Protein AF-0000000079003294 (afdb_homodimer)

Sequence (968 aa):
MRILIVTSISAKKIVEEEIEKVKKSIDPNTIIDVLPLPISVIALAPKEFIKHHLLKHDLRKYDYIVLPGTIKYDLRDLSDELGIKIVKSPSRIELLKTMFLIGLEKFSPSISGDKIVEQSVEQIYAKANKYFMEKTEWLRINNKKLIPLKPPPIILGLLYDHVWGDEFLEQYIRVFKPDIIYLTENSTEKTIKKLVKLGYSGRLAVPPSILDTHILEHVSIIYGIRIDEINNYLKYNKILQIQTQTINNKLLGQLRNYREKIIIDPILPTLSSQKILDKLNEYKSITNYAKAGWITNISYSIDADTHGLYPFLLELLIEAGVSLLIIHESEEKLVWSLQETIEARKLLTISRYLGTNPRDLGIDLLYLKSKTYVYPEYEKPEEIVVATKDPTYQIDPMGIFKIRVNHKEQVIEVFYIGRKGKILIKGRNCEEIRDTILRLKLVSLMSHAFYLGGEICKAYEALRIGKNYEQEKPLLPQRWSKNKMRILIVTSISAKKIVEEEIEKVKKSIDPNTIIDVLPLPISVIALAPKEFIKHHLLKHDLRKYDYIVLPGTIKYDLRDLSDELGIKIVKSPSRIELLKTMFLIGLEKFSPSISGDKIVEQSVEQIYAKANKYFMEKTEWLRINNKKLIPLKPPPIILGLLYDHVWGDEFLEQYIRVFKPDIIYLTENSTEKTIKKLVKLGYSGRLAVPPSILDTHILEHVSIIYGIRIDEINNYLKYNKILQIQTQTINNKLLGQLRNYREKIIIDPILPTLSSQKILDKLNEYKSITNYAKAGWITNISYSIDADTHGLYPFLLELLIEAGVSLLIIHESEEKLVWSLQETIEARKLLTISRYLGTNPRDLGIDLLYLKSKTYVYPEYEKPEEIVVATKDPTYQIDPMGIFKIRVNHKEQVIEVFYIGRKGKILIKGRNCEEIRDTILRLKLVSLMSHAFYLGGEICKAYEALRIGKNYEQEKPLLPQRWSKNK

Secondary structure (DSSP, 8-state):
-EEEEEEEGGGHHHHHHHHHHHHTTS-TT-EEEEEEES-S-GGG--HHHHHHHHTTS-GGG-SEEEE-TT--S--HHHHHHHTSEEEEPPSSGGGTHHHHHH-GGG--SSS-HHHHHHHTHHHHHHHHHHHHHHHSPEEEETTEEEEESSSPPEEEE---TTSS-HHHHHHHHHHH--SEEE--TT--HHHHHHHIIIIITT-EEE-GGG--TTTGGGEEEEEEE-GGGHHHHGGG--EEEEEES---HHHHHHHGGGGGGEEEEE-PPPTTTS-HHHHHHHHHH--SSEEEEEHHHHHHTS-S-HHHHHHHHHHHHHHTT--EEEEE--SGGGTTHHHHHHHHHHHHHHHHHHTS-S-SSS--------SS---PPPPPPSEEEE----S-----TTEEEEEEEETTTTEEEEEEEETTEEEEEEESSHHHHHHHHHHTT----HHHHHHHHHHHHHHHHHHHHT----TTS-SSPPP--TT-/-EEEEEEEGGGHHHHHHHHHHHHTTS-TT-EEEEEEES-S-GGG--HHHHHHHHTTS-GGG-SEEEE-TT--S--HHHHHHHTSEEEEPPSSGGGHHHHHHH-GGG--SSS-HHHHHHHTHHHHHHHHHHHHHHHSPEEEETTEEEEESSSPPEEEE---TTSS-HHHHHHHHHHH--SEEE--TT--HHHHHHHIIIIITT-EEE-GGG--TTTGGGEEEEEEE-GGGHHHHGGG--EEEEEES---HHHHHHHGGGGGGEEEEE-PPPTTTS-HHHHHHHHHH--SSEEEEEHHHHHHTS-S-HHHHHHHHHHHHHHTT--EEEEE--SGGGTTHHHHHHHHHHHHHHHHHHTS-S-SSS--------SS---PPPPPPSEEEE----S-----TTEEEEEEEETTTTEEEEEEEETTEEEEEEESSHHHHHHHHHHTT----HHHHHHHHHHHHHHHHHHHHT----TTS-SSPPP--TT-

Organism: Staphylothermus marinus (strain ATCC 43588 / DSM 3639 / JCM 9404 / F1) (NCBI:txid399550)

pLDDT: mean 87.26, std 11.04, range [43.03, 98.12]

Nearest PDB structures (foldseek):
  6ofu-assembly1_D  TM=4.880E-01  e=3.585E-04  Escherichia coli K-12
  5ud0-assembly1_A  TM=3.659E-01  e=1.271E-04  Helicobacter pylori 26695
  4nux-assembly1_A  TM=3.267E-01  e=2.406E+00  Homo sapiens
  7trr-assembly1_A  TM=2.067E-01  e=4.275E-01  Neisseria gonorrhoeae FA 1090
  7tjb-assembly1_A  TM=2.013E-01  e=5.383E-01  Neisseria gonorrhoeae FA 1090

Solvent-accessible surface area (backbone atoms only — not comparable to full-atom values): 52241 Å² total; per-residue (Å²): 94,31,35,37,37,45,45,15,51,72,44,40,65,62,51,54,54,46,46,58,58,36,54,74,76,48,66,83,71,50,44,78,45,78,46,58,37,100,40,75,56,53,56,71,56,52,68,67,59,52,49,58,58,52,69,75,46,82,60,81,74,38,64,36,36,37,36,54,20,59,40,78,66,68,36,53,65,58,21,61,72,69,70,46,51,41,26,21,33,30,64,50,68,75,48,51,55,52,43,71,74,74,35,66,83,73,43,32,31,62,46,41,18,48,57,52,43,34,73,38,38,69,60,51,38,52,53,29,50,53,54,31,57,73,69,38,71,42,50,50,55,92,88,33,72,51,36,33,39,65,68,44,40,39,27,38,36,61,73,54,72,70,84,42,55,72,70,52,48,53,53,50,44,70,72,67,52,60,66,27,40,31,47,46,87,82,59,48,70,66,54,49,53,52,41,41,74,72,66,36,59,44,26,24,29,34,38,72,88,67,64,42,84,84,49,49,75,28,40,37,30,40,38,76,37,46,84,90,48,50,77,78,50,55,83,71,71,44,35,34,29,34,59,37,82,74,88,47,69,67,58,50,62,73,40,57,90,42,41,83,40,38,28,41,28,52,61,63,55,37,74,54,77,36,63,63,67,59,52,42,47,54,41,42,70,49,79,81,50,45,23,38,37,50,62,44,48,46,50,68,29,34,57,39,51,54,39,19,29,43,45,57,51,50,51,52,39,52,70,18,50,31,26,32,36,38,38,51,51,74,43,61,69,31,55,62,46,66,59,46,46,52,53,30,48,50,42,50,47,36,16,59,66,63,68,32,42,40,44,87,61,52,66,84,50,73,59,62,64,36,63,66,82,72,79,84,82,76,80,84,59,78,39,78,42,76,38,43,69,59,87,77,78,79,80,47,84,39,40,50,75,48,62,44,47,39,73,89,78,60,29,38,40,38,38,34,43,41,77,89,41,39,38,32,36,39,23,77,44,45,62,21,37,51,35,36,41,58,74,68,59,54,65,78,39,57,66,57,30,19,50,46,18,25,52,45,35,50,37,35,52,20,59,56,29,46,36,62,58,56,79,98,50,78,82,62,60,65,55,93,49,87,90,103,95,30,35,36,37,46,45,14,50,72,45,40,65,63,52,54,54,47,47,57,58,37,54,74,74,46,65,82,73,50,43,78,45,78,47,58,37,99,39,76,56,55,55,72,56,52,69,67,58,53,50,58,59,53,68,74,46,81,59,82,74,37,64,35,36,35,37,54,20,59,39,75,66,69,36,52,64,58,20,61,73,70,71,46,52,41,25,20,35,31,64,50,67,76,45,53,53,51,42,70,73,75,34,65,82,75,44,32,30,61,46,41,20,49,58,50,44,33,74,37,38,69,60,52,38,53,54,32,50,52,55,30,58,73,70,36,70,41,51,52,54,91,89,34,73,55,34,33,33,71,70,46,42,39,30,38,35,60,72,52,71,71,82,41,56,71,68,51,48,52,53,50,45,68,70,67,52,61,67,26,39,32,48,47,88,82,58,47,70,67,54,50,54,52,40,39,75,72,64,36,58,45,28,25,28,36,37,73,87,68,64,42,85,83,51,49,76,28,41,36,32,38,38,77,38,46,84,91,48,48,77,78,50,55,82,71,70,44,35,35,29,33,58,37,81,74,88,47,69,68,57,51,62,72,40,56,88,41,39,82,39,39,27,40,28,52,60,63,54,38,74,53,78,38,63,62,67,59,52,43,48,53,41,42,70,48,79,81,50,44,22,39,35,50,62,42,48,46,51,69,28,34,59,41,51,54,40,19,30,43,45,59,52,49,52,53,39,50,72,18,50,38,27,30,36,37,38,50,50,72,43,62,68,30,56,61,48,65,60,46,46,52,52,31,49,50,43,50,46,37,17,59,65,62,68,33,43,41,44,89,61,54,67,82,49,76,60,61,64,37,64,68,83,71,80,84,80,77,80,87,59,78,39,79,44,77,38,44,69,59,88,78,79,78,82,47,82,39,40,49,75,47,63,44,46,38,75,91,77,61,31,37,38,40,37,35,44,42,76,89,42,40,38,32,35,39,23,75,45,45,61,21,38,50,36,37,42,58,75,67,58,55,66,80,39,57,68,55,30,19,50,47,19,25,53,44,35,50,37,35,51,20,59,57,29,47,35,61,58,58,80,98,49,76,82,62,60,64,56,93,48,90,90,104

Structure (mmCIF, N/CA/C/O backbone):
data_AF-0000000079003294-model_v1
#
loop_
_entity.id
_entity.type
_entity.pdbx_description
1 polymer 'Dihydropteroate synthase-like protein'
#
loop_
_atom_site.group_PDB
_atom_site.id
_atom_site.type_symbol
_atom_site.label_atom_id
_atom_site.label_alt_id
_atom_site.label_comp_id
_atom_site.label_asym_id
_atom_site.label_entity_id
_atom_site.label_seq_id
_atom_site.pdbx_PDB_ins_code
_atom_site.Cartn_x
_atom_site.Cartn_y
_atom_site.Cartn_z
_atom_site.occupancy
_atom_site.B_iso_or_equiv
_atom_site.auth_seq_id
_atom_site.auth_comp_id
_atom_site.auth_asym_id
_atom_site.auth_atom_id
_atom_site.pdbx_PDB_model_num
ATOM 1 N N . MET A 1 1 ? 1.076 40.75 16 1 91.88 1 MET A N 1
ATOM 2 C CA . MET A 1 1 ? 0.132 39.719 16.469 1 91.88 1 MET A CA 1
ATOM 3 C C . MET A 1 1 ? 0.687 38.969 17.688 1 91.88 1 MET A C 1
ATOM 5 O O . MET A 1 1 ? 1.884 38.688 17.75 1 91.88 1 MET A O 1
ATOM 9 N N . ARG A 1 2 ? -0.177 38.781 18.719 1 95.94 2 ARG A N 1
ATOM 10 C CA . ARG A 1 2 ? 0.243 38.062 19.922 1 95.94 2 ARG A CA 1
ATOM 11 C C . ARG A 1 2 ? -0.579 36.812 20.125 1 95.94 2 ARG A C 1
ATOM 13 O O . ARG A 1 2 ? -1.811 36.844 20.109 1 95.94 2 ARG A O 1
ATOM 20 N N . ILE A 1 3 ? 0.13 35.688 20.312 1 97 3 ILE A N 1
ATOM 21 C CA . ILE A 1 3 ? -0.519 34.375 20.391 1 97 3 ILE A CA 1
ATOM 22 C C . ILE A 1 3 ? -0.098 33.656 21.672 1 97 3 ILE A C 1
ATOM 24 O O . ILE A 1 3 ? 1.068 33.719 22.062 1 97 3 ILE A O 1
ATOM 28 N N . LEU A 1 4 ? -1.097 33.062 22.359 1 97.69 4 LEU A N 1
ATOM 29 C CA . LEU A 1 4 ? -0.825 32.219 23.516 1 97.69 4 LEU A CA 1
ATOM 30 C C . LEU A 1 4 ? -1.053 30.734 23.188 1 97.69 4 LEU A C 1
ATOM 32 O O . LEU A 1 4 ? -2.172 30.344 22.859 1 97.69 4 LEU A O 1
ATOM 36 N N . ILE A 1 5 ? -0.008 29.984 23.266 1 97.62 5 ILE A N 1
ATOM 37 C CA . ILE A 1 5 ? -0.125 28.547 23.047 1 97.62 5 ILE A CA 1
ATOM 38 C C . ILE A 1 5 ? -0.218 27.828 24.391 1 97.62 5 ILE A C 1
ATOM 40 O O . ILE A 1 5 ? 0.677 27.953 25.234 1 97.62 5 ILE A O 1
ATOM 44 N N . VAL A 1 6 ? -1.34 27.078 24.531 1 97.62 6 VAL A N 1
ATOM 45 C CA . VAL A 1 6 ? -1.572 26.328 25.766 1 97.62 6 VAL A CA 1
ATOM 46 C C . VAL A 1 6 ? -1.156 24.859 25.562 1 97.62 6 VAL A C 1
ATOM 48 O O . VAL A 1 6 ? -1.479 24.25 24.547 1 97.62 6 VAL A O 1
ATOM 51 N N . THR A 1 7 ? -0.373 24.297 26.484 1 96.19 7 THR A N 1
ATOM 52 C CA . THR A 1 7 ? 0.1 22.906 26.375 1 96.19 7 THR A CA 1
ATOM 53 C C . THR A 1 7 ? 0.238 22.297 27.766 1 96.19 7 THR A C 1
ATOM 55 O O . THR A 1 7 ? -0.164 22.891 28.766 1 96.19 7 THR A O 1
ATOM 58 N N . SER A 1 8 ? 0.526 21.062 27.828 1 94.69 8 SER A N 1
ATOM 59 C CA . SER A 1 8 ? 0.802 20.391 29.094 1 94.69 8 SER A CA 1
ATOM 60 C C . SER A 1 8 ? 2.227 20.672 29.562 1 94.69 8 SER A C 1
ATOM 62 O O . SER A 1 8 ? 3.086 21.047 28.766 1 94.69 8 SER A O 1
ATOM 64 N N . ILE A 1 9 ? 2.438 20.469 30.812 1 94.06 9 ILE A N 1
ATOM 65 C CA . ILE A 1 9 ? 3.76 20.703 31.375 1 94.06 9 ILE A CA 1
ATOM 66 C C . ILE A 1 9 ? 4.766 19.734 30.75 1 94.06 9 ILE A C 1
ATOM 68 O O . ILE A 1 9 ? 5.93 20.094 30.562 1 94.06 9 ILE A O 1
ATOM 72 N N . SER A 1 10 ? 4.363 18.594 30.359 1 92.38 10 SER A N 1
ATOM 73 C CA . SER A 1 10 ? 5.23 17.578 29.781 1 92.38 10 SER A CA 1
ATOM 74 C C . SER A 1 10 ? 5.645 17.953 28.375 1 92.38 10 SER A C 1
ATOM 76 O O . SER A 1 10 ? 6.711 17.531 27.906 1 92.38 10 SER A O 1
ATOM 78 N N . ALA A 1 11 ? 4.859 18.797 27.719 1 92.56 11 ALA A N 1
ATOM 79 C CA . ALA A 1 11 ? 5.113 19.125 26.312 1 92.56 11 ALA A CA 1
ATOM 80 C C . ALA A 1 11 ? 5.742 20.5 26.156 1 92.56 11 ALA A C 1
ATOM 82 O O . ALA A 1 11 ? 6.035 20.938 25.047 1 92.56 11 ALA A O 1
ATOM 83 N N . LYS A 1 12 ? 5.957 21.141 27.266 1 95.12 12 LYS A N 1
ATOM 84 C CA . LYS A 1 12 ? 6.426 22.531 27.25 1 95.12 12 LYS A CA 1
ATOM 85 C C . LYS A 1 12 ? 7.699 22.672 26.422 1 95.12 12 LYS A C 1
ATOM 87 O O . LYS A 1 12 ? 7.773 23.5 25.516 1 95.12 12 LYS A O 1
ATOM 92 N N . LYS A 1 13 ? 8.602 21.828 26.656 1 94 13 LYS A N 1
ATOM 93 C CA . LYS A 1 13 ? 9.906 21.938 26.016 1 94 13 LYS A CA 1
ATOM 94 C C . LYS A 1 13 ? 9.797 21.734 24.5 1 94 13 LYS A C 1
ATOM 96 O O . LYS A 1 13 ? 10.352 22.5 23.719 1 94 13 LYS A O 1
ATOM 101 N N . ILE A 1 14 ? 9.117 20.766 24.094 1 92.19 14 ILE A N 1
ATOM 102 C CA . ILE A 1 14 ? 8.984 20.422 22.688 1 92.19 14 ILE A CA 1
ATOM 103 C C . ILE A 1 14 ? 8.242 21.547 21.953 1 92.19 14 ILE A C 1
ATOM 105 O O . ILE A 1 14 ? 8.578 21.891 20.828 1 92.19 14 ILE A O 1
ATOM 109 N N . VAL A 1 15 ? 7.266 22.125 22.609 1 94.5 15 VAL A N 1
ATOM 110 C CA . VAL A 1 15 ? 6.492 23.203 22.016 1 94.5 15 VAL A CA 1
ATOM 111 C C . VAL A 1 15 ? 7.383 24.438 21.828 1 94.5 15 VAL A C 1
ATOM 113 O O . VAL A 1 15 ? 7.363 25.062 20.766 1 94.5 15 VAL A O 1
ATOM 116 N N . GLU A 1 16 ? 8.156 24.703 22.797 1 95 16 GLU A N 1
ATOM 117 C CA . GLU A 1 16 ? 9.062 25.844 22.719 1 95 16 GLU A CA 1
ATOM 118 C C . GLU A 1 16 ? 10.094 25.656 21.609 1 95 16 GLU A C 1
ATOM 120 O O . GLU A 1 16 ? 10.422 26.609 20.891 1 95 16 GLU A O 1
ATOM 125 N N . GLU A 1 17 ? 10.531 24.484 21.453 1 92.5 17 GLU A N 1
ATOM 126 C CA . GLU A 1 17 ? 11.484 24.188 20.391 1 92.5 17 GLU A CA 1
ATOM 127 C C . GLU A 1 17 ? 10.852 24.391 19.016 1 92.5 17 GLU A C 1
ATOM 129 O O . GLU A 1 17 ? 11.484 24.953 18.109 1 92.5 17 GLU A O 1
ATOM 134 N N . GLU A 1 18 ? 9.688 23.922 18.922 1 91.25 18 GLU A N 1
ATOM 135 C CA . GLU A 1 18 ? 9.008 24.062 17.641 1 91.25 18 GLU A CA 1
ATOM 136 C C . GLU A 1 18 ? 8.703 25.531 17.328 1 91.25 18 GLU A C 1
ATOM 138 O O . GLU A 1 18 ? 8.773 25.953 16.172 1 91.25 18 GLU A O 1
ATOM 143 N N . ILE A 1 19 ? 8.398 26.312 18.344 1 93.69 19 ILE A N 1
ATOM 144 C CA . ILE A 1 19 ? 8.102 27.734 18.172 1 93.69 19 ILE A CA 1
ATOM 145 C C . ILE A 1 19 ? 9.344 28.453 17.672 1 93.69 19 ILE A C 1
ATOM 147 O O . ILE A 1 19 ? 9.234 29.359 16.828 1 93.69 19 ILE A O 1
ATOM 151 N N . GLU A 1 20 ? 10.453 28.016 18.125 1 91.5 20 GLU A N 1
ATOM 152 C CA . GLU A 1 20 ? 11.695 28.641 17.656 1 91.5 20 GLU A CA 1
ATOM 153 C C . GLU A 1 20 ? 11.898 28.422 16.172 1 91.5 20 GLU A C 1
ATOM 155 O O . GLU A 1 20 ? 12.375 29.312 15.461 1 91.5 20 GLU A O 1
ATOM 160 N N . LYS A 1 21 ? 11.492 27.312 15.766 1 87.25 21 LYS A N 1
ATOM 161 C CA . LYS A 1 21 ? 11.586 27.031 14.336 1 87.25 21 LYS A CA 1
ATOM 162 C C . LYS A 1 21 ? 10.602 27.891 13.539 1 87.25 21 LYS A C 1
ATOM 164 O O . LYS A 1 21 ? 10.938 28.375 12.461 1 87.25 21 LYS A O 1
ATOM 169 N N . VAL A 1 22 ? 9.469 28.031 14.078 1 89.94 22 VAL A N 1
ATOM 170 C CA . VAL A 1 22 ? 8.391 28.75 13.414 1 89.94 22 VAL A CA 1
ATOM 171 C C . VAL A 1 22 ? 8.742 30.234 13.336 1 89.94 22 VAL A C 1
ATOM 173 O O . VAL A 1 22 ? 8.469 30.891 12.32 1 89.94 22 VAL A O 1
ATOM 176 N N . LYS A 1 23 ? 9.312 30.734 14.359 1 90.31 23 LYS A N 1
ATOM 177 C CA . LYS A 1 23 ? 9.633 32.156 14.453 1 90.31 23 LYS A CA 1
ATOM 178 C C . LYS A 1 23 ? 10.562 32.594 13.32 1 90.31 23 LYS A C 1
ATOM 180 O O . LYS A 1 23 ? 10.516 33.719 12.867 1 90.31 23 LYS A O 1
ATOM 185 N N . LYS A 1 24 ? 11.258 31.688 12.797 1 84.81 24 LYS A N 1
ATOM 186 C CA . LYS A 1 24 ? 12.203 31.969 11.727 1 84.81 24 LYS A CA 1
ATOM 187 C C . LYS A 1 24 ? 11.484 32.219 10.398 1 84.81 24 LYS A C 1
ATOM 189 O O . LYS A 1 24 ? 12.039 32.812 9.484 1 84.81 24 LYS A O 1
ATOM 194 N N . SER A 1 25 ? 10.242 31.812 10.352 1 80.62 25 SER A N 1
ATOM 195 C CA . SER A 1 25 ? 9.562 31.812 9.055 1 80.62 25 SER A CA 1
ATOM 196 C C . SER A 1 25 ? 8.344 32.719 9.07 1 80.62 25 SER A C 1
ATOM 198 O O . SER A 1 25 ? 7.578 32.75 8.109 1 80.62 25 SER A O 1
ATOM 200 N N . ILE A 1 26 ? 8.211 33.406 10.203 1 87.12 26 ILE A N 1
ATOM 201 C CA . ILE A 1 26 ? 7.016 34.25 10.281 1 87.12 26 ILE A CA 1
ATOM 202 C C . ILE A 1 26 ? 7.422 35.688 10.555 1 87.12 26 ILE A C 1
ATOM 204 O O . ILE A 1 26 ? 8.609 36 10.68 1 87.12 26 ILE A O 1
ATOM 208 N N . ASP A 1 27 ? 6.391 36.5 10.586 1 85.88 27 ASP A N 1
ATOM 209 C CA . ASP A 1 27 ? 6.602 37.906 10.883 1 85.88 27 ASP A CA 1
ATOM 210 C C . ASP A 1 27 ? 7.32 38.094 12.219 1 85.88 27 ASP A C 1
ATOM 212 O O . ASP A 1 27 ? 6.867 37.594 13.242 1 85.88 27 ASP A O 1
ATOM 216 N N . PRO A 1 28 ? 8.461 38.781 12.164 1 87.88 28 PRO A N 1
ATOM 217 C CA . PRO A 1 28 ? 9.242 39 13.383 1 87.88 28 PRO A CA 1
ATOM 218 C C . PRO A 1 28 ? 8.461 39.719 14.477 1 87.88 28 PRO A C 1
ATOM 220 O O . PRO A 1 28 ? 8.82 39.656 15.648 1 87.88 28 PRO A O 1
ATOM 223 N N . ASN A 1 29 ? 7.426 40.344 14.062 1 91.12 29 ASN A N 1
ATOM 224 C CA . ASN A 1 29 ? 6.645 41.125 15.031 1 91.12 29 ASN A CA 1
ATOM 225 C C . ASN A 1 29 ? 5.625 40.25 15.75 1 91.12 29 ASN A C 1
ATOM 227 O O . ASN A 1 29 ? 4.953 40.688 16.672 1 91.12 29 ASN A O 1
ATOM 231 N N . THR A 1 30 ? 5.594 39.031 15.344 1 93.06 30 THR A N 1
ATOM 232 C CA . THR A 1 30 ? 4.664 38.094 15.984 1 93.06 30 THR A CA 1
ATOM 233 C C . THR A 1 30 ? 5.234 37.594 17.297 1 93.06 30 THR A C 1
ATOM 235 O O . THR A 1 30 ? 6.363 37.094 17.344 1 93.06 30 THR A O 1
ATOM 238 N N . ILE A 1 31 ? 4.449 37.75 18.391 1 94.81 31 ILE A N 1
ATOM 239 C CA . ILE A 1 31 ? 4.863 37.281 19.719 1 94.81 31 ILE A CA 1
ATOM 240 C C . ILE A 1 31 ? 4.094 36.031 20.062 1 94.81 31 ILE A C 1
ATOM 242 O O . ILE A 1 31 ? 2.865 35.969 19.953 1 94.81 31 ILE A O 1
ATOM 246 N N . ILE A 1 32 ? 4.848 35 20.438 1 96.19 32 ILE A N 1
ATOM 247 C CA . ILE A 1 32 ? 4.234 33.719 20.812 1 96.19 32 ILE A CA 1
ATOM 248 C C . ILE A 1 32 ? 4.641 33.375 22.25 1 96.19 32 ILE A C 1
ATOM 250 O O . ILE A 1 32 ? 5.824 33.156 22.531 1 96.19 32 ILE A O 1
ATOM 254 N N . ASP A 1 33 ? 3.664 33.312 23.125 1 95.69 33 ASP A N 1
ATOM 255 C CA . ASP A 1 33 ? 3.879 32.844 24.5 1 95.69 33 ASP A CA 1
ATOM 256 C C . ASP A 1 33 ? 3.355 31.438 24.719 1 95.69 33 ASP A C 1
ATOM 258 O O . ASP A 1 33 ? 2.484 30.984 23.969 1 95.69 33 ASP A O 1
ATOM 262 N N . VAL A 1 34 ? 3.992 30.734 25.672 1 96.88 34 VAL A N 1
ATOM 263 C CA . VAL A 1 34 ? 3.576 29.359 25.969 1 96.88 34 VAL A CA 1
ATOM 264 C C . VAL A 1 34 ? 3.066 29.281 27.406 1 96.88 34 VAL A C 1
ATOM 266 O O . VAL A 1 34 ? 3.711 29.781 28.328 1 96.88 34 VAL A O 1
ATOM 269 N N . LEU A 1 35 ? 1.874 28.719 27.594 1 97.06 35 LEU A N 1
ATOM 270 C CA . LEU A 1 35 ? 1.302 28.469 28.906 1 97.06 35 LEU A CA 1
ATOM 271 C C . LEU A 1 35 ? 1.212 26.969 29.203 1 97.06 35 LEU A C 1
ATOM 273 O O . LEU A 1 35 ? 0.284 26.312 28.734 1 97.06 35 LEU A O 1
ATOM 277 N N . PRO A 1 36 ? 2.156 26.406 29.938 1 96.75 36 PRO A N 1
ATOM 278 C CA . PRO A 1 36 ? 2.066 25 30.344 1 96.75 36 PRO A CA 1
ATOM 279 C C . PRO A 1 36 ? 1.102 24.781 31.5 1 96.75 36 PRO A C 1
ATOM 281 O O . PRO A 1 36 ? 1.256 25.391 32.562 1 96.75 36 PRO A O 1
ATOM 284 N N . LEU A 1 37 ? 0.116 24.016 31.297 1 96.5 37 LEU A N 1
ATOM 285 C CA . LEU A 1 37 ? -0.82 23.656 32.344 1 96.5 37 LEU A CA 1
ATOM 286 C C . LEU A 1 37 ? -0.261 22.531 33.219 1 96.5 37 LEU A C 1
ATOM 288 O O . LEU A 1 37 ? 0.51 21.688 32.719 1 96.5 37 LEU A O 1
ATOM 292 N N . PRO A 1 38 ? -0.623 22.5 34.438 1 94.19 38 PRO A N 1
ATOM 293 C CA . PRO A 1 38 ? -0.126 21.453 35.344 1 94.19 38 PRO A CA 1
ATOM 294 C C . PRO A 1 38 ? -0.834 20.109 35.125 1 94.19 38 PRO A C 1
ATOM 296 O O . PRO A 1 38 ? -1.447 19.578 36.062 1 94.19 38 PRO A O 1
ATOM 299 N N . ILE A 1 39 ? -0.717 19.625 33.969 1 92.19 39 ILE A N 1
ATOM 300 C CA . ILE A 1 39 ? -1.265 18.328 33.594 1 92.19 39 ILE A CA 1
ATOM 301 C C . ILE A 1 39 ? -0.303 17.609 32.625 1 92.19 39 ILE A C 1
ATOM 303 O O . ILE A 1 39 ? 0.473 18.266 31.922 1 92.19 39 ILE A O 1
ATOM 307 N N . SER A 1 40 ? -0.3 16.328 32.688 1 88.44 40 SER A N 1
ATOM 308 C CA . SER A 1 40 ? 0.626 15.562 31.859 1 88.44 40 SER A CA 1
ATOM 309 C C . SER A 1 40 ? 0.077 15.375 30.453 1 88.44 40 SER A C 1
ATOM 311 O O . SER A 1 40 ? 0.837 15.344 29.484 1 88.44 40 SER A O 1
ATOM 313 N N . VAL A 1 41 ? -1.262 15.18 30.328 1 88.12 41 VAL A N 1
ATOM 314 C CA . VAL A 1 41 ? -1.902 14.969 29.031 1 88.12 41 VAL A CA 1
ATOM 315 C C . VAL A 1 41 ? -3.062 15.945 28.875 1 88.12 41 VAL A C 1
ATOM 317 O O . VAL A 1 41 ? -4.148 15.734 29.422 1 88.12 41 VAL A O 1
ATOM 320 N N . ILE A 1 42 ? -2.879 16.844 28.078 1 90 42 ILE A N 1
ATOM 321 C CA . ILE A 1 42 ? -3.846 17.938 27.953 1 90 42 ILE A CA 1
ATOM 322 C C . ILE A 1 42 ? -5.09 17.438 27.219 1 90 42 ILE A C 1
ATOM 324 O O . ILE A 1 42 ? -6.168 18.016 27.344 1 90 42 ILE A O 1
ATOM 328 N N . ALA A 1 43 ? -4.934 16.422 26.391 1 87.19 43 ALA A N 1
ATOM 329 C CA . ALA A 1 43 ? -6.066 15.867 25.672 1 87.19 43 ALA A CA 1
ATOM 330 C C . ALA A 1 43 ? -7.168 15.414 26.625 1 87.19 43 ALA A C 1
ATOM 332 O O . ALA A 1 43 ? -8.344 15.359 26.25 1 87.19 43 ALA A O 1
ATOM 333 N N . LEU A 1 44 ? -6.785 15.188 27.812 1 88.44 44 LEU A N 1
ATOM 334 C CA . LEU A 1 44 ? -7.723 14.656 28.797 1 88.44 44 LEU A CA 1
ATOM 335 C C . LEU A 1 44 ? -8.188 15.75 29.75 1 88.44 44 LEU A C 1
ATOM 337 O O . LEU A 1 44 ? -9.023 15.508 30.625 1 88.44 44 LEU A O 1
ATOM 341 N N . ALA A 1 45 ? -7.746 16.922 29.641 1 91 45 ALA A N 1
ATOM 342 C CA . ALA A 1 45 ? -8.094 18.016 30.531 1 91 45 ALA A CA 1
ATOM 343 C C . ALA A 1 45 ? -9.547 18.438 30.344 1 91 45 ALA A C 1
ATOM 345 O O . ALA A 1 45 ? -9.977 18.734 29.219 1 91 45 ALA A O 1
ATOM 346 N N . PRO A 1 46 ? -10.297 18.5 31.438 1 92.75 46 PRO A N 1
ATOM 347 C CA . PRO A 1 46 ? -11.648 19.062 31.328 1 92.75 46 PRO A CA 1
ATOM 348 C C . PRO A 1 46 ? -11.648 20.531 30.969 1 92.75 46 PRO A C 1
ATOM 350 O O . PRO A 1 46 ? -10.727 21.266 31.328 1 92.75 46 PRO A O 1
ATOM 353 N N . LYS A 1 47 ? -12.68 20.922 30.375 1 94.5 47 LYS A N 1
ATOM 354 C CA . LYS A 1 47 ? -12.82 22.297 29.922 1 94.5 47 LYS A CA 1
ATOM 355 C C . LYS A 1 47 ? -12.719 23.281 31.094 1 94.5 47 LYS A C 1
ATOM 357 O O . LYS A 1 47 ? -12.078 24.328 30.969 1 94.5 47 LYS A O 1
ATOM 362 N N . GLU A 1 48 ? -13.305 22.875 32.188 1 94.75 48 GLU A N 1
ATOM 363 C CA . GLU A 1 48 ? -13.312 23.734 33.375 1 94.75 48 GLU A CA 1
ATOM 364 C C . GLU A 1 48 ? -11.906 23.906 33.938 1 94.75 48 GLU A C 1
ATOM 366 O O . GLU A 1 48 ? -11.57 24.969 34.469 1 94.75 48 GLU A O 1
ATOM 371 N N . PHE A 1 49 ? -11.18 22.906 33.812 1 96.06 49 PHE A N 1
ATOM 372 C CA . PHE A 1 49 ? -9.797 22.953 34.25 1 96.06 49 PHE A CA 1
ATOM 373 C C . PHE A 1 49 ? -9 23.953 33.438 1 96.06 49 PHE A C 1
ATOM 375 O O . PHE A 1 49 ? -8.25 24.766 33.969 1 96.06 49 PHE A O 1
ATOM 382 N N . ILE A 1 50 ? -9.18 23.922 32.188 1 96.81 50 ILE A N 1
ATOM 383 C CA . ILE A 1 50 ? -8.492 24.828 31.25 1 96.81 50 ILE A CA 1
ATOM 384 C C . ILE A 1 50 ? -8.93 26.266 31.531 1 96.81 50 ILE A C 1
ATOM 386 O O . ILE A 1 50 ? -8.094 27.156 31.625 1 96.81 50 ILE A O 1
ATOM 390 N N . LYS A 1 51 ? -10.203 26.406 31.688 1 96.44 51 LYS A N 1
ATOM 391 C CA . LYS A 1 51 ? -10.773 27.719 31.969 1 96.44 51 LYS A CA 1
ATOM 392 C C . LYS A 1 51 ? -10.172 28.328 33.25 1 96.44 51 LYS A C 1
ATOM 394 O O . LYS A 1 51 ? -9.766 29.484 33.25 1 96.44 51 LYS A O 1
ATOM 399 N N . HIS A 1 52 ? -10.102 27.5 34.219 1 96.38 52 HIS A N 1
ATOM 400 C CA . HIS A 1 52 ? -9.578 27.938 35.5 1 96.38 52 HIS A CA 1
ATOM 401 C C . HIS A 1 52 ? -8.156 28.469 35.375 1 96.38 52 HIS A C 1
ATOM 403 O O . HIS A 1 52 ? -7.824 29.5 35.938 1 96.38 52 HIS A O 1
ATOM 409 N N . HIS A 1 53 ? -7.395 27.859 34.656 1 96.44 53 HIS A N 1
ATOM 410 C CA . HIS A 1 53 ? -5.992 28.25 34.531 1 96.44 53 HIS A CA 1
ATOM 411 C C . HIS A 1 53 ? -5.82 29.422 33.562 1 96.44 53 HIS A C 1
ATOM 413 O O . HIS A 1 53 ? -4.926 30.25 33.75 1 96.44 53 HIS A O 1
ATOM 419 N N . LEU A 1 54 ? -6.637 29.5 32.562 1 96.38 54 LEU A N 1
ATOM 420 C CA . LEU A 1 54 ? -6.578 30.609 31.625 1 96.38 54 LEU A CA 1
ATOM 421 C C . LEU A 1 54 ? -6.957 31.922 32.312 1 96.38 54 LEU A C 1
ATOM 423 O O . LEU A 1 54 ? -6.359 32.969 32.031 1 96.38 54 LEU A O 1
ATOM 427 N N . LEU A 1 55 ? -7.852 31.828 33.25 1 94.88 55 LEU A N 1
ATOM 428 C CA . LEU A 1 55 ? -8.367 33 33.906 1 94.88 55 LEU A CA 1
ATOM 429 C C . LEU A 1 55 ? -7.316 33.625 34.812 1 94.88 55 LEU A C 1
ATOM 431 O O . LEU A 1 55 ? -7.434 34.781 35.219 1 94.88 55 LEU A O 1
ATOM 435 N N . LYS A 1 56 ? -6.32 32.906 35.062 1 94.44 56 LYS A N 1
ATOM 436 C CA . LYS A 1 56 ? -5.246 33.406 35.906 1 94.44 56 LYS A CA 1
ATOM 437 C C . LYS A 1 56 ? -4.281 34.281 35.125 1 94.44 56 LYS A C 1
ATOM 439 O O . LYS A 1 56 ? -3.4 34.938 35.719 1 94.44 56 LYS A O 1
ATOM 444 N N . HIS A 1 57 ? -4.465 34.375 33.938 1 92.69 57 HIS A N 1
ATOM 445 C CA . HIS A 1 57 ? -3.574 35.156 33.062 1 92.69 57 HIS A CA 1
ATOM 446 C C . HIS A 1 57 ? -4.316 36.281 32.406 1 92.69 57 HIS A C 1
ATOM 448 O O . HIS A 1 57 ? -5.539 36.25 32.25 1 92.69 57 HIS A O 1
ATOM 454 N N . ASP A 1 58 ? -3.578 37.375 32 1 93.12 58 ASP A N 1
ATOM 455 C CA . ASP A 1 58 ? -4.16 38.469 31.234 1 93.12 58 ASP A CA 1
ATOM 456 C C . ASP A 1 58 ? -4.336 38.062 29.766 1 93.12 58 ASP A C 1
ATOM 458 O O . ASP A 1 58 ? -3.412 38.219 28.969 1 93.12 58 ASP A O 1
ATOM 462 N N . LEU A 1 59 ? -5.492 37.688 29.422 1 93 59 LEU A N 1
ATOM 463 C CA . LEU A 1 59 ? -5.766 37.125 28.094 1 93 59 LEU A CA 1
ATOM 464 C C . LEU A 1 59 ? -6 38.219 27.078 1 93 59 LEU A C 1
ATOM 466 O O . LEU A 1 59 ? -5.941 38 25.859 1 93 59 LEU A O 1
ATOM 470 N N . ARG A 1 60 ? -6.258 39.406 27.422 1 89.56 60 ARG A N 1
ATOM 471 C CA . ARG A 1 60 ? -6.59 40.531 26.562 1 89.56 60 ARG A CA 1
ATOM 472 C C . ARG A 1 60 ? -5.395 40.938 25.703 1 89.56 60 ARG A C 1
ATOM 474 O O . ARG A 1 60 ? -5.559 41.562 24.641 1 89.56 60 ARG A O 1
ATOM 481 N N . LYS A 1 61 ? -4.363 40.625 26.156 1 94.38 61 LYS A N 1
ATOM 482 C CA . LYS A 1 61 ? -3.168 41 25.406 1 94.38 61 LYS A CA 1
ATOM 483 C C . LYS A 1 61 ? -2.965 40.094 24.188 1 94.38 61 LYS A C 1
ATOM 485 O O . LYS A 1 61 ? -2.143 40.375 23.328 1 94.38 61 LYS A O 1
ATOM 490 N N . TYR A 1 62 ? -3.68 39.031 24.156 1 96.81 62 TYR A N 1
ATOM 491 C CA . TYR A 1 62 ? -3.473 38.094 23.078 1 96.81 62 TYR A CA 1
ATOM 492 C C . TYR A 1 62 ? -4.566 38.219 22.016 1 96.81 62 TYR A C 1
ATOM 494 O O . TYR A 1 62 ? -5.719 38.5 22.344 1 96.81 62 TYR A O 1
ATOM 502 N N . ASP A 1 63 ? -4.195 37.969 20.812 1 96.44 63 ASP A N 1
ATOM 503 C CA . ASP A 1 63 ? -5.152 37.938 19.703 1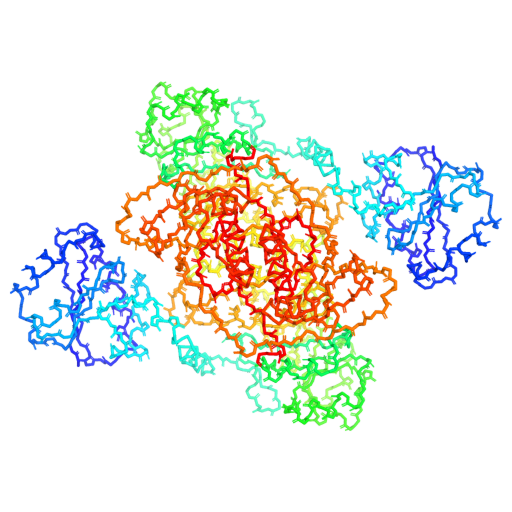 96.44 63 ASP A CA 1
ATOM 504 C C . ASP A 1 63 ? -5.773 36.562 19.562 1 96.44 63 ASP A C 1
ATOM 506 O O . ASP A 1 63 ? -6.93 36.438 19.156 1 96.44 63 ASP A O 1
ATOM 510 N N . TYR A 1 64 ? -4.953 35.531 19.781 1 97.5 64 TYR A N 1
ATOM 511 C CA . TYR A 1 64 ? -5.391 34.156 19.688 1 97.5 64 TYR A CA 1
ATOM 512 C C . TYR A 1 64 ? -4.875 33.344 20.859 1 97.5 64 TYR A C 1
ATOM 514 O O . TYR A 1 64 ? -3.766 33.562 21.344 1 97.5 64 TYR A O 1
ATOM 522 N N . ILE A 1 65 ? -5.746 32.406 21.25 1 98.06 65 ILE A N 1
ATOM 523 C CA . ILE A 1 65 ? -5.316 31.328 22.125 1 98.06 65 ILE A CA 1
ATOM 524 C C . ILE A 1 65 ? -5.367 30 21.359 1 98.06 65 ILE A C 1
ATOM 526 O O . ILE A 1 65 ? -6.391 29.672 20.766 1 98.06 65 ILE A O 1
ATOM 530 N N . VAL A 1 66 ? -4.258 29.312 21.375 1 97.94 66 VAL A N 1
ATOM 531 C CA . VAL A 1 66 ? -4.164 28.078 20.625 1 97.94 66 VAL A CA 1
ATOM 532 C C . VAL A 1 66 ? -4.105 26.891 21.578 1 97.94 66 VAL A C 1
ATOM 534 O O . VAL A 1 66 ? -3.219 26.812 22.422 1 97.94 66 VAL A O 1
ATOM 537 N N . LEU A 1 67 ? -5.082 26 21.469 1 97.75 67 LEU A N 1
ATOM 538 C CA . LEU A 1 67 ? -5.098 24.734 22.203 1 97.75 67 LEU A CA 1
ATOM 539 C C . LEU A 1 67 ? -4.832 23.562 21.266 1 97.75 67 LEU A C 1
ATOM 541 O O . LEU A 1 67 ? -5.109 23.641 20.062 1 97.75 67 LEU A O 1
ATOM 545 N N . PRO A 1 68 ? -4.25 22.453 21.781 1 95.44 68 PRO A N 1
ATOM 546 C CA . PRO A 1 68 ? -3.916 21.328 20.922 1 95.44 68 PRO A CA 1
ATOM 547 C C . PRO A 1 68 ? -5.148 20.672 20.297 1 95.44 68 PRO A C 1
ATOM 549 O O . PRO A 1 68 ? -6.184 20.547 20.953 1 95.44 68 PRO A O 1
ATOM 552 N N . GLY A 1 69 ? -4.93 20.188 19.062 1 94.31 69 GLY A N 1
ATOM 553 C CA . GLY A 1 69 ? -6.004 19.531 18.328 1 94.31 69 GLY A CA 1
ATOM 554 C C . GLY A 1 69 ? -6.371 18.172 18.891 1 94.31 69 GLY A C 1
ATOM 555 O O . GLY A 1 69 ? -7.383 17.594 18.5 1 94.31 69 GLY A O 1
ATOM 556 N N . THR A 1 70 ? -5.633 17.688 19.812 1 91.62 70 THR A N 1
ATOM 557 C CA . THR A 1 70 ? -5.906 16.391 20.453 1 91.62 70 THR A CA 1
ATOM 558 C C . THR A 1 70 ? -7.145 16.5 21.344 1 91.62 70 THR A C 1
ATOM 560 O O . THR A 1 70 ? -7.703 15.469 21.734 1 91.62 70 THR A O 1
ATOM 563 N N . ILE A 1 71 ? -7.484 17.75 21.703 1 91.56 71 ILE A N 1
ATOM 564 C CA . ILE A 1 71 ? -8.719 17.969 22.453 1 91.56 71 ILE A CA 1
ATOM 565 C C . ILE A 1 71 ? -9.922 17.688 21.562 1 91.56 71 ILE A C 1
ATOM 567 O O . ILE A 1 71 ? -10.117 18.344 20.531 1 91.56 71 ILE A O 1
ATOM 571 N N . LYS A 1 72 ? -10.711 16.828 22.031 1 87.5 72 LYS A N 1
ATOM 572 C CA . LYS A 1 72 ? -11.75 16.312 21.156 1 87.5 72 LYS A CA 1
ATOM 573 C C . LYS A 1 72 ? -13.047 17.094 21.312 1 87.5 72 LYS A C 1
ATOM 575 O O . LYS A 1 72 ? -13.875 17.125 20.406 1 87.5 72 LYS A O 1
ATOM 580 N N . TYR A 1 73 ? -13.25 17.719 22.469 1 89.12 73 TYR A N 1
ATOM 581 C CA . TYR A 1 73 ? -14.516 18.422 22.672 1 89.12 73 TYR A CA 1
ATOM 582 C C . TYR A 1 73 ? -14.453 19.844 22.125 1 89.12 73 TYR A C 1
ATOM 584 O O . TYR A 1 73 ? -13.367 20.359 21.828 1 89.12 73 TYR A O 1
ATOM 592 N N . ASP A 1 74 ? -15.586 20.453 21.938 1 94.25 74 ASP A N 1
ATOM 593 C CA . ASP A 1 74 ? -15.734 21.781 21.344 1 94.25 74 ASP A CA 1
ATOM 594 C C . ASP A 1 74 ? -15.359 22.875 22.359 1 94.25 74 ASP A C 1
ATOM 596 O O . ASP A 1 74 ? -15.75 22.812 23.516 1 94.25 74 ASP A O 1
ATOM 600 N N . LEU A 1 75 ? -14.555 23.844 21.891 1 96.12 75 LEU A N 1
ATOM 601 C CA . LEU A 1 75 ? -14.062 24.891 22.766 1 96.12 75 LEU A CA 1
ATOM 602 C C . LEU A 1 75 ? -14.75 26.219 22.453 1 96.12 75 LEU A C 1
ATOM 604 O O . LEU A 1 75 ? -14.336 27.281 22.938 1 96.12 75 LEU A O 1
ATOM 608 N N . ARG A 1 76 ? -15.781 26.266 21.625 1 94.88 76 ARG A N 1
ATOM 609 C CA . ARG A 1 76 ? -16.484 27.484 21.219 1 94.88 76 ARG A CA 1
ATOM 610 C C . ARG A 1 76 ? -17.062 28.219 22.422 1 94.88 76 ARG A C 1
ATOM 612 O O . ARG A 1 76 ? -16.969 29.438 22.516 1 94.88 76 ARG A O 1
ATOM 619 N N . ASP A 1 77 ? -17.641 27.453 23.312 1 96.06 77 ASP A N 1
ATOM 620 C CA . ASP A 1 77 ? -18.234 28.047 24.5 1 96.06 77 ASP A CA 1
ATOM 621 C C . ASP A 1 77 ? -17.172 28.719 25.375 1 96.06 77 ASP A C 1
ATOM 623 O O . ASP A 1 77 ? -17.422 29.781 25.953 1 96.06 77 ASP A O 1
ATOM 627 N N . LEU A 1 78 ? -16.109 28.062 25.469 1 96.69 78 LEU A N 1
ATOM 628 C CA . LEU A 1 78 ? -15.008 28.641 26.234 1 96.69 78 LEU A CA 1
ATOM 629 C C . LEU A 1 78 ? -14.508 29.938 25.594 1 96.69 78 LEU A C 1
ATOM 631 O O . LEU A 1 78 ? -14.211 30.906 26.297 1 96.69 78 LEU A O 1
ATOM 635 N N . SER A 1 79 ? -14.359 29.906 24.328 1 96.81 79 SER A N 1
ATOM 636 C CA . SER A 1 79 ? -13.953 31.078 23.578 1 96.81 79 SER A CA 1
ATOM 637 C C . SER A 1 79 ? -14.914 32.25 23.812 1 96.81 79 SER A C 1
ATOM 639 O O . SER A 1 79 ? -14.477 33.375 24.062 1 96.81 79 SER A O 1
ATOM 641 N N . ASP A 1 80 ? -16.172 31.969 23.766 1 95.94 80 ASP A N 1
ATOM 642 C CA . ASP A 1 80 ? -17.203 33 23.969 1 95.94 80 ASP A CA 1
ATOM 643 C C . ASP A 1 80 ? -17.172 33.531 25.406 1 95.94 80 ASP A C 1
ATOM 645 O O . ASP A 1 80 ? -17.266 34.719 25.625 1 95.94 80 ASP A O 1
ATOM 649 N N . GLU A 1 81 ? -17.047 32.656 26.25 1 95.62 81 GLU A N 1
ATOM 650 C CA . GLU A 1 81 ? -17.047 33.031 27.656 1 95.62 81 GLU A CA 1
ATOM 651 C C . GLU A 1 81 ? -15.867 33.906 28 1 95.62 81 GLU A C 1
ATOM 653 O O . GLU A 1 81 ? -16 34.844 28.781 1 95.62 81 GLU A O 1
ATOM 658 N N . LEU A 1 82 ? -14.797 33.656 27.469 1 95.75 82 LEU A N 1
ATOM 659 C CA . LEU A 1 82 ? -13.578 34.375 27.797 1 95.75 82 LEU A CA 1
ATOM 660 C C . LEU A 1 82 ? -13.43 35.625 26.906 1 95.75 82 LEU A C 1
ATOM 662 O O . LEU A 1 82 ? -12.625 36.5 27.203 1 95.75 82 LEU A O 1
ATOM 666 N N . GLY A 1 83 ? -14.195 35.688 25.828 1 94.25 83 GLY A N 1
ATOM 667 C CA . GLY A 1 83 ? -14.164 36.844 24.922 1 94.25 83 GLY A CA 1
ATOM 668 C C . GLY A 1 83 ? -12.891 36.906 24.109 1 94.25 83 GLY A C 1
ATOM 669 O O . GLY A 1 83 ? -12.391 38 23.828 1 94.25 83 GLY A O 1
ATOM 670 N N . ILE A 1 84 ? -12.281 35.844 23.906 1 95.25 84 ILE A N 1
ATOM 671 C CA . ILE A 1 84 ? -11.039 35.781 23.141 1 95.25 84 ILE A CA 1
ATOM 672 C C . ILE A 1 84 ? -11.133 34.656 22.109 1 95.25 84 ILE A C 1
ATOM 674 O O . ILE A 1 84 ? -11.82 33.656 22.328 1 95.25 84 ILE A O 1
ATOM 678 N N . LYS A 1 85 ? -10.477 34.781 20.969 1 96.75 85 LYS A N 1
ATOM 679 C CA . LYS A 1 85 ? -10.5 33.781 19.906 1 96.75 85 LYS A CA 1
ATOM 680 C C . LYS A 1 85 ? -9.648 32.562 20.281 1 96.75 85 LYS A C 1
ATOM 682 O O . LYS A 1 85 ? -8.43 32.656 20.391 1 96.75 85 LYS A O 1
ATOM 687 N N . ILE A 1 86 ? -10.344 31.5 20.422 1 98 86 ILE A N 1
ATOM 688 C CA . ILE A 1 86 ? -9.68 30.219 20.688 1 98 86 ILE A CA 1
ATOM 689 C C . ILE A 1 86 ? -9.703 29.359 19.438 1 98 86 ILE A C 1
ATOM 691 O O . ILE A 1 86 ? -10.734 29.25 18.766 1 98 86 ILE A O 1
ATOM 695 N N . VAL A 1 87 ? -8.539 28.812 19.078 1 98.12 87 VAL A N 1
ATOM 696 C CA . VAL A 1 87 ? -8.477 27.891 17.953 1 98.12 87 VAL A CA 1
ATOM 697 C C . VAL A 1 87 ? -7.688 26.641 18.344 1 98.12 87 VAL A C 1
ATOM 699 O O . VAL A 1 87 ? -6.898 26.672 19.297 1 98.12 87 VAL A O 1
ATOM 702 N N . LYS A 1 88 ? -7.922 25.594 17.594 1 97.62 88 LYS A N 1
ATOM 703 C CA . LYS A 1 88 ? -7.207 24.344 17.828 1 97.62 88 LYS A CA 1
ATOM 704 C C . LYS A 1 88 ? -6.074 24.156 16.828 1 97.62 88 LYS A C 1
ATOM 706 O O . LYS A 1 88 ? -6.258 24.391 15.625 1 97.62 88 LYS A O 1
ATOM 711 N N . SER A 1 89 ? -4.965 23.797 17.328 1 97.06 89 SER A N 1
ATOM 712 C CA . SER A 1 89 ? -3.834 23.469 16.469 1 97.06 89 SER A CA 1
ATOM 713 C C . SER A 1 89 ? -3.947 22.047 15.93 1 97.06 89 SER A C 1
ATOM 715 O O . SER A 1 89 ? -4.82 21.281 16.344 1 97.06 89 SER A O 1
ATOM 717 N N . PRO A 1 90 ? -3.076 21.703 14.906 1 94.94 90 PRO A N 1
ATOM 718 C CA . PRO A 1 90 ? -2.941 20.281 14.586 1 94.94 90 PRO A CA 1
ATOM 719 C C . PRO A 1 90 ? -2.484 19.453 15.781 1 94.94 90 PRO A C 1
ATOM 721 O O . PRO A 1 90 ? -1.891 19.984 16.719 1 94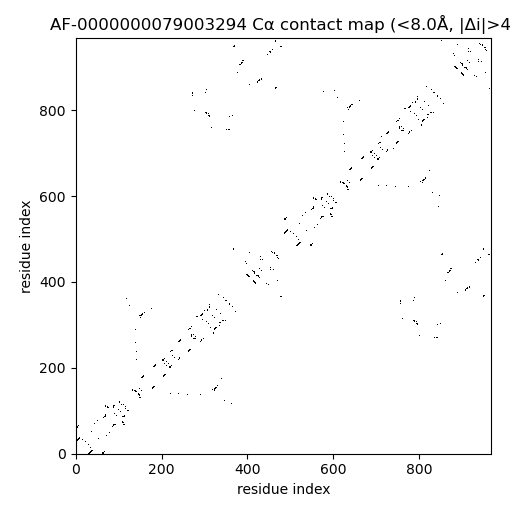.94 90 PRO A O 1
ATOM 724 N N . SER A 1 91 ? -2.766 18.203 15.766 1 92.88 91 SER A N 1
ATOM 725 C CA . SER A 1 91 ? -2.439 17.312 16.875 1 92.88 91 SER A CA 1
ATOM 726 C C . SER A 1 91 ? -0.931 17.156 17.031 1 92.88 91 SER A C 1
ATOM 728 O O . SER A 1 91 ? -0.424 17.078 18.156 1 92.88 91 SER A O 1
ATOM 730 N N . ARG A 1 92 ? -0.275 17.188 15.898 1 91.44 92 ARG A N 1
ATOM 731 C CA . ARG A 1 92 ? 1.181 17.078 15.945 1 91.44 92 ARG A CA 1
ATOM 732 C C . ARG A 1 92 ? 1.823 18.453 16.047 1 91.44 92 ARG A C 1
ATOM 734 O O . ARG A 1 92 ? 1.602 19.312 15.18 1 91.44 92 ARG A O 1
ATOM 741 N N . ILE A 1 93 ? 2.617 18.547 16.984 1 90.75 93 ILE A N 1
ATOM 742 C CA . ILE A 1 93 ? 3.201 19.859 17.281 1 90.75 93 ILE A CA 1
ATOM 743 C C . ILE A 1 93 ? 4.129 20.266 16.125 1 90.75 93 ILE A C 1
ATOM 745 O O . ILE A 1 93 ? 4.281 21.453 15.844 1 90.75 93 ILE A O 1
ATOM 749 N N . GLU A 1 94 ? 4.641 19.359 15.414 1 89.69 94 GLU A N 1
ATOM 750 C CA . GLU A 1 94 ? 5.547 19.641 14.305 1 89.69 94 GLU A CA 1
ATOM 751 C C . GLU A 1 94 ? 4.828 20.359 13.172 1 89.69 94 GLU A C 1
ATOM 753 O O . GLU A 1 94 ? 5.473 20.938 12.289 1 89.69 94 GLU A O 1
ATOM 758 N N . LEU A 1 95 ? 3.496 20.375 13.258 1 93.94 95 LEU A N 1
ATOM 759 C CA . LEU A 1 95 ? 2.709 20.984 12.188 1 93.94 95 LEU A CA 1
ATOM 760 C C . LEU A 1 95 ? 2.23 22.375 12.586 1 93.94 95 LEU A C 1
ATOM 762 O O . LEU A 1 95 ? 1.434 22.984 11.875 1 93.94 95 LEU A O 1
ATOM 766 N N . LEU A 1 96 ? 2.754 22.844 13.68 1 93.94 96 LEU A N 1
ATOM 767 C CA . LEU A 1 96 ? 2.354 24.156 14.164 1 93.94 96 LEU A CA 1
ATOM 768 C C . LEU A 1 96 ? 2.602 25.234 13.109 1 93.94 96 LEU A C 1
ATOM 770 O O . LEU A 1 96 ? 1.815 26.172 12.977 1 93.94 96 LEU A O 1
ATOM 774 N N . LYS A 1 97 ? 3.604 25.094 12.359 1 92.06 97 LYS A N 1
ATOM 775 C CA . LYS A 1 97 ? 3.994 26.031 11.32 1 92.06 97 LYS A CA 1
ATOM 776 C C . LYS A 1 97 ? 2.877 26.219 10.297 1 92.06 97 LYS A C 1
ATOM 778 O O . LYS A 1 97 ? 2.719 27.297 9.727 1 92.06 97 LYS A O 1
ATOM 783 N N . THR A 1 98 ? 2.104 25.172 10.078 1 95.19 98 THR A N 1
ATOM 784 C CA . THR A 1 98 ? 1.053 25.219 9.07 1 95.19 98 THR A CA 1
ATOM 785 C C . THR A 1 98 ? -0.002 26.266 9.43 1 95.19 98 THR A C 1
ATOM 787 O O . THR A 1 98 ? -0.654 26.828 8.547 1 95.19 98 THR A O 1
ATOM 790 N N . MET A 1 99 ? -0.16 26.578 10.695 1 95.12 99 MET A N 1
ATOM 791 C CA . MET A 1 99 ? -1.164 27.547 11.133 1 95.12 99 MET A CA 1
ATOM 792 C C . MET A 1 99 ? -0.838 28.938 10.625 1 95.12 99 MET A C 1
ATOM 794 O O . MET A 1 99 ? -1.74 29.703 10.273 1 95.12 99 MET A O 1
ATOM 798 N N . PHE A 1 100 ? 0.376 29.156 10.523 1 92.81 100 PHE A N 1
ATOM 799 C CA . PHE A 1 100 ? 0.81 30.484 10.094 1 92.81 100 PHE A CA 1
ATOM 800 C C . PHE A 1 100 ? 0.847 30.562 8.57 1 92.81 100 PHE A C 1
ATOM 802 O O . PHE A 1 100 ? 0.678 31.641 7.996 1 92.81 100 PHE A O 1
ATOM 809 N N . LEU A 1 101 ? 1.07 29.453 7.969 1 92.44 101 LEU A N 1
ATOM 810 C CA . LEU A 1 101 ? 1.05 29.391 6.512 1 92.44 101 LEU A CA 1
ATOM 811 C C . LEU A 1 101 ? -0.373 29.547 5.98 1 92.44 101 LEU A C 1
ATOM 813 O O . LEU A 1 101 ? -0.595 30.203 4.961 1 92.44 101 LEU A O 1
ATOM 817 N N . ILE A 1 102 ? -1.28 28.922 6.664 1 94.69 102 ILE A N 1
ATOM 818 C CA . ILE A 1 102 ? -2.68 28.906 6.25 1 94.69 102 ILE A CA 1
ATOM 819 C C . ILE A 1 102 ? -3.375 30.172 6.719 1 94.69 102 ILE A C 1
ATOM 821 O O . ILE A 1 102 ? -4.164 30.766 5.977 1 94.69 102 ILE A O 1
ATOM 825 N N . GLY A 1 103 ? -3.02 30.641 7.879 1 94.19 103 GLY A N 1
ATOM 826 C CA . GLY A 1 103 ? -3.693 31.734 8.555 1 94.19 103 GLY A CA 1
ATOM 827 C C . GLY A 1 103 ? -4.516 31.281 9.75 1 94.19 103 GLY A C 1
ATOM 828 O O . GLY A 1 103 ? -5.402 30.438 9.617 1 94.19 103 GLY A O 1
ATOM 829 N N . LEU A 1 104 ? -4.254 31.906 10.883 1 95.31 104 LEU A N 1
ATOM 830 C CA . LEU A 1 104 ? -4.883 31.516 12.141 1 95.31 104 LEU A CA 1
ATOM 831 C C . LEU A 1 104 ? -6.395 31.703 12.078 1 95.31 104 LEU A C 1
ATOM 833 O O . LEU A 1 104 ? -7.145 31 12.758 1 95.31 104 LEU A O 1
ATOM 837 N N . GLU A 1 105 ? -6.793 32.562 11.227 1 95.31 105 GLU A N 1
ATOM 838 C CA . GLU A 1 105 ? -8.211 32.906 11.125 1 95.31 105 GLU A CA 1
ATOM 839 C C . GLU A 1 105 ? -9.016 31.75 10.547 1 95.31 105 GLU A C 1
ATOM 841 O O . GLU A 1 105 ? -10.234 31.688 10.719 1 95.31 105 GLU A O 1
ATOM 846 N N . LYS A 1 106 ? -8.336 30.875 9.891 1 96.38 106 LYS A N 1
ATOM 847 C CA . LYS A 1 106 ? -9.023 29.75 9.266 1 96.38 106 LYS A CA 1
ATOM 848 C C . LYS A 1 106 ? -9.227 28.609 10.266 1 96.38 106 LYS A C 1
ATOM 850 O O . LYS A 1 106 ? -9.992 27.688 10.008 1 96.38 106 LYS A O 1
ATOM 855 N N . PHE A 1 107 ? -8.57 28.656 11.359 1 97 107 PHE A N 1
ATOM 856 C CA . PHE A 1 107 ? -8.695 27.609 12.375 1 97 107 PHE A CA 1
ATOM 857 C C . PHE A 1 107 ? -9.875 27.891 13.297 1 97 107 PHE A C 1
ATOM 859 O O . PHE A 1 107 ? -10.383 29.016 13.344 1 97 107 PHE A O 1
ATOM 866 N N . SER A 1 108 ? -10.359 26.781 13.961 1 95.56 108 SER A N 1
ATOM 867 C CA . SER A 1 108 ? -11.625 26.812 14.688 1 95.56 108 SER A CA 1
ATOM 868 C C . SER A 1 108 ? -11.484 26.219 16.078 1 95.56 108 SER A C 1
ATOM 870 O O . SER A 1 108 ? -10.594 25.391 16.312 1 95.56 108 SER A O 1
ATOM 872 N N . PRO A 1 109 ? -12.281 26.688 16.984 1 96.19 109 PRO A N 1
ATOM 873 C CA . PRO A 1 109 ? -12.297 26.062 18.312 1 96.19 109 PRO A CA 1
ATOM 874 C C . PRO A 1 109 ? -13.008 24.719 18.328 1 96.19 109 PRO A C 1
ATOM 876 O O . PRO A 1 109 ? -12.875 23.953 19.281 1 96.19 109 PRO A O 1
ATOM 879 N N . SER A 1 110 ? -13.719 24.422 17.266 1 94.75 110 SER A N 1
ATOM 880 C CA . SER A 1 110 ? -14.586 23.25 17.25 1 94.75 110 SER A CA 1
ATOM 881 C C . SER A 1 110 ? -13.945 22.094 16.469 1 94.75 110 SER A C 1
ATOM 883 O O . SER A 1 110 ? -14.125 20.922 16.828 1 94.75 110 SER A O 1
ATOM 885 N N . ILE A 1 111 ? -13.195 22.484 15.453 1 93.19 111 ILE A N 1
ATOM 886 C CA . ILE A 1 111 ? -12.617 21.484 14.547 1 93.19 111 ILE A CA 1
ATOM 887 C C . ILE A 1 111 ? -11.109 21.422 14.75 1 93.19 111 ILE A C 1
ATOM 889 O O . ILE A 1 111 ? -10.445 22.453 14.898 1 93.19 111 ILE A O 1
ATOM 893 N N . SER A 1 112 ? -10.641 20.188 14.789 1 93.19 112 SER A N 1
ATOM 894 C CA . SER A 1 112 ? -9.203 20 14.961 1 93.19 112 SER A CA 1
ATOM 895 C C . SER A 1 112 ? -8.422 20.688 13.836 1 93.19 112 SER A C 1
ATOM 897 O O . SER A 1 112 ? -8.875 20.719 12.695 1 93.19 112 SER A O 1
ATOM 899 N N . GLY A 1 113 ? -7.293 21.188 14.172 1 95.56 113 GLY A N 1
ATOM 900 C CA . GLY A 1 113 ? -6.418 21.781 13.172 1 95.56 113 GLY A CA 1
ATOM 901 C C . GLY A 1 113 ? -6.012 20.797 12.086 1 95.56 113 GLY A C 1
ATOM 902 O O . GLY A 1 113 ? -5.652 21.203 10.984 1 95.56 113 GLY A O 1
ATOM 903 N N . ASP A 1 114 ? -6.07 19.531 12.352 1 93.44 114 ASP A N 1
ATOM 904 C CA . ASP A 1 114 ? -5.738 18.5 11.367 1 93.44 114 ASP A CA 1
ATOM 905 C C . ASP A 1 114 ? -6.66 18.578 10.148 1 93.44 114 ASP A C 1
ATOM 907 O O . ASP A 1 114 ? -6.215 18.422 9.016 1 93.44 114 ASP A O 1
ATOM 911 N N . LYS A 1 115 ? -7.871 18.859 10.445 1 92 115 LYS A N 1
ATOM 912 C CA . LYS A 1 115 ? -8.852 18.969 9.375 1 92 115 LYS A CA 1
ATOM 913 C C . LYS A 1 115 ? -8.602 20.203 8.516 1 92 115 LYS A C 1
ATOM 915 O O . LYS A 1 115 ? -8.773 20.156 7.297 1 92 115 LYS A O 1
ATOM 920 N N . ILE A 1 116 ? -8.227 21.25 9.172 1 95.31 116 ILE A N 1
ATOM 921 C CA . ILE A 1 116 ? -7.945 22.484 8.445 1 95.31 116 ILE A CA 1
ATOM 922 C C . ILE A 1 116 ? -6.719 22.297 7.555 1 95.31 116 ILE A C 1
ATOM 924 O O . ILE A 1 116 ? -6.695 22.75 6.414 1 95.31 116 ILE A O 1
ATOM 928 N N . VAL A 1 117 ? -5.754 21.609 8.086 1 94.75 117 VAL A N 1
ATOM 929 C CA . VAL A 1 117 ? -4.562 21.297 7.297 1 94.75 117 VAL A CA 1
ATOM 930 C C . VAL A 1 117 ? -4.945 20.469 6.078 1 94.75 117 VAL A C 1
ATOM 932 O O . VAL A 1 117 ? -4.508 20.75 4.961 1 94.75 117 VAL A O 1
ATOM 935 N N . GLU A 1 118 ? -5.758 19.531 6.262 1 92.44 118 GLU A N 1
ATOM 936 C CA . GLU A 1 118 ? -6.23 18.672 5.188 1 92.44 118 GLU A CA 1
ATOM 937 C C . GLU A 1 118 ? -6.93 19.469 4.098 1 92.44 118 GLU A C 1
ATOM 939 O O . GLU A 1 118 ? -6.734 19.219 2.906 1 92.44 118 GLU A O 1
ATOM 944 N N . GLN A 1 119 ? -7.641 20.453 4.52 1 93.44 119 GLN A N 1
ATOM 945 C CA . GLN A 1 119 ? -8.406 21.266 3.588 1 93.44 119 GLN A CA 1
ATOM 946 C C . GLN A 1 119 ? -7.52 22.281 2.885 1 93.44 119 GLN A C 1
ATOM 948 O O . GLN A 1 119 ? -7.918 22.875 1.88 1 93.44 119 GLN A O 1
ATOM 953 N N . SER A 1 120 ? -6.328 22.453 3.391 1 95.56 120 SER A N 1
ATOM 954 C CA . SER A 1 120 ? -5.465 23.5 2.877 1 95.56 120 SER A CA 1
ATOM 955 C C . SER A 1 120 ? -4.211 22.938 2.232 1 95.56 120 SER A C 1
ATOM 957 O O . SER A 1 120 ? -3.195 23.625 2.115 1 95.56 120 SER A O 1
ATOM 959 N N . VAL A 1 121 ? -4.273 21.75 1.841 1 94.5 121 VAL A N 1
ATOM 960 C CA . VAL A 1 121 ? -3.109 21.031 1.323 1 94.5 121 VAL A CA 1
ATOM 961 C C . VAL A 1 121 ? -2.574 21.75 0.085 1 94.5 121 VAL A C 1
ATOM 963 O O . VAL A 1 121 ? -1.367 21.969 -0.042 1 94.5 121 VAL A O 1
ATOM 966 N N . GLU A 1 122 ? -3.475 22.141 -0.826 1 92.94 122 GLU A N 1
ATOM 967 C CA . GLU A 1 122 ? -3.059 22.766 -2.078 1 92.94 122 GLU A CA 1
ATOM 968 C C . GLU A 1 122 ? -2.363 24.109 -1.822 1 92.94 122 GLU A C 1
ATOM 970 O O . GLU A 1 122 ? -1.397 24.453 -2.506 1 92.94 122 GLU A O 1
ATOM 975 N N . GLN A 1 123 ? -2.859 24.75 -0.852 1 94.5 123 GLN A N 1
ATOM 976 C CA . GLN A 1 123 ? -2.244 26.031 -0.479 1 94.5 123 GLN A CA 1
ATOM 977 C C . GLN A 1 123 ? -0.835 25.812 0.065 1 94.5 123 GLN A C 1
ATOM 979 O O . GLN A 1 123 ? 0.097 26.531 -0.319 1 94.5 123 GLN A O 1
ATOM 984 N N . ILE A 1 124 ? -0.692 24.891 0.932 1 95 124 ILE A N 1
ATOM 985 C CA . ILE A 1 124 ? 0.604 24.594 1.532 1 95 124 ILE A CA 1
ATOM 986 C C . ILE A 1 124 ? 1.572 24.109 0.456 1 95 124 ILE A C 1
ATOM 988 O O . ILE A 1 124 ? 2.734 24.516 0.426 1 95 124 ILE A O 1
ATOM 992 N N . TYR A 1 125 ? 1.083 23.312 -0.467 1 92.94 125 TYR A N 1
ATOM 993 C CA . TYR A 1 125 ? 1.9 22.766 -1.546 1 92.94 125 TYR A CA 1
ATOM 994 C C . TYR A 1 125 ? 2.4 23.875 -2.463 1 92.94 125 TYR A C 1
ATOM 996 O O . TYR A 1 125 ? 3.559 23.875 -2.889 1 92.94 125 TYR A O 1
ATOM 1004 N N . ALA A 1 126 ? 1.546 24.766 -2.799 1 91.19 126 ALA A N 1
ATOM 1005 C CA . ALA A 1 126 ? 1.927 25.891 -3.652 1 91.19 126 ALA A CA 1
ATOM 1006 C C . ALA A 1 126 ? 3.066 26.688 -3.029 1 91.19 126 ALA A C 1
ATOM 1008 O O . ALA A 1 126 ? 4.02 27.062 -3.717 1 91.19 126 ALA A O 1
ATOM 1009 N N . LYS A 1 127 ? 2.98 26.938 -1.758 1 90.19 127 LYS A N 1
ATOM 1010 C CA . LYS A 1 127 ? 4.031 27.656 -1.054 1 90.19 127 LYS A CA 1
ATOM 1011 C C . LYS A 1 127 ? 5.328 26.859 -1.021 1 90.19 127 LYS A C 1
ATOM 1013 O O . LYS A 1 127 ? 6.41 27.406 -1.24 1 90.19 127 LYS A O 1
ATOM 1018 N N . ALA A 1 128 ? 5.172 25.578 -0.744 1 89.06 128 ALA A N 1
ATOM 1019 C CA . ALA A 1 128 ? 6.336 24.703 -0.716 1 89.06 128 ALA A CA 1
ATOM 1020 C C . ALA A 1 128 ? 7.02 24.656 -2.08 1 89.06 128 ALA A C 1
ATOM 1022 O O . ALA A 1 128 ? 8.25 24.75 -2.172 1 89.06 128 ALA A O 1
ATOM 1023 N N . ASN A 1 129 ? 6.227 24.5 -3.09 1 84.44 129 ASN A N 1
ATOM 1024 C CA . ASN A 1 129 ? 6.75 24.438 -4.449 1 84.44 129 ASN A CA 1
ATOM 1025 C C . ASN A 1 129 ? 7.492 25.719 -4.824 1 84.44 129 ASN A C 1
ATOM 1027 O O . ASN A 1 129 ? 8.57 25.656 -5.426 1 84.44 129 ASN A O 1
ATOM 1031 N N . LYS A 1 130 ? 6.891 26.797 -4.527 1 84 130 LYS A N 1
ATOM 1032 C CA . LYS A 1 130 ? 7.535 28.078 -4.797 1 84 130 LYS A CA 1
ATOM 1033 C C . LYS A 1 130 ? 8.875 28.188 -4.07 1 84 130 LYS A C 1
ATOM 1035 O O . LYS A 1 130 ? 9.859 28.641 -4.645 1 84 130 LYS A O 1
ATOM 1040 N N . TYR A 1 131 ? 8.891 27.766 -2.873 1 83.5 131 TYR A N 1
ATOM 1041 C CA . TYR A 1 131 ? 10.102 27.781 -2.059 1 83.5 131 TYR A CA 1
ATOM 1042 C C . TYR A 1 131 ? 11.211 26.969 -2.711 1 83.5 131 TYR A C 1
ATOM 1044 O O . TYR A 1 131 ? 12.352 27.438 -2.814 1 83.5 131 TYR A O 1
ATOM 1052 N N . PHE A 1 132 ? 10.984 25.797 -3.168 1 81.12 132 PHE A N 1
ATOM 1053 C CA . PHE A 1 132 ? 12.008 24.922 -3.717 1 81.12 132 PHE A CA 1
ATOM 1054 C C . PHE A 1 132 ? 12.391 25.344 -5.125 1 81.12 132 PHE A C 1
ATOM 1056 O O . PHE A 1 132 ? 13.547 25.188 -5.531 1 81.12 132 PHE A O 1
ATOM 1063 N N . MET A 1 133 ? 11.492 25.875 -5.863 1 75.19 133 MET A N 1
ATOM 1064 C CA . MET A 1 133 ? 11.789 26.359 -7.207 1 75.19 133 MET A CA 1
ATOM 1065 C C . MET A 1 133 ? 12.789 27.516 -7.164 1 75.19 133 MET A C 1
ATOM 1067 O O . MET A 1 133 ? 13.609 27.656 -8.07 1 75.19 133 MET A O 1
ATOM 1071 N N . GLU A 1 134 ? 12.727 28.219 -6.164 1 75.81 134 GLU A N 1
ATOM 1072 C CA . GLU A 1 134 ? 13.617 29.375 -6.02 1 75.81 134 GLU A CA 1
ATOM 1073 C C . GLU A 1 134 ? 15 28.953 -5.539 1 75.81 134 GLU A C 1
ATOM 1075 O O . GLU A 1 134 ? 15.984 29.641 -5.773 1 75.81 134 GLU A O 1
ATOM 1080 N N . LYS A 1 135 ? 15.18 27.828 -4.906 1 71.56 135 LYS A N 1
ATOM 1081 C CA . LYS A 1 135 ? 16.438 27.422 -4.281 1 71.56 135 LYS A CA 1
ATOM 1082 C C . LYS A 1 135 ? 17.172 26.391 -5.141 1 71.56 135 LYS A C 1
ATOM 1084 O O . LYS A 1 135 ? 18.359 26.141 -4.934 1 71.56 135 LYS A O 1
ATOM 1089 N N . THR A 1 136 ? 16.562 25.703 -5.832 1 64.5 136 THR A N 1
ATOM 1090 C CA . THR A 1 136 ? 17.203 24.562 -6.48 1 64.5 136 THR A CA 1
ATOM 1091 C C . THR A 1 136 ? 17.656 24.922 -7.895 1 64.5 136 THR A C 1
ATOM 1093 O O . THR A 1 136 ? 17.062 25.781 -8.539 1 64.5 136 THR A O 1
ATOM 1096 N N . GLU A 1 137 ? 18.953 24.359 -8.133 1 59.06 137 GLU A N 1
ATOM 1097 C CA . GLU A 1 137 ? 19.562 24.484 -9.461 1 59.06 137 GLU A CA 1
ATOM 1098 C C . GLU A 1 137 ? 18.766 23.703 -10.5 1 59.06 137 GLU A C 1
ATOM 1100 O O . GLU A 1 137 ? 18.234 22.625 -10.203 1 59.06 137 GLU A O 1
ATOM 1105 N N . TRP A 1 138 ? 18.312 24.469 -11.484 1 53.22 138 TRP A N 1
ATOM 1106 C CA . TRP A 1 138 ? 17.5 23.906 -12.562 1 53.22 138 TRP A CA 1
ATOM 1107 C C . TRP A 1 138 ? 18.391 23.422 -13.703 1 53.22 138 TRP A C 1
ATOM 1109 O O . TRP A 1 138 ? 19.484 23.953 -13.922 1 53.22 138 TRP A O 1
ATOM 1119 N N . LEU A 1 139 ? 18.219 22.188 -14.023 1 53.53 139 LEU A N 1
ATOM 1120 C CA . LEU A 1 139 ? 18.719 21.859 -15.359 1 53.53 139 LEU A CA 1
ATOM 1121 C C . LEU A 1 139 ? 18.078 22.766 -16.406 1 53.53 139 LEU A C 1
ATOM 1123 O O . LEU A 1 139 ? 16.859 22.984 -16.375 1 53.53 139 LEU A O 1
ATOM 1127 N N . ARG A 1 140 ? 18.891 23.703 -16.938 1 53 140 ARG A N 1
ATOM 1128 C CA . ARG A 1 140 ? 18.422 24.609 -17.969 1 53 140 ARG A CA 1
ATOM 1129 C C . ARG A 1 140 ? 18.328 23.906 -19.328 1 53 140 ARG A C 1
ATOM 1131 O O . ARG A 1 140 ? 19.25 23.203 -19.719 1 53 140 ARG A O 1
ATOM 1138 N N . ILE A 1 141 ? 17.172 23.547 -19.672 1 45.97 141 ILE A N 1
ATOM 1139 C CA . ILE A 1 141 ? 16.984 23.141 -21.047 1 45.97 141 ILE A CA 1
ATOM 1140 C C . ILE A 1 141 ? 16.484 24.328 -21.875 1 45.97 141 ILE A C 1
ATOM 1142 O O . ILE A 1 141 ? 15.438 24.906 -21.578 1 45.97 141 ILE A O 1
ATOM 1146 N N . ASN A 1 142 ? 17.156 24.656 -23 1 43.97 142 ASN A N 1
ATOM 1147 C CA . ASN A 1 142 ? 16.938 25.797 -23.891 1 43.97 142 ASN A CA 1
ATOM 1148 C C . ASN A 1 142 ? 16.672 27.078 -23.125 1 43.97 142 ASN A C 1
ATOM 1150 O O . ASN A 1 142 ? 15.711 27.797 -23.406 1 43.97 142 ASN A O 1
ATOM 1154 N N . ASN A 1 143 ? 17.5 27.5 -22.109 1 46.75 143 ASN A N 1
ATOM 1155 C CA . ASN A 1 143 ? 17.516 28.719 -21.281 1 46.75 143 ASN A CA 1
ATOM 1156 C C . ASN A 1 143 ? 16.328 28.75 -20.312 1 46.75 143 ASN A C 1
ATOM 1158 O O . ASN A 1 143 ? 16.031 29.781 -19.734 1 46.75 143 ASN A O 1
ATOM 1162 N N . LYS A 1 144 ? 15.57 27.734 -20.359 1 48.53 144 LYS A N 1
ATOM 1163 C CA . LYS A 1 144 ? 14.461 27.609 -19.422 1 48.53 144 LYS A CA 1
ATOM 1164 C C . LYS A 1 144 ? 14.836 26.719 -18.234 1 48.53 144 LYS A C 1
ATOM 1166 O O . LYS A 1 144 ? 15.523 25.703 -18.422 1 48.53 144 LYS A O 1
ATOM 1171 N N . LYS A 1 145 ? 14.758 27.359 -17.188 1 49.34 145 LYS A N 1
ATOM 1172 C CA . LYS A 1 145 ? 14.945 26.688 -15.906 1 49.34 145 LYS A CA 1
ATOM 1173 C C . LYS A 1 145 ? 14.062 25.453 -15.805 1 49.34 145 LYS A C 1
ATOM 1175 O O . LYS A 1 145 ? 12.836 25.547 -15.914 1 49.34 145 LYS A O 1
ATOM 1180 N N . LEU A 1 146 ? 14.531 24.406 -16.422 1 44.53 146 LEU A N 1
ATOM 1181 C CA . LEU A 1 146 ? 13.664 23.234 -16.469 1 44.53 146 LEU A CA 1
ATOM 1182 C C . LEU A 1 146 ? 13.414 22.688 -15.07 1 44.53 146 LEU A C 1
ATOM 1184 O O . LEU A 1 146 ? 12.266 22.609 -14.633 1 44.53 146 LEU A O 1
ATOM 1188 N N . ILE A 1 147 ? 14.203 21.547 -14.828 1 47.97 147 ILE A N 1
ATOM 1189 C CA . ILE A 1 147 ? 13.812 20.516 -13.867 1 47.97 147 ILE A CA 1
ATOM 1190 C C . ILE A 1 147 ? 14.258 20.922 -12.469 1 47.97 147 ILE A C 1
ATOM 1192 O O . ILE A 1 147 ? 15.453 21.062 -12.211 1 47.97 147 ILE A O 1
ATOM 1196 N N . PRO A 1 148 ? 13.391 21.625 -11.852 1 51.47 148 PRO A N 1
ATOM 1197 C CA . PRO A 1 148 ? 13.773 21.688 -10.438 1 51.47 148 PRO A CA 1
ATOM 1198 C C . PRO A 1 148 ? 14.195 20.344 -9.883 1 51.47 148 PRO A C 1
ATOM 1200 O O . PRO A 1 148 ? 13.633 19.312 -10.266 1 51.47 148 PRO A O 1
ATOM 1203 N N . LEU A 1 149 ? 15.445 20.156 -9.391 1 52.97 149 LEU A N 1
ATOM 1204 C CA . LEU A 1 149 ? 15.938 18.922 -8.812 1 52.97 149 LEU A CA 1
ATOM 1205 C C . LEU A 1 149 ? 15.055 18.469 -7.648 1 52.97 149 LEU A C 1
ATOM 1207 O O . LEU A 1 149 ? 14.891 17.281 -7.41 1 52.97 149 LEU A O 1
ATOM 1211 N N . LYS A 1 150 ? 14.5 19.328 -6.75 1 60.91 150 LYS A N 1
ATOM 1212 C CA . LYS A 1 150 ? 13.734 18.844 -5.602 1 60.91 150 LYS A CA 1
ATOM 1213 C C . LYS A 1 150 ? 12.391 19.562 -5.508 1 60.91 150 LYS A C 1
ATOM 1215 O O . LYS A 1 150 ? 12.344 20.766 -5.246 1 60.91 150 LYS A O 1
ATOM 1220 N N . PRO A 1 151 ? 11.203 18.922 -5.953 1 72.38 151 PRO A N 1
ATOM 1221 C CA . PRO A 1 151 ? 11.078 17.516 -6.34 1 72.38 151 PRO A CA 1
ATOM 1222 C C . PRO A 1 151 ? 11.328 17.281 -7.828 1 72.38 151 PRO A C 1
ATOM 1224 O O . PRO A 1 151 ? 11.172 18.203 -8.633 1 72.38 151 PRO A O 1
ATOM 1227 N N . PRO A 1 152 ? 11.656 16.094 -8.141 1 81.94 152 PRO A N 1
ATOM 1228 C CA . PRO A 1 152 ? 11.953 15.797 -9.547 1 81.94 152 PRO A CA 1
ATOM 1229 C C . PRO A 1 152 ? 10.711 15.844 -10.438 1 81.94 152 PRO A C 1
ATOM 1231 O O . PRO A 1 152 ? 9.625 15.43 -10.008 1 81.94 152 PRO A O 1
ATOM 1234 N N . PRO A 1 153 ? 10.883 16.453 -11.602 1 85.88 153 PRO A N 1
ATOM 1235 C CA . PRO A 1 153 ? 9.766 16.391 -12.555 1 85.88 153 PRO A CA 1
ATOM 1236 C C . PRO A 1 153 ? 9.414 14.953 -12.945 1 85.88 153 PRO A C 1
ATOM 1238 O O . PRO A 1 153 ? 10.258 14.055 -12.844 1 85.88 153 PRO A O 1
ATOM 1241 N N . ILE A 1 154 ? 8.195 14.859 -13.414 1 88.06 154 ILE A N 1
ATOM 1242 C CA . ILE A 1 154 ? 7.676 13.539 -13.75 1 88.06 154 ILE A CA 1
ATOM 1243 C C . ILE A 1 154 ? 7.523 13.406 -15.258 1 88.06 154 ILE A C 1
ATOM 1245 O O . ILE A 1 154 ? 6.938 14.281 -15.906 1 88.06 154 ILE A O 1
ATOM 1249 N N . ILE A 1 155 ? 8.078 12.398 -15.773 1 84.5 155 ILE A N 1
ATOM 1250 C CA . ILE A 1 155 ? 7.91 12.023 -17.172 1 84.5 155 ILE A CA 1
ATOM 1251 C C . ILE A 1 155 ? 6.953 10.836 -17.281 1 84.5 155 ILE A C 1
ATOM 1253 O O . ILE A 1 155 ? 7.168 9.805 -16.641 1 84.5 155 ILE A O 1
ATOM 1257 N N . LEU A 1 156 ? 5.93 11.016 -18.047 1 86.62 156 LEU A N 1
ATOM 1258 C CA . LEU A 1 156 ? 4.992 9.922 -18.281 1 86.62 156 LEU A CA 1
ATOM 1259 C C . LEU A 1 156 ? 5.258 9.25 -19.625 1 86.62 156 LEU A C 1
ATOM 1261 O O . LEU A 1 156 ? 5.188 9.906 -20.672 1 86.62 156 LEU A O 1
ATOM 1265 N N . GLY A 1 157 ? 5.598 8.039 -19.531 1 83.38 157 GLY A N 1
ATOM 1266 C CA . GLY A 1 157 ? 5.719 7.258 -20.75 1 83.38 157 GLY A CA 1
ATOM 1267 C C . GLY A 1 157 ? 4.383 6.77 -21.281 1 83.38 157 GLY A C 1
ATOM 1268 O O . GLY A 1 157 ? 3.625 6.113 -20.562 1 83.38 157 GLY A O 1
ATOM 1269 N N . LEU A 1 158 ? 4.035 7.227 -22.516 1 73.25 158 LEU A N 1
ATOM 1270 C CA . LEU A 1 158 ? 2.809 6.754 -23.141 1 73.25 158 LEU A CA 1
ATOM 1271 C C . LEU A 1 158 ? 3.055 5.465 -23.922 1 73.25 158 LEU A C 1
ATOM 1273 O O . LEU A 1 158 ? 3.377 5.5 -25.109 1 73.25 158 LEU A O 1
ATOM 1277 N N . LEU A 1 159 ? 3.441 4.516 -23.312 1 58.06 159 LEU A N 1
ATOM 1278 C CA . LEU A 1 159 ? 3.857 3.299 -24 1 58.06 159 LEU A CA 1
ATOM 1279 C C . LEU A 1 159 ? 2.676 2.643 -24.703 1 58.06 159 LEU A C 1
ATOM 1281 O O . LEU A 1 159 ? 2.814 2.143 -25.828 1 58.06 159 LEU A O 1
ATOM 1285 N N . TYR A 1 160 ? 1.492 2.244 -23.953 1 54.25 160 TYR A N 1
ATOM 1286 C CA . TYR A 1 160 ? 0.488 1.396 -24.578 1 54.25 160 TYR A CA 1
ATOM 1287 C C . TYR A 1 160 ? -0.881 2.066 -24.562 1 54.25 160 TYR A C 1
ATOM 1289 O O . TYR A 1 160 ? -1.289 2.633 -23.547 1 54.25 160 TYR A O 1
ATOM 1297 N N . ASP A 1 161 ? -1.369 2.557 -25.797 1 49.19 161 ASP A N 1
ATOM 1298 C CA . ASP A 1 161 ? -2.699 3.064 -26.125 1 49.19 161 ASP A CA 1
ATOM 1299 C C . ASP A 1 161 ? -3.775 2.328 -25.328 1 49.19 161 ASP A C 1
ATOM 1301 O O . ASP A 1 161 ? -4.848 2.877 -25.078 1 49.19 161 ASP A O 1
ATOM 1305 N N . HIS A 1 162 ? -3.43 1.062 -25.031 1 49.62 162 HIS A N 1
ATOM 1306 C CA . HIS A 1 162 ? -4.547 0.129 -24.938 1 49.62 162 HIS A CA 1
ATOM 1307 C C . HIS A 1 162 ? -5.254 0.238 -23.594 1 49.62 162 HIS A C 1
ATOM 1309 O O . HIS A 1 162 ? -6.395 -0.2 -23.453 1 49.62 162 HIS A O 1
ATOM 1315 N N . VAL A 1 163 ? -4.43 0.608 -22.562 1 52.19 163 VAL A N 1
ATOM 1316 C CA . VAL A 1 163 ? -5.199 0.301 -21.375 1 52.19 163 VAL A CA 1
ATOM 1317 C C . VAL A 1 163 ? -6.336 1.308 -21.203 1 52.19 163 VAL A C 1
ATOM 1319 O O . VAL A 1 163 ? -7.445 0.944 -20.812 1 52.19 163 VAL A O 1
ATOM 1322 N N . TRP A 1 164 ? -5.949 2.578 -21.688 1 57.81 164 TRP A N 1
ATOM 1323 C CA . TRP A 1 164 ? -6.973 3.602 -21.516 1 57.81 164 TRP A CA 1
ATOM 1324 C C . TRP A 1 164 ? -7.5 4.086 -22.859 1 57.81 164 TRP A C 1
ATOM 1326 O O . TRP A 1 164 ? -6.762 4.113 -23.844 1 57.81 164 TRP A O 1
ATOM 1336 N N . GLY A 1 165 ? -8.641 3.66 -23.281 1 62.25 165 GLY A N 1
ATOM 1337 C CA . GLY A 1 165 ? -9.164 4.305 -24.469 1 62.25 165 GLY A CA 1
ATOM 1338 C C . GLY A 1 165 ? -8.641 5.715 -24.672 1 62.25 165 GLY A C 1
ATOM 1339 O O . GLY A 1 165 ? -8.148 6.34 -23.734 1 62.25 165 GLY A O 1
ATOM 1340 N N . ASP A 1 166 ? -8.391 6.289 -25.875 1 64.5 166 ASP A N 1
ATOM 1341 C CA . ASP A 1 166 ? -7.848 7.586 -26.266 1 64.5 166 ASP A CA 1
ATOM 1342 C C . ASP A 1 166 ? -8.469 8.711 -25.422 1 64.5 166 ASP A C 1
ATOM 1344 O O . ASP A 1 166 ? -7.758 9.602 -24.953 1 64.5 166 ASP A O 1
ATOM 1348 N N . GLU A 1 167 ? -9.68 8.641 -25.266 1 66.19 167 GLU A N 1
ATOM 1349 C CA . GLU A 1 167 ? -10.383 9.703 -24.547 1 66.19 167 GLU A CA 1
ATOM 1350 C C . GLU A 1 167 ? -9.977 9.734 -23.078 1 66.19 167 GLU A C 1
ATOM 1352 O O . GLU A 1 167 ? -9.781 10.812 -22.516 1 66.19 167 GLU A O 1
ATOM 1357 N N . PHE A 1 168 ? -9.734 8.656 -22.578 1 70.12 168 PHE A N 1
ATOM 1358 C CA . PHE A 1 168 ? -9.375 8.578 -21.172 1 70.12 168 PHE A CA 1
ATOM 1359 C C . PHE A 1 168 ? -7.973 9.133 -20.938 1 70.12 168 PHE A C 1
ATOM 1361 O O . PHE A 1 168 ? -7.742 9.875 -19.984 1 70.12 168 PHE A O 1
ATOM 1368 N N . LEU A 1 169 ? -7.191 8.859 -21.859 1 73.25 169 LEU A N 1
ATOM 1369 C CA . LEU A 1 169 ? -5.809 9.305 -21.703 1 73.25 169 LEU A CA 1
ATOM 1370 C C . LEU A 1 169 ? -5.719 10.828 -21.75 1 73.25 169 LEU A C 1
ATOM 1372 O O . LEU A 1 169 ? -4.984 11.43 -20.969 1 73.25 169 LEU A O 1
ATOM 1376 N N . GLU A 1 170 ? -6.496 11.43 -22.609 1 79.06 170 GLU A N 1
ATOM 1377 C CA . GLU A 1 170 ? -6.508 12.891 -22.719 1 79.06 170 GLU A CA 1
ATOM 1378 C C . GLU A 1 170 ? -6.957 13.531 -21.406 1 79.06 170 GLU A C 1
ATOM 1380 O O . GLU A 1 170 ? -6.328 14.484 -20.938 1 79.06 170 GLU A O 1
ATOM 1385 N N . GLN A 1 171 ? -7.965 13.023 -20.922 1 80.19 171 GLN A N 1
ATOM 1386 C CA . GLN A 1 171 ? -8.492 13.562 -19.672 1 80.19 171 GLN A CA 1
ATOM 1387 C C . GLN A 1 171 ? -7.508 13.344 -18.531 1 80.19 171 GLN A C 1
ATOM 1389 O O . GLN A 1 171 ? -7.328 14.227 -17.688 1 80.19 171 GLN A O 1
ATOM 1394 N N . TYR A 1 172 ? -6.969 12.25 -18.609 1 80.81 172 TYR A N 1
ATOM 1395 C CA . TYR A 1 172 ? -6 11.883 -17.578 1 80.81 172 TYR A CA 1
ATOM 1396 C C . TYR A 1 172 ? -4.816 12.844 -17.578 1 80.81 172 TYR A C 1
ATOM 1398 O O . TYR A 1 172 ? -4.402 13.328 -16.516 1 80.81 172 TYR A O 1
ATOM 1406 N N . ILE A 1 173 ? -4.383 13.219 -18.688 1 84.19 173 ILE A N 1
ATOM 1407 C CA . ILE A 1 173 ? -3.244 14.117 -18.844 1 84.19 173 ILE A CA 1
ATOM 1408 C C . ILE A 1 173 ? -3.656 15.539 -18.469 1 84.19 173 ILE A C 1
ATOM 1410 O O . ILE A 1 173 ? -2.869 16.281 -17.891 1 84.19 173 ILE A O 1
ATOM 1414 N N . ARG A 1 174 ? -4.832 15.875 -18.719 1 85.75 174 ARG A N 1
ATOM 1415 C CA . ARG A 1 174 ? -5.332 17.219 -18.406 1 85.75 174 ARG A CA 1
ATOM 1416 C C . ARG A 1 174 ? -5.422 17.422 -16.906 1 85.75 174 ARG A C 1
ATOM 1418 O O . ARG A 1 174 ? -5.176 18.531 -16.406 1 85.75 174 ARG A O 1
ATOM 1425 N N . VAL A 1 175 ? -5.688 16.359 -16.297 1 85.19 175 VAL A N 1
ATOM 1426 C CA . VAL A 1 175 ? -5.938 16.469 -14.867 1 85.19 175 VAL A CA 1
ATOM 1427 C C . VAL A 1 175 ? -4.613 16.438 -14.109 1 85.19 175 VAL A C 1
ATOM 1429 O O . VAL A 1 175 ? -4.379 17.266 -13.227 1 85.19 175 VAL A O 1
ATOM 1432 N N . PHE A 1 176 ? -3.768 15.539 -14.453 1 87 176 PHE A N 1
ATOM 1433 C CA . PHE A 1 176 ? -2.586 15.32 -13.625 1 87 176 PHE A CA 1
ATOM 1434 C C . PHE A 1 176 ? -1.377 16.047 -14.211 1 87 176 PHE A C 1
ATOM 1436 O O . PHE A 1 176 ? -0.387 16.281 -13.508 1 87 176 PHE A O 1
ATOM 1443 N N . LYS A 1 177 ? -1.347 16.328 -15.406 1 88.06 177 LYS A N 1
ATOM 1444 C CA . LYS A 1 177 ? -0.419 17.234 -16.078 1 88.06 177 LYS A CA 1
ATOM 1445 C C . LYS A 1 177 ? 1.029 16.828 -15.82 1 88.06 177 LYS A C 1
ATOM 1447 O O . LYS A 1 177 ? 1.794 17.594 -15.227 1 88.06 177 LYS A O 1
ATOM 1452 N N . PRO A 1 178 ? 1.434 15.656 -16.25 1 90.5 178 PRO A N 1
ATOM 1453 C CA . PRO A 1 178 ? 2.861 15.344 -16.156 1 90.5 178 PRO A CA 1
ATOM 1454 C C . PRO A 1 178 ? 3.746 16.422 -16.781 1 90.5 178 PRO A C 1
ATOM 1456 O O . PRO A 1 178 ? 3.295 17.156 -17.656 1 90.5 178 PRO A O 1
ATOM 1459 N N . ASP A 1 179 ? 4.969 16.516 -16.312 1 87.5 179 ASP A N 1
ATOM 1460 C CA . ASP A 1 179 ? 5.859 17.578 -16.766 1 87.5 179 ASP A CA 1
ATOM 1461 C C . ASP A 1 179 ? 6.32 17.359 -18.203 1 87.5 179 ASP A C 1
ATOM 1463 O O . ASP A 1 179 ? 6.457 18.297 -18.969 1 87.5 179 ASP A O 1
ATOM 1467 N N . ILE A 1 180 ? 6.594 16.125 -18.5 1 90.06 180 ILE A N 1
ATOM 1468 C CA . ILE A 1 180 ? 7.086 15.727 -19.812 1 90.06 180 ILE A CA 1
ATOM 1469 C C . ILE A 1 180 ? 6.398 14.438 -20.25 1 90.06 180 ILE A C 1
ATOM 1471 O O . ILE A 1 180 ? 6.023 13.609 -19.406 1 90.06 180 ILE A O 1
ATOM 1475 N N . ILE A 1 181 ? 6.203 14.312 -21.578 1 91.5 181 ILE A N 1
ATOM 1476 C CA . ILE A 1 181 ? 5.598 13.094 -22.094 1 91.5 181 ILE A CA 1
ATOM 1477 C C . ILE A 1 181 ? 6.609 12.344 -22.953 1 91.5 181 ILE A C 1
ATOM 1479 O O . ILE A 1 181 ? 7.227 12.922 -23.859 1 91.5 181 ILE A O 1
ATOM 1483 N N . TYR A 1 182 ? 6.746 11.133 -22.578 1 90.94 182 TYR A N 1
ATOM 1484 C CA . TYR A 1 182 ? 7.617 10.211 -23.312 1 90.94 182 TYR A CA 1
ATOM 1485 C C . TYR A 1 182 ? 6.84 9.469 -24.391 1 90.94 182 TYR A C 1
ATOM 1487 O O . TYR A 1 182 ? 5.879 8.758 -24.094 1 90.94 182 TYR A O 1
ATOM 1495 N N . LEU A 1 183 ? 7.301 9.656 -25.625 1 89.44 183 LEU A N 1
ATOM 1496 C CA . LEU A 1 183 ? 6.672 8.992 -26.766 1 89.44 183 LEU A CA 1
ATOM 1497 C C . LEU A 1 183 ? 7.512 7.805 -27.219 1 89.44 183 LEU A C 1
ATOM 1499 O O . LEU A 1 183 ? 8.734 7.809 -27.078 1 89.44 183 LEU A O 1
ATOM 1503 N N . THR A 1 184 ? 6.789 6.84 -27.734 1 86.19 184 THR A N 1
ATOM 1504 C CA . THR A 1 184 ? 7.484 5.664 -28.25 1 86.19 184 THR A CA 1
ATOM 1505 C C . THR A 1 184 ? 7.531 5.684 -29.766 1 86.19 184 THR A C 1
ATOM 1507 O O . THR A 1 184 ? 6.988 6.59 -30.406 1 86.19 184 THR A O 1
ATOM 1510 N N . GLU A 1 185 ? 8.172 4.695 -30.266 1 84.19 185 GLU A N 1
ATOM 1511 C CA . GLU A 1 185 ? 8.289 4.566 -31.719 1 84.19 185 GLU A CA 1
ATOM 1512 C C . GLU A 1 185 ? 6.93 4.336 -32.375 1 84.19 185 GLU A C 1
ATOM 1514 O O . GLU A 1 185 ? 6.754 4.594 -33.562 1 84.19 185 GLU A O 1
ATOM 1519 N N . ASN A 1 186 ? 5.98 4.012 -31.547 1 79.25 186 ASN A N 1
ATOM 1520 C CA . ASN A 1 186 ? 4.652 3.691 -32.062 1 79.25 186 ASN A CA 1
ATOM 1521 C C . ASN A 1 186 ? 3.719 4.895 -31.984 1 79.25 186 ASN A C 1
ATOM 1523 O O . ASN A 1 186 ? 2.559 4.809 -32.406 1 79.25 186 ASN A O 1
ATOM 1527 N N . SER A 1 187 ? 4.266 5.98 -31.578 1 83.62 187 SER A N 1
ATOM 1528 C CA . SER A 1 187 ? 3.426 7.168 -31.453 1 83.62 187 SER A CA 1
ATOM 1529 C C . SER A 1 187 ? 3.1 7.758 -32.812 1 83.62 187 SER A C 1
ATOM 1531 O O . SER A 1 187 ? 3.965 7.82 -33.688 1 83.62 187 SER A O 1
ATOM 1533 N N . THR A 1 188 ? 1.89 8.125 -33.031 1 83 188 THR A N 1
ATOM 1534 C CA . THR A 1 188 ? 1.422 8.641 -34.312 1 83 188 THR A CA 1
ATOM 1535 C C . THR A 1 188 ? 1.468 10.164 -34.312 1 83 188 THR A C 1
ATOM 1537 O O . THR A 1 188 ? 1.58 10.805 -33.281 1 83 188 THR A O 1
ATOM 1540 N N . GLU A 1 189 ? 1.383 10.711 -35.531 1 85 189 GLU A N 1
ATOM 1541 C CA . GLU A 1 189 ? 1.302 12.156 -35.719 1 85 189 GLU A CA 1
ATOM 1542 C C . GLU A 1 189 ? 0.064 12.727 -35.031 1 85 189 GLU A C 1
ATOM 1544 O O . GLU A 1 189 ? 0.098 13.836 -34.5 1 85 189 GLU A O 1
ATOM 1549 N N . LYS A 1 190 ? -0.923 11.938 -35.094 1 85.31 190 LYS A N 1
ATOM 1550 C CA . LYS A 1 190 ? -2.164 12.352 -34.438 1 85.31 190 LYS A CA 1
ATOM 1551 C C . LYS A 1 190 ? -1.968 12.531 -32.938 1 85.31 190 LYS A C 1
ATOM 1553 O O . LYS A 1 190 ? -2.463 13.5 -32.344 1 85.31 190 LYS A O 1
ATOM 1558 N N . THR A 1 191 ? -1.248 11.641 -32.375 1 85.69 191 THR A N 1
ATOM 1559 C CA . THR A 1 191 ? -0.965 11.719 -30.938 1 85.69 191 THR A CA 1
ATOM 1560 C C . THR A 1 191 ? -0.129 12.953 -30.625 1 85.69 191 THR A C 1
ATOM 1562 O O . THR A 1 191 ? -0.405 13.656 -29.641 1 85.69 191 THR A O 1
ATOM 1565 N N . ILE A 1 192 ? 0.763 13.266 -31.406 1 89.62 192 ILE A N 1
ATOM 1566 C CA . ILE A 1 192 ? 1.656 14.398 -31.188 1 89.62 192 ILE A CA 1
ATOM 1567 C C . ILE A 1 192 ? 0.87 15.703 -31.297 1 89.62 192 ILE A C 1
ATOM 1569 O O . ILE A 1 192 ? 1.009 16.578 -30.453 1 89.62 192 ILE A O 1
ATOM 1573 N N . LYS A 1 193 ? 0.096 15.773 -32.312 1 89.56 193 LYS A N 1
ATOM 1574 C CA . LYS A 1 193 ? -0.731 16.969 -32.5 1 89.56 193 LYS A CA 1
ATOM 1575 C C . LYS A 1 193 ? -1.646 17.188 -31.297 1 89.56 193 LYS A C 1
ATOM 1577 O O . LYS A 1 193 ? -1.819 18.312 -30.844 1 89.56 193 LYS A O 1
ATOM 1582 N N . LYS A 1 194 ? -2.162 16.125 -30.875 1 88.69 194 LYS A N 1
ATOM 1583 C CA . LYS A 1 194 ? -3.043 16.188 -29.703 1 88.69 194 LYS A CA 1
ATOM 1584 C C . LYS A 1 194 ? -2.289 16.688 -28.469 1 88.69 194 LYS A C 1
ATOM 1586 O O . LYS A 1 194 ? -2.801 17.516 -27.719 1 88.69 194 LYS A O 1
ATOM 1591 N N . LEU A 1 195 ? -1.154 16.203 -28.266 1 90.69 195 LEU A N 1
ATOM 1592 C CA . LEU A 1 195 ? -0.35 16.578 -27.109 1 90.69 195 LEU A CA 1
ATOM 1593 C C . LEU A 1 195 ? 0.09 18.047 -27.203 1 90.69 195 LEU A C 1
ATOM 1595 O O . LEU A 1 195 ? 0.128 18.75 -26.188 1 90.69 195 LEU A O 1
ATOM 1599 N N . VAL A 1 196 ? 0.394 18.469 -28.375 1 92.25 196 VAL A N 1
ATOM 1600 C CA . VAL A 1 196 ? 0.766 19.875 -28.594 1 92.25 196 VAL A CA 1
ATOM 1601 C C . VAL A 1 196 ? -0.412 20.781 -28.25 1 92.25 196 VAL A C 1
ATOM 1603 O O . VAL A 1 196 ? -0.238 21.812 -27.578 1 92.25 196 VAL A O 1
ATOM 1606 N N . LYS A 1 197 ? -1.531 20.328 -28.656 1 91.81 197 LYS A N 1
ATOM 1607 C CA . LYS A 1 197 ? -2.74 21.094 -28.344 1 91.81 197 LYS A CA 1
ATOM 1608 C C . LYS A 1 197 ? -2.984 21.125 -26.844 1 91.81 197 LYS A C 1
ATOM 1610 O O . LYS A 1 197 ? -3.537 22.109 -26.312 1 91.81 197 LYS A O 1
ATOM 1615 N N . LEU A 1 198 ? -2.516 20.109 -26.172 1 90.94 198 LEU A N 1
ATOM 1616 C CA . LEU A 1 198 ? -2.691 20.031 -24.719 1 90.94 198 LEU A CA 1
ATOM 1617 C C . LEU A 1 198 ? -1.604 20.812 -24 1 90.94 198 LEU A C 1
ATOM 1619 O O . LEU A 1 198 ? -1.551 20.812 -22.766 1 90.94 198 LEU A O 1
ATOM 1623 N N . GLY A 1 199 ? -0.674 21.391 -24.719 1 91.25 199 GLY A N 1
ATOM 1624 C CA . GLY A 1 199 ? 0.297 22.281 -24.109 1 91.25 199 GLY A CA 1
ATOM 1625 C C . GLY A 1 199 ? 1.659 21.641 -23.922 1 91.25 199 GLY A C 1
ATOM 1626 O O . GLY A 1 199 ? 2.473 22.125 -23.125 1 91.25 199 GLY A O 1
ATOM 1627 N N . TYR A 1 200 ? 1.961 20.562 -24.672 1 91.69 200 TYR A N 1
ATOM 1628 C CA . TYR A 1 200 ? 3.209 19.859 -24.422 1 91.69 200 TYR A CA 1
ATOM 1629 C C . TYR A 1 200 ? 4.242 20.156 -25.5 1 91.69 200 TYR A C 1
ATOM 1631 O O . TYR A 1 200 ? 5.238 19.453 -25.625 1 91.69 200 TYR A O 1
ATOM 1639 N N . SER A 1 201 ? 3.953 21.25 -26.234 1 92.62 201 SER A N 1
ATOM 1640 C CA . SER A 1 201 ? 5.008 21.703 -27.141 1 92.62 201 SER A CA 1
ATOM 1641 C C . SER A 1 201 ? 6.273 22.062 -26.375 1 92.62 201 SER A C 1
ATOM 1643 O O . SER A 1 201 ? 6.227 22.844 -25.422 1 92.62 201 SER A O 1
ATOM 1645 N N . GLY A 1 202 ? 7.383 21.438 -26.719 1 90.25 202 GLY A N 1
ATOM 1646 C CA . GLY A 1 202 ? 8.648 21.672 -26.031 1 90.25 202 GLY A CA 1
ATOM 1647 C C . GLY A 1 202 ? 8.828 20.797 -24.812 1 90.25 202 GLY A C 1
ATOM 1648 O O . GLY A 1 202 ? 9.766 20.984 -24.031 1 90.25 202 GLY A O 1
ATOM 1649 N N . ARG A 1 203 ? 7.887 19.859 -24.625 1 91.75 203 ARG A N 1
ATOM 1650 C CA . ARG A 1 203 ? 7.922 19.016 -23.438 1 91.75 203 ARG A CA 1
ATOM 1651 C C . ARG A 1 203 ? 7.754 17.547 -23.797 1 91.75 203 ARG A C 1
ATOM 1653 O O . ARG A 1 203 ? 7.172 16.781 -23.031 1 91.75 203 ARG A O 1
ATOM 1660 N N . LEU A 1 204 ? 8.18 17.25 -25.016 1 92.31 204 LEU A N 1
ATOM 1661 C CA . LEU A 1 204 ? 8.125 15.859 -25.453 1 92.31 204 LEU A CA 1
ATOM 1662 C C . LEU A 1 204 ? 9.508 15.227 -25.438 1 92.31 204 LEU A C 1
ATOM 1664 O O . LEU A 1 204 ? 10.508 15.883 -25.734 1 92.31 204 LEU A O 1
ATOM 1668 N N . ALA A 1 205 ? 9.555 14 -25 1 92.5 205 ALA A N 1
ATOM 1669 C CA . ALA A 1 205 ? 10.734 13.148 -25.109 1 92.5 205 ALA A CA 1
ATOM 1670 C C . ALA A 1 205 ? 10.539 12.07 -26.172 1 92.5 205 ALA A C 1
ATOM 1672 O O . ALA A 1 205 ? 9.539 11.352 -26.156 1 92.5 205 ALA A O 1
ATOM 1673 N N . VAL A 1 206 ? 11.492 11.977 -27.109 1 93.19 206 VAL A N 1
ATOM 1674 C CA . VAL A 1 206 ? 11.297 11.055 -28.219 1 93.19 206 VAL A CA 1
ATOM 1675 C C . VAL A 1 206 ? 12.57 10.258 -28.484 1 93.19 206 VAL A C 1
ATOM 1677 O O . VAL A 1 206 ? 13.664 10.703 -28.125 1 93.19 206 VAL A O 1
ATOM 1680 N N . PRO A 1 207 ? 12.398 9.062 -29.016 1 92 207 PRO A N 1
ATOM 1681 C CA . PRO A 1 207 ? 13.578 8.344 -29.5 1 92 207 PRO A CA 1
ATOM 1682 C C . PRO A 1 207 ? 14.07 8.859 -30.844 1 92 207 PRO A C 1
ATOM 1684 O O . PRO A 1 207 ? 13.336 9.547 -31.562 1 92 207 PRO A O 1
ATOM 1687 N N . PRO A 1 208 ? 15.281 8.484 -31.172 1 91.88 208 PRO A N 1
ATOM 1688 C CA . PRO A 1 208 ? 15.836 8.93 -32.438 1 91.88 208 PRO A CA 1
ATOM 1689 C C . PRO A 1 208 ? 15.016 8.461 -33.656 1 91.88 208 PRO A C 1
ATOM 1691 O O . PRO A 1 208 ? 14.953 9.148 -34.656 1 91.88 208 PRO A O 1
ATOM 1694 N N . SER A 1 209 ? 14.305 7.469 -33.5 1 89.44 209 SER A N 1
ATOM 1695 C CA . SER A 1 209 ? 13.609 6.828 -34.594 1 89.44 209 SER A CA 1
ATOM 1696 C C . SER A 1 209 ? 12.438 7.684 -35.094 1 89.44 209 SER A C 1
ATOM 1698 O O . SER A 1 209 ? 12.023 7.57 -36.25 1 89.44 209 SER A O 1
ATOM 1700 N N . ILE A 1 210 ? 11.938 8.539 -34.25 1 88.19 210 ILE A N 1
ATOM 1701 C CA . ILE A 1 210 ? 10.789 9.32 -34.719 1 88.19 210 ILE A CA 1
ATOM 1702 C C . ILE A 1 210 ? 11.156 10.797 -34.75 1 88.19 210 ILE A C 1
ATOM 1704 O O . ILE A 1 210 ? 10.289 11.656 -34.938 1 88.19 210 ILE A O 1
ATOM 1708 N N . LEU A 1 211 ? 12.398 10.984 -34.594 1 88.56 211 LEU A N 1
ATOM 1709 C CA . LEU A 1 211 ? 12.852 12.367 -34.625 1 88.56 211 LEU A CA 1
ATOM 1710 C C . LEU A 1 211 ? 12.867 12.906 -36.062 1 88.56 211 LEU A C 1
ATOM 1712 O O . LEU A 1 211 ? 13.547 12.359 -36.938 1 88.56 211 LEU A O 1
ATOM 1716 N N . ASP A 1 212 ? 11.984 13.719 -36.406 1 84.38 212 ASP A N 1
ATOM 1717 C CA . ASP A 1 212 ? 12.031 14.398 -37.688 1 84.38 212 ASP A CA 1
ATOM 1718 C C . ASP A 1 212 ? 11.891 15.906 -37.5 1 84.38 212 ASP A C 1
ATOM 1720 O O . ASP A 1 212 ? 11.688 16.391 -36.406 1 84.38 212 ASP A O 1
ATOM 1724 N N . THR A 1 213 ? 12.016 16.625 -38.625 1 78 213 THR A N 1
ATOM 1725 C CA . THR A 1 213 ? 12.078 18.094 -38.594 1 78 213 THR A CA 1
ATOM 1726 C C . THR A 1 213 ? 10.75 18.672 -38.125 1 78 213 THR A C 1
ATOM 1728 O O . THR A 1 213 ? 10.727 19.734 -37.469 1 78 213 THR A O 1
ATOM 1731 N N . HIS A 1 214 ? 9.719 17.984 -38.25 1 84.44 214 HIS A N 1
ATOM 1732 C CA . HIS A 1 214 ? 8.414 18.531 -37.906 1 84.44 214 HIS A CA 1
ATOM 1733 C C . HIS A 1 214 ? 8.125 18.406 -36.438 1 84.44 214 HIS A C 1
ATOM 1735 O O . HIS A 1 214 ? 7.375 19.219 -35.875 1 84.44 214 HIS A O 1
ATOM 1741 N N . ILE A 1 215 ? 8.789 17.469 -35.781 1 90.62 215 ILE A N 1
ATOM 1742 C CA . ILE A 1 215 ? 8.477 17.203 -34.375 1 90.62 215 ILE A CA 1
ATOM 1743 C C . ILE A 1 215 ? 9.523 17.875 -33.5 1 90.62 215 ILE A C 1
ATOM 1745 O O . ILE A 1 215 ? 9.281 18.094 -32.312 1 90.62 215 ILE A O 1
ATOM 1749 N N . LEU A 1 216 ? 10.609 18.297 -34.062 1 91.56 216 LEU A N 1
ATOM 1750 C CA . LEU A 1 216 ? 11.773 18.797 -33.344 1 91.56 216 LEU A CA 1
ATOM 1751 C C . LEU A 1 216 ? 11.398 19.984 -32.469 1 91.56 216 LEU A C 1
ATOM 1753 O O . LEU A 1 216 ? 11.914 20.125 -31.359 1 91.56 216 LEU A O 1
ATOM 1757 N N . GLU A 1 217 ? 10.562 20.797 -32.938 1 90.94 217 GLU A N 1
ATOM 1758 C CA . GLU A 1 217 ? 10.203 22 -32.219 1 90.94 217 GLU A CA 1
ATOM 1759 C C . GLU A 1 217 ? 9.453 21.656 -30.922 1 90.94 217 GLU A C 1
ATOM 1761 O O . GLU A 1 217 ? 9.445 22.438 -29.969 1 90.94 217 GLU A O 1
ATOM 1766 N N . HIS A 1 218 ? 8.883 20.484 -30.906 1 93.56 218 HIS A N 1
ATOM 1767 C CA . HIS A 1 218 ? 8.062 20.078 -29.766 1 93.56 218 HIS A CA 1
ATOM 1768 C C . HIS A 1 218 ? 8.844 19.219 -28.797 1 93.56 218 HIS A C 1
ATOM 1770 O O . HIS A 1 218 ? 8.344 18.859 -27.719 1 93.56 218 HIS A O 1
ATOM 1776 N N . VAL A 1 219 ? 10.094 18.953 -29.125 1 92.75 219 VAL A N 1
ATOM 1777 C CA . VAL A 1 219 ? 10.883 17.984 -28.391 1 92.75 219 VAL A CA 1
ATOM 1778 C C . VAL A 1 219 ? 11.844 18.703 -27.453 1 92.75 219 VAL A C 1
ATOM 1780 O O . VAL A 1 219 ? 12.461 19.703 -27.828 1 92.75 219 VAL A O 1
ATOM 1783 N N . SER A 1 220 ? 11.93 18.188 -26.188 1 90.56 220 SER A N 1
ATOM 1784 C CA . SER A 1 220 ? 12.898 18.703 -25.234 1 90.56 220 SER A CA 1
ATOM 1785 C C . SER A 1 220 ? 13.984 17.672 -24.938 1 90.56 220 SER A C 1
ATOM 1787 O O . SER A 1 220 ? 15.117 18.047 -24.594 1 90.56 220 SER A O 1
ATOM 1789 N N . ILE A 1 221 ? 13.602 16.391 -25.062 1 92.12 221 ILE A N 1
ATOM 1790 C CA . ILE A 1 221 ? 14.539 15.328 -24.719 1 92.12 221 ILE A CA 1
ATOM 1791 C C . ILE A 1 221 ? 14.57 14.273 -25.828 1 92.12 221 ILE A C 1
ATOM 1793 O O . ILE A 1 221 ? 13.523 13.883 -26.344 1 92.12 221 ILE A O 1
ATOM 1797 N N . ILE A 1 222 ? 15.766 13.945 -26.219 1 94.38 222 ILE A N 1
ATOM 1798 C CA . ILE A 1 222 ? 15.977 12.758 -27.047 1 94.38 222 ILE A CA 1
ATOM 1799 C C . ILE A 1 222 ? 16.531 11.617 -26.188 1 94.38 222 ILE A C 1
ATOM 1801 O O . ILE A 1 222 ? 17.594 11.75 -25.594 1 94.38 222 ILE A O 1
ATOM 1805 N N . TYR A 1 223 ? 15.711 10.547 -26.125 1 92.56 223 TYR A N 1
ATOM 1806 C CA . TYR A 1 223 ? 16.125 9.516 -25.172 1 92.56 223 TYR A CA 1
ATOM 1807 C C . TYR A 1 223 ? 16.625 8.273 -25.891 1 92.56 223 TYR A C 1
ATOM 1809 O O . TYR A 1 223 ? 16.438 8.133 -27.109 1 92.56 223 TYR A O 1
ATOM 1817 N N . GLY A 1 224 ? 17.359 7.457 -25.125 1 89.81 224 GLY A N 1
ATOM 1818 C CA . GLY A 1 224 ? 17.859 6.195 -25.656 1 89.81 224 GLY A CA 1
ATOM 1819 C C . GLY A 1 224 ? 19.156 6.348 -26.438 1 89.81 224 GLY A C 1
ATOM 1820 O O . GLY A 1 224 ? 19.438 5.547 -27.328 1 89.81 224 GLY A O 1
ATOM 1821 N N . ILE A 1 225 ? 19.906 7.289 -26.125 1 92.62 225 ILE A N 1
ATOM 1822 C CA . ILE A 1 225 ? 21.125 7.57 -26.875 1 92.62 225 ILE A CA 1
ATOM 1823 C C . ILE A 1 225 ? 22.297 6.781 -26.281 1 92.62 225 ILE A C 1
ATOM 1825 O O . ILE A 1 225 ? 22.469 6.746 -25.062 1 92.62 225 ILE A O 1
ATOM 1829 N N . ARG A 1 226 ? 23.062 6.188 -27.141 1 90.06 226 ARG A N 1
ATOM 1830 C CA . ARG A 1 226 ? 24.297 5.535 -26.719 1 90.06 226 ARG A CA 1
ATOM 1831 C C . ARG A 1 226 ? 25.438 6.539 -26.578 1 90.06 226 ARG A C 1
ATOM 1833 O O . ARG A 1 226 ? 25.438 7.582 -27.25 1 90.06 226 ARG A O 1
ATOM 1840 N N . ILE A 1 227 ? 26.375 6.137 -25.812 1 88.44 227 ILE A N 1
ATOM 1841 C CA . ILE A 1 227 ? 27.469 7.047 -25.516 1 88.44 227 ILE A CA 1
ATOM 1842 C C . ILE A 1 227 ? 28.203 7.406 -26.797 1 88.44 227 ILE A C 1
ATOM 1844 O O . ILE A 1 227 ? 28.609 8.555 -26.984 1 88.44 227 ILE A O 1
ATOM 1848 N N . ASP A 1 228 ? 28.297 6.469 -27.703 1 88.56 228 ASP A N 1
ATOM 1849 C CA . ASP A 1 228 ? 29.062 6.668 -28.938 1 88.56 228 ASP A CA 1
ATOM 1850 C C . ASP A 1 228 ? 28.266 7.465 -29.953 1 88.56 228 ASP A C 1
ATOM 1852 O O . ASP A 1 228 ? 28.812 7.922 -30.969 1 88.56 228 ASP A O 1
ATOM 1856 N N . GLU A 1 229 ? 27.016 7.77 -29.75 1 92.12 229 GLU A N 1
ATOM 1857 C CA . GLU A 1 229 ? 26.156 8.453 -30.703 1 92.12 229 GLU A CA 1
ATOM 1858 C C . GLU A 1 229 ? 25.875 9.891 -30.266 1 92.12 229 GLU A C 1
ATOM 1860 O O . GLU A 1 229 ? 25.188 10.641 -30.953 1 92.12 229 GLU A O 1
ATOM 1865 N N . ILE A 1 230 ? 26.438 10.32 -29.203 1 93.31 230 ILE A N 1
ATOM 1866 C CA . ILE A 1 230 ? 26.109 11.602 -28.578 1 93.31 230 ILE A CA 1
ATOM 1867 C C . ILE A 1 230 ? 26.344 12.727 -29.594 1 93.31 230 ILE A C 1
ATOM 1869 O O . ILE A 1 230 ? 25.484 13.594 -29.781 1 93.31 230 ILE A O 1
ATOM 1873 N N . ASN A 1 231 ? 27.406 12.656 -30.297 1 92.62 231 ASN A N 1
ATOM 1874 C CA . ASN A 1 231 ? 27.797 13.734 -31.203 1 92.62 231 ASN A CA 1
ATOM 1875 C C . ASN A 1 231 ? 26.797 13.883 -32.344 1 92.62 231 ASN A C 1
ATOM 1877 O O . ASN A 1 231 ? 26.609 14.977 -32.875 1 92.62 231 ASN A O 1
ATOM 1881 N N . ASN A 1 232 ? 26.141 12.781 -32.656 1 94.06 232 ASN A N 1
ATOM 1882 C CA . ASN A 1 232 ? 25.188 12.797 -33.75 1 94.06 232 ASN A CA 1
ATOM 1883 C C . ASN A 1 232 ? 23.938 13.617 -33.406 1 94.06 232 ASN A C 1
ATOM 1885 O O . ASN A 1 232 ? 23.234 14.078 -34.312 1 94.06 232 ASN A O 1
ATOM 1889 N N . TYR A 1 233 ? 23.797 13.852 -32.156 1 93.81 233 TYR A N 1
ATOM 1890 C CA . TYR A 1 233 ? 22.5 14.414 -31.766 1 93.81 233 TYR A CA 1
ATOM 1891 C C . TYR A 1 233 ? 22.672 15.773 -31.109 1 93.81 233 TYR A C 1
ATOM 1893 O O . TYR A 1 233 ? 21.688 16.453 -30.812 1 93.81 233 TYR A O 1
ATOM 1901 N N . LEU A 1 234 ? 23.906 16.266 -30.969 1 91 234 LEU A N 1
ATOM 1902 C CA . LEU A 1 234 ? 24.172 17.547 -30.328 1 91 234 LEU A CA 1
ATOM 1903 C C . LEU A 1 234 ? 23.656 18.703 -31.172 1 91 234 LEU A C 1
ATOM 1905 O O . LEU A 1 234 ? 23.297 19.766 -30.641 1 91 234 LEU A O 1
ATOM 1909 N N . LYS A 1 235 ? 23.547 18.422 -32.406 1 89 235 LYS A N 1
ATOM 1910 C CA . LYS A 1 235 ? 23.141 19.469 -33.344 1 89 235 LYS A CA 1
ATOM 1911 C C . LYS A 1 235 ? 21.688 19.891 -33.094 1 89 235 LYS A C 1
ATOM 1913 O O . LYS A 1 235 ? 21.297 21 -33.469 1 89 235 LYS A O 1
ATOM 1918 N N . TYR A 1 236 ? 20.969 19.109 -32.469 1 90.62 236 TYR A N 1
ATOM 1919 C CA . TYR A 1 236 ? 19.547 19.406 -32.281 1 90.62 236 TYR A CA 1
ATOM 1920 C C . TYR A 1 236 ? 19.328 20.312 -31.094 1 90.62 236 TYR A C 1
ATOM 1922 O O . TYR A 1 236 ? 18.234 20.828 -30.891 1 90.62 236 TYR A O 1
ATOM 1930 N N . ASN A 1 237 ? 20.328 20.469 -30.266 1 88.31 237 ASN A N 1
ATOM 1931 C CA . ASN A 1 237 ? 20.281 21.344 -29.094 1 88.31 237 ASN A CA 1
ATOM 1932 C C . ASN A 1 237 ? 19.156 20.922 -28.141 1 88.31 237 ASN A C 1
ATOM 1934 O O . ASN A 1 237 ? 18.344 21.75 -27.734 1 88.31 237 ASN A O 1
ATOM 1938 N N . LYS A 1 238 ? 19.047 19.641 -27.938 1 90.88 238 LYS A N 1
ATOM 1939 C CA . LYS A 1 238 ? 18.125 19.047 -26.984 1 90.88 238 LYS A CA 1
ATOM 1940 C C . LYS A 1 238 ? 18.875 18.281 -25.891 1 90.88 238 LYS A C 1
ATOM 1942 O O . LYS A 1 238 ? 20.078 18.031 -26.016 1 90.88 238 LYS A O 1
ATOM 1947 N N . ILE A 1 239 ? 18.172 18.016 -24.812 1 90.5 239 ILE A N 1
ATOM 1948 C CA . ILE A 1 239 ? 18.75 17.172 -23.766 1 90.5 239 ILE A CA 1
ATOM 1949 C C . ILE A 1 239 ? 18.812 15.727 -24.25 1 90.5 239 ILE A C 1
ATOM 1951 O O . ILE A 1 239 ? 17.859 15.219 -24.844 1 90.5 239 ILE A O 1
ATOM 1955 N N . LEU A 1 240 ? 19.969 15.141 -24.031 1 92.62 240 LEU A N 1
ATOM 1956 C CA . LEU A 1 240 ? 20.141 13.75 -24.438 1 92.62 240 LEU A CA 1
ATOM 1957 C C . LEU A 1 240 ? 20.125 12.82 -23.219 1 92.62 240 LEU A C 1
ATOM 1959 O O . LEU A 1 240 ? 20.859 13.031 -22.25 1 92.62 240 LEU A O 1
ATOM 1963 N N . GLN A 1 241 ? 19.203 11.922 -23.219 1 92.31 241 GLN A N 1
ATOM 1964 C CA . GLN A 1 241 ? 19.172 10.898 -22.172 1 92.31 241 GLN A CA 1
ATOM 1965 C C . GLN A 1 241 ? 20.016 9.688 -22.562 1 92.31 241 GLN A C 1
ATOM 1967 O O . GLN A 1 241 ? 19.719 9.008 -23.547 1 92.31 241 GLN A O 1
ATOM 1972 N N . ILE A 1 242 ? 20.984 9.414 -21.719 1 91.69 242 ILE A N 1
ATOM 1973 C CA . ILE A 1 242 ? 21.938 8.359 -22 1 91.69 242 ILE A CA 1
ATOM 1974 C C . ILE A 1 242 ? 21.641 7.145 -21.125 1 91.69 242 ILE A C 1
ATOM 1976 O O . ILE A 1 242 ? 21.766 7.211 -19.906 1 91.69 242 ILE A O 1
ATOM 1980 N N . GLN A 1 243 ? 21.312 6.082 -21.766 1 87.12 243 GLN A N 1
ATOM 1981 C CA . GLN A 1 243 ? 21.031 4.859 -21.031 1 87.12 243 GLN A CA 1
ATOM 1982 C C . GLN A 1 243 ? 22.297 4.047 -20.797 1 87.12 243 GLN A C 1
ATOM 1984 O O . GLN A 1 243 ? 23.094 3.857 -21.719 1 87.12 243 GLN A O 1
ATOM 1989 N N . THR A 1 244 ? 22.5 3.674 -19.5 1 85.19 244 THR A N 1
ATOM 1990 C CA . THR A 1 244 ? 23.672 2.863 -19.141 1 85.19 244 THR A CA 1
ATOM 1991 C C . THR A 1 244 ? 23.312 1.857 -18.047 1 85.19 244 THR A C 1
ATOM 1993 O O . THR A 1 244 ? 22.438 2.115 -17.219 1 85.19 244 THR A O 1
ATOM 1996 N N . GLN A 1 245 ? 23.969 0.731 -18.078 1 78.75 245 GLN A N 1
ATOM 1997 C CA . GLN A 1 245 ? 23.734 -0.281 -17.047 1 78.75 245 GLN A CA 1
ATOM 1998 C C . GLN A 1 245 ? 24.531 0.024 -15.781 1 78.75 245 GLN A C 1
ATOM 2000 O O . GLN A 1 245 ? 24.031 -0.182 -14.672 1 78.75 245 GLN A O 1
ATOM 2005 N N . THR A 1 246 ? 25.812 0.492 -16.016 1 78.06 246 THR A N 1
ATOM 2006 C CA . THR A 1 246 ? 26.688 0.778 -14.883 1 78.06 246 THR A CA 1
ATOM 2007 C C . THR A 1 246 ? 27.312 2.158 -15.031 1 78.06 246 THR A C 1
ATOM 2009 O O . THR A 1 246 ? 27.625 2.596 -16.141 1 78.06 246 THR A O 1
ATOM 2012 N N . ILE A 1 247 ? 27.422 2.721 -13.867 1 81.06 247 ILE A N 1
ATOM 2013 C CA . ILE A 1 247 ? 28.094 4.02 -13.844 1 81.06 247 ILE A CA 1
ATOM 2014 C C . ILE A 1 247 ? 29.438 3.893 -13.148 1 81.06 247 ILE A C 1
ATOM 2016 O O . ILE A 1 247 ? 29.516 3.469 -11.992 1 81.06 247 ILE A O 1
ATOM 2020 N N . ASN A 1 248 ? 30.406 4.105 -13.867 1 82.56 248 ASN A N 1
ATOM 2021 C CA . ASN A 1 248 ? 31.766 4.125 -13.312 1 82.56 248 ASN A CA 1
ATOM 2022 C C . ASN A 1 248 ? 32.5 5.395 -13.711 1 82.56 248 ASN A C 1
ATOM 2024 O O . ASN A 1 248 ? 31.969 6.234 -14.43 1 82.56 248 ASN A O 1
ATOM 2028 N N . ASN A 1 249 ? 33.625 5.516 -13.172 1 85.06 249 ASN A N 1
ATOM 2029 C CA . ASN A 1 249 ? 34.438 6.719 -13.391 1 85.06 249 ASN A CA 1
ATOM 2030 C C . ASN A 1 249 ? 34.812 6.863 -14.859 1 85.06 249 ASN A C 1
ATOM 2032 O O . ASN A 1 249 ? 34.938 7.98 -15.367 1 85.06 249 ASN A O 1
ATOM 2036 N N . LYS A 1 250 ? 35 5.77 -15.453 1 85.69 250 LYS A N 1
ATOM 2037 C CA . LYS A 1 250 ? 35.344 5.801 -16.875 1 85.69 250 LYS A CA 1
ATOM 2038 C C . LYS A 1 250 ? 34.219 6.406 -17.703 1 85.69 250 LYS A C 1
ATOM 2040 O O . LYS A 1 250 ? 34.438 7.281 -18.531 1 85.69 250 LYS A O 1
ATOM 2045 N N . LEU A 1 251 ? 33.094 5.973 -17.438 1 87.62 251 LEU A N 1
ATOM 2046 C CA . LEU A 1 251 ? 31.922 6.5 -18.125 1 87.62 251 LEU A CA 1
ATOM 2047 C C . LEU A 1 251 ? 31.75 7.992 -17.844 1 87.62 251 LEU A C 1
ATOM 2049 O O . LEU A 1 251 ? 31.516 8.781 -18.766 1 87.62 251 LEU A O 1
ATOM 2053 N N . LEU A 1 252 ? 31.922 8.391 -16.625 1 88.75 252 LEU A N 1
ATOM 2054 C CA . LEU A 1 252 ? 31.734 9.781 -16.219 1 88.75 252 LEU A CA 1
ATOM 2055 C C . LEU A 1 252 ? 32.781 10.68 -16.859 1 88.75 252 LEU A C 1
ATOM 2057 O O . LEU A 1 252 ? 32.5 11.82 -17.219 1 88.75 252 LEU A O 1
ATOM 2061 N N . GLY A 1 253 ? 33.938 10.07 -16.984 1 87.81 253 GLY A N 1
ATOM 2062 C CA . GLY A 1 253 ? 35 10.797 -17.672 1 87.81 253 GLY A CA 1
ATOM 2063 C C . GLY A 1 253 ? 34.688 11.07 -19.125 1 87.81 253 GLY A C 1
ATOM 2064 O O . GLY A 1 253 ? 34.938 12.164 -19.625 1 87.81 253 GLY A O 1
ATOM 2065 N N . GLN A 1 254 ? 34.062 10.195 -19.734 1 89.88 254 GLN A N 1
ATOM 2066 C CA . GLN A 1 254 ? 33.688 10.32 -21.141 1 89.88 254 GLN A CA 1
ATOM 2067 C C . GLN A 1 254 ? 32.562 11.344 -21.328 1 89.88 254 GLN A C 1
ATOM 2069 O O . GLN A 1 254 ? 32.469 11.977 -22.375 1 89.88 254 GLN A O 1
ATOM 2074 N N . LEU A 1 255 ? 31.828 11.531 -20.281 1 91.19 255 LEU A N 1
ATOM 2075 C CA . LEU A 1 255 ? 30.625 12.344 -20.406 1 91.19 255 LEU A CA 1
ATOM 2076 C C . LEU A 1 255 ? 30.859 13.742 -19.828 1 91.19 255 LEU A C 1
ATOM 2078 O O . LEU A 1 255 ? 29.969 14.594 -19.875 1 91.19 255 LEU A O 1
ATOM 2082 N N . ARG A 1 256 ? 32 14.008 -19.375 1 88.5 256 ARG A N 1
ATOM 2083 C CA . ARG A 1 256 ? 32.312 15.234 -18.641 1 88.5 256 ARG A CA 1
ATOM 2084 C C . ARG A 1 256 ? 32 16.469 -19.469 1 88.5 256 ARG A C 1
ATOM 2086 O O . ARG A 1 256 ? 31.453 17.453 -18.969 1 88.5 256 ARG A O 1
ATOM 2093 N N . ASN A 1 257 ? 32.25 16.375 -20.719 1 88 257 ASN A N 1
ATOM 2094 C CA . ASN A 1 257 ? 32.094 17.531 -21.594 1 88 257 ASN A CA 1
ATOM 2095 C C . ASN A 1 257 ? 30.641 17.75 -21.984 1 88 257 ASN A C 1
ATOM 2097 O O . ASN A 1 257 ? 30.297 18.797 -22.547 1 88 257 ASN A O 1
ATOM 2101 N N . TYR A 1 258 ? 29.812 16.828 -21.641 1 88.69 258 TYR A N 1
ATOM 2102 C CA . TYR A 1 258 ? 28.422 16.891 -22.047 1 88.69 258 TYR A CA 1
ATOM 2103 C C . TYR A 1 258 ? 27.5 17.109 -20.844 1 88.69 258 TYR A C 1
ATOM 2105 O O . TYR A 1 258 ? 26.281 17.031 -20.969 1 88.69 258 TYR A O 1
ATOM 2113 N N . ARG A 1 259 ? 27.969 17.359 -19.734 1 82.81 259 ARG A N 1
ATOM 2114 C CA . ARG A 1 259 ? 27.281 17.344 -18.453 1 82.81 259 ARG A CA 1
ATOM 2115 C C . ARG A 1 259 ? 26 18.172 -18.5 1 82.81 259 ARG A C 1
ATOM 2117 O O . ARG A 1 259 ? 24.969 17.781 -17.969 1 82.81 259 ARG A O 1
ATOM 2124 N N . GLU A 1 260 ? 26.031 19.25 -19.219 1 81.5 260 GLU A N 1
ATOM 2125 C CA . GLU A 1 260 ? 24.906 20.172 -19.219 1 81.5 260 GLU A CA 1
ATOM 2126 C C . GLU A 1 260 ? 23.875 19.781 -20.266 1 81.5 260 GLU A C 1
ATOM 2128 O O . GLU A 1 260 ? 22.766 20.344 -20.297 1 81.5 260 GLU A O 1
ATOM 2133 N N . LYS A 1 261 ? 24.188 18.766 -21.031 1 86.75 261 LYS A N 1
ATOM 2134 C CA . LYS A 1 261 ? 23.312 18.438 -22.156 1 86.75 261 LYS A CA 1
ATOM 2135 C C . LYS A 1 261 ? 22.797 17 -22.031 1 86.75 261 LYS A C 1
ATOM 2137 O O . LYS A 1 261 ? 22.031 16.547 -22.875 1 86.75 261 LYS A O 1
ATOM 2142 N N . ILE A 1 262 ? 23.125 16.422 -20.875 1 88.94 262 ILE A N 1
ATOM 2143 C CA . ILE A 1 262 ? 22.766 15.008 -20.828 1 88.94 262 ILE A CA 1
ATOM 2144 C C . ILE A 1 262 ? 22.078 14.695 -19.5 1 88.94 262 ILE A C 1
ATOM 2146 O O . ILE A 1 262 ? 22.234 15.438 -18.531 1 88.94 262 ILE A O 1
ATOM 2150 N N . ILE A 1 263 ? 21.297 13.68 -19.516 1 90 263 ILE A N 1
ATOM 2151 C CA . ILE A 1 263 ? 20.75 13.008 -18.344 1 90 263 ILE A CA 1
ATOM 2152 C C . ILE A 1 263 ? 21.172 11.539 -18.359 1 90 263 ILE A C 1
ATOM 2154 O O . ILE A 1 263 ? 20.953 10.828 -19.344 1 90 263 ILE A O 1
ATOM 2158 N N . ILE A 1 264 ? 21.781 11.164 -17.281 1 89.56 264 ILE A N 1
ATOM 2159 C CA . ILE A 1 264 ? 22.188 9.766 -17.188 1 89.56 264 ILE A CA 1
ATOM 2160 C C . ILE A 1 264 ? 21.047 8.922 -16.656 1 89.56 264 ILE A C 1
ATOM 2162 O O . ILE A 1 264 ? 20.375 9.297 -15.688 1 89.56 264 ILE A O 1
ATOM 2166 N N . ASP A 1 265 ? 20.766 7.867 -17.312 1 89.56 265 ASP A N 1
ATOM 2167 C CA . ASP A 1 265 ? 19.703 6.941 -16.906 1 89.56 265 ASP A CA 1
ATOM 2168 C C . ASP A 1 265 ? 20.266 5.555 -16.609 1 89.56 265 ASP A C 1
ATOM 2170 O O . ASP A 1 265 ? 20.297 4.688 -17.484 1 89.56 265 ASP A O 1
ATOM 2174 N N . PRO A 1 266 ? 20.641 5.461 -15.289 1 84.06 266 PRO A N 1
ATOM 2175 C CA . PRO A 1 266 ? 21.078 4.113 -14.914 1 84.06 266 PRO A CA 1
ATOM 2176 C C . PRO A 1 266 ? 19.891 3.154 -14.727 1 84.06 266 PRO A C 1
ATOM 2178 O O . PRO A 1 266 ? 18.906 3.51 -14.094 1 84.06 266 PRO A O 1
ATOM 2181 N N . ILE A 1 267 ? 19.625 2.299 -15.5 1 79.31 267 ILE A N 1
ATOM 2182 C CA . ILE A 1 267 ? 18.5 1.366 -15.422 1 79.31 267 ILE A CA 1
ATOM 2183 C C . ILE A 1 267 ? 18.375 0.812 -14.008 1 79.31 267 ILE A C 1
ATOM 2185 O O . ILE A 1 267 ? 19.328 0.205 -13.492 1 79.31 267 ILE A O 1
ATOM 2189 N N . LEU A 1 268 ? 17.312 1.195 -13.312 1 76.06 268 LEU A N 1
ATOM 2190 C CA . LEU A 1 268 ? 17.047 0.61 -12 1 76.06 268 LEU A CA 1
ATOM 2191 C C . LEU A 1 268 ? 16.766 -0.884 -12.117 1 76.06 268 LEU A C 1
ATOM 2193 O O . LEU A 1 268 ? 16.062 -1.317 -13.031 1 76.06 268 LEU A O 1
ATOM 2197 N N . PRO A 1 269 ? 17.438 -1.575 -11.227 1 71.69 269 PRO A N 1
ATOM 2198 C CA . PRO A 1 269 ? 17.281 -3.029 -11.32 1 71.69 269 PRO A CA 1
ATOM 2199 C C . PRO A 1 269 ? 15.914 -3.512 -10.82 1 71.69 269 PRO A C 1
ATOM 2201 O O . PRO A 1 269 ? 15.164 -2.738 -10.227 1 71.69 269 PRO A O 1
ATOM 2204 N N . THR A 1 270 ? 15.695 -4.742 -11.234 1 74.81 270 THR A N 1
ATOM 2205 C CA . THR A 1 270 ? 14.617 -5.48 -10.594 1 74.81 270 THR A CA 1
ATOM 2206 C C . THR A 1 270 ? 15.094 -6.117 -9.289 1 74.81 270 THR A C 1
ATOM 2208 O O . THR A 1 270 ? 16.297 -6.148 -9.008 1 74.81 270 THR A O 1
ATOM 2211 N N . LEU A 1 271 ? 14.234 -6.484 -8.398 1 70.31 271 LEU A N 1
ATOM 2212 C CA . LEU A 1 271 ? 14.578 -7.004 -7.078 1 70.31 271 LEU A CA 1
ATOM 2213 C C . LEU A 1 271 ? 15.414 -8.273 -7.195 1 70.31 271 LEU A C 1
ATOM 2215 O O . LEU A 1 271 ? 16.234 -8.57 -6.32 1 70.31 271 LEU A O 1
ATOM 2219 N N . SER A 1 272 ? 15.219 -9.055 -8.289 1 61.22 272 SER A N 1
ATOM 2220 C CA . SER A 1 272 ? 15.945 -10.312 -8.422 1 61.22 272 SER A CA 1
ATOM 2221 C C . SER A 1 272 ? 17.328 -10.102 -9.031 1 61.22 272 SER A C 1
ATOM 2223 O O . SER A 1 272 ? 18.203 -10.953 -8.898 1 61.22 272 SER A O 1
ATOM 2225 N N . SER A 1 273 ? 17.562 -9.141 -9.68 1 57.44 273 SER A N 1
ATOM 2226 C CA . SER A 1 273 ? 18.766 -9.016 -10.492 1 57.44 273 SER A CA 1
ATOM 2227 C C . SER A 1 273 ? 19.906 -8.391 -9.703 1 57.44 273 SER A C 1
ATOM 2229 O O . SER A 1 273 ? 21.047 -8.875 -9.758 1 57.44 273 SER A O 1
ATOM 2231 N N . GLN A 1 274 ? 19.578 -7.164 -9.188 1 62.91 274 GLN A N 1
ATOM 2232 C CA . GLN A 1 274 ? 20.625 -6.406 -8.523 1 62.91 274 GLN A CA 1
ATOM 2233 C C . GLN A 1 274 ? 20.172 -5.926 -7.148 1 62.91 274 GLN A C 1
ATOM 2235 O O . GLN A 1 274 ? 18.969 -5.91 -6.855 1 62.91 274 GLN A O 1
ATOM 2240 N N . LYS A 1 275 ? 21.281 -5.746 -6.453 1 81.31 275 LYS A N 1
ATOM 2241 C CA . LYS A 1 275 ? 21.016 -5.172 -5.137 1 81.31 275 LYS A CA 1
ATOM 2242 C C . LYS A 1 275 ? 20.562 -3.719 -5.25 1 81.31 275 LYS A C 1
ATOM 2244 O O . LYS A 1 275 ? 21.281 -2.883 -5.801 1 81.31 275 LYS A O 1
ATOM 2249 N N . ILE A 1 276 ? 19.438 -3.441 -4.887 1 86.31 276 ILE A N 1
ATOM 2250 C CA . ILE A 1 276 ? 18.797 -2.133 -4.992 1 86.31 276 ILE A CA 1
ATOM 2251 C C . ILE A 1 276 ? 19.625 -1.098 -4.227 1 86.31 276 ILE A C 1
ATOM 2253 O O . ILE A 1 276 ? 19.828 0.017 -4.711 1 86.31 276 ILE A O 1
ATOM 2257 N N . LEU A 1 277 ? 20.125 -1.457 -3.096 1 88.19 277 LEU A N 1
ATOM 2258 C CA . LEU A 1 277 ? 20.906 -0.532 -2.279 1 88.19 277 LEU A CA 1
ATOM 2259 C C . LEU A 1 277 ? 22.172 -0.114 -2.998 1 88.19 277 LEU A C 1
ATOM 2261 O O . LEU A 1 277 ? 22.562 1.058 -2.963 1 88.19 277 LEU A O 1
ATOM 2265 N N . ASP A 1 278 ? 22.766 -1.099 -3.641 1 88.06 278 ASP A N 1
ATOM 2266 C CA . ASP A 1 278 ? 23.984 -0.796 -4.387 1 88.06 278 ASP A CA 1
ATOM 2267 C C . ASP A 1 278 ? 23.703 0.169 -5.535 1 88.06 278 ASP A C 1
ATOM 2269 O O . ASP A 1 278 ? 24.484 1.101 -5.773 1 88.06 278 ASP A O 1
ATOM 2273 N N . LYS A 1 279 ? 22.656 -0.118 -6.156 1 89.5 279 LYS A N 1
ATOM 2274 C CA . LYS A 1 279 ? 22.297 0.742 -7.277 1 89.5 279 LYS A CA 1
ATOM 2275 C C . LYS A 1 279 ? 21.969 2.154 -6.805 1 89.5 279 LYS A C 1
ATOM 2277 O O . LYS A 1 279 ? 22.375 3.135 -7.434 1 89.5 279 LYS A O 1
ATOM 2282 N N . LEU A 1 280 ? 21.25 2.305 -5.738 1 89.56 280 LEU A N 1
ATOM 2283 C CA . LEU A 1 280 ? 20.906 3.613 -5.188 1 89.56 280 LEU A CA 1
ATOM 2284 C C . LEU A 1 280 ? 22.172 4.352 -4.738 1 89.56 280 LEU A C 1
ATOM 2286 O O . LEU A 1 280 ? 22.266 5.57 -4.883 1 89.56 280 LEU A O 1
ATOM 2290 N N . ASN A 1 281 ? 23.078 3.578 -4.281 1 88.5 281 ASN A N 1
ATOM 2291 C CA . ASN A 1 281 ? 24.344 4.18 -3.895 1 88.5 281 ASN A CA 1
ATOM 2292 C C . ASN A 1 281 ? 25.141 4.641 -5.113 1 88.5 281 ASN A C 1
ATOM 2294 O O . ASN A 1 281 ? 25.859 5.645 -5.051 1 88.5 281 ASN A O 1
ATOM 2298 N N . GLU A 1 282 ? 25.031 3.854 -6.086 1 88.69 282 GLU A N 1
ATOM 2299 C CA . GLU A 1 282 ? 25.625 4.281 -7.344 1 88.69 282 GLU A CA 1
ATOM 2300 C C . GLU A 1 282 ? 25.047 5.613 -7.812 1 88.69 282 GLU A C 1
ATOM 2302 O O . GLU A 1 282 ? 25.781 6.52 -8.195 1 88.69 282 GLU A O 1
ATOM 2307 N N . TYR A 1 283 ? 23.781 5.754 -7.719 1 87.25 283 TYR A N 1
ATOM 2308 C CA . TYR A 1 283 ? 23.109 7.008 -8.047 1 87.25 283 TYR A CA 1
ATOM 2309 C C . TYR A 1 283 ? 23.656 8.148 -7.191 1 87.25 283 TYR A C 1
ATOM 2311 O O . TYR A 1 283 ? 24 9.211 -7.711 1 87.25 283 TYR A O 1
ATOM 2319 N N . LYS A 1 284 ? 23.703 7.891 -5.98 1 86.06 284 LYS A N 1
ATOM 2320 C CA . LYS A 1 284 ? 24.078 8.914 -5.012 1 86.06 284 LYS A CA 1
ATOM 2321 C C . LYS A 1 284 ? 25.516 9.375 -5.23 1 86.06 284 LYS A C 1
ATOM 2323 O O . LYS A 1 284 ? 25.844 10.539 -4.984 1 86.06 284 LYS A O 1
ATOM 2328 N N . SER A 1 285 ? 26.297 8.516 -5.715 1 84.62 285 SER A N 1
ATOM 2329 C CA . SER A 1 285 ? 27.719 8.82 -5.902 1 84.62 285 SER A CA 1
ATOM 2330 C C . SER A 1 285 ? 27.938 9.773 -7.07 1 84.62 285 SER A C 1
ATOM 2332 O O . SER A 1 285 ? 28.969 10.414 -7.172 1 84.62 285 SER A O 1
ATOM 2334 N N . ILE A 1 286 ? 26.938 9.867 -7.867 1 83.69 286 ILE A N 1
ATOM 2335 C CA . ILE A 1 286 ? 27 10.766 -9.016 1 83.69 286 ILE A CA 1
ATOM 2336 C C . ILE A 1 286 ? 26.484 12.148 -8.617 1 83.69 286 ILE A C 1
ATOM 2338 O O . ILE A 1 286 ? 25.281 12.352 -8.492 1 83.69 286 ILE A O 1
ATOM 2342 N N . THR A 1 287 ? 27.266 13.125 -8.398 1 78.56 287 THR A N 1
ATOM 2343 C CA . THR A 1 287 ? 26.797 14.398 -7.855 1 78.56 287 THR A CA 1
ATOM 2344 C C . THR A 1 287 ? 26.797 15.477 -8.93 1 78.56 287 THR A C 1
ATOM 2346 O O . THR A 1 287 ? 26.109 16.484 -8.805 1 78.56 287 THR A O 1
ATOM 2349 N N . ASN A 1 288 ? 27.422 15.273 -10.148 1 78.44 288 ASN A N 1
ATOM 2350 C CA . ASN A 1 288 ? 27.578 16.375 -11.086 1 78.44 288 ASN A CA 1
ATOM 2351 C C . ASN A 1 288 ? 26.844 16.125 -12.391 1 78.44 288 ASN A C 1
ATOM 2353 O O . ASN A 1 288 ? 27.141 16.734 -13.414 1 78.44 288 ASN A O 1
ATOM 2357 N N . TYR A 1 289 ? 25.875 15.258 -12.273 1 83.38 289 TYR A N 1
ATOM 2358 C CA . TYR A 1 289 ? 25.109 14.945 -13.469 1 83.38 289 TYR A CA 1
ATOM 2359 C C . TYR A 1 289 ? 23.625 14.812 -13.141 1 83.38 289 TYR A C 1
ATOM 2361 O O . TYR A 1 289 ? 23.266 14.375 -12.039 1 83.38 289 TYR A O 1
ATOM 2369 N N . ALA A 1 290 ? 22.812 15.25 -14.086 1 84.94 290 ALA A N 1
ATOM 2370 C CA . ALA A 1 290 ? 21.391 14.93 -13.969 1 84.94 290 ALA A CA 1
ATOM 2371 C C . ALA A 1 290 ? 21.141 13.438 -14.18 1 84.94 290 ALA A C 1
ATOM 2373 O O . ALA A 1 290 ? 21.781 12.812 -15.031 1 84.94 290 ALA A O 1
ATOM 2374 N N . LYS A 1 291 ? 20.25 12.898 -13.352 1 88.25 291 LYS A N 1
ATOM 2375 C CA . LYS A 1 291 ? 19.984 11.461 -13.414 1 88.25 291 LYS A CA 1
ATOM 2376 C C . LYS A 1 291 ? 18.484 11.188 -13.555 1 88.25 291 LYS A C 1
ATOM 2378 O O . LYS A 1 291 ? 17.672 11.859 -12.93 1 88.25 291 LYS A O 1
ATOM 2383 N N . ALA A 1 292 ? 18.203 10.219 -14.391 1 89.19 292 ALA A N 1
ATOM 2384 C CA . ALA A 1 292 ? 16.828 9.75 -14.508 1 89.19 292 ALA A CA 1
ATOM 2385 C C . ALA A 1 292 ? 16.594 8.5 -13.664 1 89.19 292 ALA A C 1
ATOM 2387 O O . ALA A 1 292 ? 17.516 7.699 -13.469 1 89.19 292 ALA A O 1
ATOM 2388 N N . GLY A 1 293 ? 15.461 8.398 -13.078 1 87.88 293 GLY A N 1
ATOM 2389 C CA . GLY A 1 293 ? 15.078 7.227 -12.305 1 87.88 293 GLY A CA 1
ATOM 2390 C C . GLY A 1 293 ? 13.711 6.695 -12.664 1 87.88 293 GLY A C 1
ATOM 2391 O O . GLY A 1 293 ? 12.742 7.457 -12.75 1 87.88 293 GLY A O 1
ATOM 2392 N N . TRP A 1 294 ? 13.633 5.414 -12.922 1 88.69 294 TRP A N 1
ATOM 2393 C CA . TRP A 1 294 ? 12.383 4.742 -13.258 1 88.69 294 TRP A CA 1
ATOM 2394 C C . TRP A 1 294 ? 11.695 4.203 -12 1 88.69 294 TRP A C 1
ATOM 2396 O O . TRP A 1 294 ? 12.078 3.152 -11.484 1 88.69 294 TRP A O 1
ATOM 2406 N N . ILE A 1 295 ? 10.688 4.805 -11.578 1 88.75 295 ILE A N 1
ATOM 2407 C CA . ILE A 1 295 ? 10.039 4.391 -10.344 1 88.75 295 ILE A CA 1
ATOM 2408 C C . ILE A 1 295 ? 9.195 3.143 -10.594 1 88.75 295 ILE A C 1
ATOM 2410 O O . ILE A 1 295 ? 9.031 2.303 -9.703 1 88.75 295 ILE A O 1
ATOM 2414 N N . THR A 1 296 ? 8.672 2.918 -11.781 1 89.88 296 THR A N 1
ATOM 2415 C CA . THR A 1 296 ? 7.742 1.832 -12.078 1 89.88 296 THR A CA 1
ATOM 2416 C C . THR A 1 296 ? 8.492 0.52 -12.289 1 89.88 296 THR A C 1
ATOM 2418 O O . THR A 1 296 ? 7.891 -0.556 -12.258 1 89.88 296 THR A O 1
ATOM 2421 N N . ASN A 1 297 ? 9.82 0.539 -12.516 1 85.31 297 ASN A N 1
ATOM 2422 C CA . ASN A 1 297 ? 10.594 -0.689 -12.656 1 85.31 297 ASN A CA 1
ATOM 2423 C C . ASN A 1 297 ? 10.578 -1.511 -11.367 1 85.31 297 ASN A C 1
ATOM 2425 O O . ASN A 1 297 ? 10.406 -2.73 -11.406 1 85.31 297 ASN A O 1
ATOM 2429 N N . ILE A 1 298 ? 10.703 -0.792 -10.32 1 85.69 298 ILE A N 1
ATOM 2430 C CA . ILE A 1 298 ? 10.734 -1.479 -9.031 1 85.69 298 ILE A CA 1
ATOM 2431 C C . ILE A 1 298 ? 9.328 -1.967 -8.672 1 85.69 298 ILE A C 1
ATOM 2433 O O . ILE A 1 298 ? 9.148 -3.115 -8.258 1 85.69 298 ILE A O 1
ATOM 2437 N N . SER A 1 299 ? 8.352 -1.119 -8.883 1 89.38 299 SER A N 1
ATOM 2438 C CA . SER A 1 299 ? 6.992 -1.462 -8.484 1 89.38 299 SER A CA 1
ATOM 2439 C C . SER A 1 299 ? 6.434 -2.602 -9.328 1 89.38 299 SER A C 1
ATOM 2441 O O . SER A 1 299 ? 5.613 -3.391 -8.852 1 89.38 299 SER A O 1
ATOM 2443 N N . TYR A 1 300 ? 6.914 -2.707 -10.508 1 87.69 300 TYR A N 1
ATOM 2444 C CA . TYR A 1 300 ? 6.492 -3.801 -11.367 1 87.69 300 TYR A CA 1
ATOM 2445 C C . TYR A 1 300 ? 7.059 -5.129 -10.883 1 87.69 300 TYR A C 1
ATOM 2447 O O . TYR A 1 300 ? 6.426 -6.176 -11.047 1 87.69 300 TYR A O 1
ATOM 2455 N N . SER A 1 301 ? 8.141 -5.125 -10.227 1 89.25 301 SER A N 1
ATOM 2456 C CA . SER A 1 301 ? 8.898 -6.336 -9.93 1 89.25 301 SER A CA 1
ATOM 2457 C C . SER A 1 301 ? 8.461 -6.938 -8.594 1 89.25 301 SER A C 1
ATOM 2459 O O . SER A 1 301 ? 8.945 -8 -8.203 1 89.25 301 SER A O 1
ATOM 2461 N N . ILE A 1 302 ? 7.555 -6.312 -7.934 1 90.94 302 ILE A N 1
ATOM 2462 C CA . ILE A 1 302 ? 7.176 -6.797 -6.609 1 90.94 302 ILE A CA 1
ATOM 2463 C C . ILE A 1 302 ? 5.656 -6.777 -6.473 1 90.94 302 ILE A C 1
ATOM 2465 O O . ILE A 1 302 ? 4.996 -5.836 -6.922 1 90.94 302 ILE A O 1
ATOM 2469 N N . ASP A 1 303 ? 5.164 -7.855 -5.922 1 89.88 303 ASP A N 1
ATOM 2470 C CA . ASP A 1 303 ? 3.727 -7.898 -5.664 1 89.88 303 ASP A CA 1
ATOM 2471 C C . ASP A 1 303 ? 3.369 -7.113 -4.406 1 89.88 303 ASP A C 1
ATOM 2473 O O . ASP A 1 303 ? 3.033 -7.699 -3.377 1 89.88 303 ASP A O 1
ATOM 2477 N N . ALA A 1 304 ? 3.48 -5.855 -4.43 1 90.31 304 ALA A N 1
ATOM 2478 C CA . ALA A 1 304 ? 3.098 -4.879 -3.416 1 90.31 304 ALA A CA 1
ATOM 2479 C C . ALA A 1 304 ? 2.268 -3.75 -4.027 1 90.31 304 ALA A C 1
ATOM 2481 O O . ALA A 1 304 ? 2.535 -3.314 -5.148 1 90.31 304 ALA A O 1
ATOM 2482 N N . ASP A 1 305 ? 1.304 -3.326 -3.283 1 89.5 305 ASP A N 1
ATOM 2483 C CA . ASP A 1 305 ? 0.464 -2.248 -3.793 1 89.5 305 ASP A CA 1
ATOM 2484 C C . ASP A 1 305 ? 1.273 -0.967 -3.986 1 89.5 305 ASP A C 1
ATOM 2486 O O . ASP A 1 305 ? 1.97 -0.521 -3.072 1 89.5 305 ASP A O 1
ATOM 2490 N N . THR A 1 306 ? 1.096 -0.305 -5.062 1 90.62 306 THR A N 1
ATOM 2491 C CA . THR A 1 306 ? 1.963 0.786 -5.496 1 90.62 306 THR A CA 1
ATOM 2492 C C . THR A 1 306 ? 1.728 2.031 -4.645 1 90.62 306 THR A C 1
ATOM 2494 O O . THR A 1 306 ? 2.664 2.781 -4.363 1 90.62 306 THR A O 1
ATOM 2497 N N . HIS A 1 307 ? 0.509 2.258 -4.207 1 88.31 307 HIS A N 1
ATOM 2498 C CA . HIS A 1 307 ? 0.209 3.471 -3.455 1 88.31 307 HIS A CA 1
ATOM 2499 C C . HIS A 1 307 ? 0.958 3.496 -2.127 1 88.31 307 HIS A C 1
ATOM 2501 O O . HIS A 1 307 ? 1.266 4.57 -1.603 1 88.31 307 HIS A O 1
ATOM 2507 N N . GLY A 1 308 ? 1.208 2.348 -1.57 1 90.31 308 GLY A N 1
ATOM 2508 C CA . GLY A 1 308 ? 2.018 2.26 -0.365 1 90.31 308 GLY A CA 1
ATOM 2509 C C . GLY A 1 308 ? 3.508 2.291 -0.644 1 90.31 308 GLY A C 1
ATOM 2510 O O . GLY A 1 308 ? 4.293 2.725 0.201 1 90.31 308 GLY A O 1
ATOM 2511 N N . LEU A 1 309 ? 3.885 1.927 -1.8 1 92.94 309 LEU A N 1
ATOM 2512 C CA . LEU A 1 309 ? 5.285 1.761 -2.176 1 92.94 309 LEU A CA 1
ATOM 2513 C C . LEU A 1 309 ? 5.875 3.078 -2.668 1 92.94 309 LEU A C 1
ATOM 2515 O O . LEU A 1 309 ? 7.008 3.424 -2.322 1 92.94 309 LEU A O 1
ATOM 2519 N N . TYR A 1 310 ? 5.168 3.873 -3.387 1 93.31 310 TYR A N 1
ATOM 2520 C CA . TYR A 1 310 ? 5.688 4.992 -4.164 1 93.31 310 TYR A CA 1
ATOM 2521 C C . TYR A 1 310 ? 6.219 6.09 -3.252 1 93.31 310 TYR A C 1
ATOM 2523 O O . TYR A 1 310 ? 7.285 6.652 -3.506 1 93.31 310 TYR A O 1
ATOM 2531 N N . PRO A 1 311 ? 5.547 6.422 -2.121 1 91.81 311 PRO A N 1
ATOM 2532 C CA . PRO A 1 311 ? 6.102 7.496 -1.298 1 91.81 311 PRO A CA 1
ATOM 2533 C C . PRO A 1 311 ? 7.496 7.176 -0.765 1 91.81 311 PRO A C 1
ATOM 2535 O O . PRO A 1 311 ? 8.383 8.031 -0.796 1 91.81 311 PRO A O 1
ATOM 2538 N N . PHE A 1 312 ? 7.695 5.988 -0.342 1 92.25 312 PHE A N 1
ATOM 2539 C CA . PHE A 1 312 ? 8.992 5.602 0.199 1 92.25 312 PHE A CA 1
ATOM 2540 C C . PHE A 1 312 ? 10.023 5.477 -0.914 1 92.25 312 PHE A C 1
ATOM 2542 O O . PHE A 1 312 ? 11.172 5.914 -0.758 1 92.25 312 PHE A O 1
ATOM 2549 N N . LEU A 1 313 ? 9.625 4.867 -1.979 1 92.06 313 LEU A N 1
ATOM 2550 C CA . LEU A 1 313 ? 10.516 4.73 -3.125 1 92.06 313 LEU A CA 1
ATOM 2551 C C . LEU A 1 313 ? 10.938 6.102 -3.646 1 92.06 313 LEU A C 1
ATOM 2553 O O . LEU A 1 313 ? 12.109 6.309 -3.973 1 92.06 313 LEU A O 1
ATOM 2557 N N . LEU A 1 314 ? 10.023 6.988 -3.744 1 91.12 314 LEU A N 1
ATOM 2558 C CA . LEU A 1 314 ? 10.32 8.344 -4.195 1 91.12 314 LEU A CA 1
ATOM 2559 C C . LEU A 1 314 ? 11.297 9.031 -3.242 1 91.12 314 LEU A C 1
ATOM 2561 O O . LEU A 1 314 ? 12.219 9.719 -3.682 1 91.12 314 LEU A O 1
ATOM 2565 N N . GLU A 1 315 ? 11.102 8.836 -1.934 1 89.75 315 GLU A N 1
ATOM 2566 C CA . GLU A 1 315 ? 12.023 9.383 -0.95 1 89.75 315 GLU A CA 1
ATOM 2567 C C . GLU A 1 315 ? 13.445 8.883 -1.185 1 89.75 315 GLU A C 1
ATOM 2569 O O . GLU A 1 315 ? 14.398 9.656 -1.162 1 89.75 315 GLU A O 1
ATOM 2574 N N . LEU A 1 316 ? 13.609 7.617 -1.435 1 90.25 316 LEU A N 1
ATOM 2575 C CA . LEU A 1 316 ? 14.922 7.027 -1.679 1 90.25 316 LEU A CA 1
ATOM 2576 C C . LEU A 1 316 ? 15.539 7.582 -2.961 1 90.25 316 LEU A C 1
ATOM 2578 O O . LEU A 1 316 ? 16.734 7.867 -3.008 1 90.25 316 LEU A O 1
ATOM 2582 N N . LEU A 1 317 ? 14.758 7.73 -3.982 1 89.56 317 LEU A N 1
ATOM 2583 C CA . LEU A 1 317 ? 15.25 8.234 -5.258 1 89.56 317 LEU A CA 1
ATOM 2584 C C . LEU A 1 317 ? 15.688 9.695 -5.133 1 89.56 317 LEU A C 1
ATOM 2586 O O . LEU A 1 317 ? 16.688 10.094 -5.727 1 89.56 317 LEU A O 1
ATOM 2590 N N . ILE A 1 318 ? 14.945 10.438 -4.367 1 86.5 318 ILE A N 1
ATOM 2591 C CA . ILE A 1 318 ? 15.312 11.828 -4.117 1 86.5 318 ILE A CA 1
ATOM 2592 C C . ILE A 1 318 ? 16.641 11.883 -3.357 1 86.5 318 ILE A C 1
ATOM 2594 O O . ILE A 1 318 ? 17.531 12.648 -3.709 1 86.5 318 ILE A O 1
ATOM 2598 N N . GLU A 1 319 ? 16.766 11.031 -2.354 1 86.44 319 GLU A N 1
ATOM 2599 C CA . GLU A 1 319 ? 18.016 10.969 -1.602 1 86.44 319 GLU A CA 1
ATOM 2600 C C . GLU A 1 319 ? 19.188 10.562 -2.5 1 86.44 319 GLU A C 1
ATOM 2602 O O . GLU A 1 319 ? 20.312 11 -2.295 1 86.44 319 GLU A O 1
ATOM 2607 N N . ALA A 1 320 ? 18.859 9.727 -3.451 1 87.56 320 ALA A N 1
ATOM 2608 C CA . ALA A 1 320 ? 19.875 9.234 -4.375 1 87.56 320 ALA A CA 1
ATOM 2609 C C . ALA A 1 320 ? 20.234 10.297 -5.414 1 87.56 320 ALA A C 1
ATOM 2611 O O . ALA A 1 320 ? 21.156 10.117 -6.207 1 87.56 320 ALA A O 1
ATOM 2612 N N . GLY A 1 321 ? 19.516 11.336 -5.457 1 84.06 321 GLY A N 1
ATOM 2613 C CA . GLY A 1 321 ? 19.844 12.461 -6.316 1 84.06 321 GLY A CA 1
ATOM 2614 C C . GLY A 1 321 ? 19.203 12.375 -7.688 1 84.06 321 GLY A C 1
ATOM 2615 O O . GLY A 1 321 ? 19.656 13 -8.641 1 84.06 321 GLY A O 1
ATOM 2616 N N . VAL A 1 322 ? 18.141 11.641 -7.84 1 87.31 322 VAL A N 1
ATOM 2617 C CA . VAL A 1 322 ? 17.422 11.539 -9.102 1 87.31 322 VAL A CA 1
ATOM 2618 C C . VAL A 1 322 ? 16.812 12.898 -9.461 1 87.31 322 VAL A C 1
ATOM 2620 O O . VAL A 1 322 ? 16.219 13.562 -8.617 1 87.31 322 VAL A O 1
ATOM 2623 N N . SER A 1 323 ? 17.016 13.25 -10.711 1 84.62 323 SER A N 1
ATOM 2624 C CA . SER A 1 323 ? 16.594 14.57 -11.172 1 84.62 323 SER A CA 1
ATOM 2625 C C . SER A 1 323 ? 15.305 14.492 -11.977 1 84.62 323 SER A C 1
ATOM 2627 O O . SER A 1 323 ? 14.602 15.492 -12.133 1 84.62 323 SER A O 1
ATOM 2629 N N . LEU A 1 324 ? 15.062 13.367 -12.508 1 87.62 324 LEU A N 1
ATOM 2630 C CA . LEU A 1 324 ? 13.898 13.148 -13.359 1 87.62 324 LEU A CA 1
ATOM 2631 C C . LEU A 1 324 ? 13.289 11.773 -13.086 1 87.62 324 LEU A C 1
ATOM 2633 O O . LEU A 1 324 ? 13.992 10.758 -13.125 1 87.62 324 LEU A O 1
ATOM 2637 N N . LEU A 1 325 ? 11.992 11.844 -12.812 1 89.88 325 LEU A N 1
ATOM 2638 C CA . LEU A 1 325 ? 11.312 10.586 -12.523 1 89.88 325 LEU A CA 1
ATOM 2639 C C . LEU A 1 325 ? 10.555 10.086 -13.75 1 89.88 325 LEU A C 1
ATOM 2641 O O . LEU A 1 325 ? 9.766 10.828 -14.344 1 89.88 325 LEU A O 1
ATOM 2645 N N . ILE A 1 326 ? 10.789 8.914 -14.133 1 90.56 326 ILE A N 1
ATOM 2646 C CA . ILE A 1 326 ? 10.109 8.336 -15.289 1 90.56 326 ILE A CA 1
ATOM 2647 C C . ILE A 1 326 ? 9.094 7.297 -14.812 1 90.56 326 ILE A C 1
ATOM 2649 O O . ILE A 1 326 ? 9.406 6.438 -13.992 1 90.56 326 ILE A O 1
ATOM 2653 N N . ILE A 1 327 ? 7.879 7.43 -15.375 1 90.81 327 ILE A N 1
ATOM 2654 C CA . ILE A 1 327 ? 6.777 6.527 -15.055 1 90.81 327 ILE A CA 1
ATOM 2655 C C . ILE A 1 327 ? 6.188 5.953 -16.344 1 90.81 327 ILE A C 1
ATOM 2657 O O . ILE A 1 327 ? 6.09 6.652 -17.359 1 90.81 327 ILE A O 1
ATOM 2661 N N . HIS A 1 328 ? 5.926 4.75 -16.312 1 86.19 328 HIS A N 1
ATOM 2662 C CA . HIS A 1 328 ? 5.141 4.16 -17.391 1 86.19 328 HIS A CA 1
ATOM 2663 C C . HIS A 1 328 ? 3.969 3.352 -16.844 1 86.19 328 HIS A C 1
ATOM 2665 O O . HIS A 1 328 ? 4.047 2.811 -15.734 1 86.19 328 HIS A O 1
ATOM 2671 N N . GLU A 1 329 ? 2.887 3.344 -17.484 1 81.88 329 GLU A N 1
ATOM 2672 C CA . GLU A 1 329 ? 1.698 2.584 -17.125 1 81.88 329 GLU A CA 1
ATOM 2673 C C . GLU A 1 329 ? 1.391 1.498 -18.141 1 81.88 329 GLU A C 1
ATOM 2675 O O . GLU A 1 329 ? 0.299 1.467 -18.719 1 81.88 329 GLU A O 1
ATOM 2680 N N . SER A 1 330 ? 2.369 0.628 -18.344 1 73.94 330 SER A N 1
ATOM 2681 C CA . SER A 1 330 ? 2.312 -0.345 -19.438 1 73.94 330 SER A CA 1
ATOM 2682 C C . SER A 1 330 ? 1.567 -1.605 -19.016 1 73.94 330 SER A C 1
ATOM 2684 O O . SER A 1 330 ? 1.148 -2.4 -19.859 1 73.94 330 SER A O 1
ATOM 2686 N N . GLU A 1 331 ? 1.424 -1.798 -17.75 1 75.56 331 GLU A N 1
ATOM 2687 C CA . GLU A 1 331 ? 0.746 -2.971 -17.203 1 75.56 331 GLU A CA 1
ATOM 2688 C C . GLU A 1 331 ? -0.412 -2.568 -16.297 1 75.56 331 GLU A C 1
ATOM 2690 O O . GLU A 1 331 ? -0.411 -1.474 -15.727 1 75.56 331 GLU A O 1
ATOM 2695 N N . GLU A 1 332 ? -1.295 -3.436 -16.219 1 73.06 332 GLU A N 1
ATOM 2696 C CA . GLU A 1 332 ? -2.48 -3.156 -15.406 1 73.06 332 GLU A CA 1
ATOM 2697 C C . GLU A 1 332 ? -2.1 -2.791 -13.977 1 73.06 332 GLU A C 1
ATOM 2699 O O . GLU A 1 332 ? -2.713 -1.907 -13.367 1 73.06 332 GLU A O 1
ATOM 2704 N N . LYS A 1 333 ? -1.084 -3.43 -13.555 1 79.12 333 LYS A N 1
ATOM 2705 C CA . LYS A 1 333 ? -0.637 -3.16 -12.188 1 79.12 333 LYS A CA 1
ATOM 2706 C C . LYS A 1 333 ? -0.144 -1.723 -12.047 1 79.12 333 LYS A C 1
ATOM 2708 O O . LYS A 1 333 ? -0.193 -1.148 -10.961 1 79.12 333 LYS A O 1
ATOM 2713 N N . LEU A 1 334 ? 0.301 -1.152 -13.078 1 84.94 334 LEU A N 1
ATOM 2714 C CA . LEU A 1 334 ? 0.944 0.156 -13.016 1 84.94 334 LEU A CA 1
ATOM 2715 C C . LEU A 1 334 ? -0.036 1.262 -13.398 1 84.94 334 LEU A C 1
ATOM 2717 O O . LEU A 1 334 ? 0.317 2.443 -13.375 1 84.94 334 LEU A O 1
ATOM 2721 N N . VAL A 1 335 ? -1.224 0.821 -13.609 1 79.94 335 VAL A N 1
ATOM 2722 C CA . VAL A 1 335 ? -2.236 1.828 -13.906 1 79.94 335 VAL A CA 1
ATOM 2723 C C . VAL A 1 335 ? -2.373 2.793 -12.734 1 79.94 335 VAL A C 1
ATOM 2725 O O . VAL A 1 335 ? -2.252 2.391 -11.57 1 79.94 335 VAL A O 1
ATOM 2728 N N . TRP A 1 336 ? -2.426 4.141 -13.031 1 82.75 336 TRP A N 1
ATOM 2729 C CA . TRP A 1 336 ? -2.609 5.238 -12.086 1 82.75 336 TRP A CA 1
ATOM 2730 C C . TRP A 1 336 ? -1.297 5.582 -11.391 1 82.75 336 TRP A C 1
ATOM 2732 O O . TRP A 1 336 ? -1.28 6.359 -10.43 1 82.75 336 TRP A O 1
ATOM 2742 N N . SER A 1 337 ? -0.235 4.984 -11.812 1 88.69 337 SER A N 1
ATOM 2743 C CA . SER A 1 337 ? 1.065 5.293 -11.227 1 88.69 337 SER A CA 1
ATOM 2744 C C . SER A 1 337 ? 1.355 6.789 -11.281 1 88.69 337 SER A C 1
ATOM 2746 O O . SER A 1 337 ? 2.002 7.336 -10.391 1 88.69 337 SER A O 1
ATOM 2748 N N . LEU A 1 338 ? 0.872 7.441 -12.336 1 89.25 338 LEU A N 1
ATOM 2749 C CA . LEU A 1 338 ? 1.063 8.883 -12.445 1 89.25 338 LEU A CA 1
ATOM 2750 C C . LEU A 1 338 ? 0.397 9.609 -11.281 1 89.25 338 LEU A C 1
ATOM 2752 O O . LEU A 1 338 ? 1.048 10.383 -10.57 1 89.25 338 LEU A O 1
ATOM 2756 N N . GLN A 1 339 ? -0.831 9.328 -11.07 1 88.06 339 GLN A N 1
ATOM 2757 C CA . GLN A 1 339 ? -1.574 9.961 -9.984 1 88.06 339 GLN A CA 1
ATOM 2758 C C . GLN A 1 339 ? -0.93 9.664 -8.633 1 88.06 339 GLN A C 1
ATOM 2760 O O . GLN A 1 339 ? -0.767 10.57 -7.809 1 88.06 339 GLN A O 1
ATOM 2765 N N . GLU A 1 340 ? -0.632 8.43 -8.445 1 90.5 340 GLU A N 1
ATOM 2766 C CA . GLU A 1 340 ? -0.047 8.008 -7.18 1 90.5 340 GLU A CA 1
ATOM 2767 C C . GLU A 1 340 ? 1.289 8.703 -6.93 1 90.5 340 GLU A C 1
ATOM 2769 O O . GLU A 1 340 ? 1.569 9.141 -5.812 1 90.5 340 GLU A O 1
ATOM 2774 N N . THR A 1 341 ? 2.062 8.789 -7.934 1 91.88 341 THR A N 1
ATOM 2775 C CA . THR A 1 341 ? 3.367 9.43 -7.809 1 91.88 341 THR A CA 1
ATOM 2776 C C . THR A 1 341 ? 3.211 10.93 -7.555 1 91.88 341 THR A C 1
ATOM 2778 O O . THR A 1 341 ? 3.953 11.508 -6.758 1 91.88 341 THR A O 1
ATOM 2781 N N . ILE A 1 342 ? 2.289 11.547 -8.211 1 90.88 342 ILE A N 1
ATOM 2782 C CA . ILE A 1 342 ? 2.043 12.969 -8.031 1 90.88 342 ILE A CA 1
ATOM 2783 C C . ILE A 1 342 ? 1.627 13.25 -6.59 1 90.88 342 ILE A C 1
ATOM 2785 O O . ILE A 1 342 ? 2.129 14.18 -5.961 1 90.88 342 ILE A O 1
ATOM 2789 N N . GLU A 1 343 ? 0.772 12.438 -6.051 1 90.94 343 GLU A N 1
ATOM 2790 C CA . GLU A 1 343 ? 0.332 12.617 -4.668 1 90.94 343 GLU A CA 1
ATOM 2791 C C . GLU A 1 343 ? 1.47 12.344 -3.689 1 90.94 343 GLU A C 1
ATOM 2793 O O . GLU A 1 343 ? 1.604 13.039 -2.68 1 90.94 343 GLU A O 1
ATOM 2798 N N . ALA A 1 344 ? 2.209 11.336 -3.99 1 92.06 344 ALA A N 1
ATOM 2799 C CA . ALA A 1 344 ? 3.375 11.047 -3.158 1 92.06 344 ALA A CA 1
ATOM 2800 C C . ALA A 1 344 ? 4.363 12.211 -3.172 1 92.06 344 ALA A C 1
ATOM 2802 O O . ALA A 1 344 ? 4.91 12.578 -2.131 1 92.06 344 ALA A O 1
ATOM 2803 N N . ARG A 1 345 ? 4.629 12.727 -4.32 1 90.44 345 ARG A N 1
ATOM 2804 C CA . ARG A 1 345 ? 5.523 13.875 -4.461 1 90.44 345 ARG A CA 1
ATOM 2805 C C . ARG A 1 345 ? 5.012 15.07 -3.66 1 90.44 345 ARG A C 1
ATOM 2807 O O . ARG A 1 345 ? 5.793 15.766 -3.004 1 90.44 345 ARG A O 1
ATOM 2814 N N . LYS A 1 346 ? 3.715 15.312 -3.771 1 90.75 346 LYS A N 1
ATOM 2815 C CA . LYS A 1 346 ? 3.092 16.375 -2.994 1 90.75 346 LYS A CA 1
ATOM 2816 C C . LYS A 1 346 ? 3.324 16.188 -1.499 1 90.75 346 LYS A C 1
ATOM 2818 O O . LYS A 1 346 ? 3.721 17.109 -0.797 1 90.75 346 LYS A O 1
ATOM 2823 N N . LEU A 1 347 ? 3.125 15 -1.031 1 92.56 347 LEU A N 1
ATOM 2824 C CA . LEU A 1 347 ? 3.312 14.641 0.37 1 92.56 347 LEU A CA 1
ATOM 2825 C C . LEU A 1 347 ? 4.742 14.922 0.817 1 92.56 347 LEU A C 1
ATOM 2827 O O . LEU A 1 347 ? 4.961 15.586 1.833 1 92.56 347 LEU A O 1
ATOM 2831 N N . LEU A 1 348 ? 5.711 14.508 0.049 1 90.5 348 LEU A N 1
ATOM 2832 C CA . LEU A 1 348 ? 7.117 14.641 0.408 1 90.5 348 LEU A CA 1
ATOM 2833 C C . LEU A 1 348 ? 7.566 16.094 0.305 1 90.5 348 LEU A C 1
ATOM 2835 O O . LEU A 1 348 ? 8.375 16.562 1.115 1 90.5 348 LEU A O 1
ATOM 2839 N N . THR A 1 349 ? 7.043 16.797 -0.695 1 89.75 349 THR A N 1
ATOM 2840 C CA . THR A 1 349 ? 7.391 18.203 -0.873 1 89.75 349 THR A CA 1
ATOM 2841 C C . THR A 1 349 ? 6.926 19.016 0.324 1 89.75 349 THR A C 1
ATOM 2843 O O . THR A 1 349 ? 7.695 19.812 0.871 1 89.75 349 THR A O 1
ATOM 2846 N N . ILE A 1 350 ? 5.715 18.766 0.721 1 92 350 ILE A N 1
ATOM 2847 C CA . ILE A 1 350 ? 5.164 19.5 1.861 1 92 350 ILE A CA 1
ATOM 2848 C C . ILE A 1 350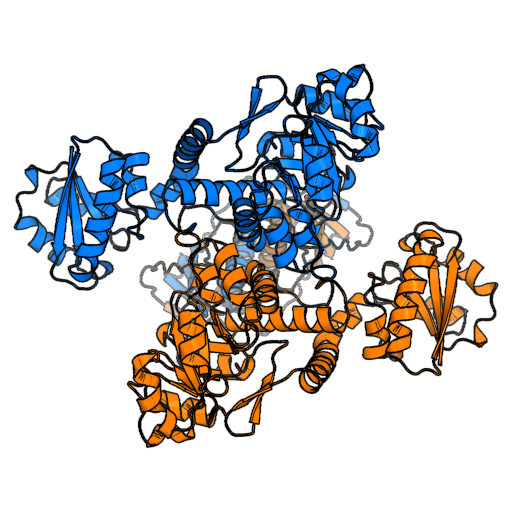 ? 5.949 19.141 3.123 1 92 350 ILE A C 1
ATO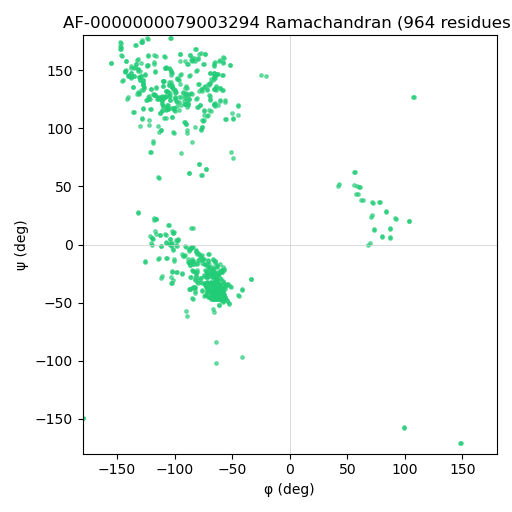M 2850 O O . ILE A 1 350 ? 6.324 20.031 3.896 1 92 350 ILE A O 1
ATOM 2854 N N . SER A 1 351 ? 6.211 17.891 3.355 1 91.56 351 SER A N 1
ATOM 2855 C CA . SER A 1 351 ? 6.93 17.453 4.547 1 91.56 351 SER A CA 1
ATOM 2856 C C . SER A 1 351 ? 8.32 18.078 4.617 1 91.56 351 SER A C 1
ATOM 2858 O O . SER A 1 351 ? 8.75 18.531 5.684 1 91.56 351 SER A O 1
ATOM 2860 N N . ARG A 1 352 ? 8.969 18.125 3.525 1 86.88 352 ARG A N 1
ATOM 2861 C CA . ARG A 1 352 ? 10.305 18.719 3.479 1 86.88 352 ARG A CA 1
ATOM 2862 C C . ARG A 1 352 ? 10.258 20.219 3.736 1 86.88 352 ARG A C 1
ATOM 2864 O O . ARG A 1 352 ? 11.125 20.75 4.43 1 86.88 352 ARG A O 1
ATOM 2871 N N . TYR A 1 353 ? 9.305 20.812 3.139 1 87.5 353 TYR A N 1
ATOM 2872 C CA . TYR A 1 353 ? 9.125 22.25 3.34 1 87.5 353 TYR A CA 1
ATOM 2873 C C . TYR A 1 353 ? 8.883 22.562 4.809 1 87.5 353 TYR A C 1
ATOM 2875 O O . TYR A 1 353 ? 9.414 23.547 5.34 1 87.5 353 TYR A O 1
ATOM 2883 N N . LEU A 1 354 ? 8.148 21.703 5.488 1 89.25 354 LEU A N 1
ATOM 2884 C CA . LEU A 1 354 ? 7.785 21.922 6.883 1 89.25 354 LEU A CA 1
ATOM 2885 C C . LEU A 1 354 ? 8.867 21.375 7.816 1 89.25 354 LEU A C 1
ATOM 2887 O O . LEU A 1 354 ? 8.883 21.703 9.008 1 89.25 354 LEU A O 1
ATOM 2891 N N . GLY A 1 355 ? 9.766 20.562 7.32 1 84.06 355 GLY A N 1
ATOM 2892 C CA . GLY A 1 355 ? 10.805 19.969 8.148 1 84.06 355 GLY A CA 1
ATOM 2893 C C . GLY A 1 355 ? 10.273 18.906 9.094 1 84.06 355 GLY A C 1
ATOM 2894 O O . GLY A 1 355 ? 10.664 18.859 10.258 1 84.06 355 GLY A O 1
ATOM 2895 N N . THR A 1 356 ? 9.312 18.141 8.633 1 89.38 356 THR A N 1
ATOM 2896 C CA . THR A 1 356 ? 8.711 17.109 9.461 1 89.38 356 THR A CA 1
ATOM 2897 C C . THR A 1 356 ? 8.586 15.797 8.688 1 89.38 356 THR A C 1
ATOM 2899 O O . THR A 1 356 ? 8.875 15.75 7.496 1 89.38 356 THR A O 1
ATOM 2902 N N . ASN A 1 357 ? 8.219 14.742 9.383 1 90.25 357 ASN A N 1
ATOM 2903 C CA . ASN A 1 357 ? 7.906 13.477 8.727 1 90.25 357 ASN A CA 1
ATOM 2904 C C . ASN A 1 357 ? 6.66 13.594 7.852 1 90.25 357 ASN A C 1
ATOM 2906 O O . ASN A 1 357 ? 5.758 14.375 8.148 1 90.25 357 ASN A O 1
ATOM 2910 N N . PRO A 1 358 ? 6.633 12.906 6.746 1 91.31 358 PRO A N 1
ATOM 2911 C CA . PRO A 1 358 ? 5.48 12.961 5.844 1 91.31 358 PRO A CA 1
ATOM 2912 C C . PRO A 1 358 ? 4.27 12.211 6.398 1 91.31 358 PRO A C 1
ATOM 2914 O O . PRO A 1 358 ? 3.811 11.242 5.789 1 91.31 358 PRO A O 1
ATOM 2917 N N . ARG A 1 359 ? 3.789 12.727 7.457 1 91 359 ARG A N 1
ATOM 2918 C CA . ARG A 1 359 ? 2.631 12.133 8.109 1 91 359 ARG A CA 1
ATOM 2919 C C . ARG A 1 359 ? 1.646 13.203 8.57 1 91 359 ARG A C 1
ATOM 2921 O O . ARG A 1 359 ? 2.049 14.305 8.93 1 91 359 ARG A O 1
ATOM 2928 N N . ASP A 1 360 ? 0.346 12.852 8.461 1 90.06 360 ASP A N 1
ATOM 2929 C CA . ASP A 1 360 ? -0.745 13.68 8.961 1 90.06 360 ASP A CA 1
ATOM 2930 C C . ASP A 1 360 ? -0.789 15.031 8.25 1 90.06 360 ASP A C 1
ATOM 2932 O O . ASP A 1 360 ? -1.03 16.062 8.883 1 90.06 360 ASP A O 1
ATOM 2936 N N . LEU A 1 361 ? -0.517 15.023 6.98 1 92.69 361 LEU A N 1
ATOM 2937 C CA . LEU A 1 361 ? -0.479 16.25 6.203 1 92.69 361 LEU A CA 1
ATOM 2938 C C . LEU A 1 361 ? -1.731 16.391 5.344 1 92.69 361 LEU A C 1
ATOM 2940 O O . LEU A 1 361 ? -1.819 17.297 4.508 1 92.69 361 LEU A O 1
ATOM 2944 N N . GLY A 1 362 ? -2.605 15.445 5.555 1 88.75 362 GLY A N 1
ATOM 2945 C CA . GLY A 1 362 ? -3.883 15.547 4.867 1 88.75 362 GLY A CA 1
ATOM 2946 C C . GLY A 1 362 ? -3.867 14.922 3.486 1 88.75 362 GLY A C 1
ATOM 2947 O O . GLY A 1 362 ? -4.738 15.203 2.66 1 88.75 362 GLY A O 1
ATOM 2948 N N . ILE A 1 363 ? -2.92 14.188 3.178 1 88.5 363 ILE A N 1
ATOM 2949 C CA . ILE A 1 363 ? -2.809 13.516 1.887 1 88.5 363 ILE A CA 1
ATOM 2950 C C . ILE A 1 363 ? -2.982 12.008 2.068 1 88.5 363 ILE A C 1
ATOM 2952 O O . ILE A 1 363 ? -2.262 11.383 2.852 1 88.5 363 ILE A O 1
ATOM 2956 N N . ASP A 1 364 ? -3.977 11.492 1.383 1 80.5 364 ASP A N 1
ATOM 2957 C CA . ASP A 1 364 ? -4.238 10.055 1.406 1 80.5 364 ASP A CA 1
ATOM 2958 C C . ASP A 1 364 ? -3.783 9.398 0.108 1 80.5 364 ASP A C 1
ATOM 2960 O O . ASP A 1 364 ? -4.059 9.898 -0.982 1 80.5 364 ASP A O 1
ATOM 2964 N N . LEU A 1 365 ? -3.162 8.258 0.248 1 82.06 365 LEU A N 1
ATOM 2965 C CA . LEU A 1 365 ? -2.555 7.629 -0.92 1 82.06 365 LEU A CA 1
ATOM 2966 C C . LEU A 1 365 ? -3.299 6.352 -1.296 1 82.06 365 LEU A C 1
ATOM 2968 O O . LEU A 1 365 ? -3.018 5.746 -2.332 1 82.06 365 LEU A O 1
ATOM 2972 N N . LEU A 1 366 ? -4.32 6.012 -0.533 1 77.38 366 LEU A N 1
ATOM 2973 C CA . LEU A 1 366 ? -4.965 4.723 -0.738 1 77.38 366 LEU A CA 1
ATOM 2974 C C . LEU A 1 366 ? -5.754 4.711 -2.043 1 77.38 366 LEU A C 1
ATOM 2976 O O . LEU A 1 366 ? -6.742 5.43 -2.184 1 77.38 366 LEU A O 1
ATOM 2980 N N . TYR A 1 367 ? -5.289 3.939 -2.99 1 75.56 367 TYR A N 1
ATOM 2981 C CA . TYR A 1 367 ? -5.977 3.633 -4.238 1 75.56 367 TYR A CA 1
ATOM 2982 C C . TYR A 1 367 ? -5.879 2.146 -4.566 1 75.56 367 TYR A C 1
ATOM 2984 O O . TYR A 1 367 ? -4.793 1.64 -4.859 1 75.56 367 TYR A O 1
ATOM 2992 N N . LEU A 1 368 ? -7.027 1.558 -4.52 1 77.75 368 LEU A N 1
ATOM 2993 C CA . LEU A 1 368 ? -7.027 0.116 -4.746 1 77.75 368 LEU A CA 1
ATOM 2994 C C . LEU A 1 368 ? -7.328 -0.207 -6.207 1 77.75 368 LEU A C 1
ATOM 2996 O O . LEU A 1 368 ? -8.008 0.564 -6.887 1 77.75 368 LEU A O 1
ATOM 3000 N N . LYS A 1 369 ? -6.711 -1.279 -6.695 1 71.12 369 LYS A N 1
ATOM 3001 C CA . LYS A 1 369 ? -6.965 -1.809 -8.031 1 71.12 369 LYS A CA 1
ATOM 3002 C C . LYS A 1 369 ? -6.633 -3.295 -8.109 1 71.12 369 LYS A C 1
ATOM 3004 O O . LYS A 1 369 ? -5.914 -3.818 -7.25 1 71.12 369 LYS A O 1
ATOM 3009 N N . SER A 1 370 ? -7.297 -3.92 -9.102 1 72.31 370 SER A N 1
ATOM 3010 C CA . SER A 1 370 ? -6.914 -5.305 -9.359 1 72.31 370 SER A CA 1
ATOM 3011 C C . SER A 1 370 ? -5.742 -5.379 -10.336 1 72.31 370 SER A C 1
ATOM 3013 O O . SER A 1 370 ? -5.613 -4.535 -11.227 1 72.31 370 SER A O 1
ATOM 3015 N N . LYS A 1 371 ? -4.984 -6.344 -10.07 1 69.31 371 LYS A N 1
ATOM 3016 C CA . LYS A 1 371 ? -3.848 -6.582 -10.961 1 69.31 371 LYS A CA 1
ATOM 3017 C C . LYS A 1 371 ? -4.312 -6.973 -12.359 1 69.31 371 LYS A C 1
ATOM 3019 O O . LYS A 1 371 ? -3.707 -6.57 -13.352 1 69.31 371 LYS A O 1
ATOM 3024 N N . THR A 1 372 ? -5.328 -7.77 -12.398 1 69 372 THR A N 1
ATOM 3025 C CA . THR A 1 372 ? -5.934 -8.234 -13.641 1 69 372 THR A CA 1
ATOM 3026 C C . THR A 1 372 ? -7.457 -8.266 -13.516 1 69 372 THR A C 1
ATOM 3028 O O . THR A 1 372 ? -7.996 -8.484 -12.43 1 69 372 THR A O 1
ATOM 3031 N N . TYR A 1 373 ? -8.094 -7.965 -14.648 1 70.5 373 TYR A N 1
ATOM 3032 C CA . TYR A 1 373 ? -9.555 -7.953 -14.641 1 70.5 373 TYR A CA 1
ATOM 3033 C C . TYR A 1 373 ? -10.117 -9.219 -15.281 1 70.5 373 TYR A C 1
ATOM 3035 O O . TYR A 1 373 ? -9.578 -9.695 -16.281 1 70.5 373 TYR A O 1
ATOM 3043 N N . VAL A 1 374 ? -11.078 -9.773 -14.68 1 70.56 374 VAL A N 1
ATOM 3044 C CA . VAL A 1 374 ? -11.766 -10.969 -15.172 1 70.56 374 VAL A CA 1
ATOM 3045 C C . VAL A 1 374 ? -13.07 -10.562 -15.852 1 70.56 374 VAL A C 1
ATOM 3047 O O . VAL A 1 374 ? -13.812 -9.719 -15.344 1 70.56 374 VAL A O 1
ATOM 3050 N N . TYR A 1 375 ? -13.266 -11.148 -17.047 1 68.56 375 TYR A N 1
ATOM 3051 C CA . TYR A 1 375 ? -14.469 -10.836 -17.812 1 68.56 375 TYR A CA 1
ATOM 3052 C C . TYR A 1 375 ? -15.281 -12.094 -18.078 1 68.56 375 TYR A C 1
ATOM 3054 O O . TYR A 1 375 ? -15.195 -12.672 -19.172 1 68.56 375 TYR A O 1
ATOM 3062 N N . PRO A 1 376 ? -16.016 -12.5 -17.094 1 71.62 376 PRO A N 1
ATOM 3063 C CA . PRO A 1 376 ? -16.891 -13.641 -17.375 1 71.62 376 PRO A CA 1
ATOM 3064 C C . PRO A 1 376 ? -17.984 -13.312 -18.391 1 71.62 376 PRO A C 1
ATOM 3066 O O . PRO A 1 376 ? -18.359 -12.141 -18.547 1 71.62 376 PRO A O 1
ATOM 3069 N N . GLU A 1 377 ? -18.391 -14.273 -19.188 1 73.25 377 GLU A N 1
ATOM 3070 C CA . GLU A 1 377 ? -19.438 -14.047 -20.172 1 73.25 377 GLU A CA 1
ATOM 3071 C C . GLU A 1 377 ? -20.766 -14.641 -19.703 1 73.25 377 GLU A C 1
ATOM 3073 O O . GLU A 1 377 ? -20.797 -15.688 -19.047 1 73.25 377 GLU A O 1
ATOM 3078 N N . TYR A 1 378 ? -21.828 -13.836 -19.938 1 77.5 378 TYR A N 1
ATOM 3079 C CA . TYR A 1 378 ? -23.188 -14.305 -19.672 1 77.5 378 TYR A CA 1
ATOM 3080 C C . TYR A 1 378 ? -23.75 -15.008 -20.906 1 77.5 378 TYR A C 1
ATOM 3082 O O . TYR A 1 378 ? -23.266 -14.805 -22.016 1 77.5 378 TYR A O 1
ATOM 3090 N N . GLU A 1 379 ? -24.719 -15.898 -20.609 1 83.31 379 GLU A N 1
ATOM 3091 C CA . GLU A 1 379 ? -25.531 -16.344 -21.734 1 83.31 379 GLU A CA 1
ATOM 3092 C C . GLU A 1 379 ? -26.203 -15.172 -22.438 1 83.31 379 GLU A C 1
ATOM 3094 O O . GLU A 1 379 ? -26.281 -14.078 -21.875 1 83.31 379 GLU A O 1
ATOM 3099 N N . LYS A 1 380 ? -26.625 -15.359 -23.641 1 86.69 380 LYS A N 1
ATOM 3100 C CA . LYS A 1 380 ? -27.234 -14.297 -24.438 1 86.69 380 LYS A CA 1
ATOM 3101 C C . LYS A 1 380 ? -28.547 -13.828 -23.828 1 86.69 380 LYS A C 1
ATOM 3103 O O . LYS A 1 380 ? -29.469 -14.625 -23.641 1 86.69 380 LYS A O 1
ATOM 3108 N N . PRO A 1 381 ? -28.672 -12.594 -23.5 1 90.5 381 PRO A N 1
ATOM 3109 C CA . PRO A 1 381 ? -29.938 -12.07 -22.969 1 90.5 381 PRO A CA 1
ATOM 3110 C C . PRO A 1 381 ? -31 -11.898 -24.047 1 90.5 381 PRO A C 1
ATOM 3112 O O . PRO A 1 381 ? -30.688 -11.82 -25.234 1 90.5 381 PRO A O 1
ATOM 3115 N N . GLU A 1 382 ? -32.219 -11.93 -23.594 1 92.69 382 GLU A N 1
ATOM 3116 C CA . GLU A 1 382 ? -33.344 -11.641 -24.5 1 92.69 382 GLU A CA 1
ATOM 3117 C C . GLU A 1 382 ? -33.562 -10.141 -24.656 1 92.69 382 GLU A C 1
ATOM 3119 O O . GLU A 1 382 ? -34.031 -9.68 -25.688 1 92.69 382 GLU A O 1
ATOM 3124 N N . GLU A 1 383 ? -33.219 -9.43 -23.609 1 92.81 383 GLU A N 1
ATOM 3125 C CA . GLU A 1 383 ? -33.375 -7.98 -23.594 1 92.81 383 GLU A CA 1
ATOM 3126 C C . GLU A 1 383 ? -32.25 -7.316 -22.812 1 92.81 383 GLU A C 1
ATOM 3128 O O . GLU A 1 383 ? -31.766 -7.867 -21.828 1 92.81 383 GLU A O 1
ATOM 3133 N N . ILE A 1 384 ? -31.859 -6.203 -23.375 1 94.56 384 ILE A N 1
ATOM 3134 C CA . ILE A 1 384 ? -30.875 -5.391 -22.672 1 94.56 384 ILE A CA 1
ATOM 3135 C C . ILE A 1 384 ? -31.5 -4.055 -22.266 1 94.56 384 ILE A C 1
ATOM 3137 O O . ILE A 1 384 ? -32.094 -3.365 -23.094 1 94.56 384 ILE A O 1
ATOM 3141 N N . VAL A 1 385 ? -31.422 -3.748 -21.016 1 95.06 385 VAL A N 1
ATOM 3142 C CA . VAL A 1 385 ? -32 -2.518 -20.5 1 95.06 385 VAL A CA 1
ATOM 3143 C C . VAL A 1 385 ? -30.922 -1.659 -19.859 1 95.06 385 VAL A C 1
ATOM 3145 O O . VAL A 1 385 ? -30.094 -2.162 -19.094 1 95.06 385 VAL A O 1
ATOM 3148 N N . VAL A 1 386 ? -30.922 -0.417 -20.156 1 95.19 386 VAL A N 1
ATOM 3149 C CA . VAL A 1 386 ? -30.047 0.539 -19.5 1 95.19 386 VAL A CA 1
ATOM 3150 C C . VAL A 1 386 ? -30.719 1.069 -18.234 1 95.19 386 VAL A C 1
ATOM 3152 O O . VAL A 1 386 ? -31.844 1.561 -18.281 1 95.19 386 VAL A O 1
ATOM 3155 N N . ALA A 1 387 ? -30.016 0.922 -17.172 1 95.88 387 ALA A N 1
ATOM 3156 C CA . ALA A 1 387 ? -30.594 1.316 -15.891 1 95.88 387 ALA A CA 1
ATOM 3157 C C . ALA A 1 387 ? -30.766 2.83 -15.805 1 95.88 387 ALA A C 1
ATOM 3159 O O . ALA A 1 387 ? -29.906 3.584 -16.281 1 95.88 387 ALA A O 1
ATOM 3160 N N . THR A 1 388 ? -31.828 3.303 -15.211 1 93.75 388 THR A N 1
ATOM 3161 C CA . THR A 1 388 ? -32.125 4.719 -15 1 93.75 388 THR A CA 1
ATOM 3162 C C . THR A 1 388 ? -32.688 4.953 -13.609 1 93.75 388 THR A C 1
ATOM 3164 O O . THR A 1 388 ? -33.312 4.066 -13.039 1 93.75 388 THR A O 1
ATOM 3167 N N . LYS A 1 389 ? -32.438 6.145 -13.125 1 91.12 389 LYS A N 1
ATOM 3168 C CA . LYS A 1 389 ? -32.969 6.512 -11.812 1 91.12 389 LYS A CA 1
ATOM 3169 C C . LYS A 1 389 ? -34.438 6.895 -11.891 1 91.12 389 LYS A C 1
ATOM 3171 O O . LYS A 1 389 ? -34.875 7.527 -12.852 1 91.12 389 LYS A O 1
ATOM 3176 N N . ASP A 1 390 ? -35.125 6.418 -10.914 1 85.62 390 ASP A N 1
ATOM 3177 C CA . ASP A 1 390 ? -36.5 6.895 -10.75 1 85.62 390 ASP A CA 1
ATOM 3178 C C . ASP A 1 390 ? -36.531 8.148 -9.875 1 85.62 390 ASP A C 1
ATOM 3180 O O . ASP A 1 390 ? -36.062 8.133 -8.742 1 85.62 390 ASP A O 1
ATOM 3184 N N . PRO A 1 391 ? -37.031 9.266 -10.406 1 77.06 391 PRO A N 1
ATOM 3185 C CA . PRO A 1 391 ? -37.031 10.531 -9.664 1 77.06 391 PRO A CA 1
ATOM 3186 C C . PRO A 1 391 ? -37.875 10.469 -8.406 1 77.06 391 PRO A C 1
ATOM 3188 O O . PRO A 1 391 ? -37.688 11.266 -7.48 1 77.06 391 PRO A O 1
ATOM 3191 N N . THR A 1 392 ? -38.781 9.516 -8.336 1 77.38 392 THR A N 1
ATOM 3192 C CA . THR A 1 392 ? -39.719 9.523 -7.207 1 77.38 392 THR A CA 1
ATOM 3193 C C . THR A 1 392 ? -39.125 8.734 -6.035 1 77.38 392 THR A C 1
ATOM 3195 O O . THR A 1 392 ? -38.844 7.539 -6.168 1 77.38 392 THR A O 1
ATOM 3198 N N . TYR A 1 393 ? -38.562 9.438 -5.117 1 73.62 393 TYR A N 1
ATOM 3199 C CA . TYR A 1 393 ? -38.094 8.797 -3.889 1 73.62 393 TYR A CA 1
ATOM 3200 C C . TYR A 1 393 ? -39.156 8.891 -2.801 1 73.62 393 TYR A C 1
ATOM 3202 O O . TYR A 1 393 ? -39.719 9.961 -2.564 1 73.62 393 TYR A O 1
ATOM 3210 N N . GLN A 1 394 ? -39.594 7.672 -2.338 1 82.88 394 GLN A N 1
ATOM 3211 C CA . GLN A 1 394 ? -40.562 7.645 -1.262 1 82.88 394 GLN A CA 1
ATOM 3212 C C . GLN A 1 394 ? -39.938 7.27 0.068 1 82.88 394 GLN A C 1
ATOM 3214 O O . GLN A 1 394 ? -39.188 6.297 0.146 1 82.88 394 GLN A O 1
ATOM 3219 N N . ILE A 1 395 ? -40.219 8.047 1.076 1 88.62 395 ILE A N 1
ATOM 3220 C CA . ILE A 1 395 ? -39.75 7.75 2.424 1 88.62 395 ILE A CA 1
ATOM 3221 C C . ILE A 1 395 ? -40.594 6.629 3.027 1 88.62 395 ILE A C 1
ATOM 3223 O O . ILE A 1 395 ? -41.812 6.633 2.914 1 88.62 395 ILE A O 1
ATOM 3227 N N . ASP A 1 396 ? -39.938 5.68 3.574 1 94.38 396 ASP A N 1
ATOM 3228 C CA . ASP A 1 396 ? -40.625 4.562 4.203 1 94.38 396 ASP A CA 1
ATOM 3229 C C . ASP A 1 396 ? -41.438 5.023 5.43 1 94.38 396 ASP A C 1
ATOM 3231 O O . ASP A 1 396 ? -40.844 5.566 6.375 1 94.38 396 ASP A O 1
ATOM 3235 N N . PRO A 1 397 ? -42.688 4.828 5.383 1 95 397 PRO A N 1
ATOM 3236 C CA . PRO A 1 397 ? -43.5 5.277 6.52 1 95 397 PRO A CA 1
ATOM 3237 C C . PRO A 1 397 ? -43.156 4.555 7.816 1 95 397 PRO A C 1
ATOM 3239 O O . PRO A 1 397 ? -43.469 5.039 8.906 1 95 397 PRO A O 1
ATOM 3242 N N . MET A 1 398 ? -42.531 3.488 7.688 1 95.94 398 MET A N 1
ATOM 3243 C CA . MET A 1 398 ? -42.219 2.717 8.883 1 95.94 398 MET A CA 1
ATOM 3244 C C . MET A 1 398 ? -41.125 3.416 9.711 1 95.94 398 MET A C 1
ATOM 3246 O O . MET A 1 398 ? -41.094 3.277 10.93 1 95.94 398 MET A O 1
ATOM 3250 N N . GLY A 1 399 ? -40.156 4.145 9.055 1 95.5 399 GLY A N 1
ATOM 3251 C CA . GLY A 1 399 ? -39.125 4.836 9.805 1 95.5 399 GLY A CA 1
ATOM 3252 C C . GLY A 1 399 ? -37.812 4.918 9.062 1 95.5 399 GLY A C 1
ATOM 3253 O O . GLY A 1 399 ? -37.75 4.684 7.855 1 95.5 399 GLY A O 1
ATOM 3254 N N . ILE A 1 400 ? -36.812 5.379 9.844 1 95.75 400 ILE A N 1
ATOM 3255 C CA . ILE A 1 400 ? -35.469 5.57 9.273 1 95.75 400 ILE A CA 1
ATOM 3256 C C . ILE A 1 400 ? -34.438 4.754 10.055 1 95.75 400 ILE A C 1
ATOM 3258 O O . ILE A 1 400 ? -34.75 4.273 11.156 1 95.75 400 ILE A O 1
ATOM 3262 N N . PHE A 1 401 ? -33.281 4.574 9.414 1 97 401 PHE A N 1
ATOM 3263 C CA . PHE A 1 401 ? -32.219 3.795 10.016 1 97 401 PHE A CA 1
ATOM 3264 C C . PHE A 1 401 ? -30.906 4.57 9.992 1 97 401 PHE A C 1
ATOM 3266 O O . PHE A 1 401 ? -30.547 5.168 8.969 1 97 401 PHE A O 1
ATOM 3273 N N . LYS A 1 402 ? -30.234 4.605 11.062 1 96.31 402 LYS A N 1
ATOM 3274 C CA . LYS A 1 402 ? -28.859 5.086 11.156 1 96.31 402 LYS A CA 1
ATOM 3275 C C . LYS A 1 402 ? -27.891 3.932 11.398 1 96.31 402 LYS A C 1
ATOM 3277 O O . LYS A 1 402 ? -28.094 3.119 12.297 1 96.31 402 LYS A O 1
ATOM 3282 N N . ILE A 1 403 ? -26.922 3.855 10.578 1 96.88 403 ILE A N 1
ATOM 3283 C CA . ILE A 1 403 ? -26.031 2.703 10.594 1 96.88 403 ILE A CA 1
ATOM 3284 C C . ILE A 1 403 ? -24.609 3.146 10.969 1 96.88 403 ILE A C 1
ATOM 3286 O O . ILE A 1 403 ? -24.141 4.18 10.492 1 96.88 403 ILE A O 1
ATOM 3290 N N . ARG A 1 404 ? -23.938 2.41 11.844 1 94.44 404 ARG A N 1
ATOM 3291 C CA . ARG A 1 404 ? -22.547 2.668 12.195 1 94.44 404 ARG A CA 1
ATOM 3292 C C . ARG A 1 404 ? -21.812 1.367 12.492 1 94.44 404 ARG A C 1
ATOM 3294 O O . ARG A 1 404 ? -22.422 0.309 12.617 1 94.44 404 ARG A O 1
ATOM 3301 N N . VAL A 1 405 ? -20.547 1.451 12.469 1 92.56 405 VAL A N 1
ATOM 3302 C CA . VAL A 1 405 ? -19.703 0.302 12.789 1 92.56 405 VAL A CA 1
ATOM 3303 C C . VAL A 1 405 ? -18.969 0.543 14.102 1 92.56 405 VAL A C 1
ATOM 3305 O O . VAL A 1 405 ? -18.359 1.603 14.305 1 92.56 405 VAL A O 1
ATOM 3308 N N . ASN A 1 406 ? -19.125 -0.357 15.031 1 88.12 406 ASN A N 1
ATOM 3309 C CA . ASN A 1 406 ? -18.406 -0.34 16.297 1 88.12 406 ASN A CA 1
ATOM 3310 C C . ASN A 1 406 ? -17.234 -1.323 16.297 1 88.12 406 ASN A C 1
ATOM 3312 O O . ASN A 1 406 ? -17.422 -2.508 16.578 1 88.12 406 ASN A O 1
ATOM 3316 N N . HIS A 1 407 ? -16.094 -0.863 16.016 1 80.94 407 HIS A N 1
ATOM 3317 C CA . HIS A 1 407 ? -14.922 -1.724 15.898 1 80.94 407 HIS A CA 1
ATOM 3318 C C . HIS A 1 407 ? -14.477 -2.24 17.266 1 80.94 407 HIS A C 1
ATOM 3320 O O . HIS A 1 407 ? -13.859 -3.309 17.359 1 80.94 407 HIS A O 1
ATOM 3326 N N . LYS A 1 408 ? -14.75 -1.47 18.266 1 77.12 408 LYS A N 1
ATOM 3327 C CA . LYS A 1 408 ? -14.398 -1.922 19.609 1 77.12 408 LYS A CA 1
ATOM 3328 C C . LYS A 1 408 ? -15.148 -3.199 19.984 1 77.12 408 LYS A C 1
ATOM 3330 O O . LYS A 1 408 ? -14.547 -4.164 20.453 1 77.12 408 LYS A O 1
ATOM 3335 N N . GLU A 1 409 ? -16.469 -3.195 19.672 1 82.31 409 GLU A N 1
ATOM 3336 C CA . GLU A 1 409 ? -17.297 -4.352 19.969 1 82.31 409 GLU A CA 1
ATOM 3337 C C . GLU A 1 409 ? -17.344 -5.324 18.797 1 82.31 409 GLU A C 1
ATOM 3339 O O . GLU A 1 409 ? -17.906 -6.422 18.906 1 82.31 409 GLU A O 1
ATOM 3344 N N . GLN A 1 410 ? -16.828 -4.926 17.703 1 84.62 410 GLN A N 1
ATOM 3345 C CA . GLN A 1 410 ? -16.812 -5.734 16.484 1 84.62 410 GLN A CA 1
ATOM 3346 C C . GLN A 1 410 ? -18.219 -6.082 16.031 1 84.62 410 GLN A C 1
ATOM 3348 O O . GLN A 1 410 ? -18.531 -7.25 15.781 1 84.62 410 GLN A O 1
ATOM 3353 N N . VAL A 1 411 ? -19.047 -5.043 15.969 1 92.25 411 VAL A N 1
ATOM 3354 C CA . VAL A 1 411 ? -20.406 -5.234 15.508 1 92.25 411 VAL A CA 1
ATOM 3355 C C . VAL A 1 411 ? -20.844 -4.047 14.656 1 92.25 411 VAL A C 1
ATOM 3357 O O . VAL A 1 411 ? -20.25 -2.969 14.727 1 92.25 411 VAL A O 1
ATOM 3360 N N . ILE A 1 412 ? -21.844 -4.301 13.828 1 95.69 412 ILE A N 1
ATOM 3361 C CA . ILE A 1 412 ? -22.578 -3.242 13.148 1 95.69 412 ILE A CA 1
ATOM 3362 C C . ILE A 1 412 ? -23.766 -2.807 14.008 1 95.69 412 ILE A C 1
ATOM 3364 O O . ILE A 1 412 ? -24.5 -3.646 14.547 1 95.69 412 ILE A O 1
ATOM 3368 N N . GLU A 1 413 ? -23.922 -1.587 14.211 1 96.06 413 GLU A N 1
ATOM 3369 C CA . GLU A 1 413 ? -25.047 -1.039 14.953 1 96.06 413 GLU A CA 1
ATOM 3370 C C . GLU A 1 413 ? -26.047 -0.343 14.023 1 96.06 413 GLU A C 1
ATOM 3372 O O . GLU A 1 413 ? -25.672 0.6 13.32 1 96.06 413 GLU A O 1
ATOM 3377 N N . VAL A 1 414 ? -27.203 -0.826 14 1 97.5 414 VAL A N 1
ATOM 3378 C CA . VAL A 1 414 ? -28.281 -0.268 13.195 1 97.5 414 VAL A CA 1
ATOM 3379 C C . VAL A 1 414 ? -29.359 0.314 14.102 1 97.5 414 VAL A C 1
ATOM 3381 O O . VAL A 1 414 ? -30.078 -0.427 14.773 1 97.5 414 VAL A O 1
ATOM 3384 N N . PHE A 1 415 ? -29.5 1.613 14.047 1 96.31 415 PHE A N 1
ATOM 3385 C CA . PHE A 1 415 ? -30.422 2.326 14.922 1 96.31 415 PHE A CA 1
ATOM 3386 C C . PHE A 1 415 ? -31.703 2.717 14.172 1 96.31 415 PHE A C 1
ATOM 3388 O O . PHE A 1 415 ? -31.672 3.6 13.312 1 96.31 415 PHE A O 1
ATOM 3395 N N . TYR A 1 416 ? -32.75 2.076 14.523 1 97.19 416 TYR A N 1
ATOM 3396 C CA . TYR A 1 416 ? -34.062 2.314 13.914 1 97.19 416 TYR A CA 1
ATOM 3397 C C . TYR A 1 416 ? -34.844 3.344 14.719 1 97.19 416 TYR A C 1
ATOM 3399 O O . TYR A 1 416 ? -34.938 3.258 15.945 1 97.19 416 TYR A O 1
ATOM 3407 N N . ILE A 1 417 ? -35.375 4.312 14.008 1 96 417 ILE A N 1
ATOM 3408 C CA . ILE A 1 417 ? -36.281 5.301 14.562 1 96 417 ILE A CA 1
ATOM 3409 C C . ILE A 1 417 ? -37.562 5.367 13.719 1 96 417 ILE A C 1
ATOM 3411 O O . ILE A 1 417 ? -37.5 5.715 12.539 1 96 417 ILE A O 1
ATOM 3415 N N . GLY A 1 418 ? -38.656 5.047 14.297 1 95.38 418 GLY A N 1
ATOM 3416 C CA . GLY A 1 418 ? -39.875 5.09 13.5 1 95.38 418 GLY A CA 1
ATOM 3417 C C . GLY A 1 418 ? -41.094 4.703 14.289 1 95.38 418 GLY A C 1
ATOM 3418 O O . GLY A 1 418 ? -41.188 4.98 15.484 1 95.38 418 GLY A O 1
ATOM 3419 N N . ARG A 1 419 ? -42.062 4.094 13.555 1 96.06 419 ARG A N 1
ATOM 3420 C CA . ARG A 1 419 ? -43.375 3.785 14.094 1 96.06 419 ARG A CA 1
ATOM 3421 C C . ARG A 1 419 ? -43.281 2.814 15.266 1 96.06 419 ARG A C 1
ATOM 3423 O O . ARG A 1 419 ? -44.094 2.855 16.188 1 96.06 419 ARG A O 1
ATOM 3430 N N . LYS A 1 420 ? -42.281 2.057 15.297 1 96.19 420 LYS A N 1
ATOM 3431 C CA . LYS A 1 420 ? -42.156 1.026 16.328 1 96.19 420 LYS A CA 1
ATOM 3432 C C . LYS A 1 420 ? -41.188 1.47 17.422 1 96.19 420 LYS A C 1
ATOM 3434 O O . LYS A 1 420 ? -40.719 0.644 18.203 1 96.19 420 LYS A O 1
ATOM 3439 N N . GLY A 1 421 ? -40.812 2.775 17.422 1 95.38 421 GLY A N 1
ATOM 3440 C CA . GLY A 1 421 ? -39.969 3.322 18.453 1 95.38 421 GLY A CA 1
ATOM 3441 C C . GLY A 1 421 ? -38.5 3.416 18.031 1 95.38 421 GLY A C 1
ATOM 3442 O O . GLY A 1 421 ? -38.219 3.617 16.844 1 95.38 421 GLY A O 1
ATOM 3443 N N . LYS A 1 422 ? -37.625 3.439 19.094 1 96.69 422 LYS A N 1
ATOM 3444 C CA . LYS A 1 422 ? -36.188 3.508 18.875 1 96.69 422 LYS A CA 1
ATOM 3445 C C . LYS A 1 422 ? -35.531 2.186 19.234 1 96.69 422 LYS A C 1
ATOM 3447 O O . LYS A 1 422 ? -35.438 1.821 20.422 1 96.69 422 LYS A O 1
ATOM 3452 N N . ILE A 1 423 ? -35.094 1.496 18.234 1 97.56 423 ILE A N 1
ATOM 3453 C CA . ILE A 1 423 ? -34.531 0.159 18.438 1 97.56 423 ILE A CA 1
ATOM 3454 C C . ILE A 1 423 ? -33.094 0.109 17.906 1 97.56 423 ILE A C 1
ATOM 3456 O O . ILE A 1 423 ? -32.844 0.54 16.781 1 97.56 423 ILE A O 1
ATOM 3460 N N . LEU A 1 424 ? -32.219 -0.326 18.734 1 97.5 424 LEU A N 1
ATOM 3461 C CA . LEU A 1 424 ? -30.828 -0.544 18.297 1 97.5 424 LEU A CA 1
ATOM 3462 C C . LEU A 1 424 ? -30.578 -2.021 18.016 1 97.5 424 LEU A C 1
ATOM 3464 O O . LEU A 1 424 ? -30.688 -2.855 18.922 1 97.5 424 LEU A O 1
ATOM 3468 N N . ILE A 1 425 ? -30.297 -2.346 16.797 1 97.94 425 ILE A N 1
ATOM 3469 C CA . ILE A 1 425 ? -29.969 -3.711 16.406 1 97.94 425 ILE A CA 1
ATOM 3470 C C . ILE A 1 425 ? -28.453 -3.863 16.281 1 97.94 425 ILE A C 1
ATOM 3472 O O . ILE A 1 425 ? -27.797 -3.086 15.578 1 97.94 425 ILE A O 1
ATOM 3476 N N . LYS A 1 426 ? -27.875 -4.781 16.953 1 97 426 LYS A N 1
ATOM 3477 C CA . LYS A 1 426 ? -26.453 -5.09 16.891 1 97 426 LYS A CA 1
ATOM 3478 C C . LYS A 1 426 ? -26.219 -6.441 16.219 1 97 426 LYS A C 1
ATOM 3480 O O . LYS A 1 426 ? -26.828 -7.441 16.609 1 97 426 LYS A O 1
ATOM 3485 N N . GLY A 1 427 ? -25.422 -6.418 15.195 1 96.12 427 GLY A N 1
ATOM 3486 C CA . GLY A 1 427 ? -25.141 -7.652 14.484 1 96.12 427 GLY A CA 1
ATOM 3487 C C . GLY A 1 427 ? -23.734 -7.707 13.914 1 96.12 427 GLY A C 1
ATOM 3488 O O . GLY A 1 427 ? -23.016 -6.699 13.898 1 96.12 427 GLY A O 1
ATOM 3489 N N . ARG A 1 428 ? -23.312 -8.93 13.414 1 92.88 428 ARG A N 1
ATOM 3490 C CA . ARG A 1 428 ? -21.938 -9.133 12.961 1 92.88 428 ARG A CA 1
ATOM 3491 C C . ARG A 1 428 ? -21.891 -9.375 11.461 1 92.88 428 ARG A C 1
ATOM 3493 O O . ARG A 1 428 ? -20.812 -9.375 10.867 1 92.88 428 ARG A O 1
ATOM 3500 N N . ASN A 1 429 ? -23.016 -9.594 10.875 1 93.5 429 ASN A N 1
ATOM 3501 C CA . ASN A 1 429 ? -23.031 -9.734 9.422 1 93.5 429 ASN A CA 1
ATOM 3502 C C . ASN A 1 429 ? -24.344 -9.203 8.82 1 93.5 429 ASN A C 1
ATOM 3504 O O . ASN A 1 429 ? -25.281 -8.891 9.555 1 93.5 429 ASN A O 1
ATOM 3508 N N . CYS A 1 430 ? -24.344 -9.078 7.57 1 94.69 430 CYS A N 1
ATOM 3509 C CA . CYS A 1 430 ? -25.453 -8.453 6.844 1 94.69 430 CYS A CA 1
ATOM 3510 C C . CYS A 1 430 ? -26.719 -9.297 6.945 1 94.69 430 CYS A C 1
ATOM 3512 O O . CYS A 1 430 ? -27.812 -8.758 7.109 1 94.69 430 CYS A O 1
ATOM 3514 N N . GLU A 1 431 ? -26.547 -10.594 6.918 1 94.06 431 GLU A N 1
ATOM 3515 C CA . GLU A 1 431 ? -27.688 -11.508 6.867 1 94.06 431 GLU A CA 1
ATOM 3516 C C . GLU A 1 431 ? -28.469 -11.5 8.18 1 94.06 431 GLU A C 1
ATOM 3518 O O . GLU A 1 431 ? -29.688 -11.461 8.18 1 94.06 431 GLU A O 1
ATOM 3523 N N . GLU A 1 432 ? -27.75 -11.547 9.266 1 96.12 432 GLU A N 1
ATOM 3524 C CA . GLU A 1 432 ? -28.422 -11.562 10.555 1 96.12 432 GLU A CA 1
ATOM 3525 C C . GLU A 1 432 ? -29.172 -10.258 10.805 1 96.12 432 GLU A C 1
ATOM 3527 O O . GLU A 1 432 ? -30.266 -10.266 11.383 1 96.12 432 GLU A O 1
ATOM 3532 N N . ILE A 1 433 ? -28.594 -9.172 10.375 1 97.81 433 ILE A N 1
ATOM 3533 C CA . ILE A 1 433 ? -29.234 -7.879 10.57 1 97.81 433 ILE A CA 1
ATOM 3534 C C . ILE A 1 433 ? -30.469 -7.77 9.672 1 97.81 433 ILE A C 1
ATOM 3536 O O . ILE A 1 433 ? -31.531 -7.328 10.109 1 97.81 433 ILE A O 1
ATOM 3540 N N . ARG A 1 434 ? -30.297 -8.195 8.383 1 96.38 434 ARG A N 1
ATOM 3541 C CA . ARG A 1 434 ? -31.422 -8.242 7.453 1 96.38 434 ARG A CA 1
ATOM 3542 C C . ARG A 1 434 ? -32.594 -9.031 8.039 1 96.38 434 ARG A C 1
ATOM 3544 O O . ARG A 1 434 ? -33.719 -8.523 8.109 1 96.38 434 ARG A O 1
ATOM 3551 N N . ASP A 1 435 ? -32.312 -10.195 8.508 1 96.19 435 ASP A N 1
ATOM 3552 C CA . ASP A 1 435 ? -33.344 -11.094 9.008 1 96.19 435 ASP A CA 1
ATOM 3553 C C . ASP A 1 435 ? -34.062 -10.492 10.219 1 96.19 435 ASP A C 1
ATOM 3555 O O . ASP A 1 435 ? -35.281 -10.625 10.359 1 96.19 435 ASP A O 1
ATOM 3559 N N . THR A 1 436 ? -33.281 -9.906 11.055 1 97.19 436 THR A N 1
ATOM 3560 C CA . THR A 1 436 ? -33.844 -9.297 12.258 1 97.19 436 THR A CA 1
ATOM 3561 C C . THR A 1 436 ? -34.75 -8.125 11.891 1 97.19 436 THR A C 1
ATOM 3563 O O . THR A 1 436 ? -35.844 -7.988 12.43 1 97.19 436 THR A O 1
ATOM 3566 N N . ILE A 1 437 ? -34.312 -7.273 10.953 1 97.56 437 ILE A N 1
ATOM 3567 C CA . ILE A 1 437 ? -35.094 -6.125 10.516 1 97.56 437 ILE A CA 1
ATOM 3568 C C . ILE A 1 437 ? -36.438 -6.598 9.93 1 97.56 437 ILE A C 1
ATOM 3570 O O . ILE A 1 437 ? -37.469 -6.031 10.219 1 97.56 437 ILE A O 1
ATOM 3574 N N . LEU A 1 438 ? -36.375 -7.637 9.117 1 95.69 438 LEU A N 1
ATOM 3575 C CA . LEU A 1 438 ? -37.562 -8.148 8.445 1 95.69 438 LEU A CA 1
ATOM 3576 C C . LEU A 1 438 ? -38.5 -8.844 9.438 1 95.69 438 LEU A C 1
ATOM 3578 O O . LEU A 1 438 ? -39.719 -8.695 9.367 1 95.69 438 LEU A O 1
ATOM 3582 N N . ARG A 1 439 ? -37.906 -9.586 10.352 1 95 439 ARG A N 1
ATOM 3583 C CA . ARG A 1 439 ? -38.688 -10.273 11.375 1 95 439 ARG A CA 1
ATOM 3584 C C . ARG A 1 439 ? -39.438 -9.281 12.242 1 95 439 ARG A C 1
ATOM 3586 O O . ARG A 1 439 ? -40.594 -9.516 12.609 1 95 439 ARG A O 1
ATOM 3593 N N . LEU A 1 440 ? -38.812 -8.141 12.508 1 96.25 440 LEU A N 1
ATOM 3594 C CA . LEU A 1 440 ? -39.438 -7.109 13.344 1 96.25 440 LEU A CA 1
ATOM 3595 C C . LEU A 1 440 ? -40.312 -6.184 12.523 1 96.25 440 LEU A C 1
ATOM 3597 O O . LEU A 1 440 ? -40.938 -5.27 13.062 1 96.25 440 LEU A O 1
ATOM 3601 N N . LYS A 1 441 ? -40.344 -6.367 11.172 1 96.62 441 LYS A N 1
ATOM 3602 C CA . LYS A 1 441 ? -41.188 -5.594 10.242 1 96.62 441 LYS A CA 1
ATOM 3603 C C . LYS A 1 441 ? -40.875 -4.102 10.359 1 96.62 441 LYS A C 1
ATOM 3605 O O . LYS A 1 441 ? -41.781 -3.289 10.5 1 96.62 441 LYS A O 1
ATOM 3610 N N . LEU A 1 442 ? -39.625 -3.793 10.289 1 97.62 442 LEU A N 1
ATOM 3611 C CA . LEU A 1 442 ? -39.219 -2.412 10.477 1 97.62 442 LEU A CA 1
ATOM 3612 C C . LEU A 1 442 ? -39.125 -1.682 9.141 1 97.62 442 LEU A C 1
ATOM 3614 O O . LEU A 1 442 ? -38.875 -0.472 9.109 1 97.62 442 LEU A O 1
ATOM 3618 N N . VAL A 1 443 ? -39.25 -2.398 8.047 1 97 443 VAL A N 1
ATOM 3619 C CA . VAL A 1 443 ? -39.188 -1.824 6.711 1 97 443 VAL A CA 1
ATOM 3620 C C . VAL A 1 443 ? -40.438 -2.254 5.914 1 97 443 VAL A C 1
ATOM 3622 O O . VAL A 1 443 ? -40.875 -3.4 6.012 1 97 443 VAL A O 1
ATOM 3625 N N . SER A 1 444 ? -40.969 -1.303 5.105 1 96.19 444 SER A N 1
ATOM 3626 C CA . SER A 1 444 ? -42.188 -1.626 4.414 1 96.19 444 SER A CA 1
ATOM 3627 C C . SER A 1 444 ? -42.062 -1.425 2.908 1 96.19 444 SER A C 1
ATOM 3629 O O . SER A 1 444 ? -42.906 -1.872 2.137 1 96.19 444 SER A O 1
ATOM 3631 N N . LEU A 1 445 ? -41.094 -0.791 2.479 1 95.62 445 LEU A N 1
ATOM 3632 C CA . LEU A 1 445 ? -40.906 -0.515 1.059 1 95.62 445 LEU A CA 1
ATOM 3633 C C . LEU A 1 445 ? -39.75 -1.319 0.5 1 95.62 445 LEU A C 1
ATOM 3635 O O . LEU A 1 445 ? -38.688 -1.413 1.134 1 95.62 445 LEU A O 1
ATOM 3639 N N . MET A 1 446 ? -39.844 -1.858 -0.751 1 95.19 446 MET A N 1
ATOM 3640 C CA . MET A 1 446 ? -38.781 -2.609 -1.426 1 95.19 446 MET A CA 1
ATOM 3641 C C . MET A 1 446 ? -37.562 -1.733 -1.66 1 95.19 446 MET A C 1
ATOM 3643 O O . MET A 1 446 ? -36.438 -2.189 -1.497 1 95.19 446 MET A O 1
ATOM 3647 N N . SER A 1 447 ? -37.844 -0.543 -1.988 1 94.94 447 SER A N 1
ATOM 3648 C CA . SER A 1 447 ? -36.75 0.392 -2.252 1 94.94 447 SER A CA 1
ATOM 3649 C C . SER A 1 447 ? -35.906 0.632 -1.001 1 94.94 447 SER A C 1
ATOM 3651 O O . SER A 1 447 ? -34.688 0.729 -1.078 1 94.94 447 SER A O 1
ATOM 3653 N N . HIS A 1 448 ? -36.625 0.739 0.1 1 96.31 448 HIS A N 1
ATOM 3654 C CA . HIS A 1 448 ? -35.906 0.945 1.363 1 96.31 448 HIS A CA 1
ATOM 3655 C C . HIS A 1 448 ? -35.125 -0.294 1.763 1 96.31 448 HIS A C 1
ATOM 3657 O O . HIS A 1 448 ? -34 -0.183 2.254 1 96.31 448 HIS A O 1
ATOM 3663 N N . ALA A 1 449 ? -35.719 -1.456 1.523 1 96.69 449 ALA A N 1
ATOM 3664 C CA . ALA A 1 449 ? -35 -2.701 1.777 1 96.69 449 ALA A CA 1
ATOM 3665 C C . ALA A 1 449 ? -33.719 -2.773 0.95 1 96.69 449 ALA A C 1
ATOM 3667 O O . ALA A 1 449 ? -32.656 -3.16 1.459 1 96.69 449 ALA A O 1
ATOM 3668 N N . PHE A 1 450 ? -33.844 -2.391 -0.269 1 96.69 450 PHE A N 1
ATOM 3669 C CA . PHE A 1 450 ? -32.688 -2.354 -1.172 1 96.69 450 PHE A CA 1
ATOM 3670 C C . PHE A 1 450 ? -31.609 -1.427 -0.635 1 96.69 450 PHE A C 1
ATOM 3672 O O . PHE A 1 450 ? -30.438 -1.807 -0.565 1 96.69 450 PHE A O 1
ATOM 3679 N N . TYR A 1 451 ? -32.031 -0.299 -0.226 1 96.06 451 TYR A N 1
ATOM 3680 C CA . TYR A 1 451 ? -31.109 0.7 0.321 1 96.06 451 TYR A CA 1
ATOM 3681 C C . TYR A 1 451 ? -30.391 0.169 1.56 1 96.06 451 TYR A C 1
ATOM 3683 O O . TYR A 1 451 ? -29.172 0.297 1.685 1 96.06 451 TYR A O 1
ATOM 3691 N N . LEU A 1 452 ? -31.141 -0.406 2.428 1 97.69 452 LEU A N 1
ATOM 3692 C CA . LEU A 1 452 ? -30.578 -0.935 3.666 1 97.69 452 LEU A CA 1
ATOM 3693 C C . LEU A 1 452 ? -29.594 -2.061 3.377 1 97.69 452 LEU A C 1
ATOM 3695 O O . LEU A 1 452 ? -28.562 -2.158 4.027 1 97.69 452 LEU A O 1
ATOM 3699 N N . GLY A 1 453 ? -29.922 -2.893 2.418 1 97.56 453 GLY A N 1
ATOM 3700 C CA . GLY A 1 453 ? -28.984 -3.93 2.02 1 97.56 453 GLY A CA 1
ATOM 3701 C C . GLY A 1 453 ? -27.625 -3.385 1.611 1 97.56 453 GLY A C 1
ATOM 3702 O O . GLY A 1 453 ? -26.594 -3.883 2.057 1 97.56 453 GLY A O 1
ATOM 3703 N N . GLY A 1 454 ? -27.672 -2.369 0.812 1 97.38 454 GLY A N 1
ATOM 3704 C CA . GLY A 1 454 ? -26.438 -1.738 0.365 1 97.38 454 GLY A CA 1
ATOM 3705 C C . GLY A 1 454 ? -25.609 -1.159 1.501 1 97.38 454 GLY A C 1
ATOM 3706 O O . GLY A 1 454 ? -24.406 -1.421 1.603 1 97.38 454 GLY A O 1
ATOM 3707 N N . GLU A 1 455 ? -26.281 -0.456 2.398 1 97.69 455 GLU A N 1
ATOM 3708 C CA . GLU A 1 455 ? -25.578 0.271 3.457 1 97.69 455 GLU A CA 1
ATOM 3709 C C . GLU A 1 455 ? -25.094 -0.678 4.547 1 97.69 455 GLU A C 1
ATOM 3711 O O . GLU A 1 455 ? -23.969 -0.553 5.023 1 97.69 455 GLU A O 1
ATOM 3716 N N . ILE A 1 456 ? -25.922 -1.631 4.867 1 98 456 ILE A N 1
ATOM 3717 C CA . ILE A 1 456 ? -25.562 -2.541 5.949 1 98 456 ILE A CA 1
ATOM 3718 C C . ILE A 1 456 ? -24.438 -3.465 5.492 1 98 456 ILE A C 1
ATOM 3720 O O . ILE A 1 456 ? -23.5 -3.752 6.254 1 98 456 ILE A O 1
ATOM 3724 N N . CYS A 1 457 ? -24.5 -3.928 4.25 1 96.69 457 CYS A N 1
ATOM 3725 C CA . CYS A 1 457 ? -23.422 -4.785 3.752 1 96.69 457 CYS A CA 1
ATOM 3726 C C . CYS A 1 457 ? -22.141 -3.998 3.566 1 96.69 457 CYS A C 1
ATOM 3728 O O . CYS A 1 457 ? -21.047 -4.539 3.754 1 96.69 457 CYS A O 1
ATOM 3730 N N . LYS A 1 458 ? -22.281 -2.752 3.203 1 95.75 458 LYS A N 1
ATOM 3731 C CA . LYS A 1 458 ? -21.109 -1.882 3.178 1 95.75 458 LYS A CA 1
ATOM 3732 C C . LYS A 1 458 ? -20.5 -1.741 4.566 1 95.75 458 LYS A C 1
ATOM 3734 O O . LYS A 1 458 ? -19.281 -1.787 4.723 1 95.75 458 LYS A O 1
ATOM 3739 N N . ALA A 1 459 ? -21.344 -1.571 5.57 1 95.44 459 ALA A N 1
ATOM 3740 C CA . ALA A 1 459 ? -20.891 -1.498 6.957 1 95.44 459 ALA A CA 1
ATOM 3741 C C . ALA A 1 459 ? -20.203 -2.793 7.371 1 95.44 459 ALA A C 1
ATOM 3743 O O . ALA A 1 459 ? -19.188 -2.762 8.078 1 95.44 459 ALA A O 1
ATOM 3744 N N . TYR A 1 460 ? -20.75 -3.852 6.906 1 94.5 460 TYR A N 1
ATOM 3745 C CA . TYR A 1 460 ? -20.141 -5.148 7.188 1 94.5 460 TYR A CA 1
ATOM 3746 C C . TYR A 1 460 ? -18.75 -5.227 6.605 1 94.5 460 TYR A C 1
ATOM 3748 O O . TYR A 1 460 ? -17.812 -5.707 7.262 1 94.5 460 TYR A O 1
ATOM 3756 N N . GLU A 1 461 ? -18.625 -4.797 5.375 1 92.06 461 GLU A N 1
ATOM 3757 C CA . GLU A 1 461 ? -17.297 -4.789 4.754 1 92.06 461 GLU A CA 1
ATOM 3758 C C . GLU A 1 461 ? -16.328 -3.908 5.535 1 92.06 461 GLU A C 1
ATOM 3760 O O . GLU A 1 461 ? -15.164 -4.277 5.734 1 92.06 461 GLU A O 1
ATOM 3765 N N . ALA A 1 462 ? -16.797 -2.777 5.957 1 90.62 462 ALA A N 1
ATOM 3766 C CA . ALA A 1 462 ? -15.969 -1.881 6.766 1 90.62 462 ALA A CA 1
ATOM 3767 C C . ALA A 1 462 ? -15.5 -2.57 8.039 1 90.62 462 ALA A C 1
ATOM 3769 O O . ALA A 1 462 ? -14.328 -2.471 8.414 1 90.62 462 ALA A O 1
ATOM 3770 N N . LEU A 1 463 ? -16.391 -3.258 8.664 1 89.12 463 LEU A N 1
ATOM 3771 C CA . LEU A 1 463 ? -16.078 -3.996 9.875 1 89.12 463 LEU A CA 1
ATOM 3772 C C . LEU A 1 463 ? -15.016 -5.059 9.602 1 89.12 463 LEU A C 1
ATOM 3774 O O . LEU A 1 463 ? -14.039 -5.176 10.344 1 89.12 463 LEU A O 1
ATOM 3778 N N . ARG A 1 464 ? -15.188 -5.738 8.562 1 87.31 464 ARG A N 1
ATOM 3779 C CA . ARG A 1 464 ? -14.328 -6.859 8.211 1 87.31 464 ARG A CA 1
ATOM 3780 C C . ARG A 1 464 ? -12.898 -6.395 7.953 1 87.31 464 ARG A C 1
ATOM 3782 O O . ARG A 1 464 ? -11.938 -7.055 8.359 1 87.31 464 ARG A O 1
ATOM 3789 N N . ILE A 1 465 ? -12.797 -5.238 7.328 1 84.56 465 ILE A N 1
ATOM 3790 C CA . ILE A 1 465 ? -11.469 -4.836 6.883 1 84.56 465 ILE A CA 1
ATOM 3791 C C . ILE A 1 465 ? -10.891 -3.799 7.844 1 84.56 465 ILE A C 1
ATOM 3793 O O . ILE A 1 465 ? -9.766 -3.338 7.668 1 84.56 465 ILE A O 1
ATOM 3797 N N . GLY A 1 466 ? -11.68 -3.369 8.844 1 81.25 466 GLY A N 1
ATOM 3798 C CA . GLY A 1 466 ? -11.195 -2.426 9.836 1 81.25 466 GLY A CA 1
ATOM 3799 C C . GLY A 1 466 ? -11.156 -0.995 9.328 1 81.25 466 GLY A C 1
ATOM 3800 O O . GLY A 1 466 ? -10.195 -0.264 9.586 1 81.25 466 GLY A O 1
ATOM 3801 N N . LYS A 1 467 ? -12.094 -0.661 8.562 1 86.06 467 LYS A N 1
ATOM 3802 C CA . LYS A 1 467 ? -12.227 0.705 8.062 1 86.06 467 LYS A CA 1
ATOM 3803 C C . LYS A 1 467 ? -13.406 1.418 8.703 1 86.06 467 LYS A C 1
ATOM 3805 O O . LYS A 1 467 ? -14.391 0.781 9.078 1 86.06 467 LYS A O 1
ATOM 3810 N N . ASN A 1 468 ? -13.227 2.736 8.758 1 86.19 468 ASN A N 1
ATOM 3811 C CA . ASN A 1 468 ? -14.367 3.521 9.203 1 86.19 468 ASN A CA 1
ATOM 3812 C C . ASN A 1 468 ? -15.5 3.506 8.172 1 86.19 468 ASN A C 1
ATOM 3814 O O . ASN A 1 468 ? -15.242 3.396 6.969 1 86.19 468 ASN A O 1
ATOM 3818 N N . TYR A 1 469 ? -16.688 3.568 8.742 1 92 469 TYR A N 1
ATOM 3819 C CA . TYR A 1 469 ? -17.891 3.584 7.926 1 92 469 TYR A CA 1
ATOM 3820 C C . TYR A 1 469 ? -18.688 4.867 8.141 1 92 469 TYR A C 1
ATOM 3822 O O . TYR A 1 469 ? -18.812 5.344 9.273 1 92 469 TYR A O 1
ATOM 3830 N N . GLU A 1 470 ? -19.016 5.477 7.035 1 91.25 470 GLU A N 1
ATOM 3831 C CA . GLU A 1 470 ? -19.953 6.594 7.031 1 91.25 470 GLU A CA 1
ATOM 3832 C C . GLU A 1 470 ? -21.125 6.328 6.086 1 91.25 470 GLU A C 1
ATOM 3834 O O . GLU A 1 470 ? -20.922 6.043 4.902 1 91.25 470 GLU A O 1
ATOM 3839 N N . GLN A 1 471 ? -22.328 6.395 6.605 1 93.56 471 GLN A N 1
ATOM 3840 C CA . GLN A 1 471 ? -23.531 6.117 5.828 1 93.56 471 GLN A CA 1
ATOM 3841 C C . GLN A 1 471 ? -23.625 7.043 4.617 1 93.56 471 GLN A C 1
ATOM 3843 O O . GLN A 1 471 ? -23.375 8.242 4.723 1 93.56 471 GLN A O 1
ATOM 3848 N N . GLU A 1 472 ? -23.922 6.473 3.434 1 93 472 GLU A N 1
ATOM 3849 C CA . GLU A 1 472 ? -24.188 7.156 2.166 1 93 472 GLU A CA 1
ATOM 3850 C C . GLU A 1 472 ? -22.891 7.719 1.578 1 93 472 GLU A C 1
ATOM 3852 O O . GLU A 1 472 ? -22.922 8.562 0.678 1 93 472 GLU A O 1
ATOM 3857 N N . LYS A 1 473 ? -21.734 7.316 2.092 1 90.75 473 LYS A N 1
ATOM 3858 C CA . LYS A 1 473 ? -20.438 7.637 1.52 1 90.75 473 LYS A CA 1
ATOM 3859 C C . LYS A 1 473 ? -19.703 6.371 1.073 1 90.75 473 LYS A C 1
ATOM 3861 O O . LYS A 1 473 ? -19.875 5.309 1.672 1 90.75 473 LYS A O 1
ATOM 3866 N N . PRO A 1 474 ? -18.922 6.543 0.053 1 88.31 474 PRO A N 1
ATOM 3867 C CA . PRO A 1 474 ? -18.141 5.371 -0.366 1 88.31 474 PRO A CA 1
ATOM 3868 C C . PRO A 1 474 ? -17.172 4.895 0.706 1 88.31 474 PRO A C 1
ATOM 3870 O O . PRO A 1 474 ? -16.703 5.699 1.518 1 88.31 474 PRO A O 1
ATOM 3873 N N . LEU A 1 475 ? -16.984 3.617 0.721 1 88.44 475 LEU A N 1
ATOM 3874 C CA . LEU A 1 475 ? -16.109 3.021 1.715 1 88.44 475 LEU A CA 1
ATOM 3875 C C . LEU A 1 475 ? -14.648 3.332 1.398 1 88.44 475 LEU A C 1
ATOM 3877 O O . LEU A 1 475 ? -13.836 3.529 2.309 1 88.44 475 LEU A O 1
ATOM 3881 N N . LEU A 1 476 ? -14.32 3.369 0.132 1 87.31 476 LEU A N 1
ATOM 3882 C CA . LEU A 1 476 ? -12.938 3.547 -0.299 1 87.31 476 LEU A CA 1
ATOM 3883 C C . LEU A 1 476 ? -12.82 4.719 -1.267 1 87.31 476 LEU A C 1
ATOM 3885 O O . LEU A 1 476 ? -13.766 5.035 -1.988 1 87.31 476 LEU A O 1
ATOM 3889 N N . PRO A 1 477 ? -11.703 5.367 -1.183 1 79.81 477 PRO A N 1
ATOM 3890 C CA . PRO A 1 477 ? -11.523 6.48 -2.113 1 79.81 477 PRO A CA 1
ATOM 3891 C C . PRO A 1 477 ? -11.445 6.031 -3.57 1 79.81 477 PRO A C 1
ATOM 3893 O O . PRO A 1 477 ? -11.078 4.887 -3.846 1 79.81 477 PRO A O 1
ATOM 3896 N N . GLN A 1 478 ? -12.047 6.934 -4.309 1 74.25 478 GLN A N 1
ATOM 3897 C CA . GLN A 1 478 ? -12.055 6.625 -5.734 1 74.25 478 GLN A CA 1
ATOM 3898 C C . GLN A 1 478 ? -10.914 7.34 -6.461 1 74.25 478 GLN A C 1
ATOM 3900 O O . GLN A 1 478 ? -10.555 8.461 -6.105 1 74.25 478 GLN A O 1
ATOM 3905 N N . ARG A 1 479 ? -10.43 6.516 -7.406 1 64.81 479 ARG A N 1
ATOM 3906 C CA . ARG A 1 479 ? -9.477 7.086 -8.352 1 64.81 479 ARG A CA 1
ATOM 3907 C C . ARG A 1 479 ? -10.133 8.141 -9.227 1 64.81 479 ARG A C 1
ATOM 3909 O O . ARG A 1 479 ? -11.367 8.227 -9.289 1 64.81 479 ARG A O 1
ATOM 3916 N N . TRP A 1 480 ? -9.242 8.938 -9.672 1 65 480 TRP A N 1
ATOM 3917 C CA . TRP A 1 480 ? -9.766 9.844 -10.688 1 65 480 TRP A CA 1
ATOM 3918 C C . TRP A 1 480 ? -10.555 9.07 -11.75 1 65 480 TRP A C 1
ATOM 3920 O O . TRP A 1 480 ? -10.164 7.969 -12.133 1 65 480 TRP A O 1
ATOM 3930 N N . SER A 1 481 ? -11.789 9.188 -11.758 1 59.44 481 SER A N 1
ATOM 3931 C CA . SER A 1 481 ? -12.57 8.578 -12.828 1 59.44 481 SER A CA 1
ATOM 3932 C C . SER A 1 481 ? -13.164 9.641 -13.75 1 59.44 481 SER A C 1
ATOM 3934 O O . SER A 1 481 ? -13.383 10.781 -13.336 1 59.44 481 SER A O 1
ATOM 3936 N N . LYS A 1 482 ? -13.164 9.344 -15.086 1 50.47 482 LYS A N 1
ATOM 3937 C CA . LYS A 1 482 ? -13.703 10.211 -16.125 1 50.47 482 LYS A CA 1
ATOM 3938 C C . LYS A 1 482 ? -15.023 10.852 -15.688 1 50.47 482 LYS A C 1
ATOM 3940 O O . LYS A 1 482 ? -15.344 11.969 -16.094 1 50.47 482 LYS A O 1
ATOM 3945 N N . ASN A 1 483 ? -15.805 9.977 -14.984 1 44.62 483 ASN A N 1
ATOM 3946 C CA . ASN A 1 483 ? -17.172 10.43 -14.742 1 44.62 483 ASN A CA 1
ATOM 3947 C C . ASN A 1 483 ? -17.25 11.328 -13.508 1 44.62 483 ASN A C 1
ATOM 3949 O O . ASN A 1 483 ? -18.328 11.562 -12.969 1 44.62 483 ASN A O 1
ATOM 3953 N N . LYS A 1 484 ? -16.062 11.734 -13.117 1 44.06 484 LYS A N 1
ATOM 3954 C CA . LYS A 1 484 ? -16.156 12.758 -12.078 1 44.06 484 LYS A CA 1
ATOM 3955 C C . LYS A 1 484 ? -16.266 14.148 -12.688 1 44.06 484 LYS A C 1
ATOM 3957 O O . LYS A 1 484 ? -15.633 14.438 -13.711 1 44.06 484 LYS A O 1
ATOM 3962 N N . MET B 1 1 ? 12.008 -39.312 -16.062 1 91.81 1 MET B N 1
ATOM 3963 C CA . MET B 1 1 ? 10.836 -38.562 -16.547 1 91.81 1 MET B CA 1
ATOM 3964 C C . MET B 1 1 ? 11.18 -37.719 -17.75 1 91.81 1 MET B C 1
ATOM 3966 O O . MET B 1 1 ? 12.258 -37.125 -17.797 1 91.81 1 MET B O 1
ATOM 3970 N N . ARG B 1 2 ? 10.305 -37.75 -18.797 1 95.94 2 ARG B N 1
ATOM 3971 C CA . ARG B 1 2 ? 10.523 -36.938 -19.984 1 95.94 2 ARG B CA 1
ATOM 3972 C C . ARG B 1 2 ? 9.398 -35.938 -20.203 1 95.94 2 ARG B C 1
ATOM 3974 O O . ARG B 1 2 ? 8.219 -36.312 -20.188 1 95.94 2 ARG B O 1
ATOM 3981 N N . ILE B 1 3 ? 9.789 -34.688 -20.391 1 97 3 ILE B N 1
ATOM 3982 C CA . ILE B 1 3 ? 8.812 -33.594 -20.469 1 97 3 ILE B CA 1
ATOM 3983 C C . ILE B 1 3 ? 9.031 -32.781 -21.75 1 97 3 ILE B C 1
ATOM 3985 O O . ILE B 1 3 ? 10.18 -32.531 -22.141 1 97 3 ILE B O 1
ATOM 3989 N N . LEU B 1 4 ? 7.91 -32.469 -22.453 1 97.69 4 LEU B N 1
ATOM 3990 C CA . LEU B 1 4 ? 7.953 -31.578 -23.609 1 97.69 4 LEU B CA 1
ATOM 3991 C C . LEU B 1 4 ? 7.34 -30.234 -23.281 1 97.69 4 LEU B C 1
ATOM 3993 O O . LEU B 1 4 ? 6.148 -30.141 -22.969 1 97.69 4 LEU B O 1
ATOM 3997 N N . ILE B 1 5 ? 8.156 -29.219 -23.328 1 97.62 5 ILE B N 1
ATOM 3998 C CA . ILE B 1 5 ? 7.66 -27.859 -23.125 1 97.62 5 ILE B CA 1
ATOM 3999 C C . ILE B 1 5 ? 7.387 -27.203 -24.469 1 97.62 5 ILE B C 1
ATOM 4001 O O . ILE B 1 5 ? 8.289 -27.078 -25.297 1 97.62 5 ILE B O 1
ATOM 4005 N N . VAL B 1 6 ? 6.102 -26.766 -24.625 1 97.62 6 VAL B N 1
ATOM 4006 C CA . VAL B 1 6 ? 5.688 -26.109 -25.859 1 97.62 6 VAL B CA 1
ATOM 4007 C C . VAL B 1 6 ? 5.691 -24.594 -25.656 1 97.62 6 VAL B C 1
ATOM 4009 O O . VAL B 1 6 ? 5.203 -24.094 -24.641 1 97.62 6 VAL B O 1
ATOM 4012 N N . THR B 1 7 ? 6.316 -23.828 -26.562 1 96.12 7 THR B N 1
ATOM 4013 C CA . THR B 1 7 ? 6.402 -22.375 -26.453 1 96.12 7 THR B CA 1
ATOM 4014 C C . THR B 1 7 ? 6.375 -21.734 -27.844 1 96.12 7 THR B C 1
ATOM 4016 O O . THR B 1 7 ? 6.152 -22.422 -28.844 1 96.12 7 THR B O 1
ATOM 4019 N N . SER B 1 8 ? 6.32 -20.469 -27.906 1 94.62 8 SER B N 1
ATOM 4020 C CA . SER B 1 8 ? 6.418 -19.75 -29.172 1 94.62 8 SER B CA 1
ATOM 4021 C C . SER B 1 8 ? 7.863 -19.625 -29.641 1 94.62 8 SER B C 1
ATOM 4023 O O . SER B 1 8 ? 8.789 -19.766 -28.828 1 94.62 8 SER B O 1
ATOM 4025 N N . ILE B 1 9 ? 8.023 -19.391 -30.875 1 93.94 9 ILE B N 1
ATOM 4026 C CA . ILE B 1 9 ? 9.367 -19.25 -31.438 1 93.94 9 ILE B CA 1
ATOM 4027 C C . ILE B 1 9 ? 10.07 -18.062 -30.812 1 93.94 9 ILE B C 1
ATOM 4029 O O . ILE B 1 9 ? 11.289 -18.094 -30.594 1 93.94 9 ILE B O 1
ATOM 4033 N N . SER B 1 10 ? 9.375 -17.062 -30.422 1 92.25 10 SER B N 1
ATOM 4034 C CA . SER B 1 10 ? 9.938 -15.852 -29.828 1 92.25 10 SER B CA 1
ATOM 4035 C C . SER B 1 10 ? 10.422 -16.094 -28.406 1 92.25 10 SER B C 1
ATOM 4037 O O . SER B 1 10 ? 11.336 -15.414 -27.938 1 92.25 10 SER B O 1
ATOM 4039 N N . ALA B 1 11 ? 9.891 -17.125 -27.766 1 92.5 11 ALA B N 1
ATOM 4040 C CA . ALA B 1 11 ? 10.203 -17.359 -26.359 1 92.5 11 ALA B CA 1
ATOM 4041 C C . ALA B 1 11 ? 11.18 -18.531 -26.203 1 92.5 11 ALA B C 1
ATOM 4043 O O . ALA B 1 11 ? 11.578 -18.859 -25.094 1 92.5 11 ALA B O 1
ATOM 4044 N N . LYS B 1 12 ? 11.57 -19.094 -27.297 1 95.06 12 LYS B N 1
ATOM 4045 C CA . LYS B 1 12 ? 12.391 -20.297 -27.281 1 95.06 12 LYS B CA 1
ATOM 4046 C C . LYS B 1 12 ? 13.648 -20.094 -26.438 1 95.06 12 LYS B C 1
ATOM 4048 O O . LYS B 1 12 ? 13.93 -20.875 -25.531 1 95.06 12 LYS B O 1
ATOM 4053 N N . LYS B 1 13 ? 14.305 -19.047 -26.672 1 93.94 13 LYS B N 1
ATOM 4054 C CA . LYS B 1 13 ? 15.578 -18.797 -26.016 1 93.94 13 LYS B CA 1
ATOM 4055 C C . LYS B 1 13 ? 15.406 -18.625 -24.516 1 93.94 13 LYS B C 1
ATOM 4057 O O . LYS B 1 13 ? 16.141 -19.219 -23.719 1 93.94 13 LYS B O 1
ATOM 4062 N N . ILE B 1 14 ? 14.492 -17.875 -24.109 1 92.06 14 ILE B N 1
ATOM 4063 C CA . ILE B 1 14 ? 14.258 -17.594 -22.703 1 92.06 14 ILE B CA 1
ATOM 4064 C C . ILE B 1 14 ? 13.844 -18.875 -21.984 1 92.06 14 ILE B C 1
ATOM 4066 O O . ILE B 1 14 ? 14.242 -19.109 -20.844 1 92.06 14 ILE B O 1
ATOM 4070 N N . VAL B 1 15 ? 13.055 -19.688 -22.641 1 94.5 15 VAL B N 1
ATOM 4071 C CA . VAL B 1 15 ? 12.594 -20.938 -22.047 1 94.5 15 VAL B CA 1
ATOM 4072 C C . VAL B 1 15 ? 13.773 -21.875 -21.859 1 94.5 15 VAL B C 1
ATOM 4074 O O . VAL B 1 15 ? 13.914 -22.5 -20.797 1 94.5 15 VAL B O 1
ATOM 4077 N N . GLU B 1 16 ? 14.602 -21.922 -22.812 1 95 16 GLU B N 1
ATOM 4078 C CA . GLU B 1 16 ? 15.773 -22.797 -22.734 1 95 16 GLU B CA 1
ATOM 4079 C C . GLU B 1 16 ? 16.719 -22.344 -21.609 1 95 16 GLU B C 1
ATOM 4081 O O . GLU B 1 16 ? 17.266 -23.172 -20.891 1 95 16 GLU B O 1
ATOM 4086 N N . GLU B 1 17 ? 16.828 -21.094 -21.453 1 92.5 17 GLU B N 1
ATOM 4087 C CA . GLU B 1 17 ? 17.656 -20.562 -20.391 1 92.5 17 GLU B CA 1
ATOM 4088 C C . GLU B 1 17 ? 17.094 -20.922 -19.016 1 92.5 17 GLU B C 1
ATOM 4090 O O . GLU B 1 17 ? 17.844 -21.312 -18.109 1 92.5 17 GLU B O 1
ATOM 4095 N N . GLU B 1 18 ? 15.844 -20.781 -18.938 1 91.19 18 GLU B N 1
ATOM 4096 C CA . GLU B 1 18 ? 15.219 -21.094 -17.656 1 91.19 18 GLU B CA 1
ATOM 4097 C C . GLU B 1 18 ? 15.305 -22.594 -17.359 1 91.19 18 GLU B C 1
ATOM 4099 O O . GLU B 1 18 ? 15.477 -22.984 -16.203 1 91.19 18 GLU B O 1
ATOM 4104 N N . ILE B 1 19 ? 15.227 -23.422 -18.359 1 93.62 19 ILE B N 1
ATOM 4105 C CA . ILE B 1 19 ? 15.312 -24.859 -18.203 1 93.62 19 ILE B CA 1
ATOM 4106 C C . ILE B 1 19 ? 16.688 -25.25 -17.688 1 93.62 19 ILE B C 1
ATOM 4108 O O . ILE B 1 19 ? 16.828 -26.141 -16.844 1 93.62 19 ILE B O 1
ATOM 4112 N N . GLU B 1 20 ? 17.656 -24.531 -18.125 1 91.38 20 GLU B N 1
ATOM 4113 C CA . GLU B 1 20 ? 19.016 -24.797 -17.656 1 91.38 20 GLU B CA 1
ATOM 4114 C C . GLU B 1 20 ? 19.141 -24.547 -16.156 1 91.38 20 GLU B C 1
ATOM 4116 O O . GLU B 1 20 ? 19.828 -25.281 -15.461 1 91.38 20 GLU B O 1
ATOM 4121 N N . LYS B 1 21 ? 18.453 -23.594 -15.766 1 87.12 21 LYS B N 1
ATOM 4122 C CA . LYS B 1 21 ? 18.469 -23.281 -14.336 1 87.12 21 LYS B CA 1
ATOM 4123 C C . LYS B 1 21 ? 17.734 -24.375 -13.547 1 87.12 21 LYS B C 1
ATOM 4125 O O . LYS B 1 21 ? 18.188 -24.766 -12.469 1 87.12 21 LYS B O 1
ATOM 4130 N N . VAL B 1 22 ? 16.672 -24.812 -14.086 1 89.88 22 VAL B N 1
ATOM 4131 C CA . VAL B 1 22 ? 15.828 -25.797 -13.43 1 89.88 22 VAL B CA 1
ATOM 4132 C C . VAL B 1 22 ? 16.562 -27.141 -13.352 1 89.88 22 VAL B C 1
ATOM 4134 O O . VAL B 1 22 ? 16.469 -27.844 -12.344 1 89.88 22 VAL B O 1
ATOM 4137 N N . LYS B 1 23 ? 17.25 -27.469 -14.383 1 90.38 23 LYS B N 1
ATOM 4138 C CA . LYS B 1 23 ? 17.938 -28.75 -14.477 1 90.38 23 LYS B CA 1
ATOM 4139 C C . LYS B 1 23 ? 18.938 -28.922 -13.336 1 90.38 23 LYS B C 1
ATOM 4141 O O . LYS B 1 23 ? 19.188 -30.047 -12.891 1 90.38 23 LYS B O 1
ATOM 4146 N N . LYS B 1 24 ? 19.359 -27.891 -12.812 1 84.81 24 LYS B N 1
ATOM 4147 C CA . LYS B 1 24 ? 20.359 -27.922 -11.734 1 84.81 24 LYS B CA 1
ATOM 4148 C C . LYS B 1 24 ? 19.719 -28.328 -10.414 1 84.81 24 LYS B C 1
ATOM 4150 O O . LYS B 1 24 ? 20.406 -28.781 -9.492 1 84.81 24 LYS B O 1
ATOM 4155 N N . SER B 1 25 ? 18.406 -28.266 -10.359 1 80.62 25 SER B N 1
ATOM 4156 C CA . SER B 1 25 ? 17.75 -28.453 -9.07 1 80.62 25 SER B CA 1
ATOM 4157 C C . SER B 1 25 ? 16.828 -29.656 -9.094 1 80.62 25 SER B C 1
ATOM 4159 O O . SER B 1 25 ? 16.094 -29.891 -8.133 1 80.62 25 SER B O 1
ATOM 4161 N N . ILE B 1 26 ? 16.875 -30.344 -10.219 1 87.12 26 ILE B N 1
ATOM 4162 C CA . ILE B 1 26 ? 15.945 -31.469 -10.312 1 87.12 26 ILE B CA 1
ATOM 4163 C C . ILE B 1 26 ? 16.719 -32.75 -10.578 1 87.12 26 ILE B C 1
ATOM 4165 O O . ILE B 1 26 ? 17.953 -32.75 -10.695 1 87.12 26 ILE B O 1
ATOM 4169 N N . ASP B 1 27 ? 15.961 -33.812 -10.617 1 85.81 27 ASP B N 1
ATOM 4170 C CA . ASP B 1 27 ? 16.547 -35.125 -10.906 1 85.81 27 ASP B CA 1
ATOM 4171 C C . ASP B 1 27 ? 17.297 -35.094 -12.242 1 85.81 27 ASP B C 1
ATOM 4173 O O . ASP B 1 27 ? 16.734 -34.719 -13.266 1 85.81 27 ASP B O 1
ATOM 4177 N N . PRO B 1 28 ? 18.578 -35.469 -12.188 1 87.81 28 PRO B N 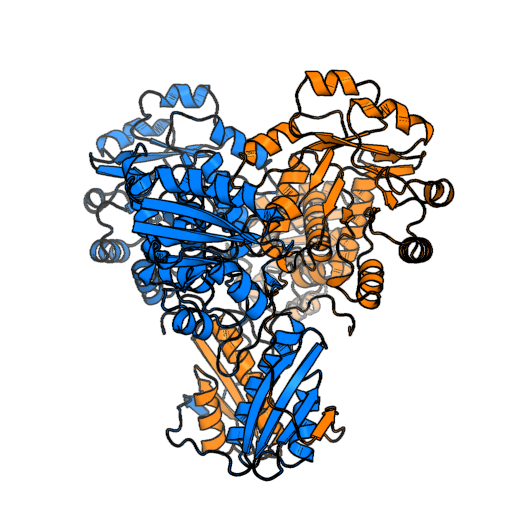1
ATOM 4178 C CA . PRO B 1 28 ? 19.406 -35.438 -13.398 1 87.81 28 PRO B CA 1
ATOM 4179 C C . PRO B 1 28 ? 18.844 -36.375 -14.492 1 87.81 28 PRO B C 1
ATOM 4181 O O . PRO B 1 28 ? 19.172 -36.188 -15.672 1 87.81 28 PRO B O 1
ATOM 4184 N N . ASN B 1 29 ? 18 -37.25 -14.094 1 91.12 29 ASN B N 1
ATOM 4185 C CA . ASN B 1 29 ? 17.469 -38.188 -15.07 1 91.12 29 ASN B CA 1
ATOM 4186 C C . ASN B 1 29 ? 16.25 -37.594 -15.789 1 91.12 29 ASN B C 1
ATOM 4188 O O . ASN B 1 29 ? 15.734 -38.219 -16.734 1 91.12 29 ASN B O 1
ATOM 4192 N N . THR B 1 30 ? 15.898 -36.438 -15.383 1 93.06 30 THR B N 1
ATOM 4193 C CA . THR B 1 30 ? 14.758 -35.812 -16.031 1 93.06 30 THR B CA 1
ATOM 4194 C C . THR B 1 30 ? 15.18 -35.156 -17.344 1 93.06 30 THR B C 1
ATOM 4196 O O . THR B 1 30 ? 16.125 -34.375 -17.375 1 93.06 30 THR B O 1
ATOM 4199 N N . ILE B 1 31 ? 14.492 -35.531 -18.453 1 94.81 31 ILE B N 1
ATOM 4200 C CA . ILE B 1 31 ? 14.773 -34.938 -19.766 1 94.81 31 ILE B CA 1
ATOM 4201 C C . ILE B 1 31 ? 13.695 -33.938 -20.125 1 94.81 31 ILE B C 1
ATOM 4203 O O . ILE B 1 31 ? 12.5 -34.219 -20.031 1 94.81 31 ILE B O 1
ATOM 4207 N N . ILE B 1 32 ? 14.148 -32.75 -20.469 1 96.19 32 ILE B N 1
ATOM 4208 C CA . ILE B 1 32 ? 13.219 -31.688 -20.859 1 96.19 32 ILE B CA 1
ATOM 4209 C C . ILE B 1 32 ? 13.523 -31.219 -22.281 1 96.19 32 ILE B C 1
ATOM 4211 O O . ILE B 1 32 ? 14.617 -30.719 -22.562 1 96.19 32 ILE B O 1
ATOM 4215 N N . ASP B 1 33 ? 12.578 -31.422 -23.172 1 95.69 33 ASP B N 1
ATOM 4216 C CA . ASP B 1 33 ? 12.672 -30.938 -24.547 1 95.69 33 ASP B CA 1
ATOM 4217 C C . ASP B 1 33 ? 11.797 -29.719 -24.766 1 95.69 33 ASP B C 1
ATOM 4219 O O . ASP B 1 33 ? 10.82 -29.5 -24.031 1 95.69 33 ASP B O 1
ATOM 4223 N N . VAL B 1 34 ? 12.227 -28.859 -25.719 1 96.88 34 VAL B N 1
ATOM 4224 C CA . VAL B 1 34 ? 11.461 -27.656 -26.016 1 96.88 34 VAL B CA 1
ATOM 4225 C C . VAL B 1 34 ? 10.961 -27.703 -27.469 1 96.88 34 VAL B C 1
ATOM 4227 O O . VAL B 1 34 ? 11.727 -28.016 -28.375 1 96.88 34 VAL B O 1
ATOM 4230 N N . LEU B 1 35 ? 9.664 -27.484 -27.641 1 97.06 35 LEU B N 1
ATOM 4231 C CA . LEU B 1 35 ? 9.055 -27.406 -28.969 1 97.06 35 LEU B CA 1
ATOM 4232 C C . LEU B 1 35 ? 8.57 -25.984 -29.266 1 97.06 35 LEU B C 1
ATOM 4234 O O . LEU B 1 35 ? 7.496 -25.594 -28.812 1 97.06 35 LEU B O 1
ATOM 4238 N N . PRO B 1 36 ? 9.344 -25.172 -30 1 96.69 36 PRO B N 1
ATOM 4239 C CA . PRO B 1 36 ? 8.883 -23.844 -30.391 1 96.69 36 PRO B CA 1
ATOM 4240 C C . PRO B 1 36 ? 7.898 -23.891 -31.562 1 96.69 36 PRO B C 1
ATOM 4242 O O . PRO B 1 36 ? 8.219 -24.438 -32.625 1 96.69 36 PRO B O 1
ATOM 4245 N N . LEU B 1 37 ? 6.734 -23.422 -31.375 1 96.5 37 LEU B N 1
ATOM 4246 C CA . LEU B 1 37 ? 5.742 -23.328 -32.438 1 96.5 37 LEU B CA 1
ATOM 4247 C C . LEU B 1 37 ? 5.984 -22.078 -33.312 1 96.5 37 LEU B C 1
ATOM 4249 O O . LEU B 1 37 ? 6.5 -21.078 -32.812 1 96.5 37 LEU B O 1
ATOM 4253 N N . PRO B 1 38 ? 5.648 -22.156 -34.531 1 94.19 38 PRO B N 1
ATOM 4254 C CA . PRO B 1 38 ? 5.852 -21.016 -35.438 1 94.19 38 PRO B CA 1
ATOM 4255 C C . PRO B 1 38 ? 4.812 -19.922 -35.219 1 94.19 38 PRO B C 1
ATOM 4257 O O . PRO B 1 38 ? 4.09 -19.578 -36.156 1 94.19 38 PRO B O 1
ATOM 4260 N N . ILE B 1 39 ? 4.785 -19.406 -34.031 1 92.06 39 ILE B N 1
ATOM 4261 C CA . ILE B 1 39 ? 3.906 -18.297 -33.656 1 92.06 39 ILE B CA 1
ATOM 4262 C C . ILE B 1 39 ? 4.633 -17.375 -32.719 1 92.06 39 ILE B C 1
ATOM 4264 O O . ILE B 1 39 ? 5.547 -17.781 -32 1 92.06 39 ILE B O 1
ATOM 4268 N N . SER B 1 40 ? 4.289 -16.125 -32.75 1 88.12 40 SER B N 1
ATOM 4269 C CA . SER B 1 40 ? 4.973 -15.141 -31.922 1 88.12 40 SER B CA 1
ATOM 4270 C C . SER B 1 40 ? 4.383 -15.109 -30.516 1 88.12 40 SER B C 1
ATOM 4272 O O . SER B 1 40 ? 5.102 -14.875 -29.547 1 88.12 40 SER B O 1
ATOM 4274 N N . VAL B 1 41 ? 3.043 -15.297 -30.422 1 88 41 VAL B N 1
ATOM 4275 C CA . VAL B 1 41 ? 2.361 -15.273 -29.125 1 88 41 VAL B CA 1
ATOM 4276 C C . VAL B 1 41 ? 1.506 -16.531 -28.969 1 88 41 VAL B C 1
ATOM 4278 O O . VAL B 1 41 ? 0.411 -16.609 -29.531 1 88 41 VAL B O 1
ATOM 4281 N N . ILE B 1 42 ? 1.914 -17.344 -28.172 1 89.81 42 ILE B N 1
ATOM 4282 C CA . ILE B 1 42 ? 1.272 -18.641 -28.047 1 89.81 42 ILE B CA 1
ATOM 4283 C C . ILE B 1 42 ? -0.062 -18.5 -27.328 1 89.81 42 ILE B C 1
ATOM 4285 O O . ILE B 1 42 ? -0.951 -19.344 -27.469 1 89.81 42 ILE B O 1
ATOM 4289 N N . ALA B 1 43 ? -0.187 -17.5 -26.5 1 86.88 43 ALA B N 1
ATOM 4290 C CA . ALA B 1 43 ? -1.434 -17.266 -25.781 1 86.88 43 ALA B CA 1
ATOM 4291 C C . ALA B 1 43 ? -2.607 -17.109 -26.734 1 86.88 43 ALA B C 1
ATOM 4293 O O . ALA B 1 43 ? -3.756 -17.375 -26.375 1 86.88 43 ALA B O 1
ATOM 4294 N N . LEU B 1 44 ? -2.293 -16.766 -27.938 1 88.19 44 LEU B N 1
ATOM 4295 C CA . LEU B 1 44 ? -3.332 -16.5 -28.922 1 88.19 44 LEU B CA 1
ATOM 4296 C C . LEU B 1 44 ? -3.482 -17.688 -29.891 1 88.19 44 LEU B C 1
ATOM 4298 O O . LEU B 1 44 ? -4.344 -17.656 -30.766 1 88.19 44 LEU B O 1
ATOM 4302 N N . ALA B 1 45 ? -2.742 -18.703 -29.766 1 90.81 45 ALA B N 1
ATOM 4303 C CA . ALA B 1 45 ? -2.781 -19.844 -30.672 1 90.81 45 ALA B CA 1
ATOM 4304 C C . ALA B 1 45 ? -4.066 -20.641 -30.5 1 90.81 45 ALA B C 1
ATOM 4306 O O . ALA B 1 45 ? -4.414 -21.031 -29.375 1 90.81 45 ALA B O 1
ATOM 4307 N N . PRO B 1 46 ? -4.762 -20.906 -31.609 1 92.62 46 PRO B N 1
ATOM 4308 C CA . PRO B 1 46 ? -5.918 -21.797 -31.5 1 92.62 46 PRO B CA 1
ATOM 4309 C C . PRO B 1 46 ? -5.531 -23.234 -31.125 1 92.62 46 PRO B C 1
ATOM 4311 O O . PRO B 1 46 ? -4.438 -23.688 -31.484 1 92.62 46 PRO B O 1
ATOM 4314 N N . LYS B 1 47 ? -6.422 -23.875 -30.547 1 94.44 47 LYS B N 1
ATOM 4315 C CA . LYS B 1 47 ? -6.191 -25.25 -30.094 1 94.44 47 LYS B CA 1
ATOM 4316 C C . LYS B 1 47 ? -5.82 -26.156 -31.266 1 94.44 47 LYS B C 1
ATOM 4318 O O . LYS B 1 47 ? -4.926 -26.984 -31.141 1 94.44 47 LYS B O 1
ATOM 4323 N N . GLU B 1 48 ? -6.488 -25.922 -32.375 1 94.62 48 GLU B N 1
ATOM 4324 C CA . GLU B 1 48 ? -6.254 -26.75 -33.562 1 94.62 48 GLU B CA 1
ATOM 4325 C C . GLU B 1 48 ? -4.848 -26.547 -34.094 1 94.62 48 GLU B C 1
ATOM 4327 O O . GLU B 1 48 ? -4.234 -27.469 -34.625 1 94.62 48 GLU B O 1
ATOM 4332 N N . PHE B 1 49 ? -4.426 -25.375 -33.969 1 96 49 PHE B N 1
ATOM 4333 C CA . PHE B 1 49 ? -3.072 -25.062 -34.406 1 96 49 PHE B CA 1
ATOM 4334 C C . PHE B 1 49 ? -2.043 -25.812 -33.562 1 96 49 PHE B C 1
ATOM 4336 O O . PHE B 1 49 ? -1.102 -26.391 -34.125 1 96 49 PHE B O 1
ATOM 4343 N N . ILE B 1 50 ? -2.244 -25.812 -32.312 1 96.81 50 ILE B N 1
ATOM 4344 C CA . ILE B 1 50 ? -1.346 -26.5 -31.391 1 96.81 50 ILE B CA 1
ATOM 4345 C C . ILE B 1 50 ? -1.38 -28 -31.672 1 96.81 50 ILE B C 1
ATOM 4347 O O . ILE B 1 50 ? -0.332 -28.641 -31.766 1 96.81 50 ILE B O 1
ATOM 4351 N N . LYS B 1 51 ? -2.564 -28.484 -31.844 1 96.44 51 LYS B N 1
ATOM 4352 C CA . LYS B 1 51 ? -2.758 -29.906 -32.125 1 96.44 51 LYS B CA 1
ATOM 4353 C C . LYS B 1 51 ? -2.008 -30.328 -33.375 1 96.44 51 LYS B C 1
ATOM 4355 O O . LYS B 1 51 ? -1.305 -31.344 -33.375 1 96.44 51 LYS B O 1
ATOM 4360 N N . HIS B 1 52 ? -2.166 -29.516 -34.344 1 96.38 52 HIS B N 1
ATOM 4361 C CA . HIS B 1 52 ? -1.541 -29.781 -35.656 1 96.38 52 HIS B CA 1
ATOM 4362 C C . HIS B 1 52 ? -0.029 -29.922 -35.5 1 96.38 52 HIS B C 1
ATOM 4364 O O . HIS B 1 52 ? 0.575 -30.828 -36.094 1 96.38 52 HIS B O 1
ATOM 4370 N N . HIS B 1 53 ? 0.556 -29.125 -34.781 1 96.44 53 HIS B N 1
ATOM 4371 C CA . HIS B 1 53 ? 2.008 -29.125 -34.656 1 96.44 53 HIS B CA 1
ATOM 4372 C C . HIS B 1 53 ? 2.48 -30.219 -33.688 1 96.44 53 HIS B C 1
ATOM 4374 O O . HIS B 1 53 ? 3.564 -30.766 -33.875 1 96.44 53 HIS B O 1
ATOM 4380 N N . LEU B 1 54 ? 1.711 -30.516 -32.688 1 96.31 54 LEU B N 1
ATOM 4381 C CA . LEU B 1 54 ? 2.061 -31.578 -31.766 1 96.31 54 LEU B CA 1
ATOM 4382 C C . LEU B 1 54 ? 2.049 -32.938 -32.438 1 96.31 54 LEU B C 1
ATOM 4384 O O . LEU B 1 54 ? 2.902 -33.781 -32.156 1 96.31 54 LEU B O 1
ATOM 4388 N N . LEU B 1 55 ? 1.16 -33.062 -33.375 1 94.81 55 LEU B N 1
ATOM 4389 C CA . LEU B 1 55 ? 0.981 -34.344 -34.031 1 94.81 55 LEU B CA 1
ATOM 4390 C C . LEU B 1 55 ? 2.166 -34.656 -34.938 1 94.81 55 LEU B C 1
ATOM 4392 O O . LEU B 1 55 ? 2.365 -35.812 -35.344 1 94.81 55 LEU B O 1
ATOM 4396 N N . LYS B 1 56 ? 2.939 -33.719 -35.188 1 94.44 56 LYS B N 1
ATOM 4397 C CA . LYS B 1 56 ? 4.109 -33.906 -36.031 1 94.44 56 LYS B CA 1
ATOM 4398 C C . LYS B 1 56 ? 5.273 -34.5 -35.25 1 94.44 56 LYS B C 1
ATOM 4400 O O . LYS B 1 56 ? 6.293 -34.875 -35.812 1 94.44 56 LYS B O 1
ATOM 4405 N N . HIS B 1 57 ? 5.113 -34.625 -34.031 1 92.62 57 HIS B N 1
ATOM 4406 C CA . HIS B 1 57 ? 6.172 -35.156 -33.188 1 92.62 57 HIS B CA 1
ATOM 4407 C C . HIS B 1 57 ? 5.758 -36.438 -32.5 1 92.62 57 HIS B C 1
ATOM 4409 O O . HIS B 1 57 ? 4.566 -36.719 -32.375 1 92.62 57 HIS B O 1
ATOM 4415 N N . ASP B 1 58 ? 6.75 -37.281 -32.094 1 93.06 58 ASP B N 1
ATOM 4416 C CA . ASP B 1 58 ? 6.473 -38.5 -31.328 1 93.06 58 ASP B CA 1
ATOM 4417 C C . ASP B 1 58 ? 6.188 -38.156 -29.875 1 93.06 58 ASP B C 1
ATOM 4419 O O . ASP B 1 58 ? 7.113 -38.062 -29.062 1 93.06 58 ASP B O 1
ATOM 4423 N N . LEU B 1 59 ? 4.969 -38.094 -29.531 1 92.94 59 LEU B N 1
ATOM 4424 C CA . LEU B 1 59 ? 4.547 -37.656 -28.203 1 92.94 59 LEU B CA 1
ATOM 4425 C C . LEU B 1 59 ? 4.605 -38.781 -27.188 1 92.94 59 LEU B C 1
ATOM 4427 O O . LEU B 1 59 ? 4.586 -38.531 -25.984 1 92.94 59 LEU B O 1
ATOM 4431 N N . ARG B 1 60 ? 4.676 -40 -27.531 1 89.44 60 ARG B N 1
ATOM 4432 C CA . ARG B 1 60 ? 4.648 -41.156 -26.672 1 89.44 60 ARG B CA 1
ATOM 4433 C C . ARG B 1 60 ? 5.898 -41.219 -25.797 1 89.44 60 ARG B C 1
ATOM 4435 O O . ARG B 1 60 ? 5.895 -41.875 -24.75 1 89.44 60 ARG B O 1
ATOM 4442 N N . LYS B 1 61 ? 6.812 -40.625 -26.25 1 94.31 61 LYS B N 1
ATOM 4443 C CA . LYS B 1 61 ? 8.062 -40.688 -25.484 1 94.31 61 LYS B CA 1
ATOM 4444 C C . LYS B 1 61 ? 8.008 -39.75 -24.281 1 94.31 61 LYS B C 1
ATOM 4446 O O . LYS B 1 61 ? 8.867 -39.844 -23.391 1 94.31 61 LYS B O 1
ATOM 4451 N N . TYR B 1 62 ? 7.039 -38.938 -24.25 1 96.75 62 TYR B N 1
ATOM 4452 C CA . TYR B 1 62 ? 6.977 -37.969 -23.172 1 96.75 62 TYR B CA 1
ATOM 4453 C C . TYR B 1 62 ? 5.945 -38.375 -22.125 1 96.75 62 TYR B C 1
ATOM 4455 O O . TYR B 1 62 ? 4.914 -38.969 -22.453 1 96.75 62 TYR B O 1
ATOM 4463 N N . ASP B 1 63 ? 6.242 -38.062 -20.906 1 96.44 63 ASP B N 1
ATOM 4464 C CA . ASP B 1 63 ? 5.305 -38.281 -19.812 1 96.44 63 ASP B CA 1
ATOM 4465 C C . ASP B 1 63 ? 4.336 -37.125 -19.672 1 96.44 63 ASP B C 1
ATOM 4467 O O . ASP B 1 63 ? 3.184 -37.312 -19.281 1 96.44 63 ASP B O 1
ATOM 4471 N N . TYR B 1 64 ? 4.848 -35.906 -19.891 1 97.5 64 TYR B N 1
ATOM 4472 C CA . TYR B 1 64 ? 4.055 -34.688 -19.797 1 97.5 64 TYR B CA 1
ATOM 4473 C C . TYR B 1 64 ? 4.34 -33.75 -20.984 1 97.5 64 TYR B C 1
ATOM 4475 O O . TYR B 1 64 ? 5.477 -33.688 -21.453 1 97.5 64 TYR B O 1
ATOM 4483 N N . ILE B 1 65 ? 3.262 -33.094 -21.375 1 98.06 65 ILE B N 1
ATOM 4484 C CA . ILE B 1 65 ? 3.389 -31.938 -22.25 1 98.06 65 ILE B CA 1
ATOM 4485 C C . ILE B 1 65 ? 2.979 -30.688 -21.484 1 98.06 65 ILE B C 1
ATOM 4487 O O . ILE B 1 65 ? 1.898 -30.625 -20.891 1 98.06 65 ILE B O 1
ATOM 4491 N N . VAL B 1 66 ? 3.867 -29.719 -21.484 1 97.94 66 VAL B N 1
ATOM 4492 C CA . VAL B 1 66 ? 3.621 -28.5 -20.734 1 97.94 66 VAL B CA 1
ATOM 4493 C C . VAL B 1 66 ? 3.363 -27.328 -21.688 1 97.94 66 VAL B C 1
ATOM 4495 O O . VAL B 1 66 ? 4.203 -27.016 -22.531 1 97.94 66 VAL B O 1
ATOM 4498 N N . LEU B 1 67 ? 2.182 -26.734 -21.594 1 97.75 67 LEU B N 1
ATOM 4499 C CA . LEU B 1 67 ? 1.835 -25.531 -22.312 1 97.75 67 LEU B CA 1
ATOM 4500 C C . LEU B 1 67 ? 1.771 -24.328 -21.375 1 97.75 67 LEU B C 1
ATOM 4502 O O . LEU B 1 67 ? 1.516 -24.484 -20.188 1 97.75 67 LEU B O 1
ATOM 4506 N N . PRO B 1 68 ? 2.039 -23.094 -21.891 1 95.44 68 PRO B N 1
ATOM 4507 C CA . PRO B 1 68 ? 2.053 -21.922 -21.031 1 95.44 68 PRO B CA 1
ATOM 4508 C C . PRO B 1 68 ? 0.686 -21.625 -20.422 1 95.44 68 PRO B C 1
ATOM 4510 O O . PRO B 1 68 ? -0.34 -21.781 -21.078 1 95.44 68 PRO B O 1
ATOM 4513 N N . GLY B 1 69 ? 0.755 -21.109 -19.156 1 94.31 69 GLY B N 1
ATOM 4514 C CA . GLY B 1 69 ? -0.459 -20.766 -18.438 1 94.31 69 GLY B CA 1
ATOM 4515 C C . GLY B 1 69 ? -1.173 -19.562 -19 1 94.31 69 GLY B C 1
ATOM 4516 O O . GLY B 1 69 ? -2.307 -19.266 -18.625 1 94.31 69 GLY B O 1
ATOM 4517 N N . THR B 1 70 ? -0.584 -18.875 -19.922 1 91.44 70 THR B N 1
ATOM 4518 C CA . THR B 1 70 ? -1.19 -17.719 -20.562 1 91.44 70 THR B CA 1
ATOM 4519 C C . THR B 1 70 ? -2.348 -18.141 -21.453 1 91.44 70 THR B C 1
ATOM 4521 O O . THR B 1 70 ? -3.16 -17.297 -21.859 1 91.44 70 THR B O 1
ATOM 4524 N N . ILE B 1 71 ? -2.334 -19.438 -21.812 1 91.44 71 ILE B N 1
ATOM 4525 C CA . ILE B 1 71 ? -3.459 -19.969 -22.578 1 91.44 71 ILE B CA 1
ATOM 4526 C C . ILE B 1 71 ? -4.703 -20.016 -21.703 1 91.44 71 ILE B C 1
ATOM 4528 O O . ILE B 1 71 ? -4.719 -20.719 -20.688 1 91.44 71 ILE B O 1
ATOM 4532 N N . LYS B 1 72 ? -5.688 -19.406 -22.188 1 87.38 72 LYS B N 1
ATOM 4533 C CA . LYS B 1 72 ? -6.836 -19.188 -21.312 1 87.38 72 LYS B CA 1
ATOM 4534 C C . LYS B 1 72 ? -7.875 -20.297 -21.469 1 87.38 72 LYS B C 1
ATOM 4536 O O . LYS B 1 72 ? -8.68 -20.547 -20.578 1 87.38 72 LYS B O 1
ATOM 4541 N N . TYR B 1 73 ? -7.887 -20.953 -22.625 1 88.88 73 TYR B N 1
ATOM 4542 C CA . TYR B 1 73 ? -8.914 -21.969 -22.844 1 88.88 73 TYR B CA 1
ATOM 4543 C C . TYR B 1 73 ? -8.477 -23.312 -22.297 1 88.88 73 TYR B C 1
ATOM 4545 O O . TYR B 1 73 ? -7.301 -23.516 -22 1 88.88 73 TYR B O 1
ATOM 4553 N N . ASP B 1 74 ? -9.414 -24.219 -22.109 1 94.19 74 ASP B N 1
ATOM 4554 C CA . ASP B 1 74 ? -9.203 -25.547 -21.531 1 94.19 74 ASP B CA 1
ATOM 4555 C C . ASP B 1 74 ? -8.547 -26.484 -22.531 1 94.19 74 ASP B C 1
ATOM 4557 O O . ASP B 1 74 ? -8.93 -26.531 -23.703 1 94.19 74 ASP B O 1
ATOM 4561 N N . LEU B 1 75 ? -7.516 -27.203 -22.062 1 96.12 75 LEU B N 1
ATOM 4562 C CA . LEU B 1 75 ? -6.75 -28.094 -22.938 1 96.12 75 LEU B CA 1
ATOM 4563 C C . LEU B 1 75 ? -7.062 -29.547 -22.625 1 96.12 75 LEU B C 1
ATOM 4565 O O . LEU B 1 75 ? -6.371 -30.453 -23.109 1 96.12 75 LEU B O 1
ATOM 4569 N N . ARG B 1 76 ? -8.039 -29.875 -21.797 1 94.69 76 ARG B N 1
ATOM 4570 C CA . ARG B 1 76 ? -8.398 -31.234 -21.406 1 94.69 76 ARG B CA 1
ATOM 4571 C C . ARG B 1 76 ? -8.75 -32.094 -22.609 1 94.69 76 ARG B C 1
ATOM 4573 O O . ARG B 1 76 ? -8.328 -33.25 -22.703 1 94.69 76 ARG B O 1
ATOM 4580 N N . ASP B 1 77 ? -9.508 -31.5 -23.516 1 96.06 77 ASP B N 1
ATOM 4581 C CA . ASP B 1 77 ? -9.914 -32.219 -24.703 1 96.06 77 ASP B CA 1
ATOM 4582 C C . ASP B 1 77 ? -8.703 -32.594 -25.578 1 96.06 77 ASP B C 1
ATOM 4584 O O . ASP B 1 77 ? -8.648 -33.688 -26.156 1 96.06 77 ASP B O 1
ATOM 4588 N N . LEU B 1 78 ? -7.844 -31.672 -25.656 1 96.75 78 LEU B N 1
ATOM 4589 C CA . LEU B 1 78 ? -6.629 -31.922 -26.422 1 96.75 78 LEU B CA 1
ATOM 4590 C C . LEU B 1 78 ? -5.809 -33.031 -25.781 1 96.75 78 LEU B C 1
ATOM 4592 O O . LEU B 1 78 ? -5.258 -33.906 -26.484 1 96.75 78 LEU B O 1
ATOM 4596 N N . SER B 1 79 ? -5.676 -32.969 -24.516 1 96.81 79 SER B N 1
ATOM 4597 C CA . SER B 1 79 ? -4.973 -34 -23.75 1 96.81 79 SER B CA 1
ATOM 4598 C C . SER B 1 79 ? -5.586 -35.375 -24 1 96.81 79 SER B C 1
ATOM 4600 O O . SER B 1 79 ? -4.867 -36.375 -24.25 1 96.81 79 SER B O 1
ATOM 4602 N N . ASP B 1 80 ? -6.879 -35.469 -23.969 1 95.88 80 ASP B N 1
ATOM 4603 C CA . ASP B 1 80 ? -7.598 -36.719 -24.188 1 95.88 80 ASP B CA 1
ATOM 4604 C C . ASP B 1 80 ? -7.418 -37.219 -25.609 1 95.88 80 ASP B C 1
ATOM 4606 O O . ASP B 1 80 ? -7.188 -38.406 -25.828 1 95.88 80 ASP B O 1
ATOM 4610 N N . GLU B 1 81 ? -7.527 -36.344 -26.453 1 95.62 81 GLU B N 1
ATOM 4611 C CA . GLU B 1 81 ? -7.426 -36.688 -27.859 1 95.62 81 GLU B CA 1
ATOM 4612 C C . GLU B 1 81 ? -6.043 -37.25 -28.203 1 95.62 81 GLU B C 1
ATOM 4614 O O . GLU B 1 81 ? -5.914 -38.188 -28.984 1 95.62 81 GLU B O 1
ATOM 4619 N N . LEU B 1 82 ? -5.074 -36.688 -27.656 1 95.75 82 LEU B N 1
ATOM 4620 C CA . LEU B 1 82 ? -3.703 -37.094 -27.984 1 95.75 82 LEU B CA 1
ATOM 4621 C C . LEU B 1 82 ? -3.238 -38.219 -27.094 1 95.75 82 LEU B C 1
ATOM 4623 O O . LEU B 1 82 ? -2.225 -38.875 -27.375 1 95.75 82 LEU B O 1
ATOM 4627 N N . GLY B 1 83 ? -3.973 -38.531 -26 1 94.25 83 GLY B N 1
ATOM 4628 C CA . GLY B 1 83 ? -3.645 -39.625 -25.109 1 94.25 83 GLY B CA 1
ATOM 4629 C C . GLY B 1 83 ? -2.398 -39.344 -24.281 1 94.25 83 GLY B C 1
ATOM 4630 O O . GLY B 1 83 ? -1.628 -40.281 -24 1 94.25 83 GLY B O 1
ATOM 4631 N N . ILE B 1 84 ? -2.088 -38.156 -24.094 1 95.19 84 ILE B N 1
ATOM 4632 C CA . ILE B 1 84 ? -0.917 -37.75 -23.312 1 95.19 84 ILE B CA 1
ATOM 4633 C C . ILE B 1 84 ? -1.311 -36.719 -22.281 1 95.19 84 ILE B C 1
ATOM 4635 O O . ILE B 1 84 ? -2.238 -35.938 -22.516 1 95.19 84 ILE B O 1
ATOM 4639 N N . LYS B 1 85 ? -0.665 -36.656 -21.141 1 96.75 85 LYS B N 1
ATOM 4640 C CA . LYS B 1 85 ? -0.96 -35.688 -20.078 1 96.75 85 LYS B CA 1
ATOM 4641 C C . LYS B 1 85 ? -0.468 -34.312 -20.438 1 96.75 85 LYS B C 1
ATOM 4643 O O . LYS B 1 85 ? 0.738 -34.062 -20.547 1 96.75 85 LYS B O 1
ATOM 4648 N N . ILE B 1 86 ? -1.421 -33.438 -20.578 1 98 86 ILE B N 1
ATOM 4649 C CA . ILE B 1 86 ? -1.118 -32.031 -20.844 1 98 86 ILE B CA 1
ATOM 4650 C C . ILE B 1 86 ? -1.388 -31.219 -19.578 1 98 86 ILE B C 1
ATOM 4652 O O . ILE B 1 86 ? -2.416 -31.391 -18.922 1 98 86 ILE B O 1
ATOM 4656 N N . VAL B 1 87 ? -0.412 -30.375 -19.219 1 98.12 87 VAL B N 1
ATOM 4657 C CA . VAL B 1 87 ? -0.605 -29.469 -18.094 1 98.12 87 VAL B CA 1
ATOM 4658 C C . VAL B 1 87 ? -0.177 -28.062 -18.469 1 98.12 87 VAL B C 1
ATOM 4660 O O . VAL B 1 87 ? 0.597 -27.875 -19.422 1 98.12 87 VAL B O 1
ATOM 4663 N N . LYS B 1 88 ? -0.688 -27.109 -17.734 1 97.62 88 LYS B N 1
ATOM 4664 C CA . LYS B 1 88 ? -0.328 -25.719 -17.953 1 97.62 88 LYS B CA 1
ATOM 4665 C C . LYS B 1 88 ? 0.709 -25.25 -16.938 1 97.62 88 LYS B C 1
ATOM 4667 O O . LYS B 1 88 ? 0.586 -25.516 -15.75 1 97.62 88 LYS B O 1
ATOM 4672 N N . SER B 1 89 ? 1.677 -24.594 -17.438 1 97 89 SER B N 1
ATOM 4673 C CA . SER B 1 89 ? 2.672 -23.984 -16.562 1 97 89 SER B CA 1
ATOM 4674 C C . SER B 1 89 ? 2.182 -22.641 -16.031 1 97 89 SER B C 1
ATOM 4676 O O . SER B 1 89 ? 1.14 -22.141 -16.453 1 97 89 SER B O 1
ATOM 4678 N N . PRO B 1 90 ? 2.916 -22.078 -14.992 1 94.88 90 PRO B N 1
ATOM 4679 C CA . PRO B 1 90 ? 2.666 -20.672 -14.67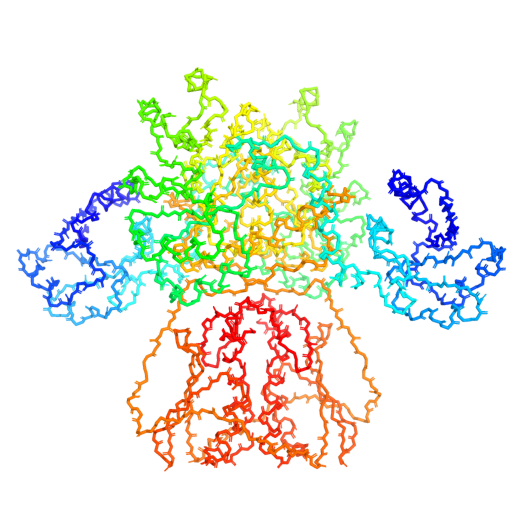2 1 94.88 90 PRO B CA 1
ATOM 4680 C C . PRO B 1 90 ? 2.893 -19.75 -15.867 1 94.88 90 PRO B C 1
ATOM 4682 O O . PRO B 1 90 ? 3.619 -20.109 -16.797 1 94.88 90 PRO B O 1
ATOM 4685 N N . SER B 1 91 ? 2.281 -18.625 -15.859 1 92.75 91 SER B N 1
ATOM 4686 C CA . SER B 1 91 ? 2.365 -17.688 -16.969 1 92.75 91 SER B CA 1
ATOM 4687 C C . SER B 1 91 ? 3.779 -17.125 -17.109 1 92.75 91 SER B C 1
ATOM 4689 O O . SER B 1 91 ? 4.254 -16.906 -18.219 1 92.75 91 SER B O 1
ATOM 4691 N N . ARG B 1 92 ? 4.414 -16.984 -15.977 1 91.38 92 ARG B N 1
ATOM 4692 C CA . ARG B 1 92 ? 5.789 -16.484 -16 1 91.38 92 ARG B CA 1
ATOM 4693 C C . ARG B 1 92 ? 6.777 -17.641 -16.094 1 91.38 92 ARG B C 1
ATOM 4695 O O . ARG B 1 92 ? 6.785 -18.531 -15.242 1 91.38 92 ARG B O 1
ATOM 4702 N N . ILE B 1 93 ? 7.57 -17.531 -17.047 1 90.69 93 ILE B N 1
ATOM 4703 C CA . ILE B 1 93 ? 8.484 -18.641 -17.328 1 90.69 93 ILE B CA 1
ATOM 4704 C C . ILE B 1 93 ? 9.477 -18.781 -16.172 1 90.69 93 ILE B C 1
ATOM 4706 O O . ILE B 1 93 ? 9.945 -19.891 -15.883 1 90.69 93 ILE B O 1
ATOM 4710 N N . GLU B 1 94 ? 9.727 -17.766 -15.461 1 89.69 94 GLU B N 1
ATOM 4711 C CA . GLU B 1 94 ? 10.672 -17.797 -14.344 1 89.69 94 GLU B CA 1
ATOM 4712 C C . GLU B 1 94 ? 10.164 -18.688 -13.211 1 89.69 94 GLU B C 1
ATOM 4714 O O . GLU B 1 94 ? 10.93 -19.078 -12.328 1 89.69 94 GLU B O 1
ATOM 4719 N N . LEU B 1 95 ? 8.883 -19.047 -13.297 1 93.88 95 LEU B N 1
ATOM 4720 C CA . LEU B 1 95 ? 8.281 -19.844 -12.234 1 93.88 95 LEU B CA 1
ATOM 4721 C C . LEU B 1 95 ? 8.188 -21.312 -12.633 1 93.88 95 LEU B C 1
ATOM 4723 O O . LEU B 1 95 ? 7.578 -22.125 -11.93 1 93.88 95 LEU B O 1
ATOM 4727 N N . LEU B 1 96 ? 8.828 -21.641 -13.719 1 94 96 LEU B N 1
ATOM 4728 C CA . LEU B 1 96 ? 8.797 -23.016 -14.211 1 94 96 LEU B CA 1
ATOM 4729 C C . LEU B 1 96 ? 9.312 -23.984 -13.148 1 94 96 LEU B C 1
ATOM 4731 O O . LEU B 1 96 ? 8.797 -25.094 -13.023 1 94 96 LEU B O 1
ATOM 4735 N N . LYS B 1 97 ? 10.227 -23.578 -12.398 1 92.06 97 LYS B N 1
ATOM 4736 C CA . LYS B 1 97 ? 10.844 -24.391 -11.352 1 92.06 97 LYS B CA 1
ATOM 4737 C C . LYS B 1 97 ? 9.812 -24.875 -10.344 1 92.06 97 LYS B C 1
ATOM 4739 O O . LYS B 1 97 ? 9.938 -25.953 -9.773 1 92.06 97 LYS B O 1
ATOM 4744 N N . THR B 1 98 ? 8.789 -24.062 -10.125 1 95.19 98 THR B N 1
ATOM 4745 C CA . THR B 1 98 ? 7.781 -24.391 -9.125 1 95.19 98 THR B CA 1
ATOM 4746 C C . THR B 1 98 ? 7.047 -25.672 -9.492 1 95.19 98 THR B C 1
ATOM 4748 O O . THR B 1 98 ? 6.562 -26.391 -8.617 1 95.19 98 THR B O 1
ATOM 4751 N N . MET B 1 99 ? 6.984 -26.016 -10.766 1 95.12 99 MET B N 1
ATOM 4752 C CA . MET B 1 99 ? 6.273 -27.219 -11.211 1 95.12 99 MET B CA 1
ATOM 4753 C C . MET B 1 99 ? 6.957 -28.469 -10.695 1 95.12 99 MET B C 1
ATOM 4755 O O . MET B 1 99 ? 6.289 -29.453 -10.352 1 95.12 99 MET B O 1
ATOM 4759 N N . PHE B 1 100 ? 8.188 -28.359 -10.594 1 92.75 100 PHE B N 1
ATOM 4760 C CA . PHE B 1 100 ? 8.953 -29.531 -10.156 1 92.75 100 PHE B CA 1
ATOM 4761 C C . PHE B 1 100 ? 9 -29.594 -8.633 1 92.75 100 PHE B C 1
ATOM 4763 O O . PHE B 1 100 ? 9.117 -30.688 -8.062 1 92.75 100 PHE B O 1
ATOM 4770 N N . LEU B 1 101 ? 8.914 -28.469 -8.023 1 92.44 101 LEU B N 1
ATOM 4771 C CA . LEU B 1 101 ? 8.867 -28.422 -6.566 1 92.44 101 LEU B CA 1
ATOM 4772 C C . LEU B 1 101 ? 7.531 -28.953 -6.051 1 92.44 101 LEU B C 1
ATOM 4774 O O . LEU B 1 101 ? 7.484 -29.641 -5.031 1 92.44 101 LEU B O 1
ATOM 4778 N N . ILE B 1 102 ? 6.492 -28.594 -6.738 1 94.62 102 ILE B N 1
ATOM 4779 C CA . ILE B 1 102 ? 5.133 -28.938 -6.336 1 94.62 102 ILE B CA 1
ATOM 4780 C C . ILE B 1 102 ? 4.809 -30.359 -6.809 1 94.62 102 ILE B C 1
ATOM 4782 O O . ILE B 1 102 ? 4.195 -31.141 -6.074 1 94.62 102 ILE B O 1
ATOM 4786 N N . GLY B 1 103 ? 5.293 -30.703 -7.973 1 94.19 103 GLY B N 1
ATOM 4787 C CA . GLY B 1 103 ? 4.938 -31.938 -8.656 1 94.19 103 GLY B CA 1
ATOM 4788 C C . GLY B 1 103 ? 4.039 -31.719 -9.859 1 94.19 103 GLY B C 1
ATOM 4789 O O . GLY B 1 103 ? 2.957 -31.141 -9.734 1 94.19 103 GLY B O 1
ATOM 4790 N N . LEU B 1 104 ? 4.461 -32.25 -10.992 1 95.31 104 LEU B N 1
ATOM 4791 C CA . LEU B 1 104 ? 3.764 -32.031 -12.25 1 95.31 104 LEU B CA 1
ATOM 4792 C C . LEU B 1 104 ? 2.357 -32.625 -12.203 1 95.31 104 LEU B C 1
ATOM 4794 O O . LEU B 1 104 ? 1.455 -32.125 -12.891 1 95.31 104 LEU B O 1
ATOM 4798 N N . GLU B 1 105 ? 2.195 -33.562 -11.359 1 95.25 105 GLU B N 1
ATOM 4799 C CA . GLU B 1 105 ? 0.922 -34.25 -11.273 1 95.25 105 GLU B CA 1
ATOM 4800 C C . GLU B 1 105 ? -0.172 -33.344 -10.703 1 95.25 105 GLU B C 1
ATOM 4802 O O . GLU B 1 105 ? -1.361 -33.625 -10.883 1 95.25 105 GLU B O 1
ATOM 4807 N N . LYS B 1 106 ? 0.25 -32.344 -10.031 1 96.38 106 LYS B N 1
ATOM 4808 C CA . LYS B 1 106 ? -0.72 -31.438 -9.414 1 96.38 106 LYS B CA 1
ATOM 4809 C C . LYS B 1 106 ? -1.209 -30.391 -10.414 1 96.38 106 LYS B C 1
ATOM 4811 O O . LYS B 1 106 ? -2.197 -29.703 -10.156 1 96.38 106 LYS B O 1
ATOM 4816 N N . PHE B 1 107 ? -0.556 -30.25 -11.5 1 97 107 PHE B N 1
ATOM 4817 C CA . PHE B 1 107 ? -0.944 -29.281 -12.516 1 97 107 PHE B CA 1
ATOM 4818 C C . PHE B 1 107 ? -2.002 -29.859 -13.445 1 97 107 PHE B C 1
ATOM 4820 O O . PHE B 1 107 ? -2.191 -31.078 -13.492 1 97 107 PHE B O 1
ATOM 4827 N N . SER B 1 108 ? -2.75 -28.922 -14.109 1 95.5 108 SER B N 1
ATOM 4828 C CA . SER B 1 108 ? -3.957 -29.281 -14.844 1 95.5 108 SER B CA 1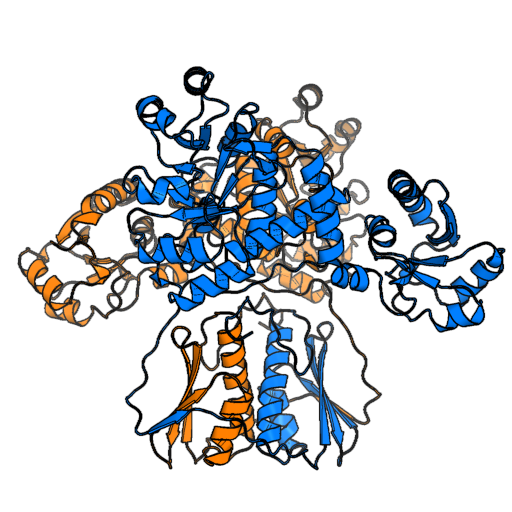
ATOM 4829 C C . SER B 1 108 ? -3.969 -28.672 -16.234 1 95.5 108 SER B C 1
ATOM 4831 O O . SER B 1 108 ? -3.326 -27.641 -16.469 1 95.5 108 SER B O 1
ATOM 4833 N N . PRO B 1 109 ? -4.609 -29.328 -17.141 1 96.19 109 PRO B N 1
ATOM 4834 C CA . PRO B 1 109 ? -4.781 -28.734 -18.469 1 96.19 109 PRO B CA 1
ATOM 4835 C C . PRO B 1 109 ? -5.828 -27.625 -18.5 1 96.19 109 PRO B C 1
ATOM 4837 O O . PRO B 1 109 ? -5.898 -26.859 -19.453 1 96.19 109 PRO B O 1
ATOM 4840 N N . SER B 1 110 ? -6.59 -27.531 -17.438 1 94.69 110 SER B N 1
ATOM 4841 C CA . SER B 1 110 ? -7.738 -26.641 -17.438 1 94.69 110 SER B CA 1
ATOM 4842 C C . SER B 1 110 ? -7.438 -25.359 -16.656 1 94.69 110 SER B C 1
ATOM 4844 O O . SER B 1 110 ? -7.918 -24.281 -17.016 1 94.69 110 SER B O 1
ATOM 4846 N N . ILE B 1 111 ? -6.617 -25.516 -15.633 1 93.12 111 ILE B N 1
ATOM 4847 C CA . ILE B 1 111 ? -6.336 -24.406 -14.727 1 93.12 111 ILE B CA 1
ATOM 4848 C C . ILE B 1 111 ? -4.895 -23.938 -14.914 1 93.12 111 ILE B C 1
ATOM 4850 O O . ILE B 1 111 ? -3.984 -24.766 -15.047 1 93.12 111 ILE B O 1
ATOM 4854 N N . SER B 1 112 ? -4.773 -22.625 -14.953 1 93.25 112 SER B N 1
ATOM 4855 C CA . SER B 1 112 ? -3.434 -22.062 -15.109 1 93.25 112 SER B CA 1
ATOM 4856 C C . SER B 1 112 ? -2.514 -22.531 -13.984 1 93.25 112 SER B C 1
ATOM 4858 O O . SER B 1 112 ? -2.953 -22.688 -12.836 1 93.25 112 SER B O 1
ATOM 4860 N N . GLY B 1 113 ? -1.288 -22.719 -14.297 1 95.56 113 GLY B N 1
ATOM 4861 C CA . GLY B 1 113 ? -0.304 -23.047 -13.281 1 95.56 113 GLY B CA 1
ATOM 4862 C C . GLY B 1 113 ? -0.18 -22 -12.203 1 95.56 113 GLY B C 1
ATOM 4863 O O . GLY B 1 113 ? 0.267 -22.297 -11.086 1 95.56 113 GLY B O 1
ATOM 4864 N N . ASP B 1 114 ? -0.575 -20.781 -12.469 1 93.44 114 ASP B N 1
ATOM 4865 C CA . ASP B 1 114 ? -0.538 -19.719 -11.484 1 93.44 114 ASP B CA 1
ATOM 4866 C C . ASP B 1 114 ? -1.413 -20.047 -10.281 1 93.44 114 ASP B C 1
ATOM 4868 O O . ASP B 1 114 ? -1.034 -19.766 -9.141 1 93.44 114 ASP B O 1
ATOM 4872 N N . LYS B 1 115 ? -2.508 -20.625 -10.578 1 91.94 115 LYS B N 1
ATOM 4873 C CA . LYS B 1 115 ? -3.436 -21 -9.516 1 91.94 115 LYS B CA 1
ATOM 4874 C C . LYS B 1 115 ? -2.863 -22.125 -8.656 1 91.94 115 LYS B C 1
ATOM 4876 O O . LYS B 1 115 ? -3.047 -22.125 -7.434 1 91.94 115 LYS B O 1
ATOM 4881 N N . ILE B 1 116 ? -2.217 -23.031 -9.297 1 95.25 116 ILE B N 1
ATOM 4882 C CA . ILE B 1 116 ? -1.621 -24.141 -8.57 1 95.25 116 ILE B CA 1
ATOM 4883 C C . ILE B 1 116 ? -0.496 -23.625 -7.676 1 95.25 116 ILE B C 1
ATOM 4885 O O . ILE B 1 116 ? -0.356 -24.078 -6.531 1 95.25 116 ILE B O 1
ATOM 4889 N N . VAL B 1 117 ? 0.25 -22.719 -8.203 1 94.75 117 VAL B N 1
ATOM 4890 C CA . VAL B 1 117 ? 1.312 -22.109 -7.41 1 94.75 117 VAL B CA 1
ATOM 4891 C C . VAL B 1 117 ? 0.712 -21.406 -6.195 1 94.75 117 VAL B C 1
ATOM 4893 O O . VAL B 1 117 ? 1.201 -21.562 -5.074 1 94.75 117 VAL B O 1
ATOM 4896 N N . GLU B 1 118 ? -0.321 -20.734 -6.379 1 92.44 118 GLU B N 1
ATOM 4897 C CA . GLU B 1 118 ? -1.015 -20.016 -5.305 1 92.44 118 GLU B CA 1
ATOM 4898 C C . GLU B 1 118 ? -1.481 -20.984 -4.223 1 92.44 118 GLU B C 1
ATOM 4900 O O . GLU B 1 118 ? -1.37 -20.688 -3.029 1 92.44 118 GLU B O 1
ATOM 4905 N N . GLN B 1 119 ? -1.903 -22.109 -4.656 1 93.38 119 GLN B N 1
ATOM 4906 C CA . GLN B 1 119 ? -2.436 -23.109 -3.73 1 93.38 119 GLN B CA 1
ATOM 4907 C C . GLN B 1 119 ? -1.31 -23.859 -3.02 1 93.38 119 GLN B C 1
ATOM 4909 O O . GLN B 1 119 ? -1.543 -24.531 -2.016 1 93.38 119 GLN B O 1
ATOM 4914 N N . SER B 1 120 ? -0.117 -23.703 -3.512 1 95.56 120 SER B N 1
ATOM 4915 C CA . SER B 1 120 ? 0.993 -24.484 -2.994 1 95.56 120 SER B CA 1
ATOM 4916 C C . SER B 1 120 ? 2.049 -23.609 -2.344 1 95.56 120 SER B C 1
ATOM 4918 O O . SER B 1 120 ? 3.211 -24 -2.227 1 95.56 120 SER B O 1
ATOM 4920 N N . VAL B 1 121 ? 1.667 -22.484 -1.952 1 94.44 121 VAL B N 1
ATOM 4921 C CA . VAL B 1 121 ? 2.598 -21.484 -1.425 1 94.44 121 VAL B CA 1
ATOM 4922 C C . VAL B 1 121 ? 3.293 -22.047 -0.182 1 94.44 121 VAL B C 1
ATOM 4924 O O . VAL B 1 121 ? 4.516 -21.938 -0.048 1 94.44 121 VAL B O 1
ATOM 4927 N N . GLU B 1 122 ? 2.531 -22.672 0.715 1 92.75 122 GLU B N 1
ATOM 4928 C CA . GLU B 1 122 ? 3.09 -23.172 1.97 1 92.75 122 GLU B CA 1
ATOM 4929 C C . GLU B 1 122 ? 4.117 -24.266 1.719 1 92.75 122 GLU B C 1
ATOM 4931 O O . GLU B 1 122 ? 5.133 -24.344 2.41 1 92.75 122 GLU B O 1
ATOM 4936 N N . GLN B 1 123 ? 3.822 -25.016 0.745 1 94.38 123 GLN B N 1
ATOM 4937 C CA . GLN B 1 123 ? 4.758 -26.062 0.377 1 94.38 123 GLN B CA 1
ATOM 4938 C C . GLN B 1 123 ? 6.066 -25.484 -0.153 1 94.38 123 GLN B C 1
ATOM 4940 O O . GLN B 1 123 ? 7.148 -25.922 0.24 1 94.38 123 GLN B O 1
ATOM 4945 N N . ILE B 1 124 ? 5.961 -24.562 -1.019 1 94.94 124 ILE B N 1
ATOM 4946 C CA . ILE B 1 124 ? 7.137 -23.938 -1.608 1 94.94 124 ILE B CA 1
ATOM 4947 C C . ILE B 1 124 ? 7.934 -23.203 -0.523 1 94.94 124 ILE B C 1
ATOM 4949 O O . ILE B 1 124 ? 9.164 -23.297 -0.481 1 94.94 124 ILE B O 1
ATOM 4953 N N . TYR B 1 125 ? 7.238 -22.609 0.412 1 92.88 125 TYR B N 1
ATOM 4954 C CA . TYR B 1 125 ? 7.871 -21.859 1.5 1 92.88 125 TYR B CA 1
ATOM 4955 C C . TYR B 1 125 ? 8.641 -22.797 2.42 1 92.88 125 TYR B C 1
ATOM 4957 O O . TYR B 1 125 ? 9.75 -22.484 2.857 1 92.88 125 TYR B O 1
ATOM 4965 N N . ALA B 1 126 ? 8.047 -23.859 2.727 1 90.81 126 ALA B N 1
ATOM 4966 C CA . ALA B 1 126 ? 8.703 -24.844 3.584 1 90.81 126 ALA B CA 1
ATOM 4967 C C . ALA B 1 126 ? 10.023 -25.312 2.973 1 90.81 126 ALA B C 1
ATOM 4969 O O . ALA B 1 126 ? 11.031 -25.422 3.67 1 90.81 126 ALA B O 1
ATOM 4970 N N . LYS B 1 127 ? 10.023 -25.562 1.706 1 90.06 127 LYS B N 1
ATOM 4971 C CA . LYS B 1 127 ? 11.234 -25.984 1.013 1 90.06 127 LYS B CA 1
ATOM 4972 C C . LYS B 1 127 ? 12.273 -24.875 0.99 1 90.06 127 LYS B C 1
ATOM 4974 O O . LYS B 1 127 ? 13.461 -25.109 1.218 1 90.06 127 LYS B O 1
ATOM 4979 N N . ALA B 1 128 ? 11.773 -23.672 0.705 1 88.88 128 ALA B N 1
ATOM 4980 C CA . ALA B 1 128 ? 12.664 -22.516 0.688 1 88.88 128 ALA B CA 1
ATOM 4981 C C . ALA B 1 128 ? 13.297 -22.297 2.059 1 88.88 128 ALA B C 1
ATOM 4983 O O . ALA B 1 128 ? 14.508 -22.062 2.158 1 88.88 128 ALA B O 1
ATOM 4984 N N . ASN B 1 129 ? 12.492 -22.375 3.062 1 84.31 129 ASN B N 1
ATOM 4985 C CA . ASN B 1 129 ? 12.969 -22.172 4.426 1 84.31 129 ASN B CA 1
ATOM 4986 C C . ASN B 1 129 ? 14.023 -23.219 4.805 1 84.31 129 ASN B C 1
ATOM 4988 O O . ASN B 1 129 ? 15.039 -22.875 5.414 1 84.31 129 ASN B O 1
ATOM 4992 N N . LYS B 1 130 ? 13.727 -24.406 4.504 1 84 130 LYS B N 1
ATOM 4993 C CA . LYS B 1 130 ? 14.688 -25.469 4.777 1 84 130 LYS B CA 1
ATOM 4994 C C . LYS B 1 130 ? 16.016 -25.203 4.062 1 84 130 LYS B C 1
ATOM 4996 O O . LYS B 1 130 ? 17.078 -25.391 4.645 1 84 130 LYS B O 1
ATOM 5001 N N . TYR B 1 131 ? 15.922 -24.812 2.863 1 83.38 131 TYR B N 1
ATOM 5002 C CA . TYR B 1 131 ? 17.109 -24.5 2.061 1 83.38 131 TYR B CA 1
ATOM 5003 C C . TYR B 1 131 ? 17.953 -23.422 2.721 1 83.38 131 TYR B C 1
ATOM 5005 O O . TYR B 1 131 ? 19.172 -23.562 2.836 1 83.38 131 TYR B O 1
ATOM 5013 N N . PHE B 1 132 ? 17.422 -22.359 3.176 1 80.62 132 PHE B N 1
ATOM 5014 C CA . PHE B 1 132 ? 18.156 -21.234 3.736 1 80.62 132 PHE B CA 1
ATOM 5015 C C . PHE B 1 132 ? 18.641 -21.562 5.148 1 80.62 132 PHE B C 1
ATOM 5017 O O . PHE B 1 132 ? 19.703 -21.109 5.562 1 80.62 132 PHE B O 1
ATOM 5024 N N . MET B 1 133 ? 17.906 -22.312 5.871 1 74.81 133 MET B N 1
ATOM 5025 C CA . MET B 1 133 ? 18.312 -22.719 7.215 1 74.81 133 MET B CA 1
ATOM 5026 C C . MET B 1 133 ? 19.578 -23.562 7.172 1 74.81 133 MET B C 1
ATOM 5028 O O . MET B 1 133 ? 20.422 -23.469 8.078 1 74.81 133 MET B O 1
ATOM 5032 N N . GLU B 1 134 ? 19.719 -24.266 6.176 1 75.38 134 GLU B N 1
ATOM 5033 C CA . GLU B 1 134 ? 20.891 -25.141 6.035 1 75.38 134 GLU B CA 1
ATOM 5034 C C . GLU B 1 134 ? 22.109 -24.359 5.562 1 75.38 134 GLU B C 1
ATOM 5036 O O . GLU B 1 134 ? 23.25 -24.766 5.805 1 75.38 134 GLU B O 1
ATOM 5041 N N . LYS B 1 135 ? 21.969 -23.25 4.91 1 70.94 135 LYS B N 1
ATOM 5042 C CA . LYS B 1 135 ? 23.078 -22.516 4.301 1 70.94 135 LYS B CA 1
ATOM 5043 C C . LYS B 1 135 ? 23.5 -21.328 5.164 1 70.94 135 LYS B C 1
ATOM 5045 O O . LYS B 1 135 ? 24.578 -20.766 4.973 1 70.94 135 LYS B O 1
ATOM 5050 N N . THR B 1 136 ? 22.703 -20.781 5.836 1 62.22 136 THR B N 1
ATOM 5051 C CA . THR B 1 136 ? 23 -19.5 6.496 1 62.22 136 THR B CA 1
ATOM 5052 C C . THR B 1 136 ? 23.562 -19.75 7.898 1 62.22 136 THR B C 1
ATOM 5054 O O . THR B 1 136 ? 23.219 -20.734 8.547 1 62.22 136 THR B O 1
ATOM 5057 N N . GLU B 1 137 ? 24.688 -18.953 8.18 1 57.22 137 GLU B N 1
ATOM 5058 C CA . GLU B 1 137 ? 25.297 -18.891 9.508 1 57.22 137 GLU B CA 1
ATOM 5059 C C . GLU B 1 137 ? 24.312 -18.328 10.531 1 57.22 137 GLU B C 1
ATOM 5061 O O . GLU B 1 137 ? 23.5 -17.453 10.211 1 57.22 137 GLU B O 1
ATOM 5066 N N . TRP B 1 138 ? 24.062 -19.141 11.5 1 54.12 138 TRP B N 1
ATOM 5067 C CA . TRP B 1 138 ? 23.125 -18.797 12.562 1 54.12 138 TRP B CA 1
ATOM 5068 C C . TRP B 1 138 ? 23.844 -18.141 13.734 1 54.12 138 TRP B C 1
ATOM 5070 O O . TRP B 1 138 ? 25.016 -18.375 13.961 1 54.12 138 TRP B O 1
ATOM 5080 N N . LEU B 1 139 ? 23.375 -16.969 14.031 1 51.88 139 LEU B N 1
ATOM 5081 C CA . LEU B 1 139 ? 23.75 -16.562 15.375 1 51.88 139 LEU B CA 1
ATOM 5082 C C . LEU B 1 139 ? 23.328 -17.594 16.406 1 51.88 139 LEU B C 1
ATOM 5084 O O . LEU B 1 139 ? 22.188 -18.094 16.375 1 51.88 139 LEU B O 1
ATOM 5088 N N . ARG B 1 140 ? 24.328 -18.312 16.953 1 51.56 140 ARG B N 1
ATOM 5089 C CA . ARG B 1 140 ? 24.094 -19.312 17.984 1 51.56 140 ARG B CA 1
ATOM 5090 C C . ARG B 1 140 ? 23.828 -18.656 19.328 1 51.56 140 ARG B C 1
ATOM 5092 O O . ARG B 1 140 ? 24.562 -17.766 19.75 1 51.56 140 ARG B O 1
ATOM 5099 N N . ILE B 1 141 ? 22.625 -18.578 19.703 1 44 141 ILE B N 1
ATOM 5100 C CA . ILE B 1 141 ? 22.328 -18.234 21.094 1 44 141 ILE B CA 1
ATOM 5101 C C . ILE B 1 141 ? 22.094 -19.516 21.891 1 44 141 ILE B C 1
ATOM 5103 O O . ILE B 1 141 ? 21.203 -20.297 21.578 1 44 141 ILE B O 1
ATOM 5107 N N . ASN B 1 142 ? 22.828 -19.703 23.062 1 43.03 142 ASN B N 1
ATOM 5108 C CA . ASN B 1 142 ? 22.844 -20.859 23.953 1 43.03 142 ASN B CA 1
ATOM 5109 C C . ASN B 1 142 ? 22.875 -22.172 23.172 1 43.03 142 ASN B C 1
ATOM 5111 O O . ASN B 1 142 ? 22.078 -23.078 23.438 1 43.03 142 ASN B O 1
ATOM 5115 N N . ASN B 1 143 ? 23.797 -22.422 22.188 1 46.34 143 ASN B N 1
ATOM 5116 C CA . ASN B 1 143 ? 24.078 -23.578 21.359 1 46.34 143 ASN B CA 1
ATOM 5117 C C . ASN B 1 143 ? 22.953 -23.859 20.359 1 46.34 143 ASN B C 1
ATOM 5119 O O . ASN B 1 143 ? 22.891 -24.922 19.75 1 46.34 143 ASN B O 1
ATOM 5123 N N . LYS B 1 144 ? 21.984 -23.062 20.422 1 48.59 144 LYS B N 1
ATOM 5124 C CA . LYS B 1 144 ? 20.891 -23.172 19.469 1 48.59 144 LYS B CA 1
ATOM 5125 C C . LYS B 1 144 ? 21.078 -22.203 18.312 1 48.59 144 LYS B C 1
ATOM 5127 O O . LYS B 1 144 ? 21.516 -21.062 18.5 1 48.59 144 LYS B O 1
ATOM 5132 N N . LYS B 1 145 ? 21.234 -22.828 17.234 1 48.09 145 LYS B N 1
ATOM 5133 C CA . LYS B 1 145 ? 21.281 -22.094 15.977 1 48.09 145 LYS B CA 1
ATOM 5134 C C . LYS B 1 145 ? 20.125 -21.109 15.859 1 48.09 145 LYS B C 1
ATOM 5136 O O . LYS B 1 145 ? 18.953 -21.516 15.852 1 48.09 145 LYS B O 1
ATOM 5141 N N . LEU B 1 146 ? 20.25 -20.062 16.578 1 44.78 146 LEU B N 1
ATOM 5142 C CA . LEU B 1 146 ? 19.109 -19.141 16.656 1 44.78 146 LEU B CA 1
ATOM 5143 C C . LEU B 1 146 ? 18.828 -18.531 15.281 1 44.78 146 LEU B C 1
ATOM 5145 O O . LEU B 1 146 ? 17.672 -18.438 14.859 1 44.78 146 LEU B O 1
ATOM 5149 N N . ILE B 1 147 ? 19.594 -17.406 14.914 1 48 147 ILE B N 1
ATOM 5150 C CA . ILE B 1 147 ? 19.062 -16.453 13.938 1 48 147 ILE B CA 1
ATOM 5151 C C . ILE B 1 147 ? 19.562 -16.812 12.539 1 48 147 ILE B C 1
ATOM 5153 O O . ILE B 1 147 ? 20.766 -16.719 12.258 1 48 147 ILE B O 1
ATOM 5157 N N . PRO B 1 148 ? 18.938 -17.734 12.047 1 49.56 148 PRO B N 1
ATOM 5158 C CA . PRO B 1 148 ? 19.281 -17.781 10.625 1 49.56 148 PRO B CA 1
ATOM 5159 C C . PRO B 1 148 ? 19.281 -16.406 9.969 1 49.56 148 PRO B C 1
ATOM 5161 O O . PRO B 1 148 ? 18.5 -15.523 10.352 1 49.56 148 PRO B O 1
ATOM 5164 N N . LEU B 1 149 ? 20.469 -16.078 9.445 1 52.25 149 LEU B N 1
ATOM 5165 C CA . LEU B 1 149 ? 20.391 -14.852 8.656 1 52.25 149 LEU B CA 1
ATOM 5166 C C . LEU B 1 149 ? 19.109 -14.836 7.816 1 52.25 149 LEU B C 1
ATOM 5168 O O . LEU B 1 149 ? 18.219 -15.664 8.016 1 52.25 149 LEU B O 1
ATOM 5172 N N . LYS B 1 150 ? 19.078 -15.258 6.371 1 57.97 150 LYS B N 1
ATOM 5173 C CA . LYS B 1 150 ? 18.109 -15.062 5.309 1 57.97 150 LYS B CA 1
ATOM 5174 C C . LYS B 1 150 ? 16.984 -16.094 5.395 1 57.97 150 LYS B C 1
ATOM 5176 O O . LYS B 1 150 ? 17.219 -17.281 5.18 1 57.97 150 LYS B O 1
ATOM 5181 N N . PRO B 1 151 ? 15.656 -15.844 5.953 1 70.38 151 PRO B N 1
ATOM 5182 C CA . PRO B 1 151 ? 15.148 -14.523 6.32 1 70.38 151 PRO B CA 1
ATOM 5183 C C . PRO B 1 151 ? 15.352 -14.203 7.801 1 70.38 151 PRO B C 1
ATOM 5185 O O . PRO B 1 151 ? 15.508 -15.117 8.617 1 70.38 151 PRO B O 1
ATOM 5188 N N . PRO B 1 152 ? 15.359 -12.969 8.156 1 80.5 152 PRO B N 1
ATOM 5189 C CA . PRO B 1 152 ? 15.586 -12.578 9.555 1 80.5 152 PRO B CA 1
ATOM 5190 C C . PRO B 1 152 ? 14.406 -12.93 10.461 1 80.5 152 PRO B C 1
ATOM 5192 O O . PRO B 1 152 ? 13.25 -12.82 10.047 1 80.5 152 PRO B O 1
ATOM 5195 N N . PRO B 1 153 ? 14.727 -13.43 11.641 1 85 153 PRO B N 1
ATOM 5196 C CA . PRO B 1 153 ? 13.648 -13.641 12.602 1 85 153 PRO B CA 1
ATOM 5197 C C . PRO B 1 153 ? 12.93 -12.344 12.977 1 85 153 PRO B C 1
ATOM 5199 O O . PRO B 1 153 ? 13.508 -11.258 12.867 1 85 153 PRO B O 1
ATOM 5202 N N . ILE B 1 154 ? 11.727 -12.57 13.438 1 87 154 ILE B N 1
ATOM 5203 C CA . ILE B 1 154 ? 10.883 -11.422 13.758 1 87 154 ILE B CA 1
ATOM 5204 C C . ILE B 1 154 ? 10.68 -11.336 15.266 1 87 154 ILE B C 1
ATOM 5206 O O . ILE B 1 154 ? 10.336 -12.328 15.914 1 87 154 ILE B O 1
ATOM 5210 N N . ILE B 1 155 ? 10.953 -10.211 15.773 1 83.38 155 ILE B N 1
ATOM 5211 C CA . ILE B 1 155 ? 10.664 -9.883 17.172 1 83.38 155 ILE B CA 1
ATOM 5212 C C . ILE B 1 155 ? 9.438 -8.984 17.25 1 83.38 155 ILE B C 1
ATOM 5214 O O . ILE B 1 155 ? 9.383 -7.938 16.609 1 83.38 155 ILE B O 1
ATOM 5218 N N . LEU B 1 156 ? 8.484 -9.43 18 1 85.88 156 LEU B N 1
ATOM 5219 C CA . LEU B 1 156 ? 7.293 -8.617 18.219 1 85.88 156 LEU B CA 1
ATOM 5220 C C . LEU B 1 156 ? 7.359 -7.906 19.578 1 85.88 156 LEU B C 1
ATOM 5222 O O . LEU B 1 156 ? 7.441 -8.555 20.625 1 85.88 156 LEU B O 1
ATOM 5226 N N . GLY B 1 157 ? 7.371 -6.645 19.469 1 82.62 157 GLY B N 1
ATOM 5227 C CA . GLY B 1 157 ? 7.273 -5.859 20.688 1 82.62 157 GLY B CA 1
ATOM 5228 C C . GLY B 1 157 ? 5.852 -5.734 21.203 1 82.62 157 GLY B C 1
ATOM 5229 O O . GLY B 1 157 ? 4.957 -5.305 20.484 1 82.62 157 GLY B O 1
ATOM 5230 N N . LEU B 1 158 ? 5.621 -6.258 22.438 1 72.38 158 LEU B N 1
ATOM 5231 C CA . LEU B 1 158 ? 4.305 -6.125 23.047 1 72.38 158 LEU B CA 1
ATOM 5232 C C . LEU B 1 158 ? 4.191 -4.812 23.812 1 72.38 158 LEU B C 1
ATOM 5234 O O . LEU B 1 158 ? 4.492 -4.758 25.016 1 72.38 158 LEU B O 1
ATOM 5238 N N . LEU B 1 159 ? 4.312 -3.797 23.203 1 57.78 159 LEU B N 1
ATOM 5239 C CA . LEU B 1 159 ? 4.379 -2.514 23.906 1 57.78 159 LEU B CA 1
ATOM 5240 C C . LEU B 1 159 ? 3.049 -2.188 24.578 1 57.78 159 LEU B C 1
ATOM 5242 O O . LEU B 1 159 ? 3.025 -1.651 25.688 1 57.78 159 LEU B O 1
ATOM 5246 N N . TYR B 1 160 ? 1.822 -2.164 23.797 1 54.16 160 TYR B N 1
ATOM 5247 C CA . TYR B 1 160 ? 0.614 -1.611 24.391 1 54.16 160 TYR B CA 1
ATOM 5248 C C . TYR B 1 160 ? -0.516 -2.633 24.391 1 54.16 160 TYR B C 1
ATOM 5250 O O . TYR B 1 160 ? -0.783 -3.266 23.359 1 54.16 160 TYR B O 1
ATOM 5258 N N . ASP B 1 161 ? -0.808 -3.268 25.609 1 49.31 161 ASP B N 1
ATOM 5259 C CA . ASP B 1 161 ? -1.943 -4.125 25.922 1 49.31 161 ASP B CA 1
ATOM 5260 C C . ASP B 1 161 ? -3.197 -3.682 25.172 1 49.31 161 ASP B C 1
ATOM 5262 O O . ASP B 1 161 ? -4.07 -4.5 24.875 1 49.31 161 ASP B O 1
ATOM 5266 N N . HIS B 1 162 ? -3.213 -2.361 24.922 1 49.56 162 HIS B N 1
ATOM 5267 C CA . HIS B 1 162 ? -4.543 -1.766 24.844 1 49.56 162 HIS B CA 1
ATOM 5268 C C . HIS B 1 162 ? -5.168 -1.995 23.484 1 49.56 162 HIS B C 1
ATOM 5270 O O . HIS B 1 162 ? -6.383 -1.87 23.312 1 49.56 162 HIS B O 1
ATOM 5276 N N . VAL B 1 163 ? -4.25 -2.145 22.484 1 52.41 163 VAL B N 1
ATOM 5277 C CA . VAL B 1 163 ? -5.027 -2.037 21.25 1 52.41 163 VAL B CA 1
ATOM 5278 C C . VAL B 1 163 ? -5.855 -3.303 21.047 1 52.41 163 VAL B C 1
ATOM 5280 O O . VAL B 1 163 ? -7 -3.238 20.594 1 52.41 163 VAL B O 1
ATOM 5283 N N . TRP B 1 164 ? -5.172 -4.43 21.516 1 58.12 164 TRP B N 1
ATOM 5284 C CA . TRP B 1 164 ? -5.883 -5.688 21.297 1 58.12 164 TRP B CA 1
ATOM 5285 C C . TRP B 1 164 ? -6.309 -6.305 22.625 1 58.12 164 TRP B C 1
ATOM 5287 O O . TRP B 1 164 ? -5.629 -6.145 23.641 1 58.12 164 TRP B O 1
ATOM 5297 N N . GLY B 1 165 ? -7.512 -6.125 23.078 1 62.41 165 GLY B N 1
ATOM 5298 C CA . GLY B 1 165 ? -7.887 -6.891 24.25 1 62.41 165 GLY B CA 1
ATOM 5299 C C . GLY B 1 165 ? -7.027 -8.125 24.469 1 62.41 165 GLY B C 1
ATOM 5300 O O . GLY B 1 165 ? -6.383 -8.602 23.531 1 62.41 165 GLY B O 1
ATOM 5301 N N . ASP B 1 166 ? -6.652 -8.625 25.688 1 64.75 166 ASP B N 1
ATOM 5302 C CA . ASP B 1 166 ? -5.797 -9.742 26.078 1 64.75 166 ASP B CA 1
ATOM 5303 C C . ASP B 1 166 ? -6.098 -10.984 25.25 1 64.75 166 ASP B C 1
ATOM 5305 O O . ASP B 1 166 ? -5.18 -11.664 24.781 1 64.75 166 ASP B O 1
ATOM 5309 N N . GLU B 1 167 ? -7.281 -11.234 25.078 1 66.44 167 GLU B N 1
ATOM 5310 C CA . GLU B 1 167 ? -7.676 -12.438 24.344 1 66.44 167 GLU B CA 1
ATOM 5311 C C . GLU B 1 167 ? -7.258 -12.367 22.891 1 66.44 167 GLU B C 1
ATOM 5313 O O . GLU B 1 167 ? -6.789 -13.359 22.312 1 66.44 167 GLU B O 1
ATOM 5318 N N . PHE B 1 168 ? -7.309 -11.258 22.375 1 70.19 168 PHE B N 1
ATOM 5319 C CA . PHE B 1 168 ? -6.965 -11.086 20.969 1 70.19 168 PHE B CA 1
ATOM 5320 C C . PHE B 1 168 ? -5.465 -11.25 20.75 1 70.19 168 PHE B C 1
ATOM 5322 O O . PHE B 1 168 ? -5.039 -11.906 19.797 1 70.19 168 PHE B O 1
ATOM 5329 N N . LEU B 1 169 ? -4.793 -10.797 21.688 1 73.31 169 LEU B N 1
ATOM 5330 C CA . LEU B 1 169 ? -3.344 -10.867 21.547 1 73.31 169 LEU B CA 1
ATOM 5331 C C . LEU B 1 169 ? -2.859 -12.312 21.594 1 73.31 169 LEU B C 1
ATOM 5333 O O . LEU B 1 169 ? -1.984 -12.703 20.812 1 73.31 169 LEU B O 1
ATOM 5337 N N . GLU B 1 170 ? -3.459 -13.094 22.438 1 79.19 170 GLU B N 1
ATOM 5338 C CA . GLU B 1 170 ? -3.09 -14.5 22.547 1 79.19 170 GLU B CA 1
ATOM 5339 C C . GLU B 1 170 ? -3.342 -15.234 21.234 1 79.19 170 GLU B C 1
ATOM 5341 O O . GLU B 1 170 ? -2.482 -15.984 20.766 1 79.19 170 GLU B O 1
ATOM 5346 N N . GLN B 1 171 ? -4.438 -15.008 20.734 1 80.44 171 GLN B N 1
ATOM 5347 C CA . GLN B 1 171 ? -4.789 -15.664 19.484 1 80.44 171 GLN B CA 1
ATOM 5348 C C . GLN B 1 171 ? -3.885 -15.195 18.344 1 80.44 171 GLN B C 1
ATOM 5350 O O . GLN B 1 171 ? -3.471 -15.992 17.5 1 80.44 171 GLN B O 1
ATOM 5355 N N . TYR B 1 172 ? -3.656 -13.992 18.438 1 81 172 TYR B N 1
ATOM 5356 C CA . TYR B 1 172 ? -2.809 -13.383 17.422 1 81 172 TYR B CA 1
ATOM 5357 C C . TYR B 1 172 ? -1.415 -14 17.438 1 81 172 TYR B C 1
ATOM 5359 O O . TYR B 1 172 ? -0.876 -14.352 16.375 1 81 172 TYR B O 1
ATOM 5367 N N . ILE B 1 173 ? -0.908 -14.242 18.547 1 84.06 173 ILE B N 1
ATOM 5368 C CA . ILE B 1 173 ? 0.424 -14.812 18.719 1 84.06 173 ILE B CA 1
ATOM 5369 C C . ILE B 1 173 ? 0.402 -16.297 18.344 1 84.06 173 ILE B C 1
ATOM 5371 O O . ILE B 1 173 ? 1.363 -16.812 17.766 1 84.06 173 ILE B O 1
ATOM 5375 N N . ARG B 1 174 ? -0.646 -16.922 18.578 1 85.69 174 ARG B N 1
ATOM 5376 C CA . ARG B 1 174 ? -0.778 -18.344 18.266 1 85.69 174 ARG B CA 1
ATOM 5377 C C . ARG B 1 174 ? -0.796 -18.578 16.766 1 85.69 174 ARG B C 1
ATOM 5379 O O . ARG B 1 174 ? -0.266 -19.578 16.281 1 85.69 174 ARG B O 1
ATOM 5386 N N . VAL B 1 175 ? -1.32 -17.625 16.156 1 85 175 VAL B N 1
ATOM 5387 C CA . VAL B 1 175 ? -1.517 -17.797 14.727 1 85 175 VAL B CA 1
ATOM 5388 C C . VAL B 1 175 ? -0.237 -17.438 13.984 1 85 175 VAL B C 1
ATOM 5390 O O . VAL B 1 175 ? 0.214 -18.172 13.102 1 85 175 VAL B O 1
ATOM 5393 N N . PHE B 1 176 ? 0.34 -16.344 14.336 1 86.62 176 PHE B N 1
ATOM 5394 C CA . PHE B 1 176 ? 1.433 -15.836 13.516 1 86.62 176 PHE B CA 1
ATOM 5395 C C . PHE B 1 176 ? 2.781 -16.219 14.109 1 86.62 176 PHE B C 1
ATOM 5397 O O . PHE B 1 176 ? 3.803 -16.188 13.422 1 86.62 176 PHE B O 1
ATOM 5404 N N . LYS B 1 177 ? 2.871 -16.469 15.312 1 87.69 177 LYS B N 1
ATOM 5405 C CA . LYS B 1 177 ? 3.994 -17.109 16 1 87.69 177 LYS B CA 1
ATOM 5406 C C . LYS B 1 177 ? 5.289 -16.344 15.758 1 87.69 177 LYS B C 1
ATOM 5408 O O . LYS B 1 177 ? 6.234 -16.875 15.18 1 87.69 177 LYS B O 1
ATOM 5413 N N . PRO B 1 178 ? 5.371 -15.109 16.188 1 89.88 178 PRO B N 1
ATOM 5414 C CA . PRO B 1 178 ? 6.668 -14.43 16.109 1 89.88 178 PRO B CA 1
ATOM 5415 C C . PRO B 1 178 ? 7.797 -15.234 16.75 1 89.88 178 PRO B C 1
ATOM 5417 O O . PRO B 1 178 ? 7.543 -16.062 17.625 1 89.88 178 PRO B O 1
ATOM 5420 N N . ASP B 1 179 ? 9 -15 16.297 1 87 179 ASP B N 1
ATOM 5421 C CA . ASP B 1 179 ? 10.133 -15.797 16.766 1 87 179 ASP B CA 1
ATOM 5422 C C . ASP B 1 179 ? 10.508 -15.453 18.203 1 87 179 ASP B C 1
ATOM 5424 O O . ASP B 1 179 ? 10.875 -16.344 18.984 1 87 179 ASP B O 1
ATOM 5428 N N . ILE B 1 180 ? 10.453 -14.203 18.5 1 89.75 180 ILE B N 1
ATOM 5429 C CA . ILE B 1 180 ? 10.812 -13.68 19.812 1 89.75 180 ILE B CA 1
ATOM 5430 C C . ILE B 1 180 ? 9.805 -12.617 20.234 1 89.75 180 ILE B C 1
ATOM 5432 O O . ILE B 1 180 ? 9.242 -11.914 19.391 1 89.75 180 ILE B O 1
ATOM 5436 N N . ILE B 1 181 ? 9.578 -12.547 21.547 1 91.06 181 ILE B N 1
ATOM 5437 C CA . ILE B 1 181 ? 8.672 -11.523 22.062 1 91.06 181 ILE B CA 1
ATOM 5438 C C . ILE B 1 181 ? 9.453 -10.531 22.938 1 91.06 181 ILE B C 1
ATOM 5440 O O . ILE B 1 181 ? 10.188 -10.938 23.844 1 91.06 181 ILE B O 1
ATOM 5444 N N . TYR B 1 182 ? 9.273 -9.32 22.547 1 90.81 182 TYR B N 1
ATOM 5445 C CA . TYR B 1 182 ? 9.859 -8.211 23.297 1 90.81 182 TYR B CA 1
ATOM 5446 C C . TYR B 1 182 ? 8.906 -7.699 24.359 1 90.81 182 TYR B C 1
ATOM 5448 O O . TYR B 1 182 ? 7.793 -7.262 24.062 1 90.81 182 TYR B O 1
ATOM 5456 N N . LEU B 1 183 ? 9.391 -7.762 25.594 1 89.31 183 LEU B N 1
ATOM 5457 C CA . LEU B 1 183 ? 8.609 -7.273 26.719 1 89.31 183 LEU B CA 1
ATOM 5458 C C . LEU B 1 183 ? 9.109 -5.906 27.188 1 89.31 183 LEU B C 1
ATOM 5460 O O . LEU B 1 183 ? 10.289 -5.59 27.031 1 89.31 183 LEU B O 1
ATOM 5464 N N . THR B 1 184 ? 8.164 -5.164 27.672 1 86.06 184 THR B N 1
ATOM 5465 C CA . THR B 1 184 ? 8.523 -3.846 28.188 1 86.06 184 THR B CA 1
ATOM 5466 C C . THR B 1 184 ? 8.555 -3.84 29.703 1 86.06 184 THR B C 1
ATOM 5468 O O . THR B 1 184 ? 8.234 -4.848 30.344 1 86.06 184 THR B O 1
ATOM 5471 N N . GLU B 1 185 ? 8.914 -2.709 30.203 1 84 185 GLU B N 1
ATOM 5472 C CA . GLU B 1 185 ? 8.977 -2.545 31.656 1 84 185 GLU B CA 1
ATOM 5473 C C . GLU B 1 185 ? 7.594 -2.668 32.281 1 84 185 GLU B C 1
ATOM 5475 O O . GLU B 1 185 ? 7.477 -2.957 33.469 1 84 185 GLU B O 1
ATOM 5480 N N . ASN B 1 186 ? 6.605 -2.607 31.453 1 79.19 186 ASN B N 1
ATOM 5481 C CA . ASN B 1 186 ? 5.234 -2.639 31.953 1 79.19 186 ASN B CA 1
ATOM 5482 C C . ASN B 1 186 ? 4.641 -4.043 31.875 1 79.19 186 ASN B C 1
ATOM 5484 O O . ASN B 1 186 ? 3.496 -4.258 32.281 1 79.19 186 ASN B O 1
ATOM 5488 N N . SER B 1 187 ? 5.445 -4.957 31.469 1 83.62 187 SER B N 1
ATOM 5489 C CA . SER B 1 187 ? 4.941 -6.32 31.359 1 83.62 187 SER B CA 1
ATOM 5490 C C . SER B 1 187 ? 4.762 -6.969 32.719 1 83.62 187 SER B C 1
ATOM 5492 O O . SER B 1 187 ? 5.609 -6.816 33.594 1 83.62 187 SER B O 1
ATOM 5494 N N . THR B 1 188 ? 3.684 -7.637 32.906 1 82.81 188 THR B N 1
ATOM 5495 C CA . THR B 1 188 ? 3.35 -8.242 34.188 1 82.81 188 THR B CA 1
ATOM 5496 C C . THR B 1 188 ? 3.789 -9.703 34.219 1 82.81 188 THR B C 1
ATOM 5498 O O . THR B 1 188 ? 4.082 -10.297 33.188 1 82.81 188 THR B O 1
ATOM 5501 N N . GLU B 1 189 ? 3.832 -10.25 35.438 1 84.81 189 GLU B N 1
ATOM 5502 C CA . GLU B 1 189 ? 4.129 -11.664 35.625 1 84.81 189 GLU B CA 1
ATOM 5503 C C . GLU B 1 189 ? 3.09 -12.539 34.938 1 84.81 189 GLU B C 1
ATOM 5505 O O . GLU B 1 189 ? 3.418 -13.609 34.406 1 84.81 189 GLU B O 1
ATOM 5510 N N . LYS B 1 190 ? 1.935 -12.031 34.969 1 85.12 190 LYS B N 1
ATOM 5511 C CA . LYS B 1 190 ? 0.851 -12.758 34.312 1 85.12 190 LYS B CA 1
ATOM 5512 C C . LYS B 1 190 ? 1.104 -12.891 32.844 1 85.12 190 LYS B C 1
ATOM 5514 O O . LYS B 1 190 ? 0.887 -13.953 32.25 1 85.12 190 LYS B O 1
ATOM 5519 N N . THR B 1 191 ? 1.574 -11.852 32.25 1 85.69 191 THR B N 1
ATOM 5520 C CA . THR B 1 191 ? 1.882 -11.859 30.844 1 85.69 191 THR B CA 1
ATOM 5521 C C . THR B 1 191 ? 3.012 -12.836 30.531 1 85.69 191 THR B C 1
ATOM 5523 O O . THR B 1 191 ? 2.936 -13.594 29.562 1 85.69 191 THR B O 1
ATOM 5526 N N . ILE B 1 192 ? 3.941 -12.906 31.328 1 89.44 192 ILE B N 1
ATOM 5527 C CA . ILE B 1 192 ? 5.098 -13.766 31.125 1 89.44 192 ILE B CA 1
ATOM 5528 C C . ILE B 1 192 ? 4.676 -15.234 31.234 1 89.44 192 ILE B C 1
ATOM 5530 O O . ILE B 1 192 ? 5.047 -16.062 30.391 1 89.44 192 ILE B O 1
ATOM 5534 N N . LYS B 1 193 ? 3.934 -15.5 32.25 1 89.44 193 LYS B N 1
ATOM 5535 C CA . LYS B 1 193 ? 3.439 -16.859 32.438 1 89.44 193 LYS B CA 1
ATOM 5536 C C . LYS B 1 193 ? 2.623 -17.312 31.219 1 89.44 193 LYS B C 1
ATOM 5538 O O . LYS B 1 193 ? 2.758 -18.453 30.766 1 89.44 193 LYS B O 1
ATOM 5543 N N . LYS B 1 194 ? 1.861 -16.422 30.781 1 88.5 194 LYS B N 1
ATOM 5544 C CA . LYS B 1 194 ? 1.041 -16.719 29.609 1 88.5 194 LYS B CA 1
ATOM 5545 C C . LYS B 1 194 ? 1.91 -17.016 28.391 1 88.5 194 LYS B C 1
ATOM 5547 O O . LYS B 1 194 ? 1.643 -17.969 27.641 1 88.5 194 LYS B O 1
ATOM 5552 N N . LEU B 1 195 ? 2.887 -16.266 28.188 1 90.5 195 LEU B N 1
ATOM 5553 C CA . LEU B 1 195 ? 3.771 -16.438 27.031 1 90.5 195 LEU B CA 1
ATOM 5554 C C . LEU B 1 195 ? 4.574 -17.719 27.141 1 90.5 195 LEU B C 1
ATOM 5556 O O . LEU B 1 195 ? 4.805 -18.406 26.141 1 90.5 195 LEU B O 1
ATOM 5560 N N . VAL B 1 196 ? 4.965 -18.047 28.328 1 92.06 196 VAL B N 1
ATOM 5561 C CA . VAL B 1 196 ? 5.684 -19.297 28.547 1 92.06 196 VAL B CA 1
ATOM 5562 C C . VAL B 1 196 ? 4.785 -20.484 28.203 1 92.06 196 VAL B C 1
ATOM 5564 O O . VAL B 1 196 ? 5.223 -21.422 27.547 1 92.06 196 VAL B O 1
ATOM 5567 N N . LYS B 1 197 ? 3.578 -20.344 28.594 1 91.69 197 LYS B N 1
ATOM 5568 C CA . LYS B 1 197 ? 2.609 -21.391 28.266 1 91.69 197 LYS B CA 1
ATOM 5569 C C . LYS B 1 197 ? 2.4 -21.5 26.766 1 91.69 197 LYS B C 1
ATOM 5571 O O . LYS B 1 197 ? 2.125 -22.594 26.25 1 91.69 197 LYS B O 1
ATOM 5576 N N . LEU B 1 198 ? 2.609 -20.406 26.109 1 90.62 198 LEU B N 1
ATOM 5577 C CA . LEU B 1 198 ? 2.432 -20.375 24.656 1 90.62 198 LEU B CA 1
ATOM 5578 C C . LEU B 1 198 ? 3.693 -20.844 23.938 1 90.62 198 LEU B C 1
ATOM 5580 O O . LEU B 1 198 ? 3.754 -20.844 22.719 1 90.62 198 LEU B O 1
ATOM 5584 N N . GLY B 1 199 ? 4.727 -21.156 24.688 1 90.94 199 GLY B N 1
ATOM 5585 C CA . GLY B 1 199 ? 5.898 -21.766 24.078 1 90.94 199 GLY B CA 1
ATOM 5586 C C . GLY B 1 199 ? 7.051 -20.797 23.906 1 90.94 199 GLY B C 1
ATOM 5587 O O . GLY B 1 199 ? 7.969 -21.062 23.125 1 90.94 199 GLY B O 1
ATOM 5588 N N . TYR B 1 200 ? 7.062 -19.688 24.656 1 91.12 200 TYR B N 1
ATOM 5589 C CA . TYR B 1 200 ? 8.086 -18.672 24.391 1 91.12 200 TYR B CA 1
ATOM 5590 C C . TYR B 1 200 ? 9.156 -18.703 25.484 1 91.12 200 TYR B C 1
ATOM 5592 O O . TYR B 1 200 ? 9.938 -17.75 25.609 1 91.12 200 TYR B O 1
ATOM 5600 N N . SER B 1 201 ? 9.148 -19.812 26.219 1 92.31 201 SER B N 1
ATOM 5601 C CA . SER B 1 201 ? 10.273 -19.969 27.141 1 92.31 201 SER B CA 1
ATOM 5602 C C . SER B 1 201 ? 11.602 -20 26.375 1 92.31 201 SER B C 1
ATOM 5604 O O . SER B 1 201 ? 11.758 -20.781 25.438 1 92.31 201 SER B O 1
ATOM 5606 N N . GLY B 1 202 ? 12.508 -19.109 26.734 1 89.81 202 GLY B N 1
ATOM 5607 C CA . GLY B 1 202 ? 13.789 -19.016 26.062 1 89.81 202 GLY B CA 1
ATOM 5608 C C . GLY B 1 202 ? 13.758 -18.125 24.844 1 89.81 202 GLY B C 1
ATOM 5609 O O . GLY B 1 202 ? 14.727 -18.062 24.078 1 89.81 202 GLY B O 1
ATOM 5610 N N . ARG B 1 203 ? 12.602 -17.469 24.641 1 91.44 203 ARG B N 1
ATOM 5611 C CA . ARG B 1 203 ? 12.438 -16.656 23.453 1 91.44 203 ARG B CA 1
ATOM 5612 C C . ARG B 1 203 ? 11.891 -15.273 23.797 1 91.44 203 ARG B C 1
ATOM 5614 O O . ARG B 1 203 ? 11.148 -14.672 23.016 1 91.44 203 ARG B O 1
ATOM 5621 N N . LEU B 1 204 ? 12.203 -14.867 25.031 1 91.75 204 LEU B N 1
ATOM 5622 C CA . LEU B 1 204 ? 11.789 -13.539 25.469 1 91.75 204 LEU B CA 1
ATOM 5623 C C . LEU B 1 204 ? 12.961 -12.562 25.453 1 91.75 204 LEU B C 1
ATOM 5625 O O . LEU B 1 204 ? 14.094 -12.945 25.766 1 91.75 204 LEU B O 1
ATOM 5629 N N . ALA B 1 205 ? 12.688 -11.359 25.016 1 92.19 205 ALA B N 1
ATOM 5630 C CA . ALA B 1 205 ? 13.617 -10.234 25.125 1 92.19 205 ALA B CA 1
ATOM 5631 C C . ALA B 1 205 ? 13.141 -9.242 26.172 1 92.19 205 ALA B C 1
ATOM 5633 O O . ALA B 1 205 ? 11.984 -8.812 26.156 1 92.19 205 ALA B O 1
ATOM 5634 N N . VAL B 1 206 ? 14.031 -8.898 27.125 1 93 206 VAL B N 1
ATOM 5635 C CA . VAL B 1 206 ? 13.586 -8.055 28.234 1 93 206 VAL B CA 1
ATOM 5636 C C . VAL B 1 206 ? 14.609 -6.957 28.484 1 93 206 VAL B C 1
ATOM 5638 O O . VAL B 1 206 ? 15.789 -7.105 28.141 1 93 206 VAL B O 1
ATOM 5641 N N . PRO B 1 207 ? 14.125 -5.848 29.016 1 92 207 PRO B N 1
ATOM 5642 C CA . PRO B 1 207 ? 15.078 -4.844 29.5 1 92 207 PRO B CA 1
ATOM 5643 C C . PRO B 1 207 ? 15.672 -5.203 30.859 1 92 207 PRO B C 1
ATOM 5645 O O . PRO B 1 207 ? 15.133 -6.059 31.562 1 92 207 PRO B O 1
ATOM 5648 N N . PRO B 1 208 ? 16.75 -4.52 31.172 1 91.88 208 PRO B N 1
ATOM 5649 C CA . PRO B 1 208 ? 17.391 -4.805 32.469 1 91.88 208 PRO B CA 1
ATOM 5650 C C . PRO B 1 208 ? 16.469 -4.559 33.656 1 91.88 208 PRO B C 1
ATOM 5652 O O . PRO B 1 208 ? 16.578 -5.234 34.688 1 91.88 208 PRO B O 1
ATOM 5655 N N . SER B 1 209 ? 15.523 -3.783 33.469 1 89.31 209 SER B N 1
ATOM 5656 C CA . SER B 1 209 ? 14.68 -3.342 34.562 1 89.31 209 SER B CA 1
ATOM 5657 C C . SER B 1 209 ? 13.773 -4.469 35.062 1 89.31 209 SER B C 1
ATOM 5659 O O . SER B 1 209 ? 13.328 -4.461 36.219 1 89.31 209 SER B O 1
ATOM 5661 N N . ILE B 1 210 ? 13.508 -5.426 34.25 1 88.12 210 ILE B N 1
ATOM 5662 C CA . ILE B 1 210 ? 12.594 -6.473 34.688 1 88.12 210 ILE B CA 1
ATOM 5663 C C . ILE B 1 210 ? 13.336 -7.812 34.75 1 88.12 210 ILE B C 1
ATOM 5665 O O . ILE B 1 210 ? 12.719 -8.859 34.938 1 88.12 210 ILE B O 1
ATOM 5669 N N . LEU B 1 211 ? 14.578 -7.664 34.594 1 88.31 211 LEU B N 1
ATOM 5670 C CA . LEU B 1 211 ? 15.375 -8.883 34.656 1 88.31 211 LEU B CA 1
ATOM 5671 C C . LEU B 1 211 ? 15.516 -9.398 36.094 1 88.31 211 LEU B C 1
ATOM 5673 O O . LEU B 1 211 ? 16.016 -8.688 36.969 1 88.31 211 LEU B O 1
ATOM 5677 N N . ASP B 1 212 ? 14.875 -10.406 36.406 1 84.06 212 ASP B N 1
ATOM 5678 C CA . ASP B 1 212 ? 15.078 -11.047 37.719 1 84.06 212 ASP B CA 1
ATOM 5679 C C . ASP B 1 212 ? 15.336 -12.547 37.562 1 84.06 212 ASP B C 1
ATOM 5681 O O . ASP B 1 212 ? 15.266 -13.078 36.438 1 84.06 212 ASP B O 1
ATOM 5685 N N . THR B 1 213 ? 15.641 -13.211 38.656 1 77.62 213 THR B N 1
ATOM 5686 C CA . THR B 1 213 ? 16.078 -14.602 38.656 1 77.62 213 THR B CA 1
ATOM 5687 C C . THR B 1 213 ? 14.945 -15.516 38.156 1 77.62 213 THR B C 1
ATOM 5689 O O . THR B 1 213 ? 15.195 -16.531 37.531 1 77.62 213 THR B O 1
ATOM 5692 N N . HIS B 1 214 ? 13.766 -15.102 38.281 1 84.19 214 HIS B N 1
ATOM 5693 C CA . HIS B 1 214 ? 12.648 -15.984 37.938 1 84.19 214 HIS B CA 1
ATOM 5694 C C . HIS B 1 214 ? 12.352 -15.938 36.438 1 84.19 214 HIS B C 1
ATOM 5696 O O . HIS B 1 214 ? 11.844 -16.906 35.875 1 84.19 214 HIS B O 1
ATOM 5702 N N . ILE B 1 215 ? 12.758 -14.852 35.812 1 90.44 215 ILE B N 1
ATOM 5703 C CA . ILE B 1 215 ? 12.398 -14.688 34.406 1 90.44 215 ILE B CA 1
ATOM 5704 C C . ILE B 1 215 ? 13.586 -15.07 33.5 1 90.44 215 ILE B C 1
ATOM 5706 O O . ILE B 1 215 ? 13.422 -15.352 32.312 1 90.44 215 ILE B O 1
ATOM 5710 N N . LEU B 1 216 ? 14.742 -15.211 34.094 1 91.38 216 LEU B N 1
ATOM 5711 C CA . LEU B 1 216 ? 16 -15.383 33.375 1 91.38 216 LEU B CA 1
ATOM 5712 C C . LEU B 1 216 ? 15.953 -16.641 32.531 1 91.38 216 LEU B C 1
ATOM 5714 O O . LEU B 1 216 ? 16.5 -16.656 31.406 1 91.38 216 LEU B O 1
ATOM 5718 N N . GLU B 1 217 ? 15.359 -17.641 33 1 90.56 217 GLU B N 1
ATOM 5719 C CA . GLU B 1 217 ? 15.328 -18.906 32.25 1 90.56 217 GLU B CA 1
ATOM 5720 C C . GLU B 1 217 ? 14.531 -18.766 30.969 1 90.56 217 GLU B C 1
ATOM 5722 O O . GLU B 1 217 ? 14.727 -19.531 30.031 1 90.56 217 GLU B O 1
ATOM 5727 N N . HIS B 1 218 ? 13.68 -17.781 30.938 1 93.31 218 HIS B N 1
ATOM 5728 C CA . HIS B 1 218 ? 12.797 -17.625 29.781 1 93.31 218 HIS B CA 1
ATOM 5729 C C . HIS B 1 218 ? 13.336 -16.578 28.812 1 93.31 218 HIS B C 1
ATOM 5731 O O . HIS B 1 218 ? 12.773 -16.359 27.734 1 93.31 218 HIS B O 1
ATOM 5737 N N . VAL B 1 219 ? 14.469 -16 29.156 1 92.38 219 VAL B N 1
ATOM 5738 C CA . VAL B 1 219 ? 14.992 -14.859 28.422 1 92.38 219 VAL B CA 1
ATOM 5739 C C . VAL B 1 219 ? 16.109 -15.312 27.5 1 92.38 219 VAL B C 1
ATOM 5741 O O . VAL B 1 219 ? 16.969 -16.109 27.891 1 92.38 219 VAL B O 1
ATOM 5744 N N . SER B 1 220 ? 16.062 -14.797 26.234 1 90.06 220 SER B N 1
ATOM 5745 C CA . SER B 1 220 ? 17.156 -15.047 25.297 1 90.06 220 SER B CA 1
ATOM 5746 C C . SER B 1 220 ? 17.938 -13.773 25 1 90.06 220 SER B C 1
ATOM 5748 O O . SER B 1 220 ? 19.125 -13.828 24.672 1 90.06 220 SER B O 1
ATOM 5750 N N . ILE B 1 221 ? 17.234 -12.625 25.125 1 91.62 221 ILE B N 1
ATOM 5751 C CA . ILE B 1 221 ? 17.859 -11.359 24.766 1 91.62 221 ILE B CA 1
ATOM 5752 C C . ILE B 1 221 ? 17.609 -10.328 25.859 1 91.62 221 ILE B C 1
ATOM 5754 O O . ILE B 1 221 ? 16.484 -10.219 26.375 1 91.62 221 ILE B O 1
ATOM 5758 N N . ILE B 1 222 ? 18.672 -9.695 26.281 1 94.12 222 ILE B N 1
ATOM 5759 C CA . ILE B 1 222 ? 18.562 -8.484 27.094 1 94.12 222 ILE B CA 1
ATOM 5760 C C . ILE B 1 222 ? 18.797 -7.254 26.234 1 94.12 222 ILE B C 1
ATOM 5762 O O . ILE B 1 222 ? 19.875 -7.098 25.656 1 94.12 222 ILE B O 1
ATOM 5766 N N . TYR B 1 223 ? 17.734 -6.43 26.156 1 92.44 223 TYR B N 1
ATOM 5767 C CA . TYR B 1 223 ? 17.859 -5.336 25.188 1 92.44 223 TYR B CA 1
ATOM 5768 C C . TYR B 1 223 ? 18.031 -4 25.906 1 92.44 223 TYR B C 1
ATOM 5770 O O . TYR B 1 223 ? 17.781 -3.9 27.109 1 92.44 223 TYR B O 1
ATOM 5778 N N . GLY B 1 224 ? 18.531 -3.016 25.141 1 89.88 224 GLY B N 1
ATOM 5779 C CA . GLY B 1 224 ? 18.672 -1.665 25.656 1 89.88 224 GLY B CA 1
ATOM 5780 C C . GLY B 1 224 ? 19.953 -1.465 26.453 1 89.88 224 GLY B C 1
ATOM 5781 O O . GLY B 1 224 ? 20 -0.609 27.328 1 89.88 224 GLY B O 1
ATOM 5782 N N . ILE B 1 225 ? 20.938 -2.176 26.141 1 92.75 225 ILE B N 1
ATOM 5783 C CA . ILE B 1 225 ? 22.172 -2.121 26.906 1 92.75 225 ILE B CA 1
ATOM 5784 C C . ILE B 1 225 ? 23.094 -1.058 26.312 1 92.75 225 ILE B C 1
ATOM 5786 O O . ILE B 1 225 ? 23.266 -0.985 25.094 1 92.75 225 ILE B O 1
ATOM 5790 N N . ARG B 1 226 ? 23.688 -0.279 27.172 1 90.19 226 ARG B N 1
ATOM 5791 C CA . ARG B 1 226 ? 24.703 0.672 26.75 1 90.19 226 ARG B CA 1
ATOM 5792 C C . ARG B 1 226 ? 26.078 -0.003 26.641 1 90.19 226 ARG B C 1
ATOM 5794 O O . ARG B 1 226 ? 26.328 -1.003 27.312 1 90.19 226 ARG B O 1
ATOM 5801 N N . ILE B 1 227 ? 26.875 0.628 25.891 1 88.56 227 ILE B N 1
ATOM 5802 C CA . ILE B 1 227 ? 28.172 0.04 25.594 1 88.56 227 ILE B CA 1
ATOM 5803 C C . ILE B 1 227 ? 28.969 -0.114 26.891 1 88.56 227 ILE B C 1
ATOM 5805 O O . ILE B 1 227 ? 29.656 -1.115 27.094 1 88.56 227 ILE B O 1
ATOM 5809 N N . ASP B 1 228 ? 28.797 0.824 27.797 1 88.62 228 ASP B N 1
ATOM 5810 C CA . ASP B 1 228 ? 29.578 0.838 29.016 1 88.62 228 ASP B CA 1
ATOM 5811 C C . ASP B 1 228 ? 29 -0.135 30.047 1 88.62 228 ASP B C 1
ATOM 5813 O O . ASP B 1 228 ? 29.641 -0.425 31.062 1 88.62 228 ASP B O 1
ATOM 5817 N N . GLU B 1 229 ? 27.906 -0.754 29.844 1 92.25 229 GLU B N 1
ATOM 5818 C CA . GLU B 1 229 ? 27.234 -1.64 30.781 1 92.25 229 GLU B CA 1
ATOM 5819 C C . GLU B 1 229 ? 27.344 -3.1 30.359 1 92.25 229 GLU B C 1
ATOM 5821 O O . GLU B 1 229 ? 26.875 -3.998 31.047 1 92.25 229 GLU B O 1
ATOM 5826 N N . ILE B 1 230 ? 28 -3.375 29.297 1 93.31 230 ILE B N 1
ATOM 5827 C CA . ILE B 1 230 ? 28.031 -4.703 28.688 1 93.31 230 ILE B CA 1
ATOM 5828 C C . ILE B 1 230 ? 28.547 -5.723 29.703 1 93.31 230 ILE B C 1
ATOM 5830 O O . ILE B 1 230 ? 27.938 -6.777 29.891 1 93.31 230 ILE B O 1
ATOM 5834 N N . ASN B 1 231 ? 29.531 -5.371 30.406 1 92.69 231 ASN B N 1
ATOM 5835 C CA . ASN B 1 231 ? 30.188 -6.305 31.312 1 92.69 231 ASN B CA 1
ATOM 5836 C C . ASN B 1 231 ? 29.266 -6.695 32.469 1 92.69 231 ASN B C 1
ATOM 5838 O O . ASN B 1 231 ? 29.359 -7.805 33 1 92.69 231 ASN B O 1
ATOM 5842 N N . ASN B 1 232 ? 28.328 -5.816 32.75 1 94.06 232 ASN B N 1
ATOM 5843 C CA . ASN B 1 232 ? 27.406 -6.07 33.875 1 94.06 232 ASN B CA 1
ATOM 5844 C C . ASN B 1 232 ? 26.422 -7.188 33.531 1 94.06 232 ASN B C 1
ATOM 5846 O O . ASN B 1 232 ? 25.844 -7.809 34.406 1 94.06 232 ASN B O 1
ATOM 5850 N N . TYR B 1 233 ? 26.344 -7.465 32.25 1 93.81 233 TYR B N 1
ATOM 5851 C CA . TYR B 1 233 ? 25.25 -8.352 31.875 1 93.81 233 TYR B CA 1
ATOM 5852 C C . TYR B 1 233 ? 25.781 -9.617 31.219 1 93.81 233 TYR B C 1
ATOM 5854 O O . TYR B 1 233 ? 25 -10.539 30.922 1 93.81 233 TYR B O 1
ATOM 5862 N N . LEU B 1 234 ? 27.078 -9.773 31.094 1 90.88 234 LEU B N 1
ATOM 5863 C CA . LEU B 1 234 ? 27.688 -10.945 30.453 1 90.88 234 LEU B CA 1
ATOM 5864 C C . LEU B 1 234 ? 27.469 -12.195 31.312 1 90.88 234 LEU B C 1
ATOM 5866 O O . LEU B 1 234 ? 27.406 -13.305 30.781 1 90.88 234 LEU B O 1
ATOM 5870 N N . LYS B 1 235 ? 27.297 -11.938 32.531 1 89.06 235 LYS B N 1
ATOM 5871 C CA . LYS B 1 235 ? 27.156 -13.039 33.469 1 89.06 235 LYS B CA 1
ATOM 5872 C C . LYS B 1 235 ? 25.875 -13.836 33.219 1 89.06 235 LYS B C 1
ATOM 5874 O O . LYS B 1 235 ? 25.781 -15.008 33.594 1 89.06 235 LYS B O 1
ATOM 5879 N N . TYR B 1 236 ? 24.984 -13.289 32.594 1 90.38 236 TYR B N 1
ATOM 5880 C CA . TYR B 1 236 ? 23.688 -13.938 32.406 1 90.38 236 TYR B CA 1
ATOM 5881 C C . TYR B 1 236 ? 23.734 -14.875 31.203 1 90.38 236 TYR B C 1
ATOM 5883 O O . TYR B 1 236 ? 22.812 -15.672 31 1 90.38 236 TYR B O 1
ATOM 5891 N N . ASN B 1 237 ? 24.75 -14.789 30.391 1 87.81 237 ASN B N 1
ATOM 5892 C CA . ASN B 1 237 ? 24.938 -15.641 29.219 1 87.81 237 ASN B CA 1
ATOM 5893 C C . ASN B 1 237 ? 23.75 -15.539 28.266 1 87.81 237 ASN B C 1
ATOM 5895 O O . ASN B 1 237 ? 23.188 -16.562 27.859 1 87.81 237 ASN B O 1
ATOM 5899 N N . LYS B 1 238 ? 23.297 -14.336 28.062 1 90.38 238 LYS B N 1
ATOM 5900 C CA . LYS B 1 238 ? 22.266 -14 27.094 1 90.38 238 LYS B CA 1
ATOM 5901 C C . LYS B 1 238 ? 22.797 -13.078 26 1 90.38 238 LYS B C 1
ATOM 5903 O O . LYS B 1 238 ? 23.906 -12.523 26.141 1 90.38 238 LYS B O 1
ATOM 5908 N N . ILE B 1 239 ? 22.062 -13.008 24.906 1 90 239 ILE B N 1
ATOM 5909 C CA . ILE B 1 239 ? 22.422 -12.047 23.859 1 90 239 ILE B CA 1
ATOM 5910 C C . ILE B 1 239 ? 22.094 -10.633 24.328 1 90 239 ILE B C 1
ATOM 5912 O O . ILE B 1 239 ? 21.047 -10.391 24.922 1 90 239 ILE B O 1
ATOM 5916 N N . LEU B 1 240 ? 23.047 -9.758 24.109 1 92.38 240 LEU B N 1
ATOM 5917 C CA . LEU B 1 240 ? 22.859 -8.367 24.516 1 92.38 240 LEU B CA 1
ATOM 5918 C C . LEU B 1 240 ? 22.609 -7.484 23.297 1 92.38 240 LEU B C 1
ATOM 5920 O O . LEU B 1 240 ? 23.375 -7.504 22.344 1 92.38 240 LEU B O 1
ATOM 5924 N N . GLN B 1 241 ? 21.484 -6.859 23.281 1 92.12 241 GLN B N 1
ATOM 5925 C CA . GLN B 1 241 ? 21.203 -5.887 22.234 1 92.12 241 GLN B CA 1
ATOM 5926 C C . GLN B 1 241 ? 21.688 -4.492 22.625 1 92.12 241 GLN B C 1
ATOM 5928 O O . GLN B 1 241 ? 21.219 -3.916 23.594 1 92.12 241 GLN B O 1
ATOM 5933 N N . ILE B 1 242 ? 22.562 -3.98 21.781 1 91.81 242 ILE B N 1
ATOM 5934 C CA . ILE B 1 242 ? 23.219 -2.707 22.078 1 91.81 242 ILE B CA 1
ATOM 5935 C C . ILE B 1 242 ? 22.625 -1.613 21.188 1 91.81 242 ILE B C 1
ATOM 5937 O O . ILE B 1 242 ? 22.766 -1.645 19.969 1 91.81 242 ILE B O 1
ATOM 5941 N N . GLN B 1 243 ? 22.016 -0.689 21.828 1 87.38 243 GLN B N 1
ATOM 5942 C CA . GLN B 1 243 ? 21.422 0.418 21.078 1 87.38 243 GLN B CA 1
ATOM 5943 C C . GLN B 1 243 ? 22.438 1.536 20.859 1 87.38 243 GLN B C 1
ATOM 5945 O O . GLN B 1 243 ? 23.156 1.921 21.781 1 87.38 243 GLN B O 1
ATOM 5950 N N . THR B 1 244 ? 22.547 1.953 19.562 1 85.44 244 THR B N 1
ATOM 5951 C CA . THR B 1 244 ? 23.469 3.039 19.219 1 85.44 244 THR B CA 1
ATOM 5952 C C . THR B 1 244 ? 22.859 3.924 18.125 1 85.44 244 THR B C 1
ATOM 5954 O O . THR B 1 244 ? 22.062 3.455 17.312 1 85.44 244 THR B O 1
ATOM 5957 N N . GLN B 1 245 ? 23.203 5.176 18.141 1 79 245 GLN B N 1
ATOM 5958 C CA . GLN B 1 245 ? 22.719 6.098 17.125 1 79 245 GLN B CA 1
ATOM 5959 C C . GLN B 1 245 ? 23.562 6 15.852 1 79 245 GLN B C 1
ATOM 5961 O O . GLN B 1 245 ? 23.047 6.062 14.742 1 79 245 GLN B O 1
ATOM 5966 N N . THR B 1 246 ? 24.922 5.887 16.078 1 78.19 246 THR B N 1
ATOM 5967 C CA . THR B 1 246 ? 25.859 5.828 14.953 1 78.19 246 THR B CA 1
ATOM 5968 C C . THR B 1 246 ? 26.828 4.664 15.109 1 78.19 246 THR B C 1
ATOM 5970 O O . THR B 1 246 ? 27.219 4.328 16.219 1 78.19 246 THR B O 1
ATOM 5973 N N . ILE B 1 247 ? 27.094 4.145 13.953 1 81.19 247 ILE B N 1
ATOM 5974 C CA . ILE B 1 247 ? 28.062 3.064 13.938 1 81.19 247 ILE B CA 1
ATOM 5975 C C . ILE B 1 247 ? 29.344 3.541 13.258 1 81.19 247 ILE B C 1
ATOM 5977 O O . ILE B 1 247 ? 29.328 3.967 12.094 1 81.19 247 ILE B O 1
ATOM 5981 N N . ASN B 1 248 ? 30.328 3.592 13.977 1 82.62 248 ASN B N 1
ATOM 5982 C CA . ASN B 1 248 ? 31.641 3.928 13.43 1 82.62 248 ASN B CA 1
ATOM 5983 C C . ASN B 1 248 ? 32.688 2.906 13.836 1 82.62 248 ASN B C 1
ATOM 5985 O O . ASN B 1 248 ? 32.406 1.961 14.57 1 82.62 248 ASN B O 1
ATOM 5989 N N . ASN B 1 249 ? 33.812 3.074 13.305 1 84.88 249 ASN B N 1
ATOM 5990 C CA . ASN B 1 249 ? 34.906 2.131 13.539 1 84.88 249 ASN B CA 1
ATOM 5991 C C . ASN B 1 249 ? 35.312 2.098 15.016 1 84.88 249 ASN B C 1
ATOM 5993 O O . ASN B 1 249 ? 35.688 1.051 15.531 1 84.88 249 ASN B O 1
ATOM 5997 N N . LYS B 1 250 ? 35.188 3.205 15.602 1 85.69 250 LYS B N 1
ATOM 5998 C CA . LYS B 1 250 ? 35.5 3.271 17.016 1 85.69 250 LYS B CA 1
ATOM 5999 C C . LYS B 1 250 ? 34.562 2.393 17.844 1 85.69 250 LYS B C 1
ATOM 6001 O O . LYS B 1 250 ? 35.031 1.609 18.688 1 85.69 250 LYS B O 1
ATOM 6006 N N . LEU B 1 251 ? 33.375 2.514 17.562 1 87.75 251 LEU B N 1
ATOM 6007 C CA . LEU B 1 251 ? 32.375 1.694 18.25 1 87.75 251 LEU B CA 1
ATOM 6008 C C . LEU B 1 251 ? 32.625 0.213 17.984 1 87.75 251 LEU B C 1
ATOM 6010 O O . LEU B 1 251 ? 32.594 -0.604 18.906 1 87.75 251 LEU B O 1
ATOM 6014 N N . LEU B 1 252 ? 32.906 -0.129 16.766 1 88.56 252 LEU B N 1
ATOM 6015 C CA . LEU B 1 252 ? 33.094 -1.52 16.375 1 88.56 252 LEU B CA 1
ATOM 6016 C C . LEU B 1 252 ? 34.344 -2.102 17.031 1 88.56 252 LEU B C 1
ATOM 6018 O O . LEU B 1 252 ? 34.344 -3.281 17.391 1 88.56 252 LEU B O 1
ATOM 6022 N N . GLY B 1 253 ? 35.281 -1.205 17.141 1 87.69 253 GLY B N 1
ATOM 6023 C CA . GLY B 1 253 ? 36.5 -1.627 17.844 1 87.69 253 GLY B CA 1
ATOM 6024 C C . GLY B 1 253 ? 36.25 -1.971 19.297 1 87.69 253 GLY B C 1
ATOM 6025 O O . GLY B 1 253 ? 36.781 -2.955 19.812 1 87.69 253 GLY B O 1
ATOM 6026 N N . GLN B 1 254 ? 35.406 -1.295 19.906 1 89.94 254 GLN B N 1
ATOM 6027 C CA . GLN B 1 254 ? 35.062 -1.51 21.297 1 89.94 254 GLN B CA 1
ATOM 6028 C C . GLN B 1 254 ? 34.25 -2.787 21.484 1 89.94 254 GLN B C 1
ATOM 6030 O O . GLN B 1 254 ? 34.312 -3.428 22.531 1 89.94 254 GLN B O 1
ATOM 6035 N N . LEU B 1 255 ? 33.594 -3.166 20.438 1 91.06 255 LEU B N 1
ATOM 6036 C CA . LEU B 1 255 ? 32.656 -4.266 20.562 1 91.06 255 LEU B CA 1
ATOM 6037 C C . LEU B 1 255 ? 33.25 -5.559 20 1 91.06 255 LEU B C 1
ATOM 6039 O O . LEU B 1 255 ? 32.594 -6.609 20.047 1 91.06 255 LEU B O 1
ATOM 6043 N N . ARG B 1 256 ? 34.406 -5.52 19.547 1 88.25 256 ARG B N 1
ATOM 6044 C CA . ARG B 1 256 ? 35.031 -6.617 18.812 1 88.25 256 ARG B CA 1
ATOM 6045 C C . ARG B 1 256 ? 35.062 -7.887 19.656 1 88.25 256 ARG B C 1
ATOM 6047 O O . ARG B 1 256 ? 34.781 -8.977 19.156 1 88.25 256 ARG B O 1
ATOM 6054 N N . ASN B 1 257 ? 35.281 -7.715 20.922 1 87.81 257 ASN B N 1
ATOM 6055 C CA . ASN B 1 257 ? 35.406 -8.867 21.812 1 87.81 257 ASN B CA 1
ATOM 6056 C C . ASN B 1 257 ? 34.062 -9.461 22.188 1 87.81 257 ASN B C 1
ATOM 6058 O O . ASN B 1 257 ? 34 -10.547 22.766 1 87.81 257 ASN B O 1
ATOM 6062 N N . TYR B 1 258 ? 33.031 -8.797 21.828 1 88.38 258 TYR B N 1
ATOM 6063 C CA . TYR B 1 258 ? 31.688 -9.234 22.219 1 88.38 258 TYR B CA 1
ATOM 6064 C C . TYR B 1 258 ? 30.891 -9.688 21.016 1 88.38 258 TYR B C 1
ATOM 6066 O O . TYR B 1 258 ? 29.688 -9.938 21.125 1 88.38 258 TYR B O 1
ATOM 6074 N N . ARG B 1 259 ? 31.406 -9.812 19.906 1 82.5 259 ARG B N 1
ATOM 6075 C CA . ARG B 1 259 ? 30.75 -9.984 18.625 1 82.5 259 ARG B CA 1
ATOM 6076 C C . ARG B 1 259 ? 29.734 -11.125 18.672 1 82.5 259 ARG B C 1
ATOM 6078 O O . ARG B 1 259 ? 28.641 -11.008 18.109 1 82.5 259 ARG B O 1
ATOM 6085 N N . GLU B 1 260 ? 30.031 -12.141 19.391 1 80.94 260 GLU B N 1
ATOM 6086 C CA . GLU B 1 260 ? 29.188 -13.336 19.391 1 80.94 260 GLU B CA 1
ATOM 6087 C C . GLU B 1 260 ? 28.078 -13.227 20.422 1 80.94 260 GLU B C 1
ATOM 6089 O O . GLU B 1 260 ? 27.156 -14.039 20.453 1 80.94 260 GLU B O 1
ATOM 6094 N N . LYS B 1 261 ? 28.125 -12.164 21.188 1 86.44 261 LYS B N 1
ATOM 6095 C CA . LYS B 1 261 ? 27.188 -12.055 22.297 1 86.44 261 LYS B CA 1
ATOM 6096 C C . LYS B 1 261 ? 26.297 -10.82 22.172 1 86.44 261 LYS B C 1
ATOM 6098 O O . LYS B 1 261 ? 25.438 -10.57 23 1 86.44 261 LYS B O 1
ATOM 6103 N N . ILE B 1 262 ? 26.484 -10.18 21.016 1 88.69 262 ILE B N 1
ATOM 6104 C CA . ILE B 1 262 ? 25.766 -8.914 20.953 1 88.69 262 ILE B CA 1
ATOM 6105 C C . ILE B 1 262 ? 25.031 -8.797 19.609 1 88.69 262 ILE B C 1
ATOM 6107 O O . ILE B 1 262 ? 25.391 -9.469 18.641 1 88.69 262 ILE B O 1
ATOM 6111 N N . ILE B 1 263 ? 24.016 -8.016 19.609 1 89.75 263 ILE B N 1
ATOM 6112 C CA . ILE B 1 263 ? 23.328 -7.508 18.422 1 89.75 263 ILE B CA 1
ATOM 6113 C C . ILE B 1 263 ? 23.344 -5.98 18.438 1 89.75 263 ILE B C 1
ATOM 6115 O O . ILE B 1 263 ? 22.938 -5.359 19.422 1 89.75 263 ILE B O 1
ATOM 6119 N N . ILE B 1 264 ? 23.844 -5.465 17.375 1 89.38 264 ILE B N 1
ATOM 6120 C CA . ILE B 1 264 ? 23.875 -4.012 17.266 1 89.38 264 ILE B CA 1
ATOM 6121 C C . ILE B 1 264 ? 22.547 -3.498 16.719 1 89.38 264 ILE B C 1
ATOM 6123 O O . ILE B 1 264 ? 22.016 -4.039 15.75 1 89.38 264 ILE B O 1
ATOM 6127 N N . ASP B 1 265 ? 22 -2.551 17.375 1 89.56 265 ASP B N 1
ATOM 6128 C CA . ASP B 1 265 ? 20.734 -1.94 16.969 1 89.56 265 ASP B CA 1
ATOM 6129 C C . ASP B 1 265 ? 20.906 -0.454 16.672 1 89.56 265 ASP B C 1
ATOM 6131 O O . ASP B 1 265 ? 20.672 0.391 17.547 1 89.56 265 ASP B O 1
ATOM 6135 N N . PRO B 1 266 ? 21.281 -0.261 15.391 1 84.06 266 PRO B N 1
ATOM 6136 C CA . PRO B 1 266 ? 21.328 1.155 15.016 1 84.06 266 PRO B CA 1
ATOM 6137 C C . PRO B 1 266 ? 19.938 1.757 14.82 1 84.06 266 PRO B C 1
ATOM 6139 O O . PRO B 1 266 ? 19.094 1.151 14.156 1 84.06 266 PRO B O 1
ATOM 6142 N N . ILE B 1 267 ? 19.484 2.562 15.547 1 79.44 267 ILE B N 1
ATOM 6143 C CA . ILE B 1 267 ? 18.156 3.154 15.461 1 79.44 267 ILE B CA 1
ATOM 6144 C C . ILE B 1 267 ? 17.906 3.66 14.039 1 79.44 267 ILE B C 1
ATOM 6146 O O . ILE B 1 267 ? 18.672 4.492 13.531 1 79.44 267 ILE B O 1
ATOM 6150 N N . LEU B 1 268 ? 16.969 3.021 13.359 1 76.31 268 LEU B N 1
ATOM 6151 C CA . LEU B 1 268 ? 16.578 3.516 12.047 1 76.31 268 LEU B CA 1
ATOM 6152 C C . LEU B 1 268 ? 15.914 4.883 12.148 1 76.31 268 LEU B C 1
ATOM 6154 O O . LEU B 1 268 ? 15.109 5.121 13.055 1 76.31 268 LEU B O 1
ATOM 6158 N N . PRO B 1 269 ? 16.375 5.719 11.266 1 71.19 269 PRO B N 1
ATOM 6159 C CA . PRO B 1 269 ? 15.859 7.086 11.344 1 71.19 269 PRO B CA 1
ATOM 6160 C C . PRO B 1 269 ? 14.422 7.199 10.844 1 71.19 269 PRO B C 1
ATOM 6162 O O . PRO B 1 269 ? 13.898 6.254 10.25 1 71.19 269 PRO B O 1
ATOM 6165 N N . THR B 1 270 ? 13.883 8.344 11.25 1 73.94 270 THR B N 1
ATOM 6166 C CA . THR B 1 270 ? 12.656 8.773 10.602 1 73.94 270 THR B CA 1
ATOM 6167 C C . THR B 1 270 ? 12.953 9.531 9.312 1 73.94 270 THR B C 1
ATOM 6169 O O . THR B 1 270 ? 14.109 9.883 9.047 1 73.94 270 THR B O 1
ATOM 6172 N N . LEU B 1 271 ? 12.023 9.656 8.414 1 69.44 271 LEU B N 1
ATOM 6173 C CA . LEU B 1 271 ? 12.234 10.266 7.109 1 69.44 271 LEU B CA 1
ATOM 6174 C C . LEU B 1 271 ? 12.68 11.719 7.246 1 69.44 271 LEU B C 1
ATOM 6176 O O . LEU B 1 271 ? 13.391 12.242 6.383 1 69.44 271 LEU B O 1
ATOM 6180 N N . SER B 1 272 ? 12.266 12.43 8.344 1 59.53 272 SER B N 1
ATOM 6181 C CA . SER B 1 272 ? 12.625 13.836 8.5 1 59.53 272 SER B CA 1
ATOM 6182 C C . SER B 1 272 ? 14.031 13.984 9.055 1 59.53 272 SER B C 1
ATOM 6184 O O . SER B 1 272 ? 14.648 15.047 8.922 1 59.53 272 SER B O 1
ATOM 6186 N N . SER B 1 273 ? 14.539 13.18 9.719 1 57.19 273 SER B N 1
ATOM 6187 C CA . SER B 1 273 ? 15.758 13.391 10.5 1 57.19 273 SER B CA 1
ATOM 6188 C C . SER B 1 273 ? 17 13.062 9.68 1 57.19 273 SER B C 1
ATOM 6190 O O . SER B 1 273 ? 17.953 13.844 9.641 1 57.19 273 SER B O 1
ATOM 6192 N N . GLN B 1 274 ? 17.016 11.695 9.266 1 62.25 274 GLN B N 1
ATOM 6193 C CA . GLN B 1 274 ? 18.234 11.211 8.625 1 62.25 274 GLN B CA 1
ATOM 6194 C C . GLN B 1 274 ? 17.922 10.625 7.246 1 62.25 274 GLN B C 1
ATOM 6196 O O . GLN B 1 274 ? 16.781 10.32 6.934 1 62.25 274 GLN B O 1
ATOM 6201 N N . LYS B 1 275 ? 19.062 10.766 6.531 1 81.06 275 LYS B N 1
ATOM 6202 C CA . LYS B 1 275 ? 18.969 10.148 5.207 1 81.06 275 LYS B CA 1
ATOM 6203 C C . LYS B 1 275 ? 18.906 8.633 5.309 1 81.06 275 LYS B C 1
ATOM 6205 O O . LYS B 1 275 ? 19.828 8 5.844 1 81.06 275 LYS B O 1
ATOM 6210 N N . ILE B 1 276 ? 17.891 8.055 4.957 1 86 276 ILE B N 1
ATOM 6211 C CA . ILE B 1 276 ? 17.594 6.633 5.043 1 86 276 ILE B CA 1
ATOM 6212 C C . ILE B 1 276 ? 18.656 5.844 4.285 1 86 276 ILE B C 1
ATOM 6214 O O . ILE B 1 276 ? 19.141 4.816 4.773 1 86 276 ILE B O 1
ATOM 6218 N N . LEU B 1 277 ? 19.078 6.324 3.176 1 88.12 277 LEU B N 1
ATOM 6219 C CA . LEU B 1 277 ? 20.078 5.629 2.369 1 88.12 277 LEU B CA 1
ATOM 6220 C C . LEU B 1 277 ? 21.406 5.551 3.1 1 88.12 277 LEU B C 1
ATOM 6222 O O . LEU B 1 277 ? 22.078 4.516 3.072 1 88.12 277 LEU B O 1
ATOM 6226 N N . ASP B 1 278 ? 21.734 6.656 3.748 1 87.94 278 ASP B N 1
ATOM 6227 C CA . ASP B 1 278 ? 22.969 6.676 4.504 1 87.94 278 ASP B CA 1
ATOM 6228 C C . ASP B 1 278 ? 22.938 5.668 5.652 1 87.94 278 ASP B C 1
ATOM 6230 O O . ASP B 1 278 ? 23.922 4.965 5.898 1 87.94 278 ASP B O 1
ATOM 6234 N N . LYS B 1 279 ? 21.844 5.668 6.262 1 89.31 279 LYS B N 1
ATOM 6235 C CA . LYS B 1 279 ? 21.703 4.742 7.383 1 89.31 279 LYS B CA 1
ATOM 6236 C C . LYS B 1 279 ? 21.75 3.293 6.906 1 89.31 279 LYS B C 1
ATOM 6238 O O . LYS B 1 279 ? 22.391 2.447 7.539 1 89.31 279 LYS B O 1
ATOM 6243 N N . LEU B 1 280 ? 21.109 2.965 5.832 1 89.38 280 LEU B N 1
ATOM 6244 C CA . LEU B 1 280 ? 21.141 1.614 5.281 1 89.38 280 LEU B CA 1
ATOM 6245 C C . LEU B 1 280 ? 22.547 1.229 4.844 1 89.38 280 LEU B C 1
ATOM 6247 O O . LEU B 1 280 ? 22.953 0.074 4.992 1 89.38 280 LEU B O 1
ATOM 6251 N N . ASN B 1 281 ? 23.234 2.209 4.395 1 88.31 281 ASN B N 1
ATOM 6252 C CA . ASN B 1 281 ? 24.609 1.96 4.02 1 88.31 281 ASN B CA 1
ATOM 6253 C C . ASN B 1 281 ? 25.484 1.716 5.246 1 88.31 281 ASN B C 1
ATOM 6255 O O . ASN B 1 281 ? 26.438 0.936 5.191 1 88.31 281 ASN B O 1
ATOM 6259 N N . GLU B 1 282 ? 25.156 2.439 6.219 1 88.62 282 GLU B N 1
ATOM 6260 C CA . GLU B 1 282 ? 25.844 2.178 7.484 1 88.62 282 GLU B CA 1
ATOM 6261 C C . GLU B 1 282 ? 25.625 0.739 7.941 1 88.62 282 GLU B C 1
ATOM 6263 O O . GLU B 1 282 ? 26.562 0.053 8.328 1 88.62 282 GLU B O 1
ATOM 6268 N N . TYR B 1 283 ? 24.438 0.273 7.84 1 87.19 283 TYR B N 1
ATOM 6269 C CA . TYR B 1 283 ? 24.125 -1.114 8.156 1 87.19 283 TYR B CA 1
ATOM 6270 C C . TYR B 1 283 ? 24.938 -2.074 7.305 1 87.19 283 TYR B C 1
ATOM 6272 O O . TYR B 1 283 ? 25.547 -3.014 7.824 1 87.19 283 TYR B O 1
ATOM 6280 N N . LYS B 1 284 ? 24.922 -1.803 6.102 1 85.62 284 LYS B N 1
ATOM 6281 C CA . LYS B 1 284 ? 25.562 -2.688 5.133 1 85.62 284 LYS B CA 1
ATOM 6282 C C . LYS B 1 284 ? 27.062 -2.768 5.367 1 85.62 284 LYS B C 1
ATOM 6284 O O . LYS B 1 284 ? 27.688 -3.805 5.121 1 85.62 284 LYS B O 1
ATOM 6289 N N . SER B 1 285 ? 27.609 -1.728 5.859 1 84.38 285 SER B N 1
ATOM 6290 C CA . SER B 1 285 ? 29.047 -1.653 6.059 1 84.38 285 SER B CA 1
ATOM 6291 C C . SER B 1 285 ? 29.484 -2.527 7.227 1 84.38 285 SER B C 1
ATOM 6293 O O . SER B 1 285 ? 30.672 -2.879 7.336 1 84.38 285 SER B O 1
ATOM 6295 N N . ILE B 1 286 ? 28.547 -2.871 8.023 1 83.81 286 ILE B N 1
ATOM 6296 C CA . ILE B 1 286 ? 28.844 -3.727 9.164 1 83.81 286 ILE B CA 1
ATOM 6297 C C . ILE B 1 286 ? 28.688 -5.191 8.766 1 83.81 286 ILE B C 1
ATOM 6299 O O . ILE B 1 286 ? 27.578 -5.703 8.641 1 83.81 286 ILE B O 1
ATOM 6303 N N . THR B 1 287 ? 29.703 -5.93 8.547 1 78.31 287 THR B N 1
ATOM 6304 C CA . THR B 1 287 ? 29.594 -7.281 8.008 1 78.31 287 THR B CA 1
ATOM 6305 C C . THR B 1 287 ? 29.875 -8.32 9.086 1 78.31 287 THR B C 1
ATOM 6307 O O . THR B 1 287 ? 29.469 -9.477 8.961 1 78.31 287 THR B O 1
ATOM 6310 N N . ASN B 1 288 ? 30.406 -7.965 10.297 1 77.81 288 ASN B N 1
ATOM 6311 C CA . ASN B 1 288 ? 30.844 -8.992 11.234 1 77.81 288 ASN B CA 1
ATOM 6312 C C . ASN B 1 288 ? 30.047 -8.945 12.539 1 77.81 288 ASN B C 1
ATOM 6314 O O . ASN B 1 288 ? 30.484 -9.461 13.562 1 77.81 288 ASN B O 1
ATOM 6318 N N . TYR B 1 289 ? 28.891 -8.344 12.406 1 83 289 TYR B N 1
ATOM 6319 C CA . TYR B 1 289 ? 28.047 -8.25 13.594 1 83 289 TYR B CA 1
ATOM 6320 C C . TYR B 1 289 ? 26.594 -8.5 13.25 1 83 289 TYR B C 1
ATOM 6322 O O . TYR B 1 289 ? 26.141 -8.172 12.148 1 83 289 TYR B O 1
ATOM 6330 N N . ALA B 1 290 ? 25.906 -9.141 14.195 1 84.44 290 ALA B N 1
ATOM 6331 C CA . ALA B 1 290 ? 24.453 -9.195 14.062 1 84.44 290 ALA B CA 1
ATOM 6332 C C . ALA B 1 290 ? 23.828 -7.82 14.266 1 84.44 290 ALA B C 1
ATOM 6334 O O . ALA B 1 290 ? 24.281 -7.047 15.117 1 84.44 290 ALA B O 1
ATOM 6335 N N . LYS B 1 291 ? 22.844 -7.531 13.438 1 88 291 LYS B N 1
ATOM 6336 C CA . LYS B 1 291 ? 22.203 -6.215 13.492 1 88 291 LYS B CA 1
ATOM 6337 C C . LYS B 1 291 ? 20.688 -6.34 13.625 1 88 291 LYS B C 1
ATOM 6339 O O . LYS B 1 291 ? 20.078 -7.199 12.992 1 88 291 LYS B O 1
ATOM 6344 N N . ALA B 1 292 ? 20.172 -5.484 14.453 1 89.06 292 ALA B N 1
ATOM 6345 C CA . ALA B 1 292 ? 18.703 -5.395 14.562 1 89.06 292 ALA B CA 1
ATOM 6346 C C . ALA B 1 292 ? 18.172 -4.242 13.719 1 89.06 292 ALA B C 1
ATOM 6348 O O . ALA B 1 292 ? 18.844 -3.23 13.531 1 89.06 292 ALA B O 1
ATOM 6349 N N . GLY B 1 293 ? 17.047 -4.445 13.125 1 87.75 293 GLY B N 1
ATOM 6350 C CA . GLY B 1 293 ? 16.391 -3.408 12.352 1 87.75 293 GLY B CA 1
ATOM 6351 C C . GLY B 1 293 ? 14.922 -3.248 12.703 1 87.75 293 GLY B C 1
ATOM 6352 O O . GLY B 1 293 ? 14.188 -4.234 12.773 1 87.75 293 GLY B O 1
ATOM 6353 N N . TRP B 1 294 ? 14.516 -2.029 12.945 1 88.69 294 TRP B N 1
ATOM 6354 C CA . TRP B 1 294 ? 13.133 -1.705 13.273 1 88.69 294 TRP B CA 1
ATOM 6355 C C . TRP B 1 294 ? 12.344 -1.353 12.016 1 88.69 294 TRP B C 1
ATOM 6357 O O . TRP B 1 294 ? 12.445 -0.234 11.5 1 88.69 294 TRP B O 1
ATOM 6367 N N . ILE B 1 295 ? 11.523 -2.201 11.578 1 88.69 295 ILE B N 1
ATOM 6368 C CA . ILE B 1 295 ? 10.805 -1.96 10.328 1 88.69 295 ILE B CA 1
ATOM 6369 C C . ILE B 1 295 ? 9.664 -0.98 10.578 1 88.69 295 ILE B C 1
ATOM 6371 O O . ILE B 1 295 ? 9.305 -0.203 9.688 1 88.69 295 ILE B O 1
ATOM 6375 N N . THR B 1 296 ? 9.086 -0.906 11.758 1 89.81 296 THR B N 1
ATOM 6376 C CA . THR B 1 296 ? 7.906 -0.101 12.047 1 89.81 296 THR B CA 1
ATOM 6377 C C . THR B 1 296 ? 8.289 1.36 12.266 1 89.81 296 THR B C 1
ATOM 6379 O O . THR B 1 296 ? 7.426 2.244 12.227 1 89.81 296 THR B O 1
ATOM 6382 N N . ASN B 1 297 ? 9.57 1.688 12.516 1 85.31 297 ASN B N 1
ATOM 6383 C CA . ASN B 1 297 ? 10 3.074 12.656 1 85.31 297 ASN B CA 1
ATOM 6384 C C . ASN B 1 297 ? 9.789 3.863 11.367 1 85.31 297 ASN B C 1
ATOM 6386 O O . ASN B 1 297 ? 9.305 5 11.398 1 85.31 297 ASN B O 1
ATOM 6390 N N . ILE B 1 298 ? 10.102 3.201 10.32 1 85.69 298 ILE B N 1
ATOM 6391 C CA . ILE B 1 298 ? 9.969 3.873 9.031 1 85.69 298 ILE B CA 1
ATOM 6392 C C . ILE B 1 298 ? 8.492 3.982 8.656 1 85.69 298 ILE B C 1
ATOM 6394 O O . ILE B 1 298 ? 8.023 5.051 8.242 1 85.69 298 ILE B O 1
ATOM 6398 N N . SER B 1 299 ? 7.766 2.91 8.844 1 89.38 299 SER B N 1
ATOM 6399 C CA . SER B 1 299 ? 6.367 2.889 8.43 1 89.38 299 SER B CA 1
ATOM 6400 C C . SER B 1 299 ? 5.523 3.842 9.266 1 89.38 299 SER B C 1
ATOM 6402 O O . SER B 1 299 ? 4.531 4.391 8.781 1 89.38 299 SER B O 1
ATOM 6404 N N . TYR B 1 300 ? 5.945 4.066 10.461 1 87.75 300 TYR B N 1
ATOM 6405 C CA . TYR B 1 300 ? 5.242 5.012 11.32 1 87.75 300 TYR B CA 1
ATOM 6406 C C . TYR B 1 300 ? 5.445 6.441 10.844 1 87.75 300 TYR B C 1
ATOM 6408 O O . TYR B 1 300 ? 4.566 7.289 11 1 87.75 300 TYR B O 1
ATOM 6416 N N . SER B 1 301 ? 6.504 6.719 10.195 1 89.12 301 SER B N 1
ATOM 6417 C CA . SER B 1 301 ? 6.926 8.086 9.898 1 89.12 301 SER B CA 1
ATOM 6418 C C . SER B 1 301 ? 6.359 8.562 8.57 1 89.12 301 SER B C 1
ATOM 6420 O O . SER B 1 301 ? 6.547 9.719 8.188 1 89.12 301 SER B O 1
ATOM 6422 N N . ILE B 1 302 ? 5.652 7.723 7.891 1 90.88 302 ILE B N 1
ATOM 6423 C CA . ILE B 1 302 ? 5.168 8.102 6.566 1 90.88 302 ILE B CA 1
ATOM 6424 C C . ILE B 1 302 ? 3.707 7.676 6.41 1 90.88 302 ILE B C 1
ATOM 6426 O O . ILE B 1 302 ? 3.318 6.59 6.852 1 90.88 302 ILE B O 1
ATOM 6430 N N . ASP B 1 303 ? 2.953 8.586 5.863 1 90 303 ASP B N 1
ATOM 6431 C CA . ASP B 1 303 ? 1.559 8.25 5.594 1 90 303 ASP B CA 1
ATOM 6432 C C . ASP B 1 303 ? 1.436 7.402 4.328 1 90 303 ASP B C 1
ATOM 6434 O O . ASP B 1 303 ? 0.968 7.887 3.293 1 90 303 ASP B O 1
ATOM 6438 N N . ALA B 1 304 ? 1.87 6.227 4.34 1 90.38 304 ALA B N 1
ATOM 6439 C CA . ALA B 1 304 ? 1.768 5.184 3.326 1 90.38 304 ALA B CA 1
ATOM 6440 C C . ALA B 1 304 ? 1.261 3.877 3.932 1 90.38 304 ALA B C 1
ATOM 6442 O O . ALA B 1 304 ? 1.629 3.521 5.055 1 90.38 304 ALA B O 1
ATOM 6443 N N . ASP B 1 305 ? 0.444 3.215 3.186 1 89.62 305 ASP B N 1
ATOM 6444 C CA . ASP B 1 305 ? -0.095 1.957 3.695 1 89.62 305 ASP B CA 1
ATOM 6445 C C . ASP B 1 305 ? 1.014 0.926 3.898 1 89.62 305 ASP B C 1
ATOM 6447 O O . ASP B 1 305 ? 1.807 0.674 2.988 1 89.62 305 ASP B O 1
ATOM 6451 N N . THR B 1 306 ? 1 0.239 4.969 1 90.62 306 THR B N 1
ATOM 6452 C CA . THR B 1 306 ? 2.113 -0.594 5.41 1 90.62 306 THR B CA 1
ATOM 6453 C C . THR B 1 306 ? 2.213 -1.857 4.559 1 90.62 306 THR B C 1
ATOM 6455 O O . THR B 1 306 ? 3.314 -2.34 4.281 1 90.62 306 THR B O 1
ATOM 6458 N N . HIS B 1 307 ? 1.102 -2.387 4.117 1 88.44 307 HIS B N 1
ATOM 6459 C CA . HIS B 1 307 ? 1.133 -3.635 3.363 1 88.44 307 HIS B CA 1
ATOM 6460 C C . HIS B 1 307 ? 1.873 -3.463 2.041 1 88.44 307 HIS B C 1
ATOM 6462 O O . HIS B 1 307 ? 2.453 -4.418 1.521 1 88.44 307 HIS B O 1
ATOM 6468 N N . GLY B 1 308 ? 1.814 -2.295 1.486 1 90.31 308 GLY B N 1
ATOM 6469 C CA . GLY B 1 308 ? 2.584 -1.996 0.289 1 90.31 308 GLY B CA 1
ATOM 6470 C C . GLY B 1 308 ? 4.031 -1.642 0.582 1 90.31 308 GLY B C 1
ATOM 6471 O O . GLY B 1 308 ? 4.91 -1.861 -0.253 1 90.31 308 GLY B O 1
ATOM 6472 N N . LEU B 1 309 ? 4.289 -1.186 1.732 1 92.94 309 LEU B N 1
ATOM 6473 C CA . LEU B 1 309 ? 5.598 -0.663 2.119 1 92.94 309 LEU B CA 1
ATOM 6474 C C . LEU B 1 309 ? 6.504 -1.781 2.621 1 92.94 309 LEU B C 1
ATOM 6476 O O . LEU B 1 309 ? 7.691 -1.818 2.291 1 92.94 309 LEU B O 1
ATOM 6480 N N . TYR B 1 310 ? 6.02 -2.725 3.336 1 93.25 310 TYR B N 1
ATOM 6481 C CA . TYR B 1 310 ? 6.805 -3.67 4.121 1 93.25 310 TYR B CA 1
ATOM 6482 C C . TYR B 1 310 ? 7.613 -4.59 3.215 1 93.25 310 TYR B C 1
ATOM 6484 O O . TYR B 1 310 ? 8.789 -4.855 3.479 1 93.25 310 TYR B O 1
ATOM 6492 N N . PRO B 1 311 ? 7.059 -5.086 2.082 1 91.69 311 PRO B N 1
ATOM 6493 C CA . PRO B 1 311 ? 7.883 -5.977 1.264 1 91.69 311 PRO B CA 1
ATOM 6494 C C . PRO B 1 311 ? 9.148 -5.301 0.742 1 91.69 311 PRO B C 1
ATOM 6496 O O . PRO B 1 311 ? 10.227 -5.891 0.783 1 91.69 311 PRO B O 1
ATOM 6499 N N . PHE B 1 312 ? 9.039 -4.098 0.318 1 92.25 312 PHE B N 1
ATOM 6500 C CA . PHE B 1 312 ? 10.195 -3.381 -0.212 1 92.25 312 PHE B CA 1
ATOM 6501 C C . PHE B 1 312 ? 11.148 -2.994 0.909 1 92.25 312 PHE B C 1
ATOM 6503 O O . PHE B 1 312 ? 12.367 -3.113 0.761 1 92.25 312 PHE B O 1
ATOM 6510 N N . LEU B 1 313 ? 10.594 -2.516 1.974 1 92 313 LEU B N 1
ATOM 6511 C CA . LEU B 1 313 ? 11.414 -2.158 3.127 1 92 313 LEU B CA 1
ATOM 6512 C C . LEU B 1 313 ? 12.18 -3.371 3.648 1 92 313 LEU B C 1
ATOM 6514 O O . LEU B 1 313 ? 13.359 -3.268 3.984 1 92 313 LEU B O 1
ATOM 6518 N N . LEU B 1 314 ? 11.516 -4.465 3.74 1 91 314 LEU B N 1
ATOM 6519 C CA . LEU B 1 314 ? 12.148 -5.699 4.191 1 91 314 LEU B CA 1
ATOM 6520 C C . LEU B 1 314 ? 13.281 -6.102 3.248 1 91 314 LEU B C 1
ATOM 6522 O O . LEU B 1 314 ? 14.344 -6.535 3.697 1 91 314 LEU B O 1
ATOM 6526 N N . GLU B 1 315 ? 13.047 -5.961 1.942 1 89.44 315 GLU B N 1
ATOM 6527 C CA . GLU B 1 315 ? 14.094 -6.254 0.967 1 89.44 315 GLU B CA 1
ATOM 6528 C C . GLU B 1 315 ? 15.336 -5.395 1.216 1 89.44 315 GLU B C 1
ATOM 6530 O O . GLU B 1 315 ? 16.453 -5.902 1.207 1 89.44 315 GLU B O 1
ATOM 6535 N N . LEU B 1 316 ? 15.172 -4.133 1.461 1 90.12 316 LEU B N 1
ATOM 6536 C CA . LEU B 1 316 ? 16.281 -3.223 1.717 1 90.12 316 LEU B CA 1
ATOM 6537 C C . LEU B 1 316 ? 17 -3.602 3.004 1 90.12 316 LEU B C 1
ATOM 6539 O O . LEU B 1 316 ? 18.234 -3.564 3.061 1 90.12 316 LEU B O 1
ATOM 6543 N N . LEU B 1 317 ? 16.281 -3.961 4.016 1 89.25 317 LEU B N 1
ATOM 6544 C CA . LEU B 1 317 ? 16.875 -4.328 5.297 1 89.25 317 LEU B CA 1
ATOM 6545 C C . LEU B 1 317 ? 17.672 -5.621 5.176 1 89.25 317 LEU B C 1
ATOM 6547 O O . LEU B 1 317 ? 18.734 -5.754 5.777 1 89.25 317 LEU B O 1
ATOM 6551 N N . ILE B 1 318 ? 17.156 -6.523 4.406 1 85.75 318 ILE B N 1
ATOM 6552 C CA . ILE B 1 318 ? 17.875 -7.77 4.156 1 85.75 318 ILE B CA 1
ATOM 6553 C C . ILE B 1 318 ? 19.172 -7.473 3.406 1 85.75 318 ILE B C 1
ATOM 6555 O O . ILE B 1 318 ? 20.234 -7.988 3.764 1 85.75 318 ILE B O 1
ATOM 6559 N N . GLU B 1 319 ? 19.094 -6.625 2.408 1 86.19 319 GLU B N 1
ATOM 6560 C CA . GLU B 1 319 ? 20.281 -6.238 1.667 1 86.19 319 GLU B CA 1
ATOM 6561 C C . GLU B 1 319 ? 21.297 -5.543 2.576 1 86.19 319 GLU B C 1
ATOM 6563 O O . GLU B 1 319 ? 22.5 -5.676 2.381 1 86.19 319 GLU B O 1
ATOM 6568 N N . ALA B 1 320 ? 20.766 -4.824 3.531 1 87.38 320 ALA B N 1
ATOM 6569 C CA . ALA B 1 320 ? 21.609 -4.094 4.465 1 87.38 320 ALA B CA 1
ATOM 6570 C C . ALA B 1 320 ? 22.219 -5.031 5.508 1 87.38 320 ALA B C 1
ATOM 6572 O O . ALA B 1 320 ? 23.062 -4.621 6.309 1 87.38 320 ALA B O 1
ATOM 6573 N N . GLY B 1 321 ? 21.781 -6.211 5.547 1 83.56 321 GLY B N 1
ATOM 6574 C CA . GLY B 1 321 ? 22.391 -7.219 6.406 1 83.56 321 GLY B CA 1
ATOM 6575 C C . GLY B 1 321 ? 21.719 -7.305 7.77 1 83.56 321 GLY B C 1
ATOM 6576 O O . GLY B 1 321 ? 22.328 -7.785 8.727 1 83.56 321 GLY B O 1
ATOM 6577 N N . VAL B 1 322 ? 20.516 -6.879 7.906 1 86.69 322 VAL B N 1
ATOM 6578 C CA . VAL B 1 322 ? 19.797 -6.969 9.172 1 86.69 322 VAL B CA 1
ATOM 6579 C C . VAL B 1 322 ? 19.547 -8.438 9.523 1 86.69 322 VAL B C 1
ATOM 6581 O O . VAL B 1 322 ? 19.156 -9.227 8.672 1 86.69 322 VAL B O 1
ATOM 6584 N N . SER B 1 323 ? 19.844 -8.719 10.781 1 83.75 323 SER B N 1
ATOM 6585 C CA . SER B 1 323 ? 19.766 -10.102 11.242 1 83.75 323 SER B CA 1
ATOM 6586 C C . SER B 1 323 ? 18.5 -10.359 12.039 1 83.75 323 SER B C 1
ATOM 6588 O O . SER B 1 323 ? 18.078 -11.508 12.188 1 83.75 323 SER B O 1
ATOM 6590 N N . LEU B 1 324 ? 17.984 -9.352 12.547 1 87.12 324 LEU B N 1
ATOM 6591 C CA . LEU B 1 324 ? 16.797 -9.43 13.398 1 87.12 324 LEU B CA 1
ATOM 6592 C C . LEU B 1 324 ? 15.852 -8.266 13.125 1 87.12 324 LEU B C 1
ATOM 6594 O O . LEU B 1 324 ? 16.25 -7.105 13.172 1 87.12 324 LEU B O 1
ATOM 6598 N N . LEU B 1 325 ? 14.617 -8.672 12.828 1 89.56 325 LEU B N 1
ATOM 6599 C CA . LEU B 1 325 ? 13.633 -7.637 12.531 1 89.56 325 LEU B CA 1
ATOM 6600 C C . LEU B 1 325 ? 12.758 -7.352 13.742 1 89.56 325 LEU B C 1
ATOM 6602 O O . LEU B 1 325 ? 12.188 -8.273 14.336 1 89.56 325 LEU B O 1
ATOM 6606 N N . ILE B 1 326 ? 12.68 -6.16 14.125 1 90.44 326 ILE B N 1
ATOM 6607 C CA . ILE B 1 326 ? 11.859 -5.777 15.266 1 90.44 326 ILE B CA 1
ATOM 6608 C C . ILE B 1 326 ? 10.609 -5.035 14.789 1 90.44 326 ILE B C 1
ATOM 6610 O O . ILE B 1 326 ? 10.703 -4.125 13.961 1 90.44 326 ILE B O 1
ATOM 6614 N N . ILE B 1 327 ? 9.469 -5.477 15.336 1 90.75 327 ILE B N 1
ATOM 6615 C CA . ILE B 1 327 ? 8.172 -4.887 15.008 1 90.75 327 ILE B CA 1
ATOM 6616 C C . ILE B 1 327 ? 7.445 -4.488 16.281 1 90.75 327 ILE B C 1
ATOM 6618 O O . ILE B 1 327 ? 7.523 -5.188 17.297 1 90.75 327 ILE B O 1
ATOM 6622 N N . HIS B 1 328 ? 6.879 -3.389 16.25 1 86.25 328 HIS B N 1
ATOM 6623 C CA . HIS B 1 328 ? 5.957 -3.027 17.328 1 86.25 328 HIS B CA 1
ATOM 6624 C C . HIS B 1 328 ? 4.621 -2.551 16.766 1 86.25 328 HIS B C 1
ATOM 6626 O O . HIS B 1 328 ? 4.562 -2.006 15.656 1 86.25 328 HIS B O 1
ATOM 6632 N N . GLU B 1 329 ? 3.572 -2.83 17.406 1 81.88 329 GLU B N 1
ATOM 6633 C CA . GLU B 1 329 ? 2.229 -2.408 17.016 1 81.88 329 GLU B CA 1
ATOM 6634 C C . GLU B 1 329 ? 1.639 -1.441 18.047 1 81.88 329 GLU B C 1
ATOM 6636 O O . GLU B 1 329 ? 0.573 -1.7 18.609 1 81.88 329 GLU B O 1
ATOM 6641 N N . SER B 1 330 ? 2.355 -0.344 18.25 1 73.94 330 SER B N 1
ATOM 6642 C CA . SER B 1 330 ? 2.035 0.581 19.328 1 73.94 330 SER B CA 1
ATOM 6643 C C . SER B 1 330 ? 0.986 1.599 18.891 1 73.94 330 SER B C 1
ATOM 6645 O O . SER B 1 330 ? 0.368 2.258 19.734 1 73.94 330 SER B O 1
ATOM 6647 N N . GLU B 1 331 ? 0.802 1.742 17.625 1 75.69 331 GLU B N 1
ATOM 6648 C CA . GLU B 1 331 ? -0.154 2.695 17.078 1 75.69 331 GLU B CA 1
ATOM 6649 C C . GLU B 1 331 ? -1.157 2.002 16.156 1 75.69 331 GLU B C 1
ATOM 6651 O O . GLU B 1 331 ? -0.863 0.947 15.594 1 75.69 331 GLU B O 1
ATOM 6656 N N . GLU B 1 332 ? -2.24 2.609 16.078 1 73.12 332 GLU B N 1
ATOM 6657 C CA . GLU B 1 332 ? -3.303 2.029 15.258 1 73.12 332 GLU B CA 1
ATOM 6658 C C . GLU B 1 332 ? -2.824 1.771 13.828 1 73.12 332 GLU B C 1
ATOM 6660 O O . GLU B 1 332 ? -3.178 0.756 13.227 1 73.12 332 GLU B O 1
ATOM 6665 N N . LYS B 1 333 ? -2.01 2.656 13.414 1 79.19 333 LYS B N 1
ATOM 6666 C CA . LYS B 1 333 ? -1.495 2.508 12.055 1 79.19 333 LYS B CA 1
ATOM 6667 C C . LYS B 1 333 ? -0.64 1.251 11.922 1 79.19 333 LYS B C 1
ATOM 6669 O O . LYS B 1 333 ? -0.525 0.683 10.836 1 79.19 333 LYS B O 1
ATOM 6674 N N . LEU B 1 334 ? -0.076 0.823 12.961 1 84.94 334 LEU B N 1
ATOM 6675 C CA . LEU B 1 334 ? 0.889 -0.271 12.914 1 84.94 334 LEU B CA 1
ATOM 6676 C C . LEU B 1 334 ? 0.229 -1.595 13.281 1 84.94 334 LEU B C 1
ATOM 6678 O O . LEU B 1 334 ? 0.879 -2.643 13.258 1 84.94 334 LEU B O 1
ATOM 6682 N N . VAL B 1 335 ? -1.023 -1.484 13.484 1 79.75 335 VAL B N 1
ATOM 6683 C CA . VAL B 1 335 ? -1.738 -2.723 13.781 1 79.75 335 VAL B CA 1
ATOM 6684 C C . VAL B 1 335 ? -1.608 -3.688 12.602 1 79.75 335 VAL B C 1
ATOM 6686 O O . VAL B 1 335 ? -1.589 -3.264 11.445 1 79.75 335 VAL B O 1
ATOM 6689 N N . TRP B 1 336 ? -1.308 -5 12.898 1 82.56 336 TRP B N 1
ATOM 6690 C CA . TRP B 1 336 ? -1.188 -6.109 11.961 1 82.56 336 TRP B CA 1
ATOM 6691 C C . TRP B 1 336 ? 0.176 -6.098 11.273 1 82.56 336 TRP B C 1
ATOM 6693 O O . TRP B 1 336 ? 0.406 -6.848 10.328 1 82.56 336 TRP B O 1
ATOM 6703 N N . SER B 1 337 ? 1.03 -5.246 11.703 1 88.62 337 SER B N 1
ATOM 6704 C CA . SER B 1 337 ? 2.373 -5.203 11.133 1 88.62 337 SER B CA 1
ATOM 6705 C C . SER B 1 337 ? 3.043 -6.57 11.188 1 88.62 337 SER B C 1
ATOM 6707 O O . SER B 1 337 ? 3.816 -6.926 10.297 1 88.62 337 SER B O 1
ATOM 6709 N N . LEU B 1 338 ? 2.736 -7.324 12.242 1 89.06 338 LEU B N 1
ATOM 6710 C CA . LEU B 1 338 ? 3.299 -8.664 12.352 1 89.06 338 LEU B CA 1
ATOM 6711 C C . LEU B 1 338 ? 2.854 -9.539 11.188 1 89.06 338 LEU B C 1
ATOM 6713 O O . LEU B 1 338 ? 3.689 -10.109 10.477 1 89.06 338 LEU B O 1
ATOM 6717 N N . GLN B 1 339 ? 1.596 -9.594 10.961 1 87.88 339 GLN B N 1
ATOM 6718 C CA . GLN B 1 339 ? 1.054 -10.398 9.875 1 87.88 339 GLN B CA 1
ATOM 6719 C C . GLN B 1 339 ? 1.61 -9.945 8.523 1 87.88 339 GLN B C 1
ATOM 6721 O O . GLN B 1 339 ? 2.012 -10.773 7.703 1 87.88 339 GLN B O 1
ATOM 6726 N N . GLU B 1 340 ? 1.58 -8.672 8.336 1 90.31 340 GLU B N 1
ATOM 6727 C CA . GLU B 1 340 ? 2.047 -8.109 7.074 1 90.31 340 GLU B CA 1
ATOM 6728 C C . GLU B 1 340 ? 3.52 -8.43 6.836 1 90.31 340 GLU B C 1
ATOM 6730 O O . GLU B 1 340 ? 3.912 -8.773 5.723 1 90.31 340 GLU B O 1
ATOM 6735 N N . THR B 1 341 ? 4.277 -8.312 7.852 1 91.62 341 THR B N 1
ATOM 6736 C CA . THR B 1 341 ? 5.707 -8.594 7.734 1 91.62 341 THR B CA 1
ATOM 6737 C C . THR B 1 341 ? 5.949 -10.078 7.48 1 91.62 341 THR B C 1
ATOM 6739 O O . THR B 1 341 ? 6.824 -10.438 6.695 1 91.62 341 THR B O 1
ATOM 6742 N N . ILE B 1 342 ? 5.215 -10.914 8.133 1 90.5 342 ILE B N 1
ATOM 6743 C CA . ILE B 1 342 ? 5.352 -12.352 7.949 1 90.5 342 ILE B CA 1
ATOM 6744 C C . ILE B 1 342 ? 5.035 -12.727 6.504 1 90.5 342 ILE B C 1
ATOM 6746 O O . ILE B 1 342 ? 5.77 -13.5 5.879 1 90.5 342 ILE B O 1
ATOM 6750 N N . GLU B 1 343 ? 4.004 -12.172 5.957 1 90.75 343 GLU B N 1
ATOM 6751 C CA . GLU B 1 343 ? 3.639 -12.453 4.574 1 90.75 343 GLU B CA 1
ATOM 6752 C C . GLU B 1 343 ? 4.676 -11.898 3.604 1 90.75 343 GLU B C 1
ATOM 6754 O O . GLU B 1 343 ? 5 -12.531 2.598 1 90.75 343 GLU B O 1
ATOM 6759 N N . ALA B 1 344 ? 5.125 -10.727 3.906 1 91.88 344 ALA B N 1
ATOM 6760 C CA . ALA B 1 344 ? 6.18 -10.141 3.086 1 91.88 344 ALA B CA 1
ATOM 6761 C C . ALA B 1 344 ? 7.438 -11 3.109 1 91.88 344 ALA B C 1
ATOM 6763 O O . ALA B 1 344 ? 8.07 -11.219 2.072 1 91.88 344 ALA B O 1
ATOM 6764 N N . ARG B 1 345 ? 7.816 -11.43 4.262 1 90.12 345 ARG B N 1
ATOM 6765 C CA . ARG B 1 345 ? 8.977 -12.305 4.41 1 90.12 345 ARG B CA 1
ATOM 6766 C C . ARG B 1 345 ? 8.812 -13.586 3.607 1 90.12 345 ARG B C 1
ATOM 6768 O O . ARG B 1 345 ? 9.75 -14.047 2.959 1 90.12 345 ARG B O 1
ATOM 6775 N N . LYS B 1 346 ? 7.625 -14.164 3.711 1 90.5 346 LYS B N 1
ATOM 6776 C CA . LYS B 1 346 ? 7.312 -15.359 2.93 1 90.5 346 LYS B CA 1
ATOM 6777 C C . LYS B 1 346 ? 7.496 -15.102 1.437 1 90.5 346 LYS B C 1
ATOM 6779 O O . LYS B 1 346 ? 8.133 -15.898 0.738 1 90.5 346 LYS B O 1
ATOM 6784 N N . LEU B 1 347 ? 6.996 -14.016 0.969 1 92.44 347 LEU B N 1
ATOM 6785 C CA . LEU B 1 347 ? 7.094 -13.617 -0.43 1 92.44 347 LEU B CA 1
ATOM 6786 C C . LEU B 1 347 ? 8.547 -13.508 -0.866 1 92.44 347 LEU B C 1
ATOM 6788 O O . LEU B 1 347 ? 8.945 -14.094 -1.879 1 92.44 347 LEU B O 1
ATOM 6792 N N . LEU B 1 348 ? 9.359 -12.852 -0.091 1 90 348 LEU B N 1
ATOM 6793 C CA . LEU B 1 348 ? 10.758 -12.609 -0.44 1 90 348 LEU B CA 1
ATOM 6794 C C . LEU B 1 348 ? 11.57 -13.898 -0.332 1 90 348 LEU B C 1
ATOM 6796 O O . LEU B 1 348 ? 12.477 -14.133 -1.136 1 90 348 LEU B O 1
ATOM 6800 N N . THR B 1 349 ? 11.242 -14.703 0.667 1 89.31 349 THR B N 1
ATOM 6801 C CA . THR B 1 349 ? 11.945 -15.969 0.848 1 89.31 349 THR B CA 1
ATOM 6802 C C . THR B 1 349 ? 11.734 -16.891 -0.355 1 89.31 349 THR B C 1
ATOM 6804 O O . THR B 1 349 ? 12.688 -17.453 -0.894 1 89.31 349 THR B O 1
ATOM 6807 N N . ILE B 1 350 ? 10.508 -16.953 -0.764 1 91.88 350 ILE B N 1
ATOM 6808 C CA . ILE B 1 350 ? 10.18 -17.797 -1.908 1 91.88 350 ILE B CA 1
ATOM 6809 C C . ILE B 1 350 ? 10.852 -17.25 -3.164 1 91.88 350 ILE B C 1
ATOM 6811 O O . ILE B 1 350 ? 11.453 -18 -3.934 1 91.88 350 ILE B O 1
ATOM 6815 N N . SER B 1 351 ? 10.773 -15.977 -3.396 1 91.38 351 SER B N 1
ATOM 6816 C CA . SER B 1 351 ? 11.352 -15.359 -4.582 1 91.38 351 SER B CA 1
ATOM 6817 C C . SER B 1 351 ? 12.859 -15.594 -4.645 1 91.38 351 SER B C 1
ATOM 6819 O O . SER B 1 351 ? 13.398 -15.906 -5.707 1 91.38 351 SER B O 1
ATOM 6821 N N . ARG B 1 352 ? 13.484 -15.477 -3.543 1 86.31 352 ARG B N 1
ATOM 6822 C CA . ARG B 1 352 ? 14.93 -15.68 -3.488 1 86.31 352 ARG B CA 1
ATOM 6823 C C . ARG B 1 352 ? 15.289 -17.141 -3.746 1 86.31 352 ARG B C 1
ATOM 6825 O O . ARG B 1 352 ? 16.266 -17.438 -4.434 1 86.31 352 ARG B O 1
ATOM 6832 N N . TYR B 1 353 ? 14.523 -17.969 -3.154 1 87 353 TYR B N 1
ATOM 6833 C CA . TYR B 1 353 ? 14.734 -19.406 -3.357 1 87 353 TYR B CA 1
ATOM 6834 C C . TYR B 1 353 ? 14.586 -19.781 -4.828 1 87 353 TYR B C 1
ATOM 6836 O O . TYR B 1 353 ? 15.367 -20.578 -5.352 1 87 353 TYR B O 1
ATOM 6844 N N . LEU B 1 354 ? 13.656 -19.125 -5.508 1 89.06 354 LEU B N 1
ATOM 6845 C CA . LEU B 1 354 ? 13.375 -19.422 -6.906 1 89.06 354 LEU B CA 1
ATOM 6846 C C . LEU B 1 354 ? 14.281 -18.625 -7.832 1 89.06 354 LEU B C 1
ATOM 6848 O O . LEU B 1 354 ? 14.391 -18.938 -9.023 1 89.06 354 LEU B O 1
ATOM 6852 N N . GLY B 1 355 ? 14.93 -17.594 -7.328 1 83.56 355 GLY B N 1
ATOM 6853 C CA . GLY B 1 355 ? 15.781 -16.75 -8.148 1 83.56 355 GLY B CA 1
ATOM 6854 C C . GLY B 1 355 ? 15 -15.859 -9.094 1 83.56 355 GLY B C 1
ATOM 6855 O O . GLY B 1 355 ? 15.375 -15.703 -10.258 1 83.56 355 GLY B O 1
ATOM 6856 N N . THR B 1 356 ? 13.867 -15.383 -8.648 1 89.44 356 THR B N 1
ATOM 6857 C CA . THR B 1 356 ? 13.016 -14.539 -9.484 1 89.44 356 THR B CA 1
ATOM 6858 C C . THR B 1 356 ? 12.531 -13.32 -8.711 1 89.44 356 THR B C 1
ATOM 6860 O O . THR B 1 356 ? 12.789 -13.195 -7.508 1 89.44 356 THR B O 1
ATOM 6863 N N . ASN B 1 357 ? 11.898 -12.398 -9.398 1 90.31 357 ASN B N 1
ATOM 6864 C CA . ASN B 1 357 ? 11.258 -11.258 -8.742 1 90.31 357 ASN B CA 1
ATOM 6865 C C . ASN B 1 357 ? 10.086 -11.703 -7.875 1 90.31 357 ASN B C 1
ATOM 6867 O O . ASN B 1 357 ? 9.422 -12.703 -8.18 1 90.31 357 ASN B O 1
ATOM 6871 N N . PRO B 1 358 ? 9.875 -11.055 -6.773 1 91.38 358 PRO B N 1
ATOM 6872 C CA . PRO B 1 358 ? 8.766 -11.414 -5.883 1 91.38 358 PRO B CA 1
ATOM 6873 C C . PRO B 1 358 ? 7.402 -11.008 -6.445 1 91.38 358 PRO B C 1
ATOM 6875 O O . PRO B 1 358 ? 6.699 -10.195 -5.844 1 91.38 358 PRO B O 1
ATOM 6878 N N . ARG B 1 359 ? 7.086 -11.633 -7.508 1 91 359 ARG B N 1
ATOM 6879 C CA . ARG B 1 359 ? 5.816 -11.359 -8.172 1 91 359 ARG B CA 1
ATOM 6880 C C . ARG B 1 359 ? 5.152 -12.648 -8.633 1 91 359 ARG B C 1
ATOM 6882 O O . ARG B 1 359 ? 5.836 -13.609 -8.992 1 91 359 ARG B O 1
ATOM 6889 N N . ASP B 1 360 ? 3.807 -12.664 -8.523 1 89.94 360 ASP B N 1
ATOM 6890 C CA . ASP B 1 360 ? 2.975 -13.75 -9.039 1 89.94 360 ASP B CA 1
ATOM 6891 C C . ASP B 1 360 ? 3.281 -15.062 -8.328 1 89.94 360 ASP B C 1
ATOM 6893 O O . ASP B 1 360 ? 3.324 -16.125 -8.953 1 89.94 360 ASP B O 1
ATOM 6897 N N . LEU B 1 361 ? 3.529 -14.984 -7.055 1 92.69 361 LEU B N 1
ATOM 6898 C CA . LEU B 1 361 ? 3.883 -16.156 -6.27 1 92.69 361 LEU B CA 1
ATOM 6899 C C . LEU B 1 361 ? 2.705 -16.625 -5.418 1 92.69 361 LEU B C 1
ATOM 6901 O O . LEU B 1 361 ? 2.854 -17.516 -4.578 1 92.69 361 LEU B O 1
ATOM 6905 N N . GLY B 1 362 ? 1.616 -15.945 -5.641 1 88.62 362 GLY B N 1
ATOM 6906 C CA . GLY B 1 362 ? 0.405 -16.375 -4.961 1 88.62 362 GLY B CA 1
ATOM 6907 C C . GLY B 1 362 ? 0.245 -15.773 -3.582 1 88.62 362 GLY B C 1
ATOM 6908 O O . GLY B 1 362 ? -0.529 -16.266 -2.764 1 88.62 362 GLY B O 1
ATOM 6909 N N . ILE B 1 363 ? 0.961 -14.812 -3.26 1 88.25 363 ILE B N 1
ATOM 6910 C CA . ILE B 1 363 ? 0.884 -14.141 -1.967 1 88.25 363 ILE B CA 1
ATOM 6911 C C . ILE B 1 363 ? 0.316 -12.734 -2.15 1 88.25 363 ILE B C 1
ATOM 6913 O O . ILE B 1 363 ? 0.845 -11.938 -2.934 1 88.25 363 ILE B O 1
ATOM 6917 N N . ASP B 1 364 ? -0.773 -12.5 -1.464 1 80.12 364 ASP B N 1
ATOM 6918 C CA . ASP B 1 364 ? -1.411 -11.188 -1.49 1 80.12 364 ASP B CA 1
ATOM 6919 C C . ASP B 1 364 ? -1.139 -10.422 -0.2 1 80.12 364 ASP B C 1
ATOM 6921 O O . ASP B 1 364 ? -1.268 -10.969 0.896 1 80.12 364 ASP B O 1
ATOM 6925 N N . LEU B 1 365 ? -0.848 -9.156 -0.355 1 81.62 365 LEU B N 1
ATOM 6926 C CA . LEU B 1 365 ? -0.434 -8.375 0.805 1 81.62 365 LEU B CA 1
ATOM 6927 C C . LEU B 1 365 ? -1.492 -7.34 1.17 1 81.62 365 LEU B C 1
ATOM 6929 O O . LEU B 1 365 ? -1.383 -6.668 2.199 1 81.62 365 LEU B O 1
ATOM 6933 N N . LEU B 1 366 ? -2.566 -7.285 0.411 1 76.88 366 LEU B N 1
ATOM 6934 C CA . LEU B 1 366 ? -3.535 -6.215 0.607 1 76.88 366 LEU B CA 1
ATOM 6935 C C . LEU B 1 366 ? -4.312 -6.414 1.903 1 76.88 366 LEU B C 1
ATOM 6937 O O . LEU B 1 366 ? -5.094 -7.359 2.025 1 76.88 366 LEU B O 1
ATOM 6941 N N . TYR B 1 367 ? -4.055 -5.547 2.854 1 74.69 367 TYR B N 1
ATOM 6942 C CA . TYR B 1 367 ? -4.812 -5.438 4.098 1 74.69 367 TYR B CA 1
ATOM 6943 C C . TYR B 1 367 ? -5.109 -3.982 4.43 1 74.69 367 TYR B C 1
ATOM 6945 O O . TYR B 1 367 ? -4.199 -3.207 4.73 1 74.69 367 TYR B O 1
ATOM 6953 N N . LEU B 1 368 ? -6.371 -3.723 4.367 1 76.62 368 LEU B N 1
ATOM 6954 C CA . LEU B 1 368 ? -6.754 -2.334 4.598 1 76.62 368 LEU B CA 1
ATOM 6955 C C . LEU B 1 368 ? -7.133 -2.105 6.055 1 76.62 368 LEU B C 1
ATOM 6957 O O . LEU B 1 368 ? -7.57 -3.035 6.738 1 76.62 368 LEU B O 1
ATOM 6961 N N . LYS B 1 369 ? -6.832 -0.902 6.543 1 70.69 369 LYS B N 1
ATOM 6962 C CA . LYS B 1 369 ? -7.227 -0.458 7.879 1 70.69 369 LYS B CA 1
ATOM 6963 C C . LYS B 1 369 ? -7.309 1.064 7.949 1 70.69 369 LYS B C 1
ATOM 6965 O O . LYS B 1 369 ? -6.754 1.761 7.098 1 70.69 369 LYS B O 1
ATOM 6970 N N . SER B 1 370 ? -8.125 1.489 8.938 1 71.88 370 SER B N 1
ATOM 6971 C CA . SER B 1 370 ? -8.125 2.926 9.195 1 71.88 370 SER B CA 1
ATOM 6972 C C . SER B 1 370 ? -7.031 3.312 10.18 1 71.88 370 SER B C 1
ATOM 6974 O O . SER B 1 370 ? -6.695 2.537 11.078 1 71.88 370 SER B O 1
ATOM 6976 N N . LYS B 1 371 ? -6.543 4.441 9.914 1 68.44 371 LYS B N 1
ATOM 6977 C CA . LYS B 1 371 ? -5.516 4.973 10.805 1 68.44 371 LYS B CA 1
ATOM 6978 C C . LYS B 1 371 ? -6.082 5.234 12.195 1 68.44 371 LYS B C 1
ATOM 6980 O O . LYS B 1 371 ? -5.398 5.012 13.203 1 68.44 371 LYS B O 1
ATOM 6985 N N . THR B 1 372 ? -7.285 5.734 12.227 1 68.69 372 THR B N 1
ATOM 6986 C CA . THR B 1 372 ? -8.008 6.027 13.461 1 68.69 372 THR B CA 1
ATOM 6987 C C . THR B 1 372 ? -9.484 5.656 13.32 1 68.69 372 THR B C 1
ATOM 6989 O O . THR B 1 372 ? -10.047 5.723 12.227 1 68.69 372 THR B O 1
ATOM 6992 N N . TYR B 1 373 ? -10.031 5.184 14.438 1 70.25 373 TYR B N 1
ATOM 6993 C CA . TYR B 1 373 ? -11.438 4.789 14.406 1 70.25 373 TYR B CA 1
ATOM 6994 C C . TYR B 1 373 ? -12.32 5.855 15.047 1 70.25 373 TYR B C 1
ATOM 6996 O O . TYR B 1 373 ? -11.945 6.461 16.047 1 70.25 373 TYR B O 1
ATOM 7004 N N . VAL B 1 374 ? -13.391 6.148 14.422 1 70.25 374 VAL B N 1
ATOM 7005 C CA . VAL B 1 374 ? -14.375 7.117 14.898 1 70.25 374 VAL B CA 1
ATOM 7006 C C . VAL B 1 374 ? -15.539 6.387 15.562 1 70.25 374 VAL B C 1
ATOM 7008 O O . VAL B 1 374 ? -16.031 5.379 15.047 1 70.25 374 VAL B O 1
ATOM 7011 N N . TYR B 1 375 ? -15.898 6.887 16.75 1 68.25 375 TYR B N 1
ATOM 7012 C CA . TYR B 1 375 ? -16.984 6.273 17.5 1 68.25 375 TYR B CA 1
ATOM 7013 C C . TYR B 1 375 ? -18.109 7.277 17.75 1 68.25 375 TYR B C 1
ATOM 7015 O O . TYR B 1 375 ? -18.188 7.852 18.844 1 68.25 375 TYR B O 1
ATOM 7023 N N . PRO B 1 376 ? -18.906 7.473 16.75 1 71.38 376 PRO B N 1
ATOM 7024 C CA . PRO B 1 376 ? -20.047 8.344 17.016 1 71.38 376 PRO B CA 1
ATOM 7025 C C . PRO B 1 376 ? -21.031 7.742 18.016 1 71.38 376 PRO B C 1
ATOM 7027 O O . PRO B 1 376 ? -21.109 6.516 18.156 1 71.38 376 PRO B O 1
ATOM 7030 N N . GLU B 1 377 ? -21.672 8.555 18.812 1 72.5 377 GLU B N 1
ATOM 7031 C CA . GLU B 1 377 ? -22.656 8.07 19.781 1 72.5 377 GLU B CA 1
ATOM 7032 C C . GLU B 1 377 ? -24.078 8.312 19.297 1 72.5 377 GLU B C 1
ATOM 7034 O O . GLU B 1 377 ? -24.359 9.32 18.656 1 72.5 377 GLU B O 1
ATOM 7039 N N . TYR B 1 378 ? -24.906 7.258 19.516 1 77.5 378 TYR B N 1
ATOM 7040 C CA . TYR B 1 378 ? -26.344 7.367 19.234 1 77.5 378 TYR B CA 1
ATOM 7041 C C . TYR B 1 378 ? -27.094 7.879 20.469 1 77.5 378 TYR B C 1
ATOM 7043 O O . TYR B 1 378 ? -26.594 7.797 21.578 1 77.5 378 TYR B O 1
ATOM 7051 N N . GLU B 1 379 ? -28.25 8.484 20.141 1 83.12 379 GLU B N 1
ATOM 7052 C CA . GLU B 1 379 ? -29.172 8.711 21.266 1 83.12 379 GLU B CA 1
ATOM 7053 C C . GLU B 1 379 ? -29.516 7.398 21.953 1 83.12 379 GLU B C 1
ATOM 7055 O O . GLU B 1 379 ? -29.297 6.316 21.406 1 83.12 379 GLU B O 1
ATOM 7060 N N . LYS B 1 380 ? -30 7.461 23.156 1 86.75 380 LYS B N 1
ATOM 7061 C CA . LYS B 1 380 ? -30.312 6.277 23.953 1 86.75 380 LYS B CA 1
ATOM 7062 C C . LYS B 1 380 ? -31.453 5.469 23.328 1 86.75 380 LYS B C 1
ATOM 7064 O O . LYS B 1 380 ? -32.531 5.992 23.109 1 86.75 380 LYS B O 1
ATOM 7069 N N . PRO B 1 381 ? -31.234 4.25 23 1 90.56 381 PRO B N 1
ATOM 7070 C CA . PRO B 1 381 ? -32.312 3.412 22.453 1 90.56 381 PRO B CA 1
ATOM 7071 C C . PRO B 1 381 ? -33.312 2.959 23.516 1 90.56 381 PRO B C 1
ATOM 7073 O O . PRO B 1 381 ? -33 2.955 24.703 1 90.56 381 PRO B O 1
ATOM 7076 N N . GLU B 1 382 ? -34.469 2.674 23.047 1 92.69 382 GLU B N 1
ATOM 7077 C CA . GLU B 1 382 ? -35.5 2.105 23.922 1 92.69 382 GLU B CA 1
ATOM 7078 C C . GLU B 1 382 ? -35.312 0.598 24.078 1 92.69 382 GLU B C 1
ATOM 7080 O O . GLU B 1 382 ? -35.688 0.021 25.094 1 92.69 382 GLU B O 1
ATOM 7085 N N . GLU B 1 383 ? -34.781 0.001 23.062 1 92.75 383 GLU B N 1
ATOM 7086 C CA . GLU B 1 383 ? -34.562 -1.441 23.031 1 92.75 383 GLU B CA 1
ATOM 7087 C C . GLU B 1 383 ? -33.281 -1.787 22.266 1 92.75 383 GLU B C 1
ATOM 7089 O O . GLU B 1 383 ? -32.938 -1.125 21.281 1 92.75 383 GLU B O 1
ATOM 7094 N N . ILE B 1 384 ? -32.625 -2.762 22.844 1 94.5 384 ILE B N 1
ATOM 7095 C CA . ILE B 1 384 ? -31.453 -3.285 22.156 1 94.5 384 ILE B CA 1
ATOM 7096 C C . ILE B 1 384 ? -31.703 -4.738 21.75 1 94.5 384 ILE B C 1
ATOM 7098 O O . ILE B 1 384 ? -32.094 -5.559 22.578 1 94.5 384 ILE B O 1
ATOM 7102 N N . VAL B 1 385 ? -31.531 -5.008 20.5 1 94.88 385 VAL B N 1
ATOM 7103 C CA . VAL B 1 385 ? -31.766 -6.352 19.969 1 94.88 385 VAL B CA 1
ATOM 7104 C C . VAL B 1 385 ? -30.484 -6.891 19.344 1 94.88 385 VAL B C 1
ATOM 7106 O O . VAL B 1 385 ? -29.797 -6.18 18.609 1 94.88 385 VAL B O 1
ATOM 7109 N N . VAL B 1 386 ? -30.172 -8.102 19.656 1 95.06 386 VAL B N 1
ATOM 7110 C CA . VAL B 1 386 ? -29.062 -8.789 19 1 95.06 386 VAL B CA 1
ATOM 7111 C C . VAL B 1 386 ? -29.547 -9.477 17.719 1 95.06 386 VAL B C 1
ATOM 7113 O O . VAL B 1 386 ? -30.516 -10.242 17.766 1 95.06 386 VAL B O 1
ATOM 7116 N N . ALA B 1 387 ? -28.906 -9.148 16.672 1 95.88 387 ALA B N 1
ATOM 7117 C CA . ALA B 1 387 ? -29.328 -9.672 15.383 1 95.88 387 ALA B CA 1
ATOM 7118 C C . ALA B 1 387 ? -29.109 -11.18 15.305 1 95.88 387 ALA B C 1
ATOM 7120 O O . ALA B 1 387 ? -28.094 -11.688 15.797 1 95.88 387 ALA B O 1
ATOM 7121 N N . THR B 1 388 ? -30.016 -11.906 14.695 1 93.62 388 THR B N 1
ATOM 7122 C CA . THR B 1 388 ? -29.906 -13.344 14.484 1 93.62 388 THR B CA 1
ATOM 7123 C C . THR B 1 388 ? -30.375 -13.727 13.078 1 93.62 388 THR B C 1
ATOM 7125 O O . THR B 1 388 ? -31.219 -13.031 12.492 1 93.62 388 THR B O 1
ATOM 7128 N N . LYS B 1 389 ? -29.828 -14.82 12.609 1 91.06 389 LYS B N 1
ATOM 7129 C CA . LYS B 1 389 ? -30.219 -15.305 11.289 1 91.06 389 LYS B CA 1
ATOM 7130 C C . LYS B 1 389 ? -31.547 -16.047 11.344 1 91.06 389 LYS B C 1
ATOM 7132 O O . LYS B 1 389 ? -31.828 -16.75 12.312 1 91.06 389 LYS B O 1
ATOM 7137 N N . ASP B 1 390 ? -32.312 -15.766 10.359 1 85.5 390 ASP B N 1
ATOM 7138 C CA . ASP B 1 390 ? -33.531 -16.578 10.164 1 85.5 390 ASP B CA 1
ATOM 7139 C C . ASP B 1 390 ? -33.219 -17.781 9.266 1 85.5 390 ASP B C 1
ATOM 7141 O O . ASP B 1 390 ? -32.812 -17.625 8.125 1 85.5 390 ASP B O 1
ATOM 7145 N N . PRO B 1 391 ? -33.375 -19 9.781 1 77.44 391 PRO B N 1
ATOM 7146 C CA . PRO B 1 391 ? -33 -20.203 9.023 1 77.44 391 PRO B CA 1
ATOM 7147 C C . PRO B 1 391 ? -33.875 -20.375 7.773 1 77.44 391 PRO B C 1
ATOM 7149 O O . PRO B 1 391 ? -33.5 -21.094 6.852 1 77.44 391 PRO B O 1
ATOM 7152 N N . THR B 1 392 ? -35 -19.672 7.707 1 77.12 392 THR B N 1
ATOM 7153 C CA . THR B 1 392 ? -35.875 -19.922 6.586 1 77.12 392 THR B CA 1
ATOM 7154 C C . THR B 1 392 ? -35.531 -19.031 5.398 1 77.12 392 THR B C 1
ATOM 7156 O O . THR B 1 392 ? -35.531 -17.812 5.512 1 77.12 392 THR B O 1
ATOM 7159 N N . TYR B 1 393 ? -34.75 -19.562 4.492 1 73.44 393 TYR B N 1
ATOM 7160 C CA . TYR B 1 393 ? -34.469 -18.844 3.258 1 73.44 393 TYR B CA 1
ATOM 7161 C C . TYR B 1 393 ? -35.469 -19.203 2.166 1 73.44 393 TYR B C 1
ATOM 7163 O O . TYR B 1 393 ? -35.75 -20.391 1.939 1 73.44 393 TYR B O 1
ATOM 7171 N N . GLN B 1 394 ? -36.156 -18.141 1.691 1 83 394 GLN B N 1
ATOM 7172 C CA . GLN B 1 394 ? -37.125 -18.359 0.608 1 83 394 GLN B CA 1
ATOM 7173 C C . GLN B 1 394 ? -36.562 -17.828 -0.716 1 83 394 GLN B C 1
ATOM 7175 O O . GLN B 1 394 ? -36.094 -16.703 -0.788 1 83 394 GLN B O 1
ATOM 7180 N N . ILE B 1 395 ? -36.656 -18.656 -1.719 1 88.5 395 ILE B N 1
ATOM 7181 C CA . ILE B 1 395 ? -36.25 -18.25 -3.062 1 88.5 395 ILE B CA 1
ATOM 7182 C C . ILE B 1 395 ? -37.375 -17.391 -3.678 1 88.5 395 ILE B C 1
ATOM 7184 O O . ILE B 1 395 ? -38.562 -17.703 -3.58 1 88.5 395 ILE B O 1
ATOM 7188 N N . ASP B 1 396 ? -36.969 -16.297 -4.211 1 94.19 396 ASP B N 1
ATOM 7189 C CA . ASP B 1 396 ? -37.938 -15.406 -4.852 1 94.19 396 ASP B CA 1
ATOM 7190 C C . ASP B 1 396 ? -38.562 -16.047 -6.086 1 94.19 396 ASP B C 1
ATOM 7192 O O . ASP B 1 396 ? -37.844 -16.422 -7.02 1 94.19 396 ASP B O 1
ATOM 7196 N N . PRO B 1 397 ? -39.812 -16.188 -6.055 1 94.88 397 PRO B N 1
ATOM 7197 C CA . PRO B 1 397 ? -40.469 -16.828 -7.199 1 94.88 397 PRO B CA 1
ATOM 7198 C C . PRO B 1 397 ? -40.312 -16.047 -8.492 1 94.88 397 PRO B C 1
ATOM 7200 O O . PRO B 1 397 ? -40.469 -16.594 -9.586 1 94.88 397 PRO B O 1
ATOM 7203 N N . MET B 1 398 ? -39.969 -14.852 -8.367 1 95.88 398 MET B N 1
ATOM 7204 C CA . MET B 1 398 ? -39.844 -14.016 -9.562 1 95.88 398 MET B CA 1
ATOM 7205 C C . MET B 1 398 ? -38.625 -14.414 -10.375 1 95.88 398 MET B C 1
ATOM 7207 O O . MET B 1 398 ? -38.594 -14.266 -11.594 1 95.88 398 MET B O 1
ATOM 7211 N N . GLY B 1 399 ? -37.5 -14.875 -9.703 1 95.44 399 GLY B N 1
ATOM 7212 C CA . GLY B 1 399 ? -36.312 -15.266 -10.438 1 95.44 399 GLY B CA 1
ATOM 7213 C C . GLY B 1 399 ? -35.031 -15 -9.672 1 95.44 399 GLY B C 1
ATOM 7214 O O . GLY B 1 399 ? -35.031 -14.766 -8.469 1 95.44 399 GLY B O 1
ATOM 7215 N N . ILE B 1 400 ? -33.906 -15.18 -10.445 1 95.69 400 ILE B N 1
ATOM 7216 C CA . ILE B 1 400 ? -32.594 -15.023 -9.852 1 95.69 400 ILE B CA 1
ATOM 7217 C C . ILE B 1 400 ? -31.812 -13.961 -10.617 1 95.69 400 ILE B C 1
ATOM 7219 O O . ILE B 1 400 ? -32.188 -13.562 -11.719 1 95.69 400 ILE B O 1
ATOM 7223 N N . PHE B 1 401 ? -30.766 -13.477 -9.953 1 97 401 PHE B N 1
ATOM 7224 C CA . PHE B 1 401 ? -29.922 -12.438 -10.539 1 97 401 PHE B CA 1
ATOM 7225 C C . PHE B 1 401 ? -28.453 -12.844 -10.5 1 97 401 PHE B C 1
ATOM 7227 O O . PHE B 1 401 ? -27.969 -13.336 -9.477 1 97 401 PHE B O 1
ATOM 7234 N N . LYS B 1 402 ? -27.766 -12.703 -11.562 1 96.19 402 LYS B N 1
ATOM 7235 C CA . LYS B 1 402 ? -26.312 -12.805 -11.641 1 96.19 402 LYS B CA 1
ATOM 7236 C C . LYS B 1 402 ? -25.688 -11.438 -11.867 1 96.19 402 LYS B C 1
ATOM 7238 O O . LYS B 1 402 ? -26.078 -10.703 -12.773 1 96.19 402 LYS B O 1
ATOM 7243 N N . ILE B 1 403 ? -24.781 -11.109 -11.039 1 96.81 403 ILE B N 1
ATOM 7244 C CA . ILE B 1 403 ? -24.219 -9.766 -11.039 1 96.81 403 ILE B CA 1
ATOM 7245 C C . ILE B 1 403 ? -22.734 -9.82 -11.398 1 96.81 403 ILE B C 1
ATOM 7247 O O . ILE B 1 403 ? -22 -10.695 -10.914 1 96.81 403 ILE B O 1
ATOM 7251 N N . ARG B 1 404 ? -22.266 -8.945 -12.273 1 94.38 404 ARG B N 1
ATOM 7252 C CA . ARG B 1 404 ? -20.844 -8.828 -12.609 1 94.38 404 ARG B CA 1
ATOM 7253 C C . ARG B 1 404 ? -20.469 -7.383 -12.898 1 94.38 404 ARG B C 1
ATOM 7255 O O . ARG B 1 404 ? -21.344 -6.523 -13.031 1 94.38 404 ARG B O 1
ATOM 7262 N N . VAL B 1 405 ? -19.219 -7.121 -12.852 1 92.5 405 VAL B N 1
ATOM 7263 C CA . VAL B 1 405 ? -18.703 -5.793 -13.156 1 92.5 405 VAL B CA 1
ATOM 7264 C C . VAL B 1 405 ? -17.922 -5.832 -14.469 1 92.5 405 VAL B C 1
ATOM 7266 O O . VAL B 1 405 ? -17.062 -6.695 -14.656 1 92.5 405 VAL B O 1
ATOM 7269 N N . ASN B 1 406 ? -18.297 -4.996 -15.391 1 88.19 406 ASN B N 1
ATOM 7270 C CA . ASN B 1 406 ? -17.578 -4.824 -16.656 1 88.19 406 ASN B CA 1
ATOM 7271 C C . ASN B 1 406 ? -16.703 -3.57 -16.625 1 88.19 406 ASN B C 1
ATOM 7273 O O . ASN B 1 406 ? -17.188 -2.471 -16.922 1 88.19 406 ASN B O 1
ATOM 7277 N N . HIS B 1 407 ? -15.477 -3.715 -16.344 1 80.94 407 HIS B N 1
ATOM 7278 C CA . HIS B 1 407 ? -14.578 -2.58 -16.219 1 80.94 407 HIS B CA 1
ATOM 7279 C C . HIS B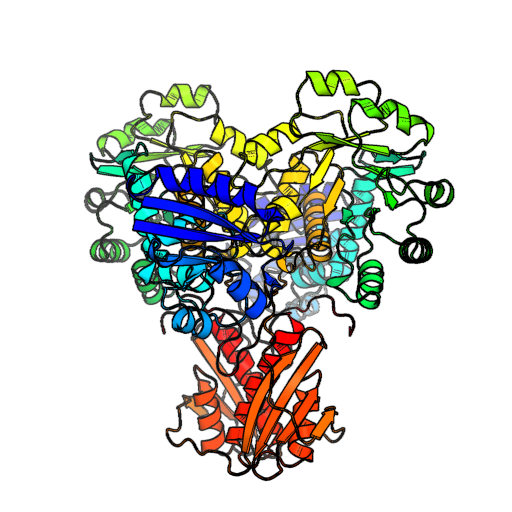 1 407 ? -14.258 -1.961 -17.578 1 80.94 407 HIS B C 1
ATOM 7281 O O . HIS B 1 407 ? -13.945 -0.772 -17.656 1 80.94 407 HIS B O 1
ATOM 7287 N N . LYS B 1 408 ? -14.32 -2.77 -18.578 1 77.19 408 LYS B N 1
ATOM 7288 C CA . LYS B 1 408 ? -14.086 -2.238 -19.922 1 77.19 408 LYS B CA 1
ATOM 7289 C C . LYS B 1 408 ? -15.141 -1.202 -20.297 1 77.19 408 LYS B C 1
ATOM 7291 O O . LYS B 1 408 ? -14.805 -0.111 -20.766 1 77.19 408 LYS B O 1
ATOM 7296 N N . GLU B 1 409 ? -16.422 -1.55 -20 1 82.25 409 GLU B N 1
ATOM 7297 C CA . GLU B 1 409 ? -17.516 -0.651 -20.312 1 82.25 409 GLU B CA 1
ATOM 7298 C C . GLU B 1 409 ? -17.828 0.275 -19.141 1 82.25 409 GLU B C 1
ATOM 7300 O O . GLU B 1 409 ? -18.656 1.189 -19.266 1 82.25 409 GLU B O 1
ATOM 7305 N N . GLN B 1 410 ? -17.25 0.018 -18.031 1 84.62 410 GLN B N 1
ATOM 7306 C CA . GLN B 1 410 ? -17.438 0.805 -16.812 1 84.62 410 GLN B CA 1
ATOM 7307 C C . GLN B 1 410 ? -18.906 0.775 -16.375 1 84.62 410 GLN B C 1
ATOM 7309 O O . GLN B 1 410 ? -19.5 1.823 -16.141 1 84.62 410 GLN B O 1
ATOM 7314 N N . VAL B 1 411 ? -19.422 -0.445 -16.328 1 92.25 411 VAL B N 1
ATOM 7315 C CA . VAL B 1 411 ? -20.797 -0.618 -15.891 1 92.25 411 VAL B CA 1
ATOM 7316 C C . VAL B 1 411 ? -20.922 -1.881 -15.039 1 92.25 411 VAL B C 1
ATOM 7318 O O . VAL B 1 411 ? -20.062 -2.764 -15.109 1 92.25 411 VAL B O 1
ATOM 7321 N N . ILE B 1 412 ? -21.969 -1.905 -14.227 1 95.69 412 ILE B N 1
ATOM 7322 C CA . ILE B 1 412 ? -22.422 -3.123 -13.555 1 95.69 412 ILE B CA 1
ATOM 7323 C C . ILE B 1 412 ? -23.438 -3.85 -14.43 1 95.69 412 ILE B C 1
ATOM 7325 O O . ILE B 1 412 ? -24.344 -3.227 -14.984 1 95.69 412 ILE B O 1
ATOM 7329 N N . GLU B 1 413 ? -23.25 -5.066 -14.641 1 96.06 413 GLU B N 1
ATOM 7330 C CA . GLU B 1 413 ? -24.188 -5.887 -15.398 1 96.06 413 GLU B CA 1
ATOM 7331 C C . GLU B 1 413 ? -24.969 -6.824 -14.477 1 96.06 413 GLU B C 1
ATOM 7333 O O . GLU B 1 413 ? -24.391 -7.637 -13.766 1 96.06 413 GLU B O 1
ATOM 7338 N N . VAL B 1 414 ? -26.234 -6.664 -14.461 1 97.5 414 VAL B N 1
ATOM 7339 C CA . VAL B 1 414 ? -27.141 -7.488 -13.672 1 97.5 414 VAL B CA 1
ATOM 7340 C C . VAL B 1 414 ? -28.016 -8.328 -14.594 1 97.5 414 VAL B C 1
ATOM 7342 O O . VAL B 1 414 ? -28.891 -7.801 -15.273 1 97.5 414 VAL B O 1
ATOM 7345 N N . PHE B 1 415 ? -27.812 -9.617 -14.547 1 96.25 415 PHE B N 1
ATOM 7346 C CA . PHE B 1 415 ? -28.5 -10.547 -15.43 1 96.25 415 PHE B CA 1
ATOM 7347 C C . PHE B 1 415 ? -29.641 -11.258 -14.695 1 96.25 415 PHE B C 1
ATOM 7349 O O . PHE B 1 415 ? -29.391 -12.094 -13.836 1 96.25 415 PHE B O 1
ATOM 7356 N N . TYR B 1 416 ? -30.828 -10.914 -15.055 1 97.19 416 TYR B N 1
ATOM 7357 C CA . TYR B 1 416 ? -32.031 -11.484 -14.469 1 97.19 416 TYR B CA 1
ATOM 7358 C C . TYR B 1 416 ? -32.531 -12.688 -15.281 1 97.19 416 TYR B C 1
ATOM 7360 O O . TYR B 1 416 ? -32.594 -12.617 -16.516 1 97.19 416 TYR B O 1
ATOM 7368 N N . ILE B 1 417 ? -32.781 -13.758 -14.57 1 95.88 417 ILE B N 1
ATOM 7369 C CA . ILE B 1 417 ? -33.375 -14.953 -15.141 1 95.88 417 ILE B CA 1
ATOM 7370 C C . ILE B 1 417 ? -34.594 -15.352 -14.32 1 95.88 417 ILE B C 1
ATOM 7372 O O . ILE B 1 417 ? -34.469 -15.68 -13.133 1 95.88 417 ILE B O 1
ATOM 7376 N N . GLY B 1 418 ? -35.75 -15.328 -14.914 1 95.31 418 GLY B N 1
ATOM 7377 C CA . GLY B 1 418 ? -36.906 -15.688 -14.133 1 95.31 418 GLY B CA 1
ATOM 7378 C C . GLY B 1 418 ? -38.188 -15.641 -14.938 1 95.31 418 GLY B C 1
ATOM 7379 O O . GLY B 1 418 ? -38.188 -15.93 -16.141 1 95.31 418 GLY B O 1
ATOM 7380 N N . ARG B 1 419 ? -39.281 -15.312 -14.219 1 96 419 ARG B N 1
ATOM 7381 C CA . ARG B 1 419 ? -40.625 -15.359 -14.781 1 96 419 ARG B CA 1
ATOM 7382 C C . ARG B 1 419 ? -40.781 -14.391 -15.953 1 96 419 ARG B C 1
ATOM 7384 O O . ARG B 1 419 ? -41.531 -14.641 -16.891 1 96 419 ARG B O 1
ATOM 7391 N N . LYS B 1 420 ? -40.031 -13.391 -15.969 1 96.19 420 LYS B N 1
ATOM 7392 C CA . LYS B 1 420 ? -40.156 -12.352 -17 1 96.19 420 LYS B CA 1
ATOM 7393 C C . LYS B 1 420 ? -39.094 -12.523 -18.094 1 96.19 420 LYS B C 1
ATOM 7395 O O . LYS B 1 420 ? -38.844 -11.602 -18.859 1 96.19 420 LYS B O 1
ATOM 7400 N N . GLY B 1 421 ? -38.406 -13.68 -18.062 1 95.31 421 GLY B N 1
ATOM 7401 C CA . GLY B 1 421 ? -37.406 -13.977 -19.094 1 95.31 421 GLY B CA 1
ATOM 7402 C C . GLY B 1 421 ? -35.969 -13.695 -18.641 1 95.31 421 GLY B C 1
ATOM 7403 O O . GLY B 1 421 ? -35.656 -13.805 -17.453 1 95.31 421 GLY B O 1
ATOM 7404 N N . LYS B 1 422 ? -35.125 -13.5 -19.688 1 96.62 422 LYS B N 1
ATOM 7405 C CA . LYS B 1 422 ? -33.688 -13.188 -19.469 1 96.62 422 LYS B CA 1
ATOM 7406 C C . LYS B 1 422 ? -33.406 -11.734 -19.812 1 96.62 422 LYS B C 1
ATOM 7408 O O . LYS B 1 422 ? -33.406 -11.367 -21 1 96.62 422 LYS B O 1
ATOM 7413 N N . ILE B 1 423 ? -33.156 -10.953 -18.812 1 97.56 423 ILE B N 1
ATOM 7414 C CA . ILE B 1 423 ? -32.969 -9.516 -19 1 97.56 423 ILE B CA 1
ATOM 7415 C C . ILE B 1 423 ? -31.625 -9.094 -18.453 1 97.56 423 ILE B C 1
ATOM 7417 O O . ILE B 1 423 ? -31.266 -9.445 -17.328 1 97.56 423 ILE B O 1
ATOM 7421 N N . LEU B 1 424 ? -30.859 -8.445 -19.25 1 97.5 424 LEU B N 1
ATOM 7422 C CA . LEU B 1 424 ? -29.594 -7.879 -18.812 1 97.5 424 LEU B CA 1
ATOM 7423 C C . LEU B 1 424 ? -29.734 -6.387 -18.531 1 97.5 424 LEU B C 1
ATOM 7425 O O . LEU B 1 424 ? -30.047 -5.609 -19.438 1 97.5 424 LEU B O 1
ATOM 7429 N N . ILE B 1 425 ? -29.578 -5.996 -17.312 1 97.94 425 ILE B N 1
ATOM 7430 C CA . ILE B 1 425 ? -29.625 -4.598 -16.906 1 97.94 425 ILE B CA 1
ATOM 7431 C C . ILE B 1 425 ? -28.203 -4.051 -16.766 1 97.94 425 ILE B C 1
ATOM 7433 O O . ILE B 1 425 ? -27.375 -4.633 -16.062 1 97.94 425 ILE B O 1
ATOM 7437 N N . LYS B 1 426 ? -27.875 -3.02 -17.438 1 97 426 LYS B N 1
ATOM 7438 C CA . LYS B 1 426 ? -26.578 -2.35 -17.344 1 97 426 LYS B CA 1
ATOM 7439 C C . LYS B 1 426 ? -26.719 -0.982 -16.672 1 97 426 LYS B C 1
ATOM 7441 O O . LYS B 1 426 ? -27.562 -0.178 -17.062 1 97 426 LYS B O 1
ATOM 7446 N N . GLY B 1 427 ? -25.953 -0.795 -15.648 1 96.19 427 GLY B N 1
ATOM 7447 C CA . GLY B 1 427 ? -26.016 0.471 -14.938 1 96.19 427 GLY B CA 1
ATOM 7448 C C . GLY B 1 427 ? -24.672 0.889 -14.352 1 96.19 427 GLY B C 1
ATOM 7449 O O . GLY B 1 427 ? -23.734 0.101 -14.328 1 96.19 427 GLY B O 1
ATOM 7450 N N . ARG B 1 428 ? -24.609 2.162 -13.836 1 92.94 428 ARG B N 1
ATOM 7451 C CA . ARG B 1 428 ? -23.344 2.713 -13.375 1 92.94 428 ARG B CA 1
ATOM 7452 C C . ARG B 1 428 ? -23.375 2.959 -11.867 1 92.94 428 ARG B C 1
ATOM 7454 O O . ARG B 1 428 ? -22.344 3.223 -11.258 1 92.94 428 ARG B O 1
ATOM 7461 N N . ASN B 1 429 ? -24.531 2.889 -11.297 1 93.5 429 ASN B N 1
ATOM 7462 C CA . ASN B 1 429 ? -24.609 3.02 -9.844 1 93.5 429 ASN B CA 1
ATOM 7463 C C . ASN B 1 429 ? -25.734 2.162 -9.266 1 93.5 429 ASN B C 1
ATOM 7465 O O . ASN B 1 429 ? -26.547 1.611 -10.008 1 93.5 429 ASN B O 1
ATOM 7469 N N . CYS B 1 430 ? -25.719 2.035 -8.008 1 94.69 430 CYS B N 1
ATOM 7470 C CA . CYS B 1 430 ? -26.641 1.145 -7.297 1 94.69 430 CYS B CA 1
ATOM 7471 C C . CYS B 1 430 ? -28.078 1.625 -7.418 1 94.69 430 CYS B C 1
ATOM 7473 O O . CYS B 1 430 ? -28.984 0.819 -7.602 1 94.69 430 CYS B O 1
ATOM 7475 N N . GLU B 1 431 ? -28.25 2.92 -7.391 1 94.06 431 GLU B N 1
ATOM 7476 C CA . GLU B 1 431 ? -29.578 3.504 -7.352 1 94.06 431 GLU B CA 1
ATOM 7477 C C . GLU B 1 431 ? -30.312 3.297 -8.672 1 94.06 431 GLU B C 1
ATOM 7479 O O . GLU B 1 431 ? -31.5 2.939 -8.688 1 94.06 431 GLU B O 1
ATOM 7484 N N . GLU B 1 432 ? -29.625 3.543 -9.758 1 96.12 432 GLU B N 1
ATOM 7485 C CA . GLU B 1 432 ? -30.266 3.391 -11.055 1 96.12 432 GLU B CA 1
ATOM 7486 C C . GLU B 1 432 ? -30.641 1.937 -11.32 1 96.12 432 GLU B C 1
ATOM 7488 O O . GLU B 1 432 ? -31.688 1.659 -11.914 1 96.12 432 GLU B O 1
ATOM 7493 N N . ILE B 1 433 ? -29.812 1.027 -10.875 1 97.81 433 ILE B N 1
ATOM 7494 C CA . ILE B 1 433 ? -30.094 -0.39 -11.078 1 97.81 433 ILE B CA 1
ATOM 7495 C C . ILE B 1 433 ? -31.266 -0.816 -10.195 1 97.81 433 ILE B C 1
ATOM 7497 O O . ILE B 1 433 ? -32.156 -1.52 -10.648 1 97.81 433 ILE B O 1
ATOM 7501 N N . ARG B 1 434 ? -31.219 -0.367 -8.906 1 96.38 434 ARG B N 1
ATOM 7502 C CA . ARG B 1 434 ? -32.344 -0.622 -7.992 1 96.38 434 ARG B CA 1
ATOM 7503 C C . ARG B 1 434 ? -33.656 -0.164 -8.602 1 96.38 434 ARG B C 1
ATOM 7505 O O . ARG B 1 434 ? -34.594 -0.941 -8.68 1 96.38 434 ARG B O 1
ATOM 7512 N N . ASP B 1 435 ? -33.688 1.047 -9.062 1 96.19 435 ASP B N 1
ATOM 7513 C CA . ASP B 1 435 ? -34.906 1.643 -9.57 1 96.19 435 ASP B CA 1
ATOM 7514 C C . ASP B 1 435 ? -35.438 0.881 -10.797 1 96.19 435 ASP B C 1
ATOM 7516 O O . ASP B 1 435 ? -36.625 0.688 -10.953 1 96.19 435 ASP B O 1
ATOM 7520 N N . THR B 1 436 ? -34.5 0.516 -11.617 1 97.19 436 THR B N 1
ATOM 7521 C CA . THR B 1 436 ? -34.875 -0.216 -12.82 1 97.19 436 THR B CA 1
ATOM 7522 C C . THR B 1 436 ? -35.438 -1.587 -12.469 1 97.19 436 THR B C 1
ATOM 7524 O O . THR B 1 436 ? -36.469 -2 -13.023 1 97.19 436 THR B O 1
ATOM 7527 N N . ILE B 1 437 ? -34.812 -2.299 -11.523 1 97.56 437 ILE B N 1
ATOM 7528 C CA . ILE B 1 437 ? -35.281 -3.613 -11.094 1 97.56 437 ILE B CA 1
ATOM 7529 C C . ILE B 1 437 ? -36.688 -3.506 -10.523 1 97.56 437 ILE B C 1
ATOM 7531 O O . ILE B 1 437 ? -37.562 -4.328 -10.828 1 97.56 437 ILE B O 1
ATOM 7535 N N . LEU B 1 438 ? -36.938 -2.496 -9.711 1 95.62 438 LEU B N 1
ATOM 7536 C CA . LEU B 1 438 ? -38.25 -2.311 -9.055 1 95.62 438 LEU B CA 1
ATOM 7537 C C . LEU B 1 438 ? -39.281 -1.881 -10.062 1 95.62 438 LEU B C 1
ATOM 7539 O O . LEU B 1 438 ? -40.438 -2.344 -10.008 1 95.62 438 LEU B O 1
ATOM 7543 N N . ARG B 1 439 ? -38.906 -0.999 -10.969 1 94.94 439 ARG B N 1
ATOM 7544 C CA . ARG B 1 439 ? -39.844 -0.537 -12 1 94.94 439 ARG B CA 1
ATOM 7545 C C . ARG B 1 439 ? -40.281 -1.694 -12.883 1 94.94 439 ARG B C 1
ATOM 7547 O O . ARG B 1 439 ? -41.469 -1.768 -13.258 1 94.94 439 ARG B O 1
ATOM 7554 N N . LEU B 1 440 ? -39.375 -2.639 -13.133 1 96.31 440 LEU B N 1
ATOM 7555 C CA . LEU B 1 440 ? -39.688 -3.785 -13.977 1 96.31 440 LEU B CA 1
ATOM 7556 C C . LEU B 1 440 ? -40.312 -4.914 -13.164 1 96.31 440 LEU B C 1
ATOM 7558 O O . LEU B 1 440 ? -40.656 -5.957 -13.719 1 96.31 440 LEU B O 1
ATOM 7562 N N . LYS B 1 441 ? -40.406 -4.746 -11.812 1 96.56 441 LYS B N 1
ATOM 7563 C CA . LYS B 1 441 ? -41 -5.707 -10.891 1 96.56 441 LYS B CA 1
ATOM 7564 C C . LYS B 1 441 ? -40.344 -7.07 -11 1 96.56 441 LYS B C 1
ATOM 7566 O O . LYS B 1 441 ? -41 -8.094 -11.156 1 96.56 441 LYS B O 1
ATOM 7571 N N . LEU B 1 442 ? -39.062 -7.055 -10.914 1 97.62 442 LEU B N 1
ATOM 7572 C CA . LEU B 1 442 ? -38.281 -8.273 -11.094 1 97.62 442 LEU B CA 1
ATOM 7573 C C . LEU B 1 442 ? -38.031 -8.961 -9.758 1 97.62 442 LEU B C 1
ATOM 7575 O O . LEU B 1 442 ? -37.469 -10.07 -9.719 1 97.62 442 LEU B O 1
ATOM 7579 N N . VAL B 1 443 ? -38.344 -8.305 -8.672 1 97 443 VAL B N 1
ATOM 7580 C CA . VAL B 1 443 ? -38.156 -8.852 -7.332 1 97 443 VAL B CA 1
ATOM 7581 C C . VAL B 1 443 ? -39.469 -8.758 -6.551 1 97 443 VAL B C 1
ATOM 7583 O O . VAL B 1 443 ? -40.219 -7.766 -6.656 1 97 443 VAL B O 1
ATOM 7586 N N . SER B 1 444 ? -39.75 -9.812 -5.75 1 96.19 444 SER B N 1
ATOM 7587 C CA . SER B 1 444 ? -41.062 -9.828 -5.074 1 96.19 444 SER B CA 1
ATOM 7588 C C . SER B 1 444 ? -40.875 -9.992 -3.568 1 96.19 444 SER B C 1
ATOM 7590 O O . SER B 1 444 ? -41.844 -9.789 -2.807 1 96.19 444 SER B O 1
ATOM 7592 N N . LEU B 1 445 ? -39.781 -10.359 -3.121 1 95.62 445 LEU B N 1
ATOM 7593 C CA . LEU B 1 445 ? -39.562 -10.578 -1.699 1 95.62 445 LEU B CA 1
ATOM 7594 C C . LEU B 1 445 ? -38.625 -9.492 -1.126 1 95.62 445 LEU B C 1
ATOM 7596 O O . LEU B 1 445 ? -37.625 -9.125 -1.745 1 95.62 445 LEU B O 1
ATOM 7600 N N . MET B 1 446 ? -38.906 -9.008 0.114 1 95.19 446 MET B N 1
ATOM 7601 C CA . MET B 1 446 ? -38.094 -8.008 0.801 1 95.19 446 MET B CA 1
ATOM 7602 C C . MET B 1 446 ? -36.688 -8.531 1.056 1 95.19 446 MET B C 1
ATOM 7604 O O . MET B 1 446 ? -35.688 -7.789 0.91 1 95.19 446 MET B O 1
ATOM 7608 N N . SER B 1 447 ? -36.656 -9.75 1.381 1 94.94 447 SER B N 1
ATOM 7609 C CA . SER B 1 447 ? -35.344 -10.367 1.663 1 94.94 447 SER B CA 1
ATOM 7610 C C . SER B 1 447 ? -34.469 -10.375 0.424 1 94.94 447 SER B C 1
ATOM 7612 O O . SER B 1 447 ? -33.25 -10.148 0.519 1 94.94 447 SER B O 1
ATOM 7614 N N . HIS B 1 448 ? -35.094 -10.664 -0.69 1 96.25 448 HIS B N 1
ATOM 7615 C CA . HIS B 1 448 ? -34.344 -10.68 -1.943 1 96.25 448 HIS B CA 1
ATOM 7616 C C . HIS B 1 448 ? -33.906 -9.273 -2.334 1 96.25 448 HIS B C 1
ATOM 7618 O O . HIS B 1 448 ? -32.781 -9.086 -2.809 1 96.25 448 HIS B O 1
ATOM 7624 N N . ALA B 1 449 ? -34.781 -8.305 -2.102 1 96.69 449 ALA B N 1
ATOM 7625 C CA . ALA B 1 449 ? -34.406 -6.914 -2.35 1 96.69 449 ALA B CA 1
ATOM 7626 C C . ALA B 1 449 ? -33.188 -6.508 -1.504 1 96.69 449 ALA B C 1
ATOM 7628 O O . ALA B 1 449 ? -32.281 -5.855 -1.998 1 96.69 449 ALA B O 1
ATOM 7629 N N . PHE B 1 450 ? -33.25 -6.914 -0.29 1 96.69 450 PHE B N 1
ATOM 7630 C CA . PHE B 1 450 ? -32.125 -6.648 0.629 1 96.69 450 PHE B CA 1
ATOM 7631 C C . PHE B 1 450 ? -30.844 -7.258 0.11 1 96.69 450 PHE B C 1
ATOM 7633 O O . PHE B 1 450 ? -29.812 -6.586 0.059 1 96.69 450 PHE B O 1
ATOM 7640 N N . TYR B 1 451 ? -30.938 -8.461 -0.302 1 96.12 451 TYR B N 1
ATOM 7641 C CA . TYR B 1 451 ? -29.781 -9.18 -0.835 1 96.12 451 TYR B CA 1
ATOM 7642 C C . TYR B 1 451 ? -29.219 -8.484 -2.064 1 96.12 451 TYR B C 1
ATOM 7644 O O . TYR B 1 451 ? -28.016 -8.289 -2.174 1 96.12 451 TYR B O 1
ATOM 7652 N N . LEU B 1 452 ? -30.078 -8.117 -2.939 1 97.69 452 LEU B N 1
ATOM 7653 C CA . LEU B 1 452 ? -29.672 -7.457 -4.172 1 97.69 452 LEU B CA 1
ATOM 7654 C C . LEU B 1 452 ? -29.016 -6.113 -3.873 1 97.69 452 LEU B C 1
ATOM 7656 O O . LEU B 1 452 ? -28.016 -5.742 -4.508 1 97.69 452 LEU B O 1
ATOM 7660 N N . GLY B 1 453 ? -29.547 -5.395 -2.924 1 97.56 453 GLY B N 1
ATOM 7661 C CA . GLY B 1 453 ? -28.922 -4.148 -2.514 1 97.56 453 GLY B CA 1
ATOM 7662 C C . GLY B 1 453 ? -27.484 -4.324 -2.086 1 97.56 453 GLY B C 1
ATOM 7663 O O . GLY B 1 453 ? -26.609 -3.568 -2.518 1 97.56 453 GLY B O 1
ATOM 7664 N N . GLY B 1 454 ? -27.266 -5.312 -1.291 1 97.38 454 GLY B N 1
ATOM 7665 C CA . GLY B 1 454 ? -25.922 -5.602 -0.823 1 97.38 454 GLY B CA 1
ATOM 7666 C C . GLY B 1 454 ? -24.953 -5.941 -1.946 1 97.38 454 GLY B C 1
ATOM 7667 O O . GLY B 1 454 ? -23.859 -5.375 -2.031 1 97.38 454 GLY B O 1
ATOM 7668 N N . GLU B 1 455 ? -25.406 -6.797 -2.857 1 97.62 455 GLU B N 1
ATOM 7669 C CA . GLU B 1 455 ? -24.516 -7.312 -3.902 1 97.62 455 GLU B CA 1
ATOM 7670 C C . GLU B 1 455 ? -24.281 -6.27 -4.988 1 97.62 455 GLU B C 1
ATOM 7672 O O . GLU B 1 455 ? -23.156 -6.09 -5.453 1 97.62 455 GLU B O 1
ATOM 7677 N N . ILE B 1 456 ? -25.328 -5.562 -5.32 1 97.94 456 ILE B N 1
ATOM 7678 C CA . ILE B 1 456 ? -25.203 -4.586 -6.398 1 97.94 456 ILE B CA 1
ATOM 7679 C C . ILE B 1 456 ? -24.359 -3.4 -5.926 1 97.94 456 ILE B C 1
ATOM 7681 O O . ILE B 1 456 ? -23.531 -2.881 -6.68 1 97.94 456 ILE B O 1
ATOM 7685 N N . CYS B 1 457 ? -24.562 -2.975 -4.684 1 96.62 457 CYS B N 1
ATOM 7686 C CA . CYS B 1 457 ? -23.75 -1.868 -4.176 1 96.62 457 CYS B CA 1
ATOM 7687 C C . CYS B 1 457 ? -22.312 -2.291 -3.971 1 96.62 457 CYS B C 1
ATOM 7689 O O . CYS B 1 457 ? -21.391 -1.485 -4.141 1 96.62 457 CYS B O 1
ATOM 7691 N N . LYS B 1 458 ? -22.141 -3.539 -3.607 1 95.69 458 LYS B N 1
ATOM 7692 C CA . LYS B 1 458 ? -20.781 -4.07 -3.562 1 95.69 458 LYS B CA 1
ATOM 7693 C C . LYS B 1 458 ? -20.125 -4.043 -4.945 1 95.69 458 LYS B C 1
ATOM 7695 O O . LYS B 1 458 ? -18.953 -3.678 -5.082 1 95.69 458 LYS B O 1
ATOM 7700 N N . ALA B 1 459 ? -20.891 -4.426 -5.961 1 95.38 459 ALA B N 1
ATOM 7701 C CA . ALA B 1 459 ? -20.406 -4.371 -7.34 1 95.38 459 ALA B CA 1
ATOM 7702 C C . ALA B 1 459 ? -20.078 -2.941 -7.75 1 95.38 459 ALA B C 1
ATOM 7704 O O . ALA B 1 459 ? -19.078 -2.703 -8.445 1 95.38 459 ALA B O 1
ATOM 7705 N N . TYR B 1 460 ? -20.906 -2.07 -7.289 1 94.5 460 TYR B N 1
ATOM 7706 C CA . TYR B 1 460 ? -20.656 -0.66 -7.562 1 94.5 460 TYR B CA 1
ATOM 7707 C C . TYR B 1 460 ? -19.328 -0.216 -6.961 1 94.5 460 TYR B C 1
ATOM 7709 O O . TYR B 1 460 ? -18.547 0.492 -7.609 1 94.5 460 TYR B O 1
ATOM 7717 N N . GLU B 1 461 ? -19.094 -0.599 -5.73 1 92.06 461 GLU B N 1
ATOM 7718 C CA . GLU B 1 461 ? -17.828 -0.26 -5.094 1 92.06 461 GLU B CA 1
ATOM 7719 C C . GLU B 1 461 ? -16.656 -0.854 -5.859 1 92.06 461 GLU B C 1
ATOM 7721 O O . GLU B 1 461 ? -15.625 -0.193 -6.043 1 92.06 461 GLU B O 1
ATOM 7726 N N . ALA B 1 462 ? -16.797 -2.066 -6.281 1 90.56 462 ALA B N 1
ATOM 7727 C CA . ALA B 1 462 ? -15.766 -2.713 -7.078 1 90.56 462 ALA B CA 1
ATOM 7728 C C . ALA B 1 462 ? -15.477 -1.921 -8.352 1 90.56 462 ALA B C 1
ATOM 7730 O O . ALA B 1 462 ? -14.312 -1.706 -8.703 1 90.56 462 ALA B O 1
ATOM 7731 N N . LEU B 1 463 ? -16.516 -1.491 -8.992 1 89.19 463 LEU B N 1
ATOM 7732 C CA . LEU B 1 463 ? -16.375 -0.691 -10.203 1 89.19 463 LEU B CA 1
ATOM 7733 C C . LEU B 1 463 ? -15.641 0.612 -9.914 1 89.19 463 LEU B C 1
ATOM 7735 O O . LEU B 1 463 ? -14.719 0.983 -10.648 1 89.19 463 LEU B O 1
ATOM 7739 N N . ARG B 1 464 ? -16 1.219 -8.875 1 87.44 464 ARG B N 1
ATOM 7740 C CA . ARG B 1 464 ? -15.461 2.529 -8.523 1 87.44 464 ARG B CA 1
ATOM 7741 C C . ARG B 1 464 ? -13.961 2.451 -8.25 1 87.44 464 ARG B C 1
ATOM 7743 O O . ARG B 1 464 ? -13.203 3.34 -8.641 1 87.44 464 ARG B O 1
ATOM 7750 N N . ILE B 1 465 ? -13.578 1.357 -7.621 1 84.69 465 ILE B N 1
ATOM 7751 C CA . ILE B 1 465 ? -12.188 1.316 -7.16 1 84.69 465 ILE B CA 1
ATOM 7752 C C . ILE B 1 465 ? -11.352 0.467 -8.117 1 84.69 465 ILE B C 1
ATOM 7754 O O . ILE B 1 465 ? -10.141 0.326 -7.93 1 84.69 465 ILE B O 1
ATOM 7758 N N . GLY B 1 466 ? -11.984 -0.161 -9.109 1 81.31 466 GLY B N 1
ATOM 7759 C CA . GLY B 1 466 ? -11.258 -0.948 -10.094 1 81.31 466 GLY B CA 1
ATOM 7760 C C . GLY B 1 466 ? -10.859 -2.318 -9.578 1 81.31 466 GLY B C 1
ATOM 7761 O O . GLY B 1 466 ? -9.742 -2.773 -9.828 1 81.31 466 GLY B O 1
ATOM 7762 N N . LYS B 1 467 ? -11.68 -2.885 -8.812 1 86.06 467 LYS B N 1
ATOM 7763 C CA . LYS B 1 467 ? -11.453 -4.238 -8.312 1 86.06 467 LYS B CA 1
ATOM 7764 C C . LYS B 1 467 ? -12.398 -5.234 -8.977 1 86.06 467 LYS B C 1
ATOM 7766 O O . LYS B 1 467 ? -13.516 -4.879 -9.367 1 86.06 467 LYS B O 1
ATOM 7771 N N . ASN B 1 468 ? -11.883 -6.453 -9.016 1 86 468 ASN B N 1
ATOM 7772 C CA . ASN B 1 468 ? -12.773 -7.512 -9.484 1 86 468 ASN B CA 1
ATOM 7773 C C . ASN B 1 468 ? -13.883 -7.793 -8.469 1 86 468 ASN B C 1
ATOM 7775 O O . ASN B 1 468 ? -13.688 -7.625 -7.266 1 86 468 ASN B O 1
ATOM 7779 N N . TYR B 1 469 ? -15.008 -8.164 -9.062 1 91.94 469 TYR B N 1
ATOM 7780 C CA . TYR B 1 469 ? -16.188 -8.492 -8.266 1 91.94 469 TYR B CA 1
ATOM 7781 C C . TYR B 1 469 ? -16.594 -9.938 -8.484 1 91.94 469 TYR B C 1
ATOM 7783 O O . TYR B 1 469 ? -16.578 -10.43 -9.617 1 91.94 469 TYR B O 1
ATOM 7791 N N . GLU B 1 470 ? -16.781 -10.609 -7.375 1 91.12 470 GLU B N 1
ATOM 7792 C CA . GLU B 1 470 ? -17.391 -11.93 -7.383 1 91.12 470 GLU B CA 1
ATOM 7793 C C . GLU B 1 470 ? -18.609 -11.984 -6.457 1 91.12 470 GLU B C 1
ATOM 7795 O O . GLU B 1 470 ? -18.5 -11.656 -5.273 1 91.12 470 GLU B O 1
ATOM 7800 N N . GLN B 1 471 ? -19.75 -12.375 -6.996 1 93.5 471 GLN B N 1
ATOM 7801 C CA . GLN B 1 471 ? -20.984 -12.422 -6.234 1 93.5 471 GLN B CA 1
ATOM 7802 C C . GLN B 1 471 ? -20.859 -13.336 -5.023 1 93.5 471 GLN B C 1
ATOM 7804 O O . GLN B 1 471 ? -20.297 -14.43 -5.117 1 93.5 471 GLN B O 1
ATOM 7809 N N . GLU B 1 472 ? -21.312 -12.867 -3.848 1 93 472 GLU B N 1
ATOM 7810 C CA . GLU B 1 472 ? -21.391 -13.594 -2.582 1 93 472 GLU B CA 1
ATOM 7811 C C . GLU B 1 472 ? -20.016 -13.797 -1.971 1 93 472 GLU B C 1
ATOM 7813 O O . GLU B 1 472 ? -19.844 -14.617 -1.068 1 93 472 GLU B O 1
ATOM 7818 N N . LYS B 1 473 ? -19 -13.109 -2.471 1 90.62 473 LYS B N 1
ATOM 7819 C CA . LYS B 1 473 ? -17.672 -13.078 -1.878 1 90.62 473 LYS B CA 1
ATOM 7820 C C . LYS B 1 473 ? -17.297 -11.672 -1.427 1 90.62 473 LYS B C 1
ATOM 7822 O O . LYS B 1 473 ? -17.734 -10.688 -2.033 1 90.62 473 LYS B O 1
ATOM 7827 N N . PRO B 1 474 ? -16.516 -11.633 -0.395 1 88.31 474 PRO B N 1
ATOM 7828 C CA . PRO B 1 474 ? -16.078 -10.305 0.03 1 88.31 474 PRO B CA 1
ATOM 7829 C C . PRO B 1 474 ? -15.234 -9.586 -1.031 1 88.31 474 PRO B C 1
ATOM 7831 O O . PRO B 1 474 ? -14.562 -10.242 -1.836 1 88.31 474 PRO B O 1
ATOM 7834 N N . LEU B 1 475 ? -15.398 -8.297 -1.046 1 88.44 475 LEU B N 1
ATOM 7835 C CA . LEU B 1 475 ? -14.688 -7.492 -2.031 1 88.44 475 LEU B CA 1
ATOM 7836 C C . LEU B 1 475 ? -13.195 -7.414 -1.698 1 88.44 475 LEU B C 1
ATOM 7838 O O . LEU B 1 475 ? -12.359 -7.398 -2.6 1 88.44 475 LEU B O 1
ATOM 7842 N N . LEU B 1 476 ? -12.891 -7.367 -0.425 1 87.25 476 LEU B N 1
ATOM 7843 C CA . LEU B 1 476 ? -11.516 -7.18 0.02 1 87.25 476 LEU B CA 1
ATOM 7844 C C . LEU B 1 476 ? -11.102 -8.281 0.983 1 87.25 476 LEU B C 1
ATOM 7846 O O . LEU B 1 476 ? -11.938 -8.844 1.698 1 87.25 476 LEU B O 1
ATOM 7850 N N . PRO B 1 477 ? -9.859 -8.625 0.896 1 79.56 477 PRO B N 1
ATOM 7851 C CA . PRO B 1 477 ? -9.398 -9.656 1.833 1 79.56 477 PRO B CA 1
ATOM 7852 C C . PRO B 1 477 ? -9.453 -9.195 3.289 1 79.56 477 PRO B C 1
ATOM 7854 O O . PRO B 1 477 ? -9.406 -7.992 3.562 1 79.56 477 PRO B O 1
ATOM 7857 N N . GLN B 1 478 ? -9.805 -10.227 4.031 1 74.19 478 GLN B N 1
ATOM 7858 C CA . GLN B 1 478 ? -9.914 -9.93 5.457 1 74.19 478 GLN B CA 1
ATOM 7859 C C . GLN B 1 478 ? -8.633 -10.312 6.199 1 74.19 478 GLN B C 1
ATOM 7861 O O . GLN B 1 478 ? -7.98 -11.305 5.855 1 74.19 478 GLN B O 1
ATOM 7866 N N . ARG B 1 479 ? -8.391 -9.375 7.145 1 64.81 479 ARG B N 1
ATOM 7867 C CA . ARG B 1 479 ? -7.332 -9.664 8.109 1 64.81 479 ARG B CA 1
ATOM 7868 C C . ARG B 1 479 ? -7.699 -10.859 8.984 1 64.81 479 ARG B C 1
ATOM 7870 O O . ARG B 1 479 ? -8.859 -11.273 9.031 1 64.81 479 ARG B O 1
ATOM 7877 N N . TRP B 1 480 ? -6.637 -11.383 9.453 1 65.19 480 TRP B N 1
ATOM 7878 C CA . TRP B 1 480 ? -6.914 -12.383 10.477 1 65.19 480 TRP B CA 1
ATOM 7879 C C . TRP B 1 480 ? -7.883 -11.828 11.523 1 65.19 480 TRP B C 1
ATOM 7881 O O . TRP B 1 480 ? -7.797 -10.664 11.898 1 65.19 480 TRP B O 1
ATOM 7891 N N . SER B 1 481 ? -9.047 -12.281 11.531 1 59.62 481 SER B N 1
ATOM 7892 C CA . SER B 1 481 ? -9.969 -11.898 12.594 1 59.62 481 SER B CA 1
ATOM 7893 C C . SER B 1 481 ? -10.258 -13.07 13.523 1 59.62 481 SER B C 1
ATOM 7895 O O . SER B 1 481 ? -10.172 -14.227 13.117 1 59.62 481 SER B O 1
ATOM 7897 N N . LYS B 1 482 ? -10.344 -12.766 14.852 1 50.5 482 LYS B N 1
ATOM 7898 C CA . LYS B 1 482 ? -10.641 -13.734 15.898 1 50.5 482 LYS B CA 1
ATOM 7899 C C . LYS B 1 482 ? -11.742 -14.695 15.453 1 50.5 482 LYS B C 1
ATOM 7901 O O . LYS B 1 482 ? -11.758 -15.859 15.859 1 50.5 482 LYS B O 1
ATOM 7906 N N . ASN B 1 483 ? -12.719 -14.062 14.711 1 44.91 483 ASN B N 1
ATOM 7907 C CA . ASN B 1 483 ? -13.914 -14.859 14.461 1 44.91 483 ASN B CA 1
ATOM 7908 C C . ASN B 1 483 ? -13.75 -15.742 13.227 1 44.91 483 ASN B C 1
ATOM 7910 O O . ASN B 1 483 ? -14.734 -16.234 12.68 1 44.91 483 ASN B O 1
ATOM 7914 N N . LYS B 1 484 ? -12.508 -15.812 12.844 1 44.41 484 LYS B N 1
ATOM 7915 C CA . LYS B 1 484 ? -12.336 -16.812 11.797 1 44.41 484 LYS B CA 1
ATOM 7916 C C . LYS B 1 484 ? -12.117 -18.203 12.391 1 44.41 484 LYS B C 1
ATOM 7918 O O . LYS B 1 484 ? -11.445 -18.344 13.414 1 44.41 484 LYS B O 1
#

Radius of gyration: 31.12 Å; Cα contacts (8 Å, |Δi|>4): 1828; chains: 2; bounding box: 80×82×77 Å

Foldseek 3Di:
DEEEEEEAPQCQVVLVVLVVVLCVVDDVVYHYHYHHDDDNHCLPDDLVSVLVRPVVDDCVVHQEYEYELSNQAACVVVCVVVVHHYFYAYNDSLCNNVCRQQDVVQGHSGHHNLVVLLVCLVSLLVVLVVVQLVPAQALDQPNDRAFSLQVAFEEEEPPDCPPDPPVRVLVVCLVLPGQAYEYELPDDPVNLVSVVVSPQQLRYEYEPNPDDPVCLRRHAEHEDDDLVCVVVCVVSSHAYEYEDQADDPVSCVSCVVVQSRYEYEHDQDEPPPDDNVVVLQRLQVDDRHAYEDELVRHVVRDPDQLLVVQLVSSVSNSNSRHRHYYAYDPAQSRPCVSVSNSLSSSLVSSCVSSVHPSPSSNGDRDDDDDRDDDDDDDDDDPDDDDDDDDPDDDDFQLFDWDWFADLVVLWIWIWTDHDVHTDIDTHNALVVSLVVCVVVPSGDDPVVSVLSSVQRRQSNVCSVVVFGHDGPDDRGDDDDDPVD/DEEEEEEAPQCQVVLVVLVVVLCVVADVPYHYHYHHQDDNHCLPDDLVSVLVRVVVDDCVVHQEYEYELSNQAACVVVCVVVVHHYFYAANDSLCNNVCRQQDVVQGHSGHHNLVVLLVCLVSLLVVLVVVQLVPFQALDQPNDSQFRQQPAFEEEEPPDCPPAPPVRVLVVCLVLPGQAYEYEPPDDPVNLVSVVVSPQQLRYEYEPNPDDPVNLRRHAEHEDDDLVCVVVCVVSSHAYEYEDQADDPVSCVSCVVVQSRYEYEHDQDEPPPDDNVVVLQRLLVDDRHAYEDELVRHVVRDPDQLLVVQLVSSVSNSNSRHRYYYAYDPAQSRPCVSVSNSLSSSLVSSCVSSVHPSPSSNGDSDDDDDRDDDDDDDDDDPDDDDDDDDPDDDDFQLFDWDWFADLVVLWIWIWTDHDVHTDIDTHNALVVSLVVCVVVPSGDDPVVSVLSSVQRRQSNVCSVVVFGHDGPDDRGDYDDDPVD

InterPro domains:
  IPR025595 Ycf91-like [PF14251] (396-472)
  IPR045406 Domain of unknown function DUF6513 [PF20123] (12-90)